Protein AF-A0A640XJ15-F1 (afdb_monomer_lite)

Foldseek 3Di:
DKKWKQWLDAPQHRDIDIGPDQKFWDFCAPPGNHHGPCVGFVQTHNGFWMWGRDPHWTKIAGPPRPQAKDWPNHGDRIDTDDQQIWIARGDVGIIIGIHDDDPDDLPFDDLVVLLVSLVSSLVPDPDDPVVSVVSSVVSSVVSCVPRHDPVSVVVVVVVVCVVVVVVVVVVVVVVVVVVVVVVVVVVVVLLVVLLVCLCVQFQQFKWKKKWKKFKAFQVVRHTDDDPDDPPDGPIDIAIAMWGAADPQFKIKFFQCLVVVVPPDPCVVVQVVDPRIDMDIPAIWIAGQPDLDIWGKDFPDADPQGGMTMIGTHCVPDDGRHAAAPPDPPQADAFFKKKWKFQFVHVVVLCVVDDVVLCVVLVPPDPVVSVSVCSVVSSPTIDMWMWGFHDDDPFKTKIFTDGHGRSGQIFMATSVSHGQFTWHADDPVDRGMGITTGCVSVVCRVVPPPCPVVVLLCQLFQVVLLVPDVVSVVLSVVLVVLLVVLVVQLVVVCVPDPFFAALEEEEAAKQAAPWDFPQDQLQADPDIFGADPVLVLQCLVQSVVSSHAEYEYHHHACVPHPPVLVSCQVNSSHAYEYEHCQLPLDLVVLVSCLVRQSYAYAHEAAPDQCRRCVGTNHPSVVSNLVSLVSNVVSSHAYHYEHEQWPVCLVVVLPPPPCQPPPRSVHQEYEYEYDFQHHDGGDPNRGDDPVSVVVSVVSQVVVCVRDSHNYDYPPPCVSVQQQQQFANRHYWYAHSQQFIHSDSRDPDGDDGSVVDPPVVNRVVSRVVSVVCSVVVPPCCPGPNNVVD

Structure (mmCIF, N/CA/C/O backbone):
data_AF-A0A640XJ15-F1
#
_entry.id   AF-A0A640XJ15-F1
#
loop_
_atom_site.group_PDB
_atom_site.id
_atom_site.type_symbol
_atom_site.label_atom_id
_atom_site.label_alt_id
_atom_site.label_comp_id
_atom_site.label_asym_id
_atom_site.label_entity_id
_atom_site.label_seq_id
_atom_site.pdbx_PDB_ins_code
_atom_site.Cartn_x
_atom_site.Cartn_y
_atom_site.Cartn_z
_atom_site.occupancy
_atom_site.B_iso_or_equiv
_atom_site.auth_seq_id
_atom_site.auth_comp_id
_atom_site.auth_asym_id
_atom_site.auth_atom_id
_atom_site.pdbx_PDB_model_num
ATOM 1 N N . MET A 1 1 ? -38.895 40.750 86.093 1.00 72.50 1 MET A N 1
ATOM 2 C CA . MET A 1 1 ? -38.406 39.372 86.347 1.00 72.50 1 MET A CA 1
ATOM 3 C C . MET A 1 1 ? -39.456 38.411 85.840 1.00 72.50 1 MET A C 1
ATOM 5 O O . MET A 1 1 ? -40.540 38.383 86.407 1.00 72.50 1 MET A O 1
ATOM 9 N N . LYS A 1 2 ? -39.149 37.638 84.804 1.00 84.00 2 LYS A N 1
ATOM 10 C CA . LYS A 1 2 ? -40.077 36.683 84.187 1.00 84.00 2 LYS A CA 1
ATOM 11 C C . LYS A 1 2 ? -39.733 35.267 84.631 1.00 84.00 2 LYS A C 1
ATOM 13 O O . LYS A 1 2 ? -38.550 34.927 84.707 1.00 84.00 2 LYS A O 1
ATOM 18 N N . ALA A 1 3 ? -40.753 34.471 84.930 1.00 86.38 3 ALA A N 1
ATOM 19 C CA . ALA A 1 3 ? -40.596 33.058 85.242 1.00 86.38 3 ALA A CA 1
ATOM 20 C C . ALA A 1 3 ? -40.497 32.267 83.937 1.00 86.38 3 ALA A C 1
ATOM 22 O O . ALA A 1 3 ? -41.368 32.376 83.076 1.00 86.38 3 ALA A O 1
ATOM 23 N N . VAL A 1 4 ? -39.432 31.486 83.784 1.00 86.88 4 VAL A N 1
ATOM 24 C CA . VAL A 1 4 ? -39.188 30.661 82.601 1.00 86.88 4 VAL A CA 1
ATOM 25 C C . VAL A 1 4 ? -39.173 29.193 83.014 1.00 86.88 4 VAL A C 1
ATOM 27 O O . VAL A 1 4 ? -38.460 28.799 83.935 1.00 86.88 4 VAL A O 1
ATOM 30 N N . PHE A 1 5 ? -39.961 28.381 82.321 1.00 88.50 5 PHE A N 1
ATOM 31 C CA . PHE A 1 5 ? -40.144 26.958 82.578 1.00 88.50 5 PHE A CA 1
ATOM 32 C C . PHE A 1 5 ? -39.589 26.167 81.401 1.00 88.50 5 PHE A C 1
ATOM 34 O O . PHE A 1 5 ? -40.141 26.213 80.306 1.00 88.50 5 PHE A O 1
ATOM 41 N N . VAL A 1 6 ? -38.488 25.444 81.613 1.00 84.12 6 VAL A N 1
ATOM 42 C CA . VAL A 1 6 ? -37.904 24.548 80.603 1.00 84.12 6 VAL A CA 1
ATOM 43 C C . VAL A 1 6 ? -38.388 23.128 80.876 1.00 84.12 6 VAL A C 1
ATOM 45 O O . VAL A 1 6 ? -38.006 22.507 81.872 1.00 84.12 6 VAL A O 1
ATOM 48 N N . HIS A 1 7 ? -39.248 22.603 80.008 1.00 85.25 7 HIS A N 1
ATOM 49 C CA . HIS A 1 7 ? -39.909 21.317 80.210 1.00 85.25 7 HIS A CA 1
ATOM 50 C C . HIS A 1 7 ? -38.976 20.156 79.860 1.00 85.25 7 HIS A C 1
ATOM 52 O O . HIS A 1 7 ? -38.697 19.872 78.694 1.00 85.25 7 HIS A O 1
ATOM 58 N N . LEU A 1 8 ? -38.507 1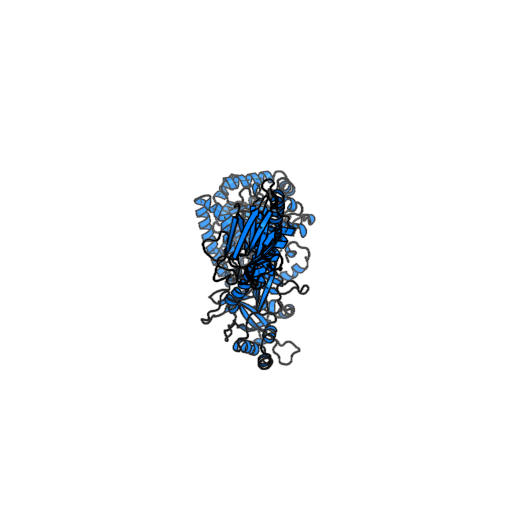9.438 80.880 1.00 82.19 8 LEU A N 1
ATOM 59 C CA . LEU A 1 8 ? -37.565 18.328 80.716 1.00 82.19 8 LEU A CA 1
ATOM 60 C C . LEU A 1 8 ? -38.273 16.993 80.435 1.00 82.19 8 LEU A C 1
ATOM 62 O O . LEU A 1 8 ? -37.685 16.095 79.832 1.00 82.19 8 LEU A O 1
ATOM 66 N N . SER A 1 9 ? -39.528 16.847 80.869 1.00 82.19 9 SER A N 1
ATOM 67 C CA . SER A 1 9 ? -40.368 15.659 80.648 1.00 82.19 9 SER A CA 1
ATOM 68 C C . SER A 1 9 ? -41.862 16.006 80.710 1.00 82.19 9 SER A C 1
ATOM 70 O O . SER A 1 9 ? -42.210 17.144 81.017 1.00 82.19 9 SER A O 1
ATOM 72 N N . GLY A 1 10 ? -42.724 15.029 80.419 1.00 84.88 10 GLY A N 1
ATOM 73 C CA . GLY A 1 10 ? -44.179 15.198 80.370 1.00 84.88 10 GLY A CA 1
ATOM 74 C C . GLY A 1 10 ? -44.712 15.635 79.007 1.00 84.88 10 GLY A C 1
ATOM 75 O O . GLY A 1 10 ? -43.983 15.586 78.011 1.00 84.88 10 GLY A O 1
ATOM 76 N N . SER A 1 11 ? -45.977 16.056 78.958 1.00 85.25 11 SER A N 1
ATOM 77 C CA . SER A 1 11 ? -46.678 16.442 77.717 1.00 85.25 11 SER A CA 1
ATOM 78 C C . SER A 1 11 ? -46.015 17.585 76.946 1.00 85.25 11 SER A C 1
ATOM 80 O O . SER A 1 11 ? -45.980 17.560 75.718 1.00 85.25 11 SER A O 1
ATOM 82 N N . HIS A 1 12 ? -45.406 18.534 77.656 1.00 82.56 12 HIS A N 1
ATOM 83 C CA . HIS A 1 12 ? -44.739 19.708 77.075 1.00 82.56 12 HIS A CA 1
ATOM 84 C C . HIS A 1 12 ? -43.232 19.545 76.877 1.00 82.56 12 HIS A C 1
ATOM 86 O O . HIS A 1 12 ? -42.512 20.522 76.698 1.00 82.56 12 HIS A O 1
ATOM 92 N N . ARG A 1 13 ? -42.709 18.317 76.936 1.00 77.81 13 ARG A N 1
ATOM 93 C CA . ARG A 1 13 ? -41.264 18.063 76.875 1.00 77.81 13 ARG A CA 1
ATOM 94 C C . ARG A 1 13 ? -40.586 18.745 75.678 1.00 77.81 13 ARG A C 1
ATOM 96 O O . ARG A 1 13 ? -40.959 18.518 74.531 1.00 77.81 13 ARG A O 1
ATOM 103 N N . GLY A 1 14 ? -39.507 19.475 75.961 1.00 68.56 14 GLY A N 1
ATOM 104 C CA . GLY A 1 14 ? -38.721 20.218 74.974 1.00 68.56 14 GLY A CA 1
ATOM 105 C C . GLY A 1 14 ? -39.212 21.649 74.740 1.00 68.56 14 GLY A C 1
ATOM 106 O O . GLY A 1 14 ? -38.504 22.422 74.098 1.00 68.56 14 GLY A O 1
ATOM 107 N N . ASN A 1 15 ? -40.371 22.031 75.277 1.00 76.69 15 ASN A N 1
ATOM 108 C CA . ASN A 1 15 ? -40.853 23.404 75.203 1.00 76.69 15 ASN A CA 1
ATOM 109 C C . ASN A 1 15 ? -40.257 24.263 76.326 1.00 76.69 15 ASN A C 1
ATOM 111 O O . ASN A 1 15 ? -39.901 23.767 77.400 1.00 76.69 15 ASN A O 1
ATOM 115 N N . THR A 1 16 ? -40.188 25.567 76.065 1.00 80.81 16 THR A N 1
ATOM 116 C CA . THR A 1 16 ? -39.849 26.585 77.059 1.00 80.81 16 THR A CA 1
ATOM 117 C C . THR A 1 16 ? -40.985 27.593 77.119 1.00 80.81 16 THR A C 1
ATOM 119 O O . THR A 1 16 ? -41.279 28.241 76.116 1.00 80.81 16 THR A O 1
ATOM 122 N N . GLU A 1 17 ? -41.602 27.737 78.286 1.00 84.94 17 GLU A N 1
ATOM 123 C CA . GLU A 1 17 ? -42.719 28.655 78.515 1.00 84.94 17 GLU A CA 1
ATOM 124 C C . GLU A 1 17 ? -42.277 2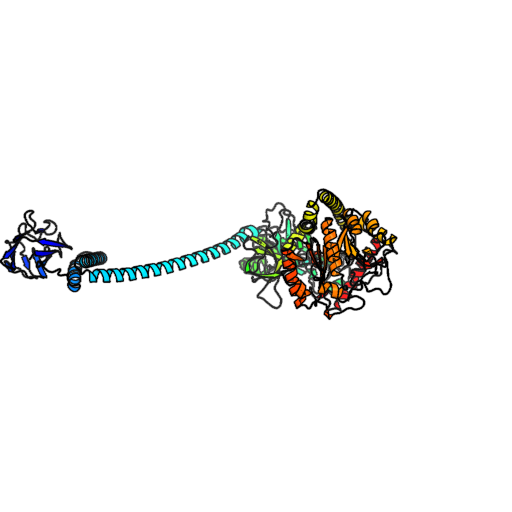9.825 79.396 1.00 84.94 17 GLU A C 1
ATOM 126 O O . GLU A 1 17 ? -41.476 29.658 80.317 1.00 84.94 17 GLU A O 1
ATOM 131 N N . ILE A 1 18 ? -42.760 31.029 79.088 1.00 84.75 18 ILE A N 1
ATOM 132 C CA . ILE A 1 18 ? -42.369 32.266 79.772 1.00 84.75 18 ILE A CA 1
ATOM 133 C C . ILE A 1 18 ? -43.626 32.952 80.287 1.00 84.75 18 ILE A C 1
ATOM 135 O O . ILE A 1 18 ? -44.513 33.286 79.505 1.00 84.75 18 ILE A O 1
ATOM 139 N N . PHE A 1 19 ? -43.657 33.225 81.587 1.00 86.94 19 PHE A N 1
ATOM 140 C CA . PHE A 1 19 ? -44.756 33.914 82.247 1.00 86.94 19 PHE A CA 1
ATOM 141 C C . PHE A 1 19 ? -44.288 35.261 82.800 1.00 86.94 19 PHE A C 1
ATOM 143 O O . PHE A 1 19 ? -43.248 35.364 83.458 1.00 86.94 19 PHE A O 1
ATOM 150 N N . ASP A 1 20 ? -45.087 36.292 82.527 1.00 82.06 20 ASP A N 1
ATOM 151 C CA . ASP A 1 20 ? -44.906 37.671 83.009 1.00 82.06 20 ASP A CA 1
ATOM 152 C C . ASP A 1 20 ? -45.990 38.063 84.035 1.00 82.06 20 ASP A C 1
ATOM 154 O O . ASP A 1 20 ? -46.227 39.231 84.341 1.00 82.06 20 ASP A O 1
ATOM 158 N N . THR A 1 21 ? -46.716 37.071 84.551 1.00 83.19 21 THR A N 1
ATOM 159 C CA . THR A 1 21 ? -47.802 37.263 85.509 1.00 83.19 21 THR A CA 1
ATOM 160 C C . THR A 1 21 ? -47.295 37.113 86.940 1.00 83.19 21 THR A C 1
ATOM 162 O O . THR A 1 21 ? -46.387 36.342 87.244 1.00 83.19 21 THR A O 1
ATOM 165 N N . LYS A 1 22 ? -47.921 37.839 87.874 1.00 84.62 22 LYS A N 1
ATOM 166 C CA . LYS A 1 22 ? -47.585 37.750 89.309 1.00 84.62 22 LYS A CA 1
ATOM 167 C C . LYS A 1 22 ? -48.052 36.446 89.964 1.00 84.62 22 LYS A C 1
ATOM 169 O O . LYS A 1 22 ? -47.650 36.148 91.086 1.00 84.62 22 LYS A O 1
ATOM 174 N N . LYS A 1 23 ? -48.933 35.707 89.294 1.00 90.94 23 LYS A N 1
ATOM 175 C CA . LYS A 1 23 ? -49.490 34.435 89.741 1.00 90.94 23 LYS A CA 1
ATOM 176 C C . LYS A 1 23 ? -49.552 33.489 88.549 1.00 90.94 23 LYS A C 1
ATOM 178 O O . LYS A 1 23 ? -50.020 33.894 87.489 1.00 90.94 23 LYS A O 1
ATOM 183 N N . ILE A 1 24 ? -49.087 32.264 88.758 1.00 93.69 24 ILE A N 1
ATOM 184 C CA . ILE A 1 24 ? -49.086 31.187 87.769 1.00 93.69 24 ILE A CA 1
ATOM 185 C C . ILE A 1 24 ? -49.729 29.975 88.434 1.00 93.69 24 ILE A C 1
ATOM 187 O O . ILE A 1 24 ? -49.201 29.436 89.407 1.00 93.69 24 ILE A O 1
ATOM 191 N N . SER A 1 25 ? -50.899 29.587 87.954 1.00 94.12 25 SER A N 1
ATOM 192 C CA . SER A 1 25 ? -51.613 28.377 88.358 1.00 94.12 25 SER A CA 1
ATOM 193 C C . SER A 1 25 ? -51.158 27.184 87.518 1.00 94.12 25 SER A C 1
ATOM 195 O O . SER A 1 25 ? -50.887 27.326 86.328 1.00 94.12 25 SER A O 1
ATOM 197 N N . ILE A 1 26 ? -51.009 26.016 88.144 1.00 94.69 26 ILE A N 1
ATOM 198 C CA . ILE A 1 26 ? -50.380 24.840 87.534 1.00 94.69 26 ILE A CA 1
ATOM 199 C C . ILE A 1 26 ? -51.243 23.611 87.800 1.00 94.69 26 ILE A C 1
ATOM 201 O O . ILE A 1 26 ? -51.571 23.314 88.951 1.00 94.69 26 ILE A O 1
ATOM 205 N N . GLY A 1 27 ? -51.557 22.846 86.757 1.00 93.06 27 GLY A N 1
ATOM 206 C CA . GLY A 1 27 ? -52.330 21.613 86.887 1.00 93.06 27 GLY A CA 1
ATOM 207 C C . GLY A 1 27 ? -52.792 21.053 85.548 1.00 93.06 27 GLY A C 1
ATOM 208 O O . GLY A 1 27 ? -52.389 21.535 84.494 1.00 93.06 27 GLY A O 1
ATOM 209 N N . THR A 1 28 ? -53.626 20.014 85.576 1.00 91.38 28 THR A N 1
ATOM 210 C CA . THR A 1 28 ? -54.185 19.403 84.354 1.00 91.38 28 THR A CA 1
ATOM 211 C C . THR A 1 28 ? -55.514 20.025 83.910 1.00 91.38 28 THR A C 1
ATOM 213 O O . THR A 1 28 ? -55.943 19.830 82.767 1.00 91.38 28 THR A O 1
ATOM 216 N N . ASP A 1 29 ? -56.158 20.811 84.782 1.00 92.81 29 ASP A N 1
ATOM 217 C CA . ASP A 1 29 ? -57.395 21.524 84.461 1.00 92.81 29 ASP A CA 1
ATOM 218 C C . ASP A 1 29 ? -57.158 22.654 83.449 1.00 92.81 29 ASP A C 1
ATOM 220 O O . ASP A 1 29 ? -56.097 23.282 83.426 1.00 92.81 29 ASP A O 1
ATOM 224 N N . ALA A 1 30 ? -58.167 22.920 82.616 1.00 86.75 30 ALA A N 1
ATOM 225 C CA . ALA A 1 30 ? -58.090 23.899 81.538 1.00 86.75 30 ALA A CA 1
ATOM 226 C C . ALA A 1 30 ? -57.957 25.354 82.015 1.00 86.75 30 ALA A C 1
ATOM 228 O O . ALA A 1 30 ? -57.543 26.195 81.222 1.00 86.75 30 ALA A O 1
ATOM 229 N N . LEU A 1 31 ? -58.298 25.650 83.273 1.00 88.50 31 LEU A N 1
ATOM 230 C CA . LEU A 1 31 ? -58.204 26.994 83.846 1.00 88.50 31 LEU A CA 1
ATOM 231 C C . LEU A 1 31 ? -56.806 27.345 84.382 1.00 88.50 31 LEU A C 1
ATOM 233 O O . LEU A 1 31 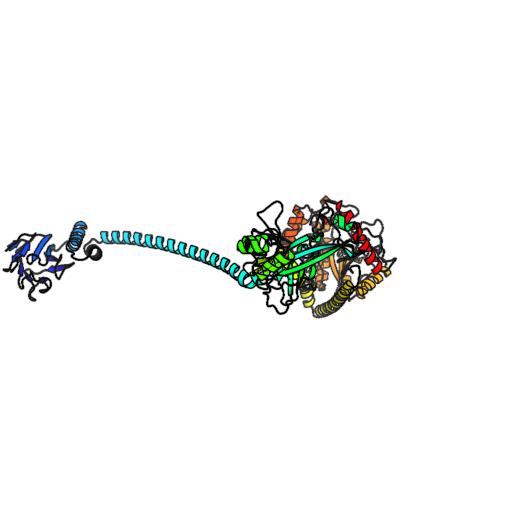? -56.620 28.467 84.847 1.00 88.50 31 LEU A O 1
ATOM 237 N N . ASN A 1 32 ? -55.841 26.416 84.349 1.00 91.00 32 ASN A N 1
ATOM 238 C CA . ASN A 1 32 ? -54.477 26.701 84.794 1.00 91.00 32 ASN A CA 1
ATOM 239 C C . ASN A 1 32 ? -53.662 27.437 83.730 1.00 91.00 32 ASN A C 1
ATOM 241 O O . ASN A 1 32 ? -53.749 27.123 82.543 1.00 91.00 32 ASN A O 1
ATOM 245 N N . ASP A 1 33 ? -52.800 28.341 84.190 1.00 90.25 33 ASP A N 1
ATOM 246 C CA . ASP A 1 33 ? -51.855 29.075 83.345 1.00 90.25 33 ASP A CA 1
ATOM 247 C C . ASP A 1 33 ? -50.815 28.128 82.722 1.00 90.25 33 ASP A C 1
ATOM 249 O O . ASP A 1 33 ? -50.570 28.180 81.520 1.00 90.25 33 ASP A O 1
ATOM 253 N N . LEU A 1 34 ? -50.240 27.227 83.528 1.00 91.38 34 LEU A N 1
ATOM 254 C CA . LEU A 1 34 ? -49.374 26.140 83.073 1.00 91.38 34 LEU A CA 1
ATOM 255 C C . LEU A 1 34 ? -50.154 24.823 83.102 1.00 91.38 34 LEU A C 1
ATOM 257 O O . LEU A 1 34 ? -50.285 24.169 84.144 1.00 91.38 34 LEU A O 1
ATOM 261 N N . ARG A 1 35 ? -50.690 24.449 81.941 1.00 92.31 35 ARG A N 1
ATOM 262 C CA . ARG A 1 35 ? -51.588 23.303 81.802 1.00 92.31 35 ARG A CA 1
ATOM 263 C C . ARG A 1 35 ? -50.862 22.060 81.306 1.00 92.31 35 ARG A C 1
ATOM 265 O O . ARG A 1 35 ? -50.402 22.044 80.172 1.00 92.31 35 ARG A O 1
ATOM 272 N N . PHE A 1 36 ? -50.877 20.981 82.080 1.00 91.62 36 PHE A N 1
ATOM 273 C CA . PHE A 1 36 ? -50.386 19.666 81.652 1.00 91.62 36 PHE A CA 1
ATOM 274 C C . PHE A 1 36 ? -51.500 18.793 81.049 1.00 91.62 36 PHE A C 1
ATOM 276 O O . PHE A 1 36 ? -52.677 18.953 81.377 1.00 91.62 36 PHE A O 1
ATOM 283 N N . ASP A 1 37 ? -51.147 17.865 80.157 1.00 89.56 37 ASP A N 1
ATOM 284 C CA . ASP A 1 37 ? -52.115 16.931 79.571 1.00 89.56 37 ASP A CA 1
ATOM 285 C C . ASP A 1 37 ? -52.563 15.886 80.617 1.00 89.56 37 ASP A C 1
ATOM 287 O O . ASP A 1 37 ? -51.718 15.180 81.169 1.00 89.56 37 ASP A O 1
ATOM 291 N N . PRO A 1 38 ? -53.870 15.737 80.898 1.00 85.50 38 PRO A N 1
ATOM 292 C CA . PRO A 1 38 ? -54.362 14.835 81.942 1.00 85.50 38 PRO A CA 1
ATOM 293 C C . PRO A 1 38 ? -54.126 13.345 81.651 1.00 85.50 38 PRO A C 1
ATOM 295 O O . PRO A 1 38 ? -54.129 12.542 82.582 1.00 85.50 38 PRO A O 1
ATOM 298 N N . VAL A 1 39 ? -53.948 12.960 80.383 1.00 83.69 39 VAL A N 1
ATOM 299 C CA . VAL A 1 39 ? -53.715 11.571 79.965 1.00 83.69 39 VAL A CA 1
ATOM 300 C C . VAL A 1 39 ? -52.231 11.228 80.061 1.00 83.69 39 VAL A C 1
ATOM 302 O O . VAL A 1 39 ? -51.879 10.146 80.528 1.00 83.69 39 VAL A O 1
ATOM 305 N N . ILE A 1 40 ? -51.354 12.141 79.636 1.00 84.44 40 ILE A N 1
ATOM 306 C CA . ILE A 1 40 ? -49.898 11.923 79.637 1.00 84.44 40 ILE A CA 1
ATOM 307 C C . ILE A 1 40 ? -49.300 12.173 81.028 1.00 84.44 40 ILE A C 1
ATOM 309 O O . ILE A 1 40 ? -48.471 11.393 81.494 1.00 84.44 40 ILE A O 1
ATOM 313 N N . ASP A 1 41 ? -49.743 13.228 81.710 1.00 88.25 41 ASP A N 1
ATOM 314 C CA . ASP A 1 41 ? -49.216 13.685 82.997 1.00 88.25 41 ASP A CA 1
ATOM 315 C C . ASP A 1 41 ? -50.176 13.341 84.148 1.00 88.25 41 ASP A C 1
ATOM 317 O O . ASP A 1 41 ? -50.430 14.148 85.040 1.00 88.25 41 ASP A O 1
ATOM 321 N N . GLY A 1 42 ? -50.710 12.114 84.158 1.00 83.00 42 GLY A N 1
ATOM 322 C CA . GLY A 1 42 ? -51.748 11.674 85.106 1.00 83.00 42 GLY A CA 1
ATOM 323 C C . GLY A 1 42 ? -51.357 11.694 86.595 1.00 83.00 42 GLY A C 1
ATOM 324 O O . GLY A 1 42 ? -52.216 11.537 87.461 1.00 83.00 42 GLY A O 1
ATOM 325 N N . ASN A 1 43 ? -50.076 11.905 86.917 1.00 88.69 43 ASN A N 1
ATOM 326 C CA . ASN A 1 43 ? -49.602 12.118 88.291 1.00 88.69 43 ASN A CA 1
ATOM 327 C C . ASN A 1 43 ? -49.751 13.580 88.760 1.00 88.69 43 ASN A C 1
ATOM 329 O O . ASN A 1 43 ? -49.633 13.853 89.957 1.00 88.69 43 ASN A O 1
ATOM 333 N N . THR A 1 44 ? -50.029 14.511 87.845 1.00 91.44 44 THR A N 1
ATOM 334 C CA . THR A 1 44 ? -50.320 15.914 88.140 1.00 91.44 44 THR A CA 1
ATOM 335 C C . THR A 1 44 ? -51.815 16.098 88.402 1.00 91.44 44 THR A C 1
ATOM 337 O O . THR A 1 44 ? -52.674 15.539 87.726 1.00 91.44 44 THR A O 1
ATOM 340 N N . SER A 1 45 ? -52.149 16.887 89.420 1.00 92.62 45 SER A N 1
ATOM 341 C CA . SER A 1 45 ? -53.537 17.097 89.851 1.00 92.62 45 SER A CA 1
ATOM 342 C C . SER A 1 45 ? -54.219 18.186 89.007 1.00 92.62 45 SER A C 1
ATOM 344 O O . SER A 1 45 ? -53.517 19.042 88.465 1.00 92.62 45 SER A O 1
ATOM 346 N N . PRO A 1 46 ? -55.566 18.215 88.926 1.00 90.75 46 PRO A N 1
ATOM 347 C CA . PRO A 1 46 ? -56.298 19.245 88.183 1.00 90.75 46 PRO A CA 1
ATOM 348 C C . PRO A 1 46 ? -55.915 20.674 88.579 1.00 90.75 46 PRO A C 1
ATOM 350 O O . PRO A 1 46 ? -55.649 21.479 87.700 1.00 90.75 46 PRO A O 1
ATOM 353 N N . TYR A 1 47 ? -55.766 20.954 89.876 1.00 92.00 47 TYR A N 1
ATOM 354 C CA . TYR A 1 47 ? -55.173 22.185 90.412 1.00 92.00 47 TYR A CA 1
ATOM 355 C C . TYR A 1 47 ? -54.038 21.786 91.358 1.00 92.00 47 TYR A C 1
ATOM 357 O O . TYR A 1 47 ? -54.272 21.475 92.523 1.00 92.00 47 TYR A O 1
ATOM 365 N N . HIS A 1 48 ? -52.820 21.668 90.835 1.00 93.88 48 HIS A N 1
ATOM 366 C CA . HIS A 1 48 ? -51.710 21.004 91.520 1.00 93.88 48 HIS A CA 1
ATOM 367 C C . HIS A 1 48 ? -50.901 21.958 92.402 1.00 93.88 48 HIS A C 1
ATOM 369 O O . HIS A 1 48 ? -50.686 21.685 93.581 1.00 93.88 48 HIS A O 1
ATOM 375 N N . ALA A 1 49 ? -50.470 23.086 91.846 1.00 95.31 49 ALA A N 1
ATOM 376 C CA . ALA A 1 49 ? -49.656 24.069 92.550 1.00 95.31 49 ALA A CA 1
ATOM 377 C C . ALA A 1 49 ? -49.944 25.481 92.031 1.00 95.31 49 ALA A C 1
ATOM 379 O O . ALA A 1 49 ? -50.516 25.669 90.958 1.00 95.31 49 ALA A O 1
ATOM 380 N N . GLU A 1 50 ? -49.530 26.487 92.790 1.00 94.38 50 GLU A N 1
ATOM 381 C CA . GLU A 1 50 ? -49.450 27.862 92.307 1.00 94.38 50 GLU A CA 1
ATOM 382 C C . GLU A 1 50 ? -48.072 28.446 92.610 1.00 94.38 50 GLU A C 1
ATOM 384 O O . GLU A 1 50 ? -47.475 28.157 93.646 1.00 94.38 50 GLU A O 1
ATOM 389 N N . ILE A 1 51 ? -47.573 29.289 91.713 1.00 94.06 51 ILE A N 1
ATOM 390 C CA . ILE A 1 51 ? -46.367 30.081 91.926 1.00 94.06 51 ILE A CA 1
ATOM 391 C C . ILE A 1 51 ? -46.774 31.551 92.006 1.00 94.06 51 ILE A C 1
ATOM 393 O O . ILE A 1 51 ? -47.465 32.069 91.127 1.00 94.06 51 ILE A O 1
ATOM 397 N N . LEU A 1 52 ? -46.363 32.217 93.082 1.00 91.50 52 LEU A N 1
ATOM 398 C CA . LEU A 1 52 ? -46.687 33.609 93.382 1.00 91.50 52 LEU A CA 1
ATOM 399 C C . LEU A 1 52 ? -45.408 34.442 93.441 1.00 91.50 52 LEU A C 1
ATOM 401 O O . LEU A 1 52 ? -44.467 34.084 94.144 1.00 91.50 52 LEU A O 1
ATOM 405 N N . LEU A 1 53 ? -45.393 35.580 92.753 1.00 87.94 53 LEU A N 1
ATOM 406 C CA . LEU A 1 53 ? -44.316 36.561 92.851 1.00 87.94 53 LEU A CA 1
ATOM 407 C C . LEU A 1 53 ? -44.586 37.510 94.030 1.00 87.94 53 LEU A C 1
ATOM 409 O O . LEU A 1 53 ? -45.494 38.343 93.968 1.00 87.94 53 LEU A O 1
ATOM 413 N N . SER A 1 54 ? -43.795 37.401 95.102 1.00 82.06 54 SER A N 1
ATOM 414 C CA . SER A 1 54 ? -43.899 38.240 96.304 1.00 82.06 54 SER A CA 1
ATOM 415 C C . SER A 1 54 ? -42.660 39.122 96.460 1.00 82.06 54 SER A C 1
ATOM 417 O O . SER A 1 54 ? -41.564 38.620 96.693 1.00 82.06 54 SER A O 1
ATOM 419 N N . LYS A 1 55 ? -42.837 40.448 96.346 1.00 76.81 55 LYS A N 1
ATOM 420 C CA . LYS A 1 55 ? -41.787 41.492 96.309 1.00 76.81 55 LYS A CA 1
ATOM 421 C C . LYS A 1 55 ? -40.724 41.278 95.217 1.00 76.81 55 LYS A C 1
ATOM 423 O O . LYS A 1 55 ? -40.740 42.026 94.246 1.00 76.81 55 LYS A O 1
ATOM 428 N N . TYR A 1 56 ? -39.850 40.283 95.373 1.00 76.75 56 TYR A N 1
ATOM 429 C CA . TYR A 1 56 ? -38.757 39.934 94.454 1.00 76.75 56 TYR A CA 1
ATOM 430 C C . TYR A 1 56 ? -38.528 38.419 94.295 1.00 76.75 56 TYR A C 1
ATOM 432 O O . TYR A 1 56 ? -37.692 38.030 93.487 1.00 76.75 56 TYR A O 1
ATOM 440 N N . ASP A 1 57 ? -39.280 37.572 95.008 1.00 85.69 57 ASP A N 1
ATOM 441 C CA . ASP A 1 57 ? -39.087 36.120 95.008 1.00 85.69 57 ASP A CA 1
ATOM 442 C C . ASP A 1 57 ? -40.311 35.384 94.456 1.00 85.69 57 ASP A C 1
ATOM 444 O O . ASP A 1 57 ? -41.459 35.729 94.760 1.00 85.69 57 ASP A O 1
ATOM 448 N N . TYR A 1 58 ? -40.064 34.333 93.673 1.00 91.19 58 TYR A N 1
ATOM 449 C CA . TYR A 1 58 ? -41.095 33.392 93.248 1.00 91.19 58 TYR A CA 1
ATOM 450 C C . TYR A 1 58 ? -41.273 32.311 94.313 1.00 91.19 58 TYR A C 1
ATOM 452 O O . TYR A 1 58 ? -40.351 31.557 94.612 1.00 91.19 58 TYR A O 1
ATOM 460 N N . VAL A 1 59 ? -42.471 32.223 94.885 1.00 91.81 59 VAL A N 1
ATOM 461 C CA . VAL A 1 59 ? -42.820 31.244 95.917 1.00 91.81 59 VAL A CA 1
ATOM 462 C C . VAL A 1 59 ? -43.767 30.214 95.324 1.00 91.81 59 VAL A C 1
ATOM 464 O O . VAL A 1 59 ? -44.872 30.558 94.906 1.00 91.81 59 VAL A O 1
ATOM 467 N N . LEU A 1 60 ? -43.341 28.954 95.296 1.00 93.81 60 LEU A N 1
ATOM 468 C CA . LEU A 1 60 ? -44.177 27.822 94.918 1.00 93.81 60 LEU A CA 1
ATOM 469 C C . LEU A 1 60 ? -44.966 27.340 96.132 1.00 93.81 60 LEU A C 1
ATOM 471 O O . LEU A 1 60 ? -44.384 27.116 97.192 1.00 93.81 60 LEU A O 1
ATOM 475 N N . LYS A 1 61 ? -46.270 27.130 95.956 1.00 94.19 61 LYS A N 1
ATOM 476 C CA . LYS A 1 61 ? -47.175 26.533 96.941 1.00 94.19 61 LYS A CA 1
ATOM 477 C C . LYS A 1 61 ? -47.920 25.360 96.322 1.00 94.19 61 LYS A C 1
ATOM 479 O O . LYS A 1 61 ? -48.581 25.514 95.297 1.00 94.19 61 LYS A O 1
ATOM 484 N N . ASP A 1 62 ? -47.850 24.206 96.967 1.00 92.94 62 ASP A N 1
ATOM 485 C CA . ASP A 1 62 ? -48.658 23.045 96.603 1.00 92.94 62 ASP A CA 1
ATOM 486 C C . ASP A 1 62 ? -50.119 23.262 97.046 1.00 92.94 62 ASP A C 1
ATOM 488 O O . ASP A 1 62 ? -50.380 23.778 98.137 1.00 92.94 62 ASP A O 1
ATOM 492 N N . LYS A 1 63 ? -51.089 22.906 96.196 1.00 92.00 63 LYS A N 1
ATOM 493 C CA . LYS A 1 63 ? -52.529 23.097 96.453 1.00 92.00 63 LYS A CA 1
ATOM 494 C C . LYS A 1 63 ? -53.215 21.861 97.036 1.00 92.00 63 LYS A C 1
ATOM 496 O O . LYS A 1 63 ? -54.415 21.679 96.856 1.00 92.00 63 LYS A O 1
ATOM 501 N N . GLY A 1 64 ? -52.471 21.032 97.765 1.00 83.81 64 GLY A N 1
ATOM 502 C CA . GLY A 1 64 ? -52.971 19.763 98.292 1.00 83.81 64 GLY A CA 1
ATOM 503 C C . GLY A 1 64 ? -52.994 18.691 97.208 1.00 83.81 64 GLY A C 1
ATOM 504 O O . GLY A 1 64 ? -53.954 17.929 97.097 1.00 83.81 64 GLY A O 1
ATOM 505 N N . SER A 1 65 ? -51.962 18.670 96.368 1.00 89.19 65 SER A N 1
ATOM 506 C CA . SER A 1 65 ? -51.873 17.737 95.259 1.00 89.19 65 SER A CA 1
ATOM 507 C C . SER A 1 65 ? -51.797 16.288 95.745 1.00 89.19 65 SER A C 1
ATOM 509 O O . SER A 1 65 ? -51.149 15.961 96.740 1.00 89.19 65 SER A O 1
ATOM 511 N N . ALA A 1 66 ? -52.433 15.374 95.009 1.00 86.19 66 ALA A N 1
ATOM 512 C CA . ALA A 1 66 ? -52.559 13.975 95.429 1.00 86.19 66 ALA A CA 1
ATOM 513 C C . ALA A 1 66 ? -51.214 13.222 95.503 1.00 86.19 66 ALA A C 1
ATOM 515 O O . ALA A 1 66 ? -51.110 12.193 96.172 1.00 86.19 66 ALA A O 1
ATOM 516 N N . LYS A 1 67 ? -50.191 13.703 94.785 1.00 88.44 67 LYS A N 1
ATOM 517 C CA . LYS A 1 67 ? -48.861 13.077 94.679 1.00 88.44 67 LYS A CA 1
ATOM 518 C C . LYS A 1 67 ? -47.711 13.994 95.119 1.00 88.44 67 LYS A C 1
ATOM 520 O O . LYS A 1 67 ? -46.558 13.587 94.979 1.00 88.44 67 LYS A O 1
ATOM 525 N N . GLY A 1 68 ? -48.028 15.170 95.668 1.00 90.31 68 GLY A N 1
ATOM 526 C CA . GLY A 1 68 ? -47.080 16.176 96.152 1.00 90.31 68 GLY A CA 1
ATOM 527 C C . GLY A 1 68 ? -46.281 16.877 95.047 1.00 90.31 68 GLY A C 1
ATOM 528 O O . GLY A 1 68 ? -46.014 16.304 93.993 1.00 90.31 68 GLY A O 1
ATOM 529 N N . THR A 1 69 ? -45.824 18.098 95.320 1.00 94.12 69 THR A N 1
ATOM 530 C CA . THR A 1 69 ? -44.830 18.793 94.489 1.00 94.12 69 THR A CA 1
ATOM 531 C C . THR A 1 69 ? -43.423 18.551 95.037 1.00 94.12 69 THR A C 1
ATOM 533 O O . THR A 1 69 ? -43.186 18.685 96.240 1.00 94.12 69 THR A O 1
ATOM 536 N N . LEU A 1 70 ? -42.466 18.208 94.168 1.00 93.69 70 LEU A N 1
ATOM 537 C CA . LEU A 1 70 ? -41.063 18.048 94.545 1.00 93.69 70 LEU A CA 1
ATOM 538 C C . LEU A 1 70 ? -40.211 19.149 93.919 1.00 93.69 70 LEU A C 1
ATOM 540 O O . LEU A 1 70 ? -40.270 19.370 92.716 1.00 93.69 70 LEU A O 1
ATOM 544 N N . VAL A 1 71 ? -39.351 19.779 94.715 1.00 92.31 71 VAL A N 1
ATOM 545 C CA . VAL A 1 71 ? -38.314 20.699 94.229 1.00 92.31 71 VAL A CA 1
ATOM 546 C C . VAL A 1 71 ? -36.954 20.117 94.591 1.00 92.31 71 VAL A C 1
ATOM 548 O O . VAL A 1 71 ? -36.691 19.773 95.743 1.00 92.31 71 VAL A O 1
ATOM 551 N N . ASN A 1 72 ? -36.101 19.913 93.588 1.00 88.50 72 ASN A N 1
ATOM 552 C CA . ASN A 1 72 ? -34.807 19.239 93.705 1.00 88.50 72 ASN A CA 1
ATOM 553 C C . ASN A 1 72 ? -34.902 17.890 94.451 1.00 88.50 72 ASN A C 1
ATOM 555 O O . ASN A 1 72 ? -34.077 17.573 95.309 1.00 88.50 72 ASN A O 1
ATOM 559 N N . LYS A 1 73 ? -35.925 17.090 94.105 1.00 86.56 73 LYS A N 1
ATOM 560 C CA . LYS A 1 73 ? -36.264 15.776 94.699 1.00 86.56 73 LYS A CA 1
ATOM 561 C C . LYS A 1 73 ? -36.736 15.802 96.160 1.00 86.56 73 LYS A C 1
ATOM 563 O O . LYS A 1 73 ? -36.875 14.739 96.760 1.00 86.56 73 LYS A O 1
ATOM 568 N N . ARG A 1 74 ? -36.987 16.972 96.750 1.00 88.75 74 ARG A N 1
ATOM 569 C CA . ARG A 1 74 ? -37.567 17.095 98.095 1.00 88.75 74 ARG A CA 1
ATOM 570 C C . ARG A 1 74 ? -39.031 17.496 97.979 1.00 88.75 74 ARG A C 1
ATOM 572 O O . ARG A 1 74 ? -39.331 18.434 97.251 1.00 88.75 74 ARG A O 1
ATOM 579 N N . VAL A 1 75 ? -39.922 16.792 98.678 1.00 90.00 75 VAL A N 1
ATOM 580 C CA . VAL A 1 75 ? -41.350 17.146 98.739 1.00 90.00 75 VAL A CA 1
ATOM 581 C C . VAL A 1 75 ? -41.495 18.457 99.506 1.00 90.00 75 VAL A C 1
ATOM 583 O O . VAL A 1 75 ? -40.927 18.601 100.589 1.00 90.00 75 VAL A O 1
ATOM 586 N N . VAL A 1 76 ? -42.236 19.406 98.942 1.00 92.19 76 VAL A N 1
ATOM 587 C CA . VAL A 1 76 ? -42.433 20.740 99.513 1.00 92.19 76 VAL A CA 1
ATOM 588 C C . VAL A 1 76 ? -43.917 21.090 99.540 1.00 92.19 76 VAL A C 1
ATOM 590 O O . VAL A 1 76 ? -44.650 20.780 98.607 1.00 92.19 76 VAL A O 1
ATOM 593 N N . SER A 1 77 ? -44.359 21.751 100.608 1.00 88.81 77 SER A N 1
ATOM 594 C CA . SER A 1 77 ? -45.681 22.388 100.666 1.00 88.81 77 SER A CA 1
ATOM 595 C C . SER A 1 77 ? -45.613 23.858 100.244 1.00 88.81 77 SER A C 1
ATOM 597 O O . SER A 1 77 ? -46.514 24.356 99.577 1.00 88.81 77 SER A O 1
ATOM 599 N N . GLU A 1 78 ? -44.525 24.545 100.603 1.00 92.25 78 GLU A N 1
ATOM 600 C CA . GLU A 1 78 ? -44.221 25.921 100.210 1.00 92.25 78 GLU A CA 1
ATOM 601 C C . GLU A 1 78 ? -42.696 26.118 100.154 1.00 92.25 78 GLU A C 1
ATOM 603 O O . GLU A 1 78 ? -41.993 25.710 101.080 1.00 92.25 78 GLU A O 1
ATOM 608 N N . ILE A 1 79 ? -42.168 26.712 99.078 1.00 94.19 79 ILE A N 1
ATOM 609 C CA . ILE A 1 79 ? -40.732 27.005 98.937 1.00 94.19 79 ILE A CA 1
ATOM 610 C C . ILE A 1 79 ? -40.477 28.233 98.053 1.00 94.19 79 ILE A C 1
ATOM 612 O O . ILE A 1 79 ? -41.176 28.463 97.069 1.00 94.19 79 ILE A O 1
ATOM 616 N N . VAL A 1 80 ? -39.443 29.007 98.391 1.00 91.69 80 VAL A N 1
ATOM 617 C CA . VAL A 1 80 ? -38.896 30.062 97.524 1.00 91.69 80 VAL A CA 1
ATOM 618 C C . VAL A 1 80 ? -38.039 29.407 96.442 1.00 91.69 80 VAL A C 1
ATOM 620 O O . VAL A 1 80 ? -37.049 28.746 96.760 1.00 91.69 80 VAL A O 1
ATOM 623 N N . LEU A 1 81 ? -38.427 29.575 95.181 1.00 90.94 81 LEU A N 1
ATOM 624 C CA . LEU A 1 81 ? -37.725 29.015 94.031 1.00 90.94 81 LEU A CA 1
ATOM 625 C C . LEU A 1 81 ? -36.475 29.832 93.697 1.00 90.94 81 LEU A C 1
ATOM 627 O O . LEU A 1 81 ? -36.511 31.062 93.644 1.00 90.94 81 LEU A O 1
ATOM 631 N N . LYS A 1 82 ? -35.381 29.130 93.410 1.00 88.88 82 LYS A N 1
ATOM 632 C CA . LYS A 1 82 ? -34.132 29.694 92.893 1.00 88.88 82 LYS A CA 1
ATOM 633 C C . LYS A 1 82 ? -33.977 29.391 91.407 1.00 88.88 82 LYS A C 1
ATOM 635 O O . LYS A 1 82 ? -34.517 28.409 90.898 1.00 88.88 82 LYS A O 1
ATOM 640 N N . ASP A 1 83 ? -33.207 30.224 90.710 1.00 83.69 83 ASP A N 1
ATOM 641 C CA . ASP A 1 83 ? -32.839 29.940 89.323 1.00 83.69 83 ASP A CA 1
ATOM 642 C C . ASP A 1 83 ? -32.124 28.580 89.220 1.00 83.69 83 ASP A C 1
ATOM 644 O O . ASP A 1 83 ? -31.173 28.302 89.952 1.00 83.69 83 ASP A O 1
ATOM 648 N N . GLY A 1 84 ? -32.615 27.726 88.324 1.00 80.38 84 GLY A N 1
ATOM 649 C CA . GLY A 1 84 ? -32.100 26.383 88.074 1.00 80.38 84 GLY A CA 1
ATOM 650 C C . GLY A 1 84 ? -32.794 25.263 88.845 1.00 80.38 84 GLY A C 1
ATOM 651 O O . GLY A 1 84 ? -32.508 24.094 88.566 1.00 80.38 84 GLY A O 1
ATOM 652 N N . ASP A 1 85 ? -33.720 25.581 89.753 1.00 91.31 85 ASP A N 1
ATOM 653 C CA . ASP A 1 85 ? -34.446 24.573 90.523 1.00 91.31 85 ASP A CA 1
ATOM 654 C C . ASP A 1 85 ? -35.219 23.607 89.615 1.00 91.31 85 ASP A C 1
ATOM 656 O O . ASP A 1 85 ? -35.905 23.997 88.666 1.00 91.31 85 ASP A O 1
ATOM 660 N N . LEU A 1 86 ? -35.109 22.312 89.914 1.00 89.75 86 LEU A N 1
ATOM 661 C CA . LEU A 1 86 ? -35.848 21.261 89.226 1.00 89.75 86 LEU A CA 1
ATOM 662 C C . LEU A 1 86 ? -37.152 20.981 89.968 1.00 89.75 86 LEU A C 1
ATOM 664 O O . LEU A 1 86 ? -37.126 20.437 91.071 1.00 89.75 86 LEU A O 1
ATOM 668 N N . ILE A 1 87 ? -38.277 21.285 89.340 1.00 94.50 87 ILE A N 1
ATOM 669 C CA . ILE A 1 87 ? -39.618 21.056 89.870 1.00 94.50 87 ILE A CA 1
ATOM 670 C C . ILE A 1 87 ? -40.206 19.800 89.224 1.00 94.50 87 ILE A C 1
ATOM 672 O O . ILE A 1 87 ? -40.084 19.595 88.018 1.00 94.50 87 ILE A O 1
ATOM 676 N N . GLU A 1 88 ? -40.836 18.948 90.019 1.00 93.62 88 GLU A N 1
ATOM 677 C CA . GLU A 1 88 ? -41.558 17.754 89.589 1.00 93.62 88 GLU A CA 1
ATOM 678 C C . GLU A 1 88 ? -42.974 17.807 90.174 1.00 93.62 88 GLU A C 1
ATOM 680 O O . GLU A 1 88 ? -43.151 17.846 91.394 1.00 93.62 88 GLU A O 1
ATOM 685 N N . PHE A 1 89 ? -43.976 17.857 89.293 1.00 92.69 89 PHE A N 1
ATOM 686 C CA . PHE A 1 89 ? -45.381 18.027 89.670 1.00 92.69 89 PHE A CA 1
ATOM 687 C C . PHE A 1 89 ? -46.066 16.662 89.807 1.00 92.69 89 PHE A C 1
ATOM 689 O O . PHE A 1 89 ? -46.594 16.108 88.839 1.00 92.69 89 PHE A O 1
ATOM 696 N N . GLY A 1 90 ? -46.043 16.115 91.024 1.00 89.31 90 GLY A N 1
ATOM 697 C CA . GLY A 1 90 ? -46.418 14.739 91.336 1.00 89.31 90 GLY A CA 1
ATOM 698 C C . GLY A 1 90 ? -45.216 13.810 91.223 1.00 89.31 90 GLY A C 1
ATOM 699 O O . GLY A 1 90 ? -44.500 13.845 90.227 1.00 89.31 90 GLY A O 1
ATOM 700 N N . ALA A 1 91 ? -44.978 12.954 92.220 1.00 85.31 91 ALA A N 1
ATOM 701 C CA . ALA A 1 91 ? -43.906 11.960 92.138 1.00 85.31 91 ALA A CA 1
ATOM 702 C C . ALA A 1 91 ? -44.071 11.064 90.889 1.00 85.31 91 ALA A C 1
ATOM 704 O O . ALA A 1 91 ? -45.079 10.372 90.744 1.00 85.31 91 ALA A O 1
ATOM 705 N N . GLY A 1 92 ? -43.083 11.076 89.988 1.00 82.50 92 GLY A N 1
ATOM 706 C CA . GLY A 1 92 ? -43.154 10.412 88.682 1.00 82.50 92 GLY A CA 1
ATOM 707 C C . GLY A 1 92 ? -43.937 11.188 87.614 1.00 82.50 92 GLY A C 1
ATOM 708 O O . GLY A 1 92 ? -44.316 10.598 86.605 1.00 82.50 92 GLY A O 1
ATOM 709 N N . GLY A 1 93 ? -44.232 12.466 87.848 1.00 87.25 93 GLY A N 1
ATOM 710 C CA . GLY A 1 93 ? -44.918 13.382 86.939 1.00 87.25 93 GLY A CA 1
ATOM 711 C C . GLY A 1 93 ? -43.967 14.241 86.087 1.00 87.25 93 GLY A C 1
ATOM 712 O O . GLY A 1 93 ? -42.755 13.986 86.048 1.00 87.25 93 GLY A O 1
ATOM 713 N N . PRO A 1 94 ? -44.498 15.258 85.380 1.00 91.31 94 PRO A N 1
ATOM 714 C CA . PRO A 1 94 ? -43.726 16.157 84.534 1.00 91.31 94 PRO A CA 1
ATOM 715 C C . PRO A 1 94 ? -42.684 16.932 85.342 1.00 91.31 94 PRO A C 1
ATOM 717 O O . PRO A 1 94 ? -42.959 17.486 86.410 1.00 91.31 94 PRO A O 1
ATOM 720 N N . LYS A 1 95 ? -41.469 16.979 84.789 1.00 92.62 95 LYS A N 1
ATOM 721 C CA . LYS A 1 95 ? -40.311 17.682 85.356 1.00 92.62 95 LYS A CA 1
ATOM 722 C C . LYS A 1 95 ? -39.985 18.921 84.556 1.00 92.62 95 LYS A C 1
ATOM 724 O O . LYS A 1 95 ? -39.832 18.847 83.335 1.00 92.62 95 LYS A O 1
ATOM 729 N N . VAL A 1 96 ? -39.783 20.019 85.262 1.00 91.06 96 VAL A N 1
ATOM 730 C CA . VAL A 1 96 ? -39.545 21.336 84.691 1.00 91.06 96 VAL A CA 1
ATOM 731 C C . VAL A 1 96 ? -38.392 22.004 85.420 1.00 91.06 96 VAL A C 1
ATOM 733 O O . VAL A 1 96 ? -38.287 21.920 86.640 1.00 91.06 96 VAL A O 1
ATOM 736 N N . ARG A 1 97 ? -37.503 22.658 84.678 1.00 90.50 97 ARG A N 1
ATOM 737 C CA . ARG A 1 97 ? -36.446 23.492 85.247 1.00 90.50 97 ARG A CA 1
ATOM 738 C C . ARG A 1 97 ? -36.924 24.935 85.295 1.00 90.50 97 ARG A C 1
ATOM 740 O O . ARG A 1 97 ? -37.283 25.497 84.263 1.00 90.50 97 ARG A O 1
ATOM 747 N N . PHE A 1 98 ? -36.937 25.501 86.494 1.00 90.44 98 PHE A N 1
ATOM 748 C CA . PHE A 1 98 ? -37.336 26.875 86.745 1.00 90.44 98 PHE A CA 1
ATOM 749 C C . PHE A 1 98 ? -36.157 27.820 86.533 1.00 90.44 98 PHE A C 1
ATOM 751 O O . PHE A 1 98 ? -35.048 27.549 86.991 1.00 90.44 98 PHE A O 1
ATOM 758 N N . ARG A 1 99 ? -36.392 28.925 85.833 1.00 84.69 99 ARG A N 1
ATOM 759 C CA . ARG A 1 99 ? -35.401 29.964 85.553 1.00 84.69 99 ARG A CA 1
ATOM 760 C C . ARG A 1 99 ? -36.007 31.350 85.767 1.00 84.69 99 ARG A C 1
ATOM 762 O O . ARG A 1 99 ? -37.195 31.558 85.523 1.00 84.69 99 ARG A O 1
ATOM 769 N N . ILE A 1 100 ? -35.190 32.304 86.200 1.00 84.06 100 ILE A N 1
ATOM 770 C CA . ILE A 1 100 ? -35.576 33.694 86.454 1.00 84.06 100 ILE A CA 1
ATOM 771 C C . ILE A 1 100 ? -34.869 34.585 85.435 1.00 84.06 100 ILE A C 1
ATOM 773 O O . ILE A 1 100 ? -33.649 34.724 85.450 1.00 84.06 100 ILE A O 1
ATOM 777 N N . LYS A 1 101 ? -35.639 35.244 84.566 1.00 74.56 101 LYS A N 1
ATOM 778 C CA . LYS A 1 101 ? -35.104 36.222 83.611 1.00 74.56 101 LYS A CA 1
ATOM 779 C C . LYS A 1 101 ? -35.291 37.643 84.152 1.00 74.56 101 LYS A C 1
ATOM 781 O O . LYS A 1 101 ? -36.429 38.091 84.302 1.00 74.56 101 LYS A O 1
ATOM 786 N N . ALA A 1 102 ? -34.208 38.355 84.468 1.00 64.50 102 ALA A N 1
ATOM 787 C CA . ALA A 1 102 ? -34.259 39.788 84.781 1.00 64.50 102 ALA A CA 1
ATOM 788 C C . ALA A 1 102 ? -34.428 40.605 83.485 1.00 64.50 102 ALA A C 1
ATOM 790 O O . ALA A 1 102 ? -33.839 40.255 82.462 1.00 64.50 102 ALA A O 1
ATOM 791 N N . ASP A 1 103 ? -35.259 41.650 83.506 1.00 56.53 103 ASP A N 1
ATOM 792 C CA . ASP A 1 103 ? -35.386 42.561 82.363 1.00 56.53 103 ASP A CA 1
ATOM 793 C C . ASP A 1 103 ? -34.211 43.557 82.416 1.00 56.53 103 ASP A C 1
ATOM 795 O O . ASP A 1 103 ? -33.982 44.160 83.459 1.00 56.53 103 ASP A O 1
ATOM 799 N N . GLU A 1 104 ? -33.486 43.678 81.296 1.00 52.09 104 GLU A N 1
ATOM 800 C CA . GLU A 1 104 ? -32.299 44.525 81.032 1.00 52.09 104 GLU A CA 1
ATOM 801 C C . GLU A 1 104 ? -30.894 43.937 81.287 1.00 52.09 104 GLU A C 1
ATOM 803 O O . GLU A 1 104 ? -30.101 44.410 82.092 1.00 52.09 104 GLU A O 1
ATOM 808 N N . ALA A 1 105 ? -30.564 42.917 80.495 1.00 47.41 105 ALA A N 1
ATOM 809 C CA . ALA A 1 105 ? -29.396 42.825 79.604 1.00 47.41 105 ALA A CA 1
ATOM 810 C C . ALA A 1 105 ? -29.631 41.573 78.737 1.00 47.41 105 ALA A C 1
ATOM 812 O O . ALA A 1 105 ? -30.288 40.638 79.198 1.00 47.41 105 ALA A O 1
ATOM 813 N N . GLU A 1 106 ? -29.162 41.514 77.488 1.00 55.00 106 GLU A N 1
ATOM 814 C CA . GLU A 1 106 ? -29.194 40.264 76.709 1.00 55.00 106 GLU A CA 1
ATOM 815 C C . GLU A 1 106 ? -28.258 39.232 77.360 1.00 55.00 106 GLU A C 1
ATOM 817 O O . GLU A 1 106 ? -27.096 39.076 76.991 1.00 55.00 106 GLU A O 1
ATOM 822 N N . ILE A 1 107 ? -28.756 38.552 78.393 1.00 56.38 107 ILE A N 1
ATOM 823 C CA . ILE A 1 107 ? -28.067 37.458 79.063 1.00 56.38 107 ILE A CA 1
ATOM 824 C C . ILE A 1 107 ? -28.181 36.252 78.132 1.00 56.38 107 ILE A C 1
ATOM 826 O O . ILE A 1 107 ? -29.191 35.548 78.111 1.00 56.38 107 ILE A O 1
ATOM 830 N N . TYR A 1 108 ? -27.157 36.057 77.304 1.00 62.34 108 TYR A N 1
ATOM 831 C CA . TYR A 1 108 ? -26.999 34.850 76.504 1.00 62.34 108 TYR A CA 1
ATOM 832 C C . TYR A 1 108 ? -26.666 33.674 77.415 1.00 62.34 108 TYR A C 1
ATOM 834 O O . TYR A 1 108 ? -25.834 33.786 78.317 1.00 62.34 108 TYR A O 1
ATOM 842 N N . LYS A 1 109 ? -27.294 32.530 77.158 1.00 66.38 109 LYS A N 1
ATOM 843 C CA . LYS A 1 109 ? -27.079 31.326 77.953 1.00 66.38 109 LYS A CA 1
ATOM 844 C C . LYS A 1 109 ? -25.666 30.778 77.677 1.00 66.38 109 LYS A C 1
ATOM 846 O O . LYS A 1 109 ? -25.334 30.557 76.507 1.00 66.38 109 LYS A O 1
ATOM 851 N N . PRO A 1 110 ? -24.813 30.559 78.697 1.00 72.19 110 PRO A N 1
ATOM 852 C CA . PRO A 1 110 ? -23.494 29.964 78.499 1.00 72.19 110 PRO A CA 1
ATOM 853 C C . PRO A 1 110 ? -23.593 28.603 77.799 1.00 72.19 110 PRO A C 1
ATOM 855 O O . PRO A 1 110 ? -24.524 27.833 78.041 1.00 72.19 110 PRO A O 1
ATOM 858 N N . LEU A 1 111 ? -22.604 28.265 76.964 1.00 67.75 111 LEU A N 1
ATOM 859 C CA . LEU A 1 111 ? -22.592 26.995 76.223 1.00 67.75 111 LEU A CA 1
ATOM 860 C C . LEU A 1 111 ? -22.700 25.777 77.156 1.00 67.75 111 LEU A C 1
ATOM 862 O O . LEU A 1 111 ? -23.339 24.787 76.811 1.00 67.75 111 LEU A O 1
ATOM 866 N N . THR A 1 112 ? -22.109 25.865 78.347 1.00 73.12 112 THR A N 1
ATOM 867 C CA . THR A 1 112 ? -22.189 24.837 79.389 1.00 73.12 112 THR A CA 1
ATOM 868 C C . THR A 1 112 ? -23.629 24.575 79.824 1.00 73.12 112 THR A C 1
ATOM 870 O O . THR A 1 112 ? -24.032 23.420 79.911 1.00 73.12 112 THR A O 1
ATOM 873 N N . GLU A 1 113 ? -24.442 25.616 79.999 1.00 72.31 113 GLU A N 1
ATOM 874 C CA . GLU A 1 113 ? -25.850 25.480 80.384 1.00 72.31 113 GLU A CA 1
ATOM 875 C C . GLU A 1 113 ? -26.731 24.999 79.223 1.00 72.31 113 GLU A C 1
ATOM 877 O O . GLU A 1 113 ? -27.683 24.244 79.426 1.00 72.31 113 GLU A O 1
ATOM 882 N N . ILE A 1 114 ? -26.431 25.418 77.987 1.00 75.00 114 ILE A N 1
ATOM 883 C CA . ILE A 1 114 ? -27.111 24.907 76.782 1.00 75.00 114 ILE A CA 1
ATOM 884 C C . ILE A 1 114 ? -26.869 23.395 76.648 1.00 75.00 114 ILE A C 1
ATOM 886 O O . ILE A 1 114 ? -27.793 22.619 76.379 1.00 75.00 114 ILE A O 1
ATOM 890 N N . LEU A 1 115 ? -25.626 22.961 76.879 1.00 75.19 115 LEU A N 1
ATOM 891 C CA . LEU A 1 115 ? -25.245 21.552 76.882 1.00 75.19 115 LEU A CA 1
ATOM 892 C C . LEU A 1 115 ? -25.921 20.785 78.021 1.00 75.19 115 LEU A C 1
ATOM 894 O O . LEU A 1 115 ? -26.420 19.688 77.784 1.00 75.19 115 LEU A O 1
ATOM 898 N N . GLU A 1 116 ? -25.980 21.341 79.232 1.00 75.31 116 GLU A N 1
ATOM 899 C CA . GLU A 1 116 ? -26.631 20.698 80.378 1.00 75.31 116 GLU A CA 1
ATOM 900 C C . GLU A 1 116 ? -28.142 20.514 80.194 1.00 75.31 116 GLU A C 1
ATOM 902 O O . GLU A 1 116 ? -28.664 19.440 80.511 1.00 75.31 116 GLU A O 1
ATOM 907 N N . ASP A 1 117 ? -28.848 21.510 79.655 1.00 74.38 117 ASP A N 1
ATOM 908 C CA . ASP A 1 117 ? -30.285 21.407 79.373 1.00 74.38 117 ASP A CA 1
ATOM 909 C C . ASP A 1 117 ? -30.546 20.395 78.243 1.00 74.38 117 ASP A C 1
ATOM 911 O O . ASP A 1 117 ? -31.380 19.496 78.391 1.00 74.38 117 ASP A O 1
ATOM 915 N N . SER A 1 118 ? -29.746 20.436 77.170 1.00 76.56 118 SER A N 1
ATOM 916 C CA . SER A 1 118 ? -29.833 19.468 76.066 1.00 76.56 118 SER A CA 1
ATOM 917 C C . SER A 1 118 ? -29.532 18.034 76.533 1.00 76.56 118 SER A C 1
ATOM 919 O O . SER A 1 118 ? -30.246 17.090 76.180 1.00 76.56 118 SER A O 1
ATOM 921 N N . LEU A 1 119 ? -28.511 17.844 77.381 1.00 75.12 119 LEU A N 1
ATOM 922 C CA . LEU A 1 119 ? -28.176 16.551 77.992 1.00 75.12 119 LEU A CA 1
ATOM 923 C C . LEU A 1 119 ? -29.256 16.085 78.974 1.00 75.12 119 LEU A C 1
ATOM 925 O O . LEU A 1 119 ? -29.518 14.885 79.057 1.00 75.12 119 LEU A O 1
ATOM 929 N N . GLY A 1 120 ? -29.898 17.001 79.701 1.00 70.00 120 GLY A N 1
ATOM 930 C CA . GLY A 1 120 ? -31.037 16.706 80.572 1.00 70.00 120 GLY A CA 1
ATOM 931 C C . GLY A 1 120 ? -32.222 16.129 79.796 1.00 70.00 120 GLY A C 1
ATOM 932 O O . GLY A 1 120 ? -32.793 15.112 80.205 1.00 70.00 120 GLY A O 1
ATOM 933 N N . ILE A 1 121 ? -32.525 16.707 78.628 1.00 69.75 121 ILE A N 1
ATOM 934 C CA . ILE A 1 121 ? -33.528 16.178 77.695 1.00 69.75 121 ILE A CA 1
ATOM 935 C C . ILE A 1 121 ? -33.087 14.806 77.169 1.00 69.75 121 ILE A C 1
ATOM 937 O O . ILE A 1 121 ? -33.891 13.880 77.146 1.00 69.75 121 ILE A O 1
ATOM 941 N N . ALA A 1 122 ? -31.818 14.613 76.804 1.00 70.19 122 ALA A N 1
ATOM 942 C CA . ALA A 1 122 ? -31.336 13.322 76.308 1.00 70.19 122 ALA A CA 1
ATOM 943 C C . ALA A 1 122 ? -31.391 12.203 77.373 1.00 70.19 122 ALA A C 1
ATOM 945 O O . ALA A 1 122 ? -31.836 11.093 77.084 1.00 70.19 122 ALA A O 1
ATOM 946 N N . ARG A 1 123 ? -30.993 12.495 78.620 1.00 69.44 123 ARG A N 1
ATOM 947 C CA . ARG A 1 123 ? -30.917 11.527 79.737 1.00 69.44 123 ARG A CA 1
ATOM 948 C C . ARG A 1 123 ? -32.276 11.040 80.235 1.00 69.44 123 ARG A C 1
ATOM 950 O O . ARG A 1 123 ? -32.363 9.954 80.794 1.00 69.44 123 ARG A O 1
ATOM 957 N N . THR A 1 124 ? -33.326 11.828 80.039 1.00 62.50 124 THR A N 1
ATOM 958 C CA . THR A 1 124 ? -34.707 11.481 80.417 1.00 62.50 124 THR A CA 1
ATOM 959 C C . THR A 1 124 ? -35.474 10.791 79.281 1.00 62.50 124 THR A C 1
ATOM 961 O O . THR A 1 124 ? -36.660 10.492 79.409 1.00 62.50 124 THR A O 1
ATOM 964 N N . SER A 1 125 ? -34.815 10.512 78.148 1.00 59.00 125 SER A N 1
ATOM 965 C CA . SER A 1 125 ? -35.414 9.802 77.017 1.00 59.00 125 SER A CA 1
ATOM 966 C C . SER A 1 125 ? -35.586 8.312 77.301 1.00 59.00 125 SER A C 1
ATOM 968 O O . SER A 1 125 ? -34.609 7.591 77.467 1.00 59.00 125 SER A O 1
ATOM 970 N N . GLN A 1 126 ? -36.833 7.833 77.274 1.00 57.94 126 GLN A N 1
ATOM 971 C CA . GLN A 1 126 ? -37.159 6.400 77.273 1.00 57.94 126 GLN A CA 1
ATOM 972 C C . GLN A 1 126 ? -37.143 5.772 75.859 1.00 57.94 126 GLN A C 1
ATOM 974 O O . GLN A 1 126 ? -37.528 4.619 75.693 1.00 57.94 126 GLN A O 1
ATOM 979 N N . ARG A 1 127 ? -36.719 6.510 74.816 1.00 58.75 127 ARG A N 1
ATOM 980 C CA . ARG A 1 127 ? -36.643 6.021 73.422 1.00 58.75 127 ARG A CA 1
ATOM 981 C C . ARG A 1 127 ? -35.212 5.605 73.041 1.00 58.75 127 ARG A C 1
ATOM 983 O O . ARG A 1 127 ? -34.239 6.060 73.638 1.00 58.75 127 ARG A O 1
ATOM 990 N N . GLY A 1 128 ? -35.085 4.738 72.028 1.00 63.41 128 GLY A N 1
ATOM 991 C CA . GLY A 1 128 ? -33.814 4.145 71.580 1.00 63.41 128 GLY A CA 1
ATOM 992 C C . GLY A 1 128 ? -32.692 5.151 71.257 1.00 63.41 128 GLY A C 1
ATOM 993 O O . GLY A 1 128 ? -32.940 6.329 70.992 1.00 63.41 128 GLY A O 1
ATOM 994 N N . ARG A 1 129 ? -31.435 4.672 71.261 1.00 67.38 129 ARG A N 1
ATOM 995 C CA . ARG A 1 129 ? -30.210 5.506 71.188 1.00 67.38 129 ARG A CA 1
ATOM 996 C C . ARG A 1 129 ? -30.190 6.505 70.021 1.00 67.38 129 ARG A C 1
ATOM 998 O O . ARG A 1 129 ? -29.801 7.650 70.227 1.00 67.38 129 ARG A O 1
ATOM 1005 N N . LEU A 1 130 ? -30.637 6.097 68.830 1.00 67.69 130 LEU A N 1
ATOM 1006 C CA . LEU A 1 130 ? -30.625 6.936 67.622 1.00 67.69 130 LEU A CA 1
ATOM 1007 C C . LEU A 1 130 ? -31.582 8.136 67.728 1.00 67.69 130 LEU A C 1
ATOM 1009 O O . LEU A 1 130 ? -31.187 9.263 67.447 1.00 67.69 130 LEU A O 1
ATOM 1013 N N . VAL A 1 131 ? -32.806 7.913 68.220 1.00 68.75 131 VAL A N 1
ATOM 1014 C CA . VAL A 1 131 ? -33.826 8.968 68.389 1.00 68.75 131 VAL A CA 1
ATOM 1015 C C . VAL A 1 131 ? -33.395 9.975 69.457 1.00 68.75 131 VAL A C 1
ATOM 1017 O O . VAL A 1 131 ? -33.564 11.186 69.298 1.00 68.75 131 VAL A O 1
ATOM 1020 N N . THR A 1 132 ? -32.779 9.479 70.531 1.00 71.00 132 THR A N 1
ATOM 1021 C CA . THR A 1 132 ? -32.239 10.309 71.613 1.00 71.00 132 THR A CA 1
ATOM 1022 C C . THR A 1 132 ? -31.085 11.191 71.126 1.00 71.00 132 THR A C 1
ATOM 1024 O O . THR A 1 132 ? -31.065 12.381 71.436 1.00 71.00 132 THR A O 1
ATOM 1027 N N . ALA A 1 133 ? -30.181 10.659 70.294 1.00 71.31 133 ALA A N 1
ATOM 1028 C CA . ALA A 1 133 ? -29.093 11.432 69.693 1.00 71.31 133 ALA A CA 1
ATOM 1029 C C . ALA A 1 133 ? -29.607 12.524 68.737 1.00 71.31 133 ALA A C 1
ATOM 1031 O O . ALA A 1 133 ? -29.151 13.664 68.808 1.00 71.31 133 ALA A O 1
ATOM 1032 N N . THR A 1 134 ? -30.602 12.219 67.895 1.00 73.25 134 THR A N 1
ATOM 1033 C CA . THR A 1 134 ? -31.196 13.217 66.988 1.00 73.25 134 THR A CA 1
ATOM 1034 C C . THR A 1 134 ? -31.954 14.313 67.737 1.00 73.25 134 THR A C 1
ATOM 1036 O O . THR A 1 134 ? -31.863 15.482 67.371 1.00 73.25 134 THR A O 1
ATOM 1039 N N . SER A 1 135 ? -32.666 13.960 68.814 1.00 67.69 135 SER A N 1
ATOM 1040 C CA . SER A 1 135 ? -33.386 14.927 69.652 1.00 67.69 135 SER A CA 1
ATOM 1041 C C . SER A 1 135 ? -32.424 15.852 70.396 1.00 67.69 135 SER A C 1
ATOM 1043 O O . SER A 1 135 ? -32.671 17.053 70.472 1.00 67.69 135 SER A O 1
ATOM 1045 N N . PHE A 1 136 ? -31.323 15.299 70.912 1.00 75.88 136 PHE A N 1
ATOM 1046 C CA . PHE A 1 136 ? -30.246 16.065 71.532 1.00 75.88 136 PHE A CA 1
ATOM 1047 C C . PHE A 1 136 ? -29.647 17.073 70.549 1.00 75.88 136 PHE A C 1
ATOM 1049 O O . PHE A 1 136 ? -29.597 18.261 70.854 1.00 75.88 136 PHE A O 1
ATOM 1056 N N . LEU A 1 137 ? -29.252 16.618 69.352 1.00 75.38 137 LEU A N 1
ATOM 1057 C CA . LEU A 1 137 ? -28.644 17.487 68.343 1.00 75.38 137 LEU A CA 1
ATOM 1058 C C . LEU A 1 137 ? -29.597 18.611 67.921 1.00 75.38 137 LEU A C 1
ATOM 1060 O O . LEU A 1 137 ? -29.185 19.761 67.808 1.00 75.38 137 LEU A O 1
ATOM 1064 N N . LYS A 1 138 ? -30.879 18.282 67.719 1.00 76.06 138 LYS A N 1
ATOM 1065 C CA . LYS A 1 138 ? -31.905 19.251 67.327 1.00 76.06 138 LYS A CA 1
ATOM 1066 C C . LYS A 1 138 ? -32.076 20.351 68.379 1.00 76.06 138 LYS A C 1
ATOM 1068 O O . LYS A 1 138 ? -32.101 21.523 68.014 1.00 76.06 138 LYS A O 1
ATOM 1073 N N . HIS A 1 139 ? -32.160 19.987 69.660 1.00 74.12 139 HIS A N 1
ATOM 1074 C CA . HIS A 1 139 ? -32.267 20.965 70.748 1.00 74.12 139 HIS A CA 1
ATOM 1075 C C . HIS A 1 139 ? -30.998 21.793 70.917 1.00 74.12 139 HIS A C 1
ATOM 1077 O O . HIS A 1 139 ? -31.090 23.012 71.022 1.00 74.12 139 HIS A O 1
ATOM 1083 N N . LEU A 1 140 ? -29.829 21.153 70.860 1.00 78.50 140 LEU A N 1
ATOM 1084 C CA . LEU A 1 140 ? -28.543 21.833 70.963 1.00 78.50 140 LEU A CA 1
ATOM 1085 C C . LEU A 1 140 ? -28.389 22.902 69.874 1.00 78.50 140 LEU A C 1
ATOM 1087 O O . LEU A 1 140 ? -28.015 24.030 70.174 1.00 78.50 140 LEU A O 1
ATOM 1091 N N . VAL A 1 141 ? -28.716 22.567 68.621 1.00 75.25 141 VAL A N 1
ATOM 1092 C CA . VAL A 1 141 ? -28.659 23.511 67.493 1.00 75.25 141 VAL A CA 1
ATOM 1093 C C . VAL A 1 141 ? -29.688 24.631 67.655 1.00 75.25 141 VAL A C 1
ATOM 1095 O O . VAL A 1 141 ? -29.357 25.794 67.438 1.00 75.25 141 VAL A O 1
ATOM 1098 N N . TRP A 1 142 ? -30.919 24.306 68.059 1.00 72.12 142 TRP A N 1
ATOM 1099 C CA . TRP A 1 142 ? -31.979 25.297 68.248 1.00 72.12 142 TRP A CA 1
ATOM 1100 C C . TRP A 1 142 ? -31.656 26.297 69.364 1.00 72.12 142 TRP A C 1
ATOM 1102 O O . TRP A 1 142 ? -31.766 27.505 69.151 1.00 72.12 142 TRP A O 1
ATOM 1112 N N . GLU A 1 143 ? -31.201 25.830 70.529 1.00 71.19 143 GLU A N 1
ATOM 1113 C CA . GLU A 1 143 ? -30.774 26.707 71.624 1.00 71.19 143 GLU A CA 1
ATOM 1114 C C . GLU A 1 143 ? -29.502 27.479 71.270 1.00 71.19 143 GLU A C 1
ATOM 1116 O O . GLU A 1 143 ? -29.442 28.685 71.499 1.00 71.19 143 GLU A O 1
ATOM 1121 N N . ALA A 1 144 ? -28.512 26.841 70.637 1.00 71.69 144 ALA A N 1
ATOM 1122 C CA . ALA A 1 144 ? -27.321 27.544 70.171 1.00 71.69 144 ALA A CA 1
ATOM 1123 C C . ALA A 1 144 ? -27.664 28.639 69.149 1.00 71.69 144 ALA A C 1
ATOM 1125 O O . ALA A 1 144 ? -26.988 29.659 69.107 1.00 71.69 144 ALA A O 1
ATOM 1126 N N . PHE A 1 145 ? -28.716 28.489 68.342 1.00 70.06 145 PHE A N 1
ATOM 1127 C CA . PHE A 1 145 ? -29.129 29.518 67.387 1.00 70.06 145 PHE A CA 1
ATOM 1128 C C . PHE A 1 145 ? -29.976 30.633 68.021 1.00 70.06 145 PHE A C 1
ATOM 1130 O O . PHE A 1 145 ? -29.836 31.802 67.656 1.00 70.06 145 PHE A O 1
ATOM 1137 N N . THR A 1 146 ? -30.844 30.299 68.976 1.00 68.56 146 THR A N 1
ATOM 1138 C CA . THR A 1 146 ? -31.806 31.243 69.574 1.00 68.56 146 THR A CA 1
ATOM 1139 C C . THR A 1 146 ? -31.282 31.955 70.822 1.00 68.56 146 THR A C 1
ATOM 1141 O O . THR A 1 146 ? -31.637 33.110 71.033 1.00 68.56 146 THR A O 1
ATOM 1144 N N . GLN A 1 147 ? -30.411 31.320 71.612 1.00 69.81 147 GLN A N 1
ATOM 1145 C CA . GLN A 1 147 ? -29.997 31.781 72.950 1.00 69.81 147 GLN A CA 1
ATOM 1146 C C . GLN A 1 147 ? -28.504 32.151 73.064 1.00 69.81 147 GLN A C 1
ATOM 1148 O O . GLN A 1 147 ? -28.041 32.477 74.157 1.00 69.81 147 GLN A O 1
ATOM 1153 N N . SER A 1 148 ? -27.734 32.112 71.967 1.00 70.31 148 SER A N 1
ATOM 1154 C CA . SER A 1 148 ? -26.310 32.500 71.947 1.00 70.31 148 SER A CA 1
ATOM 1155 C C . SER A 1 148 ? -26.067 33.899 71.367 1.00 70.31 148 SER A C 1
ATOM 1157 O O . SER A 1 148 ? -26.934 34.469 70.695 1.00 70.31 148 SER A O 1
ATOM 1159 N N . SER A 1 149 ? -24.865 34.436 71.598 1.00 74.50 149 SER A N 1
ATOM 1160 C CA . SER A 1 149 ? -24.459 35.759 71.116 1.00 74.50 149 SER A CA 1
ATOM 1161 C C . SER A 1 149 ? -24.262 35.812 69.600 1.00 74.50 149 SER A C 1
ATOM 1163 O O . SER A 1 149 ? -23.907 34.823 68.953 1.00 74.50 149 SER A O 1
ATOM 1165 N N . HIS A 1 150 ? -24.429 37.001 69.018 1.00 75.06 150 HIS A N 1
ATOM 1166 C CA . HIS A 1 150 ? -24.185 37.229 67.590 1.00 75.06 150 HIS A CA 1
ATOM 1167 C C . HIS A 1 150 ? -22.766 36.829 67.150 1.00 75.06 150 HIS A C 1
ATOM 1169 O O . HIS A 1 150 ? -22.603 36.199 66.105 1.00 75.06 150 HIS A O 1
ATOM 1175 N N . THR A 1 151 ? -21.750 37.112 67.968 1.00 74.38 151 THR A N 1
ATOM 1176 C CA . THR A 1 151 ? -20.355 36.736 67.694 1.00 74.38 151 THR A CA 1
ATOM 1177 C C . THR A 1 151 ? -20.189 35.218 67.606 1.00 74.38 151 THR A C 1
ATOM 1179 O O . THR A 1 151 ? -19.554 34.721 66.678 1.00 74.38 151 THR A O 1
ATOM 1182 N N . PHE A 1 152 ? -20.809 34.463 68.521 1.00 77.81 152 PHE A N 1
ATOM 1183 C CA . PHE A 1 152 ? -20.756 32.999 68.508 1.00 77.81 152 PHE A CA 1
ATOM 1184 C C . PHE A 1 152 ? -21.426 32.412 67.261 1.00 77.81 152 PHE A C 1
ATOM 1186 O O . PHE A 1 152 ? -20.872 31.507 66.637 1.00 77.81 152 PHE A O 1
ATOM 1193 N N . LYS A 1 153 ? -22.571 32.971 66.841 1.00 77.94 153 LYS A N 1
ATOM 1194 C CA . LYS A 1 153 ? -23.254 32.556 65.605 1.00 77.94 153 LYS A CA 1
ATOM 1195 C C . LYS A 1 153 ? -22.346 32.726 64.389 1.00 77.94 153 LYS A C 1
ATOM 1197 O O . LYS A 1 153 ? -22.221 31.791 63.606 1.00 77.94 153 LYS A O 1
ATOM 1202 N N . ILE A 1 154 ? -21.666 33.868 64.253 1.00 80.62 154 ILE A N 1
ATOM 1203 C CA . ILE A 1 154 ? -20.748 34.130 63.128 1.00 80.62 154 ILE A CA 1
ATOM 1204 C C . ILE A 1 154 ? -19.595 33.115 63.102 1.00 80.62 154 ILE A C 1
ATOM 1206 O O . ILE A 1 154 ? -19.307 32.545 62.046 1.00 80.62 154 ILE A O 1
ATOM 1210 N N . TYR A 1 155 ? -18.972 32.833 64.252 1.00 82.06 155 TYR A N 1
ATOM 1211 C CA . TYR A 1 155 ? -17.914 31.818 64.344 1.00 82.06 155 TYR A CA 1
ATOM 1212 C C . TYR A 1 155 ? -18.418 30.422 63.967 1.00 82.06 155 TYR A C 1
ATOM 1214 O O . TYR A 1 155 ? -17.783 29.735 63.165 1.00 82.06 155 TYR A O 1
ATOM 1222 N N . LEU A 1 156 ? -19.580 30.019 64.488 1.00 81.06 156 LEU A N 1
ATOM 1223 C CA . LEU A 1 156 ? -20.182 28.721 64.193 1.00 81.06 156 LEU A CA 1
ATOM 1224 C C . LEU A 1 156 ? -20.513 28.577 62.700 1.00 81.06 156 LEU A C 1
ATOM 1226 O O . LEU A 1 156 ? -20.179 27.555 62.104 1.00 81.06 156 LEU A O 1
ATOM 1230 N N . PHE A 1 157 ? -21.104 29.604 62.079 1.00 81.31 157 PHE A N 1
ATOM 1231 C CA . PHE A 1 157 ? -21.393 29.611 60.642 1.00 81.31 157 PHE A CA 1
ATOM 1232 C C . PHE A 1 157 ? -20.126 29.542 59.794 1.00 81.31 157 PHE A C 1
ATOM 1234 O O . PHE A 1 157 ? -20.100 28.808 58.811 1.00 81.31 157 PHE A O 1
ATOM 1241 N N . THR A 1 158 ? -19.068 30.255 60.182 1.00 82.69 158 THR A N 1
ATOM 1242 C CA . THR A 1 158 ? -17.793 30.246 59.450 1.00 82.69 158 THR A CA 1
ATOM 1243 C C . THR A 1 158 ? -17.150 28.860 59.491 1.00 82.69 158 THR A C 1
ATOM 1245 O O . THR A 1 158 ? -16.753 28.330 58.456 1.00 82.69 158 THR A O 1
ATOM 1248 N N . ILE A 1 159 ? -17.114 28.227 60.667 1.00 85.38 159 ILE A N 1
ATOM 1249 C CA . ILE A 1 159 ? -16.597 26.861 60.827 1.00 85.38 159 ILE A CA 1
ATOM 1250 C C . ILE A 1 159 ? -17.439 25.872 60.016 1.00 85.38 159 ILE A C 1
ATOM 1252 O O . ILE A 1 159 ? -16.887 25.045 59.290 1.00 85.38 159 ILE A O 1
ATOM 1256 N N . LEU A 1 160 ? -18.770 25.978 60.087 1.00 83.88 160 LEU A N 1
ATOM 1257 C CA . LEU A 1 160 ? -19.669 25.112 59.328 1.00 83.88 160 LEU A CA 1
ATOM 1258 C C . LEU A 1 160 ? -19.462 25.284 57.816 1.00 83.88 160 LEU A C 1
ATOM 1260 O O . LEU A 1 160 ? -19.400 24.294 57.095 1.00 83.88 160 LEU A O 1
ATOM 1264 N N . PHE A 1 161 ? -19.295 26.520 57.343 1.00 85.12 161 PHE A N 1
ATOM 1265 C CA . PHE A 1 161 ? -19.033 26.826 55.939 1.00 85.12 161 PHE A CA 1
ATOM 1266 C C . PHE A 1 161 ? -17.704 26.228 55.464 1.00 85.12 161 PHE A C 1
ATOM 1268 O O . PHE A 1 161 ? -17.659 25.621 54.397 1.00 85.12 161 PHE A O 1
ATOM 1275 N N . ILE A 1 162 ? -16.643 26.317 56.273 1.00 89.50 162 ILE A N 1
ATOM 1276 C CA . ILE A 1 162 ? -15.343 25.700 55.965 1.00 89.50 162 ILE A CA 1
ATOM 1277 C C . ILE A 1 162 ? -15.466 24.173 55.904 1.00 89.50 162 ILE A C 1
ATOM 1279 O O . ILE A 1 162 ? -14.951 23.557 54.970 1.00 89.50 162 ILE A O 1
ATOM 1283 N N . ILE A 1 163 ? -16.162 23.555 56.863 1.00 89.19 163 ILE A N 1
ATOM 1284 C CA . ILE A 1 163 ? -16.366 22.100 56.901 1.00 89.19 163 ILE A CA 1
ATOM 1285 C C . ILE A 1 163 ? -17.164 21.643 55.676 1.00 89.19 163 ILE A C 1
ATOM 1287 O O . ILE A 1 163 ? -16.726 20.742 54.962 1.00 89.19 163 ILE A O 1
ATOM 1291 N N . VAL A 1 164 ? -18.301 22.285 55.395 1.00 89.75 164 VAL A N 1
ATOM 1292 C CA . VAL A 1 164 ? -19.165 21.952 54.251 1.00 89.75 164 VAL A CA 1
ATOM 1293 C C . VAL A 1 164 ? -18.437 22.190 52.930 1.00 89.75 164 VAL A C 1
ATOM 1295 O O . VAL A 1 164 ? -18.479 21.327 52.057 1.00 89.75 164 VAL A O 1
ATOM 1298 N N . GLY A 1 165 ? -17.714 23.305 52.794 1.00 88.94 165 GLY A N 1
ATOM 1299 C CA . GLY A 1 165 ? -16.899 23.602 51.617 1.00 88.94 165 GLY A CA 1
ATOM 1300 C C . GLY A 1 165 ? -15.797 22.564 51.396 1.00 88.94 165 GLY A C 1
ATOM 1301 O O . GLY A 1 165 ? -15.626 22.078 50.280 1.00 88.94 165 GLY A O 1
ATOM 1302 N N . SER A 1 166 ? -15.107 22.149 52.462 1.00 89.50 166 SER A N 1
ATOM 1303 C CA . SER A 1 166 ? -14.062 21.117 52.403 1.00 89.50 166 SER A CA 1
ATOM 1304 C C . SER A 1 166 ? -14.626 19.745 52.020 1.00 89.50 166 SER A C 1
ATOM 1306 O O . SER A 1 166 ? -14.046 19.051 51.186 1.00 89.50 166 SER A O 1
ATOM 1308 N N . LEU A 1 167 ? -15.784 19.366 52.572 1.00 92.19 167 LEU A N 1
ATOM 1309 C CA . LEU A 1 167 ? -16.506 18.149 52.192 1.00 92.19 167 LEU A CA 1
ATOM 1310 C C . LEU A 1 167 ? -16.960 18.198 50.729 1.00 92.19 167 LEU A C 1
ATOM 1312 O O . LEU A 1 167 ? -16.766 17.225 50.005 1.00 92.19 167 LEU A O 1
ATOM 1316 N N . ALA A 1 168 ? -17.506 19.326 50.269 1.00 89.69 168 ALA A N 1
ATOM 1317 C CA . ALA A 1 168 ? -17.917 19.504 48.879 1.00 89.69 168 ALA A CA 1
ATOM 1318 C C . ALA A 1 168 ? -16.726 19.380 47.914 1.00 89.69 168 ALA A C 1
ATOM 1320 O O . ALA A 1 168 ? -16.820 18.661 46.922 1.00 89.69 168 ALA A O 1
ATOM 1321 N N . LEU A 1 169 ? -15.585 20.000 48.237 1.00 91.19 169 LEU A N 1
ATOM 1322 C CA . LEU A 1 169 ? -14.330 19.861 47.488 1.00 91.19 169 LEU A CA 1
ATOM 1323 C C . LEU A 1 169 ? -13.830 18.410 47.465 1.00 91.19 169 LEU A C 1
ATOM 1325 O O . LEU A 1 169 ? -13.452 17.909 46.405 1.00 91.19 169 LEU A O 1
ATOM 1329 N N . TYR A 1 170 ? -13.870 17.713 48.604 1.00 92.44 170 TYR A N 1
ATOM 1330 C CA . TYR A 1 170 ? -13.501 16.300 48.690 1.00 92.44 170 TYR A CA 1
ATOM 1331 C C . TYR A 1 170 ? -14.395 15.425 47.800 1.00 92.44 170 TYR A C 1
ATOM 1333 O O . TYR A 1 170 ? -13.883 14.664 46.976 1.00 92.44 170 TYR A O 1
ATOM 1341 N N . PHE A 1 171 ? -15.720 15.564 47.904 1.00 91.94 171 PHE A N 1
ATOM 1342 C CA . PHE A 1 171 ? -16.670 14.809 47.083 1.00 91.94 171 PHE A CA 1
ATOM 1343 C C . PHE A 1 171 ? -16.566 15.159 45.599 1.00 91.94 171 PHE A C 1
ATOM 1345 O O . PHE A 1 171 ? -16.645 14.262 44.764 1.00 91.94 171 PHE A O 1
ATOM 1352 N N . HIS A 1 172 ? -16.318 16.423 45.254 1.00 91.19 172 HIS A N 1
ATOM 1353 C CA . HIS A 1 172 ? -16.065 16.832 43.875 1.00 91.19 172 HIS A CA 1
ATOM 1354 C C . HIS A 1 172 ? -14.791 16.175 43.318 1.00 91.19 172 HIS A C 1
ATOM 1356 O O . HIS A 1 172 ? -14.794 15.647 42.205 1.00 91.19 172 HIS A O 1
ATOM 1362 N N . GLY A 1 173 ? -13.724 16.108 44.120 1.00 90.62 173 GLY A N 1
ATOM 1363 C CA . GLY A 1 173 ? -12.507 15.373 43.777 1.00 90.62 173 GLY A CA 1
ATOM 1364 C C . GLY A 1 173 ? -12.751 13.875 43.568 1.00 90.62 173 GLY A C 1
ATOM 1365 O O . GLY A 1 173 ? -12.243 13.303 42.600 1.00 90.62 173 GLY A O 1
ATOM 1366 N N . GLN A 1 174 ? -13.559 13.240 44.426 1.00 91.62 174 GLN A N 1
ATOM 1367 C CA . GLN A 1 174 ? -13.958 11.838 44.249 1.00 91.62 174 GLN A CA 1
ATOM 1368 C C . GLN A 1 174 ? -14.802 11.638 42.986 1.00 91.62 174 GLN A C 1
ATOM 1370 O O . GLN A 1 174 ? -14.547 10.706 42.229 1.00 91.62 174 GLN A O 1
ATOM 1375 N N . TYR A 1 175 ? -15.743 12.540 42.707 1.00 91.12 175 TYR A N 1
ATOM 1376 C CA . TYR A 1 175 ? -16.583 12.504 41.510 1.00 91.12 175 TYR A CA 1
ATOM 1377 C C . TYR A 1 175 ? -15.752 12.567 40.219 1.00 91.12 175 TYR A C 1
ATOM 1379 O O . TYR A 1 175 ? -15.927 11.730 39.334 1.00 91.12 175 TYR A O 1
ATOM 1387 N N . ILE A 1 176 ? -14.775 13.481 40.136 1.00 90.62 176 ILE A N 1
ATOM 1388 C CA . ILE A 1 176 ? -13.864 13.570 38.980 1.00 90.62 176 ILE A CA 1
ATOM 1389 C C . ILE A 1 176 ? -13.032 12.287 38.823 1.00 90.62 176 ILE A C 1
ATOM 1391 O O . ILE A 1 176 ? -12.838 11.811 37.702 1.00 90.62 176 ILE A O 1
ATOM 1395 N N . ARG A 1 177 ? -12.534 11.702 39.924 1.00 88.69 177 ARG A N 1
ATOM 1396 C CA . ARG A 1 177 ? -11.803 10.421 39.876 1.00 88.69 177 ARG A CA 1
ATOM 1397 C C . ARG A 1 177 ? -12.691 9.284 39.374 1.00 88.69 177 ARG A C 1
ATOM 1399 O O . ARG A 1 177 ? -12.229 8.469 38.575 1.00 88.69 177 ARG A O 1
ATOM 1406 N N . LEU A 1 178 ? -13.949 9.249 39.807 1.00 88.06 178 LEU A N 1
ATOM 1407 C CA . LEU A 1 178 ? -14.917 8.240 39.389 1.00 88.06 178 LEU A CA 1
ATOM 1408 C C . LEU A 1 178 ? -15.222 8.354 37.892 1.00 88.06 178 LEU A C 1
ATOM 1410 O O . LEU A 1 178 ? -15.175 7.347 37.194 1.00 88.06 178 LEU A O 1
ATOM 1414 N N . LEU A 1 179 ? -15.427 9.575 37.385 1.00 86.06 179 LEU A N 1
ATOM 1415 C CA . LEU A 1 179 ? -15.636 9.832 35.955 1.00 86.06 179 LEU A CA 1
ATOM 1416 C C . LEU A 1 179 ? -14.450 9.362 35.105 1.00 86.06 179 LEU A C 1
ATOM 1418 O O . LEU A 1 179 ? -14.643 8.611 34.154 1.00 86.06 179 LEU A O 1
ATOM 1422 N N . LYS A 1 180 ? -13.218 9.723 35.490 1.00 85.75 180 LYS A N 1
ATOM 1423 C CA . LYS A 1 180 ? -12.005 9.262 34.789 1.00 85.75 180 LYS A CA 1
ATOM 1424 C C . LYS A 1 180 ? -11.852 7.740 34.818 1.00 85.75 180 LYS A C 1
ATOM 1426 O O . LYS A 1 180 ? -11.340 7.151 33.872 1.00 85.75 180 LYS A O 1
ATOM 1431 N N . THR A 1 181 ? -12.262 7.101 35.912 1.00 82.88 181 THR A N 1
ATOM 1432 C CA . THR A 1 181 ? -12.213 5.637 36.037 1.00 82.88 181 THR A CA 1
ATOM 1433 C C . THR A 1 181 ? -13.266 4.982 35.145 1.00 82.88 181 THR A C 1
ATOM 1435 O O . THR A 1 181 ? -12.940 4.052 34.415 1.00 82.88 181 THR A O 1
ATOM 1438 N N . ALA A 1 182 ? -14.494 5.504 35.136 1.00 80.00 182 ALA A N 1
ATOM 1439 C CA . ALA A 1 182 ? -15.577 5.018 34.284 1.00 80.00 182 ALA A CA 1
ATOM 1440 C C . ALA A 1 182 ? -15.242 5.147 32.788 1.00 80.00 182 ALA A C 1
ATOM 1442 O O . ALA A 1 182 ? -15.514 4.233 32.015 1.00 80.00 182 ALA A O 1
ATOM 1443 N N . GLU A 1 183 ? -14.599 6.243 32.382 1.00 78.75 183 GLU A N 1
ATOM 1444 C CA . GLU A 1 183 ? -14.143 6.443 31.004 1.00 78.75 183 GLU A CA 1
ATOM 1445 C C . GLU A 1 183 ? -13.080 5.413 30.590 1.00 78.75 183 GLU A C 1
ATOM 1447 O O . GLU A 1 183 ? -13.194 4.809 29.525 1.00 78.75 183 GLU A O 1
ATOM 1452 N N . LYS A 1 184 ? -12.096 5.131 31.458 1.00 76.69 184 LYS A N 1
ATOM 1453 C CA . LYS A 1 184 ? -11.098 4.076 31.211 1.00 76.69 184 LYS A CA 1
ATOM 1454 C C . LYS A 1 184 ? -11.738 2.696 31.074 1.00 76.69 184 LYS A C 1
ATOM 1456 O O . LYS A 1 184 ? -11.407 1.974 30.141 1.00 76.69 184 LYS A O 1
ATOM 1461 N N . VAL A 1 185 ? -12.658 2.340 31.974 1.00 75.31 185 VAL A N 1
ATOM 1462 C CA . VAL A 1 185 ? -13.377 1.054 31.920 1.00 75.31 185 VAL A CA 1
ATOM 1463 C C . VAL A 1 185 ? -14.154 0.925 30.609 1.00 75.31 185 VAL A C 1
ATOM 1465 O O . VAL A 1 185 ? -14.065 -0.105 29.949 1.00 75.31 185 VAL A O 1
ATOM 1468 N N . ARG A 1 186 ? -14.832 1.994 30.174 1.00 73.44 186 ARG A N 1
ATOM 1469 C CA . ARG A 1 186 ? -15.579 2.012 28.912 1.00 73.44 186 ARG A CA 1
ATOM 1470 C C . ARG A 1 186 ? -14.690 1.789 27.683 1.00 73.44 186 ARG A C 1
ATOM 1472 O O . ARG A 1 186 ? -15.122 1.118 26.752 1.00 73.44 186 ARG A O 1
ATOM 1479 N N . ILE A 1 187 ? -13.475 2.343 27.659 1.00 67.38 187 ILE A N 1
ATOM 1480 C CA . ILE A 1 187 ? -12.513 2.119 26.563 1.00 67.38 187 ILE A CA 1
ATOM 1481 C C . ILE A 1 187 ? -12.087 0.644 26.520 1.00 67.38 187 ILE A C 1
ATOM 1483 O O . ILE A 1 187 ? -12.152 0.032 25.456 1.00 67.38 187 ILE A O 1
ATOM 1487 N N . PHE A 1 188 ? -11.753 0.049 27.671 1.00 66.56 188 PHE A N 1
ATOM 1488 C CA . PHE A 1 188 ? -11.391 -1.373 27.756 1.00 66.56 188 PHE A CA 1
ATOM 1489 C C . PHE A 1 188 ? -12.537 -2.315 27.351 1.00 66.56 188 PHE A C 1
ATOM 1491 O O . PHE A 1 188 ? -12.308 -3.313 26.667 1.00 66.56 188 PHE A O 1
ATOM 1498 N N . GLU A 1 189 ? -13.780 -2.010 27.735 1.00 67.62 189 GLU A N 1
ATOM 1499 C CA . GLU A 1 189 ? -14.952 -2.783 27.298 1.00 67.62 189 GLU A CA 1
ATOM 1500 C C . GLU A 1 189 ? -15.167 -2.696 25.780 1.00 67.62 189 GLU A C 1
ATOM 1502 O O . GLU A 1 189 ? -15.541 -3.688 25.149 1.00 67.62 189 GLU A O 1
ATOM 1507 N N . LEU A 1 190 ? -14.883 -1.536 25.177 1.00 64.31 190 LEU A N 1
ATOM 1508 C CA . LEU A 1 190 ? -14.977 -1.346 23.732 1.00 64.31 190 LEU A CA 1
ATOM 1509 C C . LEU A 1 190 ? -13.925 -2.183 22.982 1.00 64.31 190 LEU A C 1
ATOM 1511 O O . LEU A 1 190 ? -14.267 -2.850 22.010 1.00 64.31 190 LEU A O 1
ATOM 1515 N N . GLU A 1 191 ? -12.671 -2.195 23.447 1.00 64.56 191 GLU A N 1
ATOM 1516 C CA . GLU A 1 191 ? -11.583 -2.983 22.842 1.00 64.56 191 GLU A CA 1
ATOM 1517 C C . GLU A 1 191 ? -11.844 -4.492 22.916 1.00 64.56 191 GLU A C 1
ATOM 1519 O O . GLU A 1 191 ? -11.676 -5.209 21.926 1.00 64.56 191 GLU A O 1
ATOM 1524 N N . ARG A 1 192 ? -12.337 -4.981 24.060 1.00 65.38 192 ARG A N 1
ATOM 1525 C CA . ARG A 1 192 ? -12.698 -6.395 24.225 1.00 65.38 192 ARG A CA 1
ATOM 1526 C C . ARG A 1 192 ? -13.865 -6.802 23.321 1.00 65.38 192 ARG A C 1
ATOM 1528 O O . ARG A 1 192 ? -13.816 -7.863 22.699 1.00 65.38 192 ARG A O 1
ATOM 1535 N N . SER A 1 193 ? -14.873 -5.938 23.202 1.00 77.12 193 SER A N 1
ATOM 1536 C CA . SER A 1 193 ? -16.024 -6.159 22.320 1.00 77.12 193 SER A CA 1
ATOM 1537 C C . SER A 1 193 ? -15.607 -6.284 20.851 1.00 77.12 193 SER A C 1
ATOM 1539 O O . SER A 1 193 ? -16.131 -7.129 20.128 1.00 77.12 193 SER A O 1
ATOM 1541 N N . VAL A 1 194 ? -14.618 -5.507 20.395 1.00 80.06 194 VAL A N 1
ATOM 1542 C CA . VAL A 1 194 ? -14.107 -5.599 19.016 1.00 80.06 194 VAL A CA 1
ATOM 1543 C C . VAL A 1 194 ? -13.523 -6.982 18.727 1.00 80.06 194 VAL A C 1
ATOM 1545 O O . VAL A 1 194 ? -13.880 -7.587 17.717 1.00 80.06 194 VAL A O 1
ATOM 1548 N N . ALA A 1 195 ? -12.679 -7.518 19.610 1.00 82.12 195 ALA A N 1
ATOM 1549 C CA . ALA A 1 195 ? -12.080 -8.833 19.400 1.00 82.12 195 ALA A CA 1
ATOM 1550 C C . ALA A 1 195 ? -13.118 -9.965 19.409 1.00 82.12 195 ALA A C 1
ATOM 1552 O O . ALA A 1 195 ? -13.086 -10.835 18.539 1.00 82.12 195 ALA A O 1
ATOM 1553 N N . GLU A 1 196 ? -14.069 -9.929 20.348 1.00 85.25 196 GLU A N 1
ATOM 1554 C CA . GLU A 1 196 ? -15.173 -10.894 20.410 1.00 85.25 196 GLU A CA 1
ATOM 1555 C C . GLU A 1 196 ? -16.027 -10.848 19.130 1.00 85.25 196 GLU A C 1
ATOM 1557 O O . GLU A 1 196 ? -16.363 -11.893 18.568 1.00 85.25 196 GLU A O 1
ATOM 1562 N N . ASN A 1 197 ? -16.309 -9.648 18.613 1.00 87.00 197 ASN A N 1
ATOM 1563 C CA . ASN A 1 197 ? -17.041 -9.469 17.360 1.00 87.00 197 ASN A CA 1
ATOM 1564 C C . ASN A 1 197 ? -16.261 -9.986 16.145 1.00 87.00 197 ASN A C 1
ATOM 1566 O O . ASN A 1 197 ? -16.851 -10.650 15.297 1.00 87.00 197 ASN A O 1
ATOM 1570 N N . ILE A 1 198 ? -14.950 -9.734 16.058 1.00 90.31 198 ILE A N 1
ATOM 1571 C CA . ILE A 1 198 ? -14.120 -10.238 14.952 1.00 90.31 198 ILE A CA 1
ATOM 1572 C C . ILE A 1 198 ? -14.097 -11.768 14.955 1.00 90.31 198 ILE A C 1
ATOM 1574 O O . ILE A 1 198 ? -14.344 -12.382 13.921 1.00 90.31 198 ILE A O 1
ATOM 1578 N N . ILE A 1 199 ? -13.868 -12.398 16.110 1.00 90.44 199 ILE A N 1
ATOM 1579 C CA . ILE A 1 199 ? -13.850 -13.865 16.224 1.00 90.44 199 ILE A CA 1
ATOM 1580 C C . ILE A 1 199 ? -15.209 -14.449 15.829 1.00 90.44 199 ILE A C 1
ATOM 1582 O O . ILE A 1 199 ? -15.268 -15.409 15.063 1.00 90.44 199 ILE A O 1
ATOM 1586 N N . LYS A 1 200 ? -16.306 -13.858 16.313 1.00 89.75 200 LYS A N 1
ATOM 1587 C CA . LYS A 1 200 ? -17.663 -14.329 16.022 1.00 89.75 200 LYS A CA 1
ATOM 1588 C C . LYS A 1 200 ? -18.039 -14.176 14.546 1.00 89.75 200 LYS A C 1
ATOM 1590 O O . LYS A 1 200 ? -18.660 -15.077 13.991 1.00 89.75 200 LYS A O 1
ATOM 1595 N N . ASN A 1 201 ? -17.688 -13.049 13.930 1.00 90.62 201 ASN A N 1
ATOM 1596 C CA . ASN A 1 201 ? -18.112 -12.723 12.569 1.00 90.62 201 ASN A CA 1
ATOM 1597 C C . ASN A 1 201 ? -17.189 -13.330 11.509 1.00 90.62 201 ASN A C 1
ATOM 1599 O O . ASN A 1 201 ? -17.669 -13.748 10.462 1.00 90.62 201 ASN A O 1
ATOM 1603 N N . TYR A 1 202 ? -15.883 -13.399 11.781 1.00 94.50 202 TYR A N 1
ATOM 1604 C CA . TYR A 1 202 ? -14.867 -13.765 10.792 1.00 94.50 202 TYR A CA 1
ATOM 1605 C C . TYR A 1 202 ? -14.085 -15.033 11.131 1.00 94.50 202 TYR A C 1
ATOM 1607 O O . TYR A 1 202 ? -13.435 -15.583 10.248 1.00 94.50 202 TYR A O 1
ATOM 1615 N N . GLY A 1 203 ? -14.157 -15.550 12.363 1.00 92.69 203 GLY A N 1
ATOM 1616 C CA . GLY A 1 203 ? -13.424 -16.759 12.755 1.00 92.69 203 GLY A CA 1
ATOM 1617 C C . GLY A 1 203 ? -13.767 -17.979 11.895 1.00 92.69 203 GLY A C 1
ATOM 1618 O O . GLY A 1 203 ? -12.880 -18.760 11.567 1.00 92.69 203 GLY A O 1
ATOM 1619 N N . GLY A 1 204 ? -15.024 -18.100 11.452 1.00 95.44 204 GLY A N 1
ATOM 1620 C CA . GLY A 1 204 ? -15.452 -19.146 10.515 1.00 95.44 204 GLY A CA 1
ATOM 1621 C C . GLY A 1 204 ? -14.883 -19.005 9.098 1.00 95.44 204 GLY A C 1
ATOM 1622 O O . GLY A 1 204 ? -14.921 -19.971 8.350 1.00 95.44 204 GLY A O 1
ATOM 1623 N N . GLY A 1 205 ? -14.349 -17.835 8.730 1.00 96.44 205 GLY A N 1
ATOM 1624 C CA . GLY A 1 205 ? -13.712 -17.558 7.436 1.00 96.44 205 GLY A CA 1
ATOM 1625 C C . GLY A 1 205 ? -12.193 -17.761 7.414 1.00 96.44 205 GLY A C 1
ATOM 1626 O O . GLY A 1 205 ? -11.565 -17.546 6.377 1.00 96.44 205 GLY A O 1
ATOM 1627 N N . VAL A 1 206 ? -11.590 -18.169 8.538 1.00 97.69 206 VAL A N 1
ATOM 1628 C CA . VAL A 1 206 ? -10.152 -18.460 8.662 1.00 97.69 206 VAL A CA 1
ATOM 1629 C C . VAL A 1 206 ? -9.933 -19.973 8.658 1.00 97.69 206 VAL A C 1
ATOM 1631 O O . VAL A 1 206 ? -10.362 -20.683 9.571 1.00 97.69 206 VAL A O 1
ATOM 1634 N N . CYS A 1 207 ? -9.239 -20.472 7.640 1.00 97.38 207 CYS A N 1
ATOM 1635 C CA . CYS A 1 207 ? -9.038 -21.897 7.402 1.00 97.38 207 CYS A CA 1
ATOM 1636 C C . CYS A 1 207 ? -7.660 -22.397 7.841 1.00 97.38 207 CYS A C 1
ATOM 1638 O O . CYS A 1 207 ? -6.658 -21.677 7.795 1.00 97.38 207 CYS A O 1
ATOM 1640 N N . PHE A 1 208 ? -7.635 -23.659 8.260 1.00 97.69 208 PHE A N 1
ATOM 1641 C CA . PHE A 1 208 ? -6.422 -24.435 8.472 1.00 97.69 208 PHE A CA 1
ATOM 1642 C C . PHE A 1 208 ? -6.023 -25.082 7.148 1.00 97.69 208 PHE A C 1
ATOM 1644 O O . PHE A 1 208 ? -6.820 -25.808 6.555 1.00 97.69 208 PHE A O 1
ATOM 1651 N N . ILE A 1 209 ? -4.804 -24.829 6.683 1.00 97.38 209 ILE A N 1
ATOM 1652 C CA . ILE A 1 209 ? -4.274 -25.401 5.445 1.00 97.38 209 ILE A CA 1
ATOM 1653 C C . ILE A 1 209 ? -3.430 -26.623 5.793 1.00 97.38 209 ILE A C 1
ATOM 1655 O O . ILE A 1 209 ? -2.502 -26.529 6.596 1.00 97.38 209 ILE A O 1
ATOM 1659 N N . GLN A 1 210 ? -3.744 -27.752 5.163 1.00 96.31 210 GLN A N 1
ATOM 1660 C CA . GLN A 1 210 ? -2.955 -28.974 5.207 1.00 96.31 210 GLN A CA 1
ATOM 1661 C C . GLN A 1 210 ? -2.268 -29.190 3.859 1.00 96.31 210 GLN A C 1
ATOM 1663 O O . GLN A 1 210 ? -2.946 -29.283 2.832 1.00 96.31 210 GLN A O 1
ATOM 1668 N N . GLY A 1 211 ? -0.943 -29.328 3.885 1.00 93.19 211 GLY A N 1
ATOM 1669 C CA . GLY A 1 211 ? -0.145 -29.648 2.711 1.00 93.19 211 GLY A CA 1
ATOM 1670 C C . GLY A 1 211 ? 0.767 -30.856 2.930 1.00 93.19 211 GLY A C 1
ATOM 1671 O O . GLY A 1 211 ? 1.376 -31.001 3.988 1.00 93.19 211 GLY A O 1
ATOM 1672 N N . SER A 1 212 ? 0.858 -31.715 1.920 1.00 90.56 212 SER A N 1
ATOM 1673 C CA . SER A 1 212 ? 1.868 -32.767 1.764 1.00 90.56 212 SER A CA 1
ATOM 1674 C C . SER A 1 212 ? 2.328 -32.744 0.313 1.00 90.56 212 SER A C 1
ATOM 1676 O O . SER A 1 212 ? 1.498 -32.739 -0.603 1.00 90.56 212 SER A O 1
ATOM 1678 N N . PHE A 1 213 ? 3.636 -32.704 0.085 1.00 87.38 213 PHE A N 1
ATOM 1679 C CA . PHE A 1 213 ? 4.204 -32.704 -1.259 1.00 87.38 213 PHE A CA 1
ATOM 1680 C C . PHE A 1 213 ? 5.468 -33.551 -1.334 1.00 87.38 213 PHE A C 1
ATOM 1682 O O . PHE A 1 213 ? 6.135 -33.798 -0.329 1.00 87.38 213 PHE A O 1
ATOM 1689 N N . TYR A 1 214 ? 5.795 -33.971 -2.548 1.00 83.62 214 TYR A N 1
ATOM 1690 C CA . TYR A 1 214 ? 6.989 -34.736 -2.875 1.00 83.62 214 TYR A CA 1
ATOM 1691 C C . TYR A 1 214 ? 7.577 -34.241 -4.197 1.00 83.62 214 TYR A C 1
ATOM 1693 O O . TYR A 1 214 ? 6.935 -33.493 -4.937 1.00 83.62 214 TYR A O 1
ATOM 1701 N N . PHE A 1 215 ? 8.803 -34.658 -4.490 1.00 81.75 215 PHE A N 1
ATOM 1702 C CA . PHE A 1 215 ? 9.441 -34.413 -5.779 1.00 81.75 215 PHE A CA 1
ATOM 1703 C C . PHE A 1 215 ? 9.367 -35.671 -6.639 1.00 81.75 215 PHE A C 1
ATOM 1705 O O . PHE A 1 215 ? 9.498 -36.782 -6.121 1.00 81.75 215 PHE A O 1
ATOM 1712 N N . TYR A 1 216 ? 9.152 -35.499 -7.936 1.00 80.81 216 TYR A N 1
ATOM 1713 C CA . TYR A 1 216 ? 9.159 -36.576 -8.919 1.00 80.81 216 TYR A CA 1
ATOM 1714 C C . TYR A 1 216 ? 10.024 -36.187 -10.110 1.00 80.81 216 TYR A C 1
ATOM 1716 O O . TYR A 1 216 ? 10.234 -35.000 -10.365 1.00 80.81 216 TYR A O 1
ATOM 1724 N N . ASP A 1 217 ? 10.531 -37.191 -10.805 1.00 80.44 217 ASP A N 1
ATOM 1725 C CA . ASP A 1 217 ? 11.229 -37.024 -12.069 1.00 80.44 217 ASP A CA 1
ATOM 1726 C C . ASP A 1 217 ? 10.214 -37.070 -13.221 1.00 80.44 217 ASP A C 1
ATOM 1728 O O . ASP A 1 217 ? 9.462 -38.030 -13.379 1.00 80.44 217 ASP A O 1
ATOM 1732 N N . GLU A 1 218 ? 10.157 -35.994 -13.999 1.00 79.75 218 GLU A N 1
ATOM 1733 C CA . GLU A 1 218 ? 9.219 -35.780 -15.101 1.00 79.75 218 GLU A CA 1
ATOM 1734 C C . GLU A 1 218 ? 9.432 -36.771 -16.256 1.00 79.75 218 GLU A C 1
ATOM 1736 O O . GLU A 1 218 ? 8.475 -37.079 -16.965 1.00 79.75 218 GLU A O 1
ATOM 1741 N N . GLU A 1 219 ? 10.644 -37.317 -16.435 1.00 80.94 219 GLU A N 1
ATOM 1742 C CA . GLU A 1 219 ? 10.911 -38.309 -17.490 1.00 80.94 219 GLU A CA 1
ATOM 1743 C C . GLU A 1 219 ? 10.419 -39.713 -17.129 1.00 80.94 219 GLU A C 1
ATOM 1745 O O . GLU A 1 219 ? 9.947 -40.453 -17.996 1.00 80.94 219 GLU A O 1
ATOM 1750 N N . THR A 1 220 ? 10.530 -40.091 -15.857 1.00 80.25 220 THR A N 1
ATOM 1751 C CA . THR A 1 220 ? 10.201 -41.440 -15.377 1.00 80.25 220 THR A CA 1
ATOM 1752 C C . THR A 1 220 ? 8.826 -41.522 -14.705 1.00 80.25 220 THR A C 1
ATOM 1754 O O . THR A 1 220 ? 8.303 -42.622 -14.536 1.00 80.25 220 THR A O 1
ATOM 1757 N N . ASP A 1 221 ? 8.224 -40.378 -14.351 1.00 79.19 221 ASP A N 1
ATOM 1758 C CA . ASP A 1 221 ? 7.057 -40.241 -13.456 1.00 79.19 221 ASP A CA 1
ATOM 1759 C C . ASP A 1 221 ? 7.267 -40.965 -12.107 1.00 79.19 221 ASP A C 1
ATOM 1761 O O . ASP A 1 221 ? 6.314 -41.332 -11.412 1.00 79.19 221 ASP A O 1
ATOM 1765 N N . GLU A 1 222 ? 8.531 -41.173 -11.710 1.00 76.69 222 GLU A N 1
ATOM 1766 C CA . GLU A 1 222 ? 8.891 -41.822 -10.453 1.00 76.69 222 GLU A CA 1
ATOM 1767 C C . GLU A 1 222 ? 9.181 -40.784 -9.352 1.00 76.69 222 GLU A C 1
ATOM 1769 O O . GLU A 1 222 ? 9.855 -39.774 -9.582 1.00 76.69 222 GLU A O 1
ATOM 1774 N N . PRO A 1 223 ? 8.679 -40.998 -8.121 1.00 71.75 223 PRO A N 1
ATOM 1775 C CA . PRO A 1 223 ? 8.977 -40.126 -6.994 1.00 71.75 223 PRO A CA 1
ATOM 1776 C C . PRO A 1 223 ? 10.437 -40.280 -6.556 1.00 71.75 223 PRO A C 1
ATOM 1778 O O . PRO A 1 223 ? 10.962 -41.388 -6.438 1.00 71.75 223 PRO A O 1
ATOM 1781 N N . ILE A 1 224 ? 11.079 -39.163 -6.225 1.00 71.44 224 ILE A N 1
ATOM 1782 C CA . ILE A 1 224 ? 12.478 -39.157 -5.801 1.00 71.44 224 ILE A CA 1
ATOM 1783 C C . ILE A 1 224 ? 12.586 -39.631 -4.356 1.00 71.44 224 ILE A C 1
ATOM 1785 O O . ILE A 1 224 ? 11.988 -39.074 -3.430 1.00 71.44 224 ILE A O 1
ATOM 1789 N N . MET A 1 225 ? 13.401 -40.664 -4.164 1.00 61.81 225 MET A N 1
ATOM 1790 C CA . MET A 1 225 ? 13.675 -41.249 -2.858 1.00 61.81 225 MET A CA 1
ATOM 1791 C C . MET A 1 225 ? 14.855 -40.532 -2.197 1.00 61.81 225 MET A C 1
ATOM 1793 O O . MET A 1 225 ? 15.990 -40.595 -2.672 1.00 61.81 225 MET A O 1
ATOM 1797 N N . VAL A 1 226 ? 14.614 -39.882 -1.059 1.00 56.03 226 VAL A N 1
ATOM 1798 C CA . VAL A 1 226 ? 15.684 -39.279 -0.255 1.00 56.03 226 VAL A CA 1
ATOM 1799 C C . VAL A 1 226 ? 16.425 -40.394 0.498 1.00 56.03 226 VAL A C 1
ATOM 1801 O O . VAL A 1 226 ? 15.848 -41.089 1.335 1.00 56.03 226 VAL A O 1
ATOM 1804 N N . ARG A 1 227 ? 17.718 -40.592 0.198 1.00 41.56 227 ARG A N 1
ATOM 1805 C CA . ARG A 1 227 ? 18.566 -41.617 0.842 1.00 41.56 227 ARG A CA 1
ATOM 1806 C C . ARG A 1 227 ? 18.587 -41.439 2.366 1.00 41.56 227 ARG A C 1
ATOM 1808 O O . ARG A 1 227 ? 19.068 -40.424 2.857 1.00 41.56 227 ARG A O 1
ATOM 1815 N N . GLY A 1 228 ? 18.149 -42.463 3.102 1.00 46.09 228 GLY A N 1
ATOM 1816 C CA . GLY A 1 228 ? 18.287 -42.543 4.565 1.00 46.09 228 GLY A CA 1
ATOM 1817 C C . GLY A 1 228 ? 17.012 -42.903 5.328 1.00 46.09 228 GLY A C 1
ATOM 1818 O O . GLY A 1 228 ? 17.096 -43.201 6.515 1.00 46.09 228 GLY A O 1
ATOM 1819 N N . THR A 1 229 ? 15.851 -42.931 4.671 1.00 42.81 229 THR A N 1
ATOM 1820 C CA . THR A 1 229 ? 14.603 -43.434 5.265 1.00 42.81 229 THR A CA 1
ATOM 1821 C C . THR A 1 229 ? 14.125 -44.646 4.471 1.00 42.81 229 THR A C 1
ATOM 1823 O O . THR A 1 229 ? 13.683 -44.539 3.331 1.00 42.81 229 THR A O 1
ATOM 1826 N N . GLU A 1 230 ? 14.291 -45.843 5.036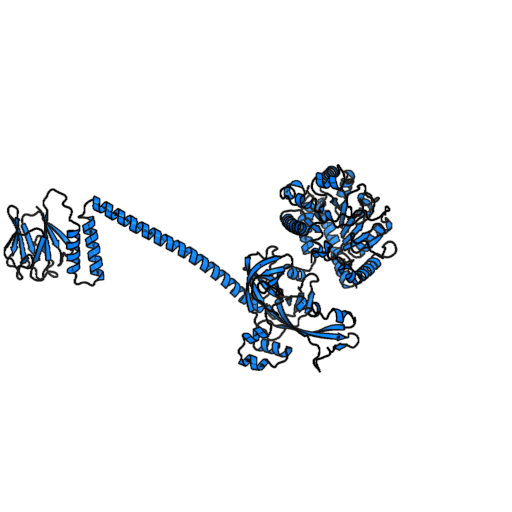 1.00 35.34 230 GLU A N 1
ATOM 1827 C CA . GLU A 1 230 ? 13.786 -47.074 4.426 1.00 35.34 230 GLU A CA 1
ATOM 1828 C C . GLU A 1 230 ? 12.255 -46.990 4.287 1.00 35.34 230 GLU A C 1
ATOM 1830 O O . GLU A 1 230 ? 11.527 -46.998 5.275 1.00 35.34 230 GLU A O 1
ATOM 1835 N N . GLY A 1 231 ? 11.760 -46.888 3.050 1.00 43.59 231 GLY A N 1
ATOM 1836 C CA . GLY A 1 231 ? 10.345 -47.090 2.718 1.00 43.59 231 GLY A CA 1
ATOM 1837 C C . GLY A 1 231 ? 9.388 -45.912 2.942 1.00 43.59 231 GLY A C 1
ATOM 1838 O O . GLY A 1 231 ? 8.211 -46.045 2.608 1.00 43.59 231 GLY A O 1
ATOM 1839 N N . LEU A 1 232 ? 9.848 -44.759 3.437 1.00 43.44 232 LEU A N 1
ATOM 1840 C CA . LEU A 1 232 ? 9.039 -43.536 3.473 1.00 43.44 232 LEU A CA 1
ATOM 1841 C C . LEU A 1 232 ? 9.319 -42.719 2.209 1.00 43.44 232 LEU A C 1
ATOM 1843 O O . LEU A 1 232 ? 10.423 -42.225 1.997 1.00 43.44 232 LEU A O 1
ATOM 1847 N N . LYS A 1 233 ? 8.300 -42.605 1.350 1.00 50.69 233 LYS A N 1
ATOM 1848 C CA . LYS A 1 233 ? 8.245 -41.616 0.264 1.00 50.69 233 LYS A CA 1
ATOM 1849 C C . LYS A 1 233 ? 8.677 -40.254 0.836 1.00 50.69 233 LYS A C 1
ATOM 1851 O O . LYS A 1 233 ? 8.262 -39.924 1.944 1.00 50.69 233 LYS A O 1
ATOM 1856 N N . GLY A 1 234 ? 9.509 -39.493 0.122 1.00 52.19 234 GLY A N 1
ATOM 1857 C CA . GLY A 1 234 ? 10.071 -38.205 0.564 1.00 52.19 234 GLY A CA 1
ATOM 1858 C C . GLY A 1 234 ? 9.038 -37.076 0.692 1.00 52.19 234 GLY A C 1
ATOM 1859 O O . GLY A 1 234 ? 9.160 -36.050 0.025 1.00 52.19 234 GLY A O 1
ATOM 1860 N N . PHE A 1 235 ? 8.002 -37.283 1.503 1.00 60.56 235 PHE A N 1
ATOM 1861 C CA . PHE A 1 235 ? 6.931 -36.334 1.749 1.00 60.56 235 PHE A CA 1
ATOM 1862 C C . PHE A 1 235 ? 7.360 -35.274 2.751 1.00 60.56 235 PHE A C 1
ATOM 1864 O O . PHE A 1 235 ? 7.914 -35.573 3.808 1.00 60.56 235 PHE A O 1
ATOM 1871 N N . ASN A 1 236 ? 7.050 -34.027 2.422 1.00 76.81 236 ASN A N 1
ATOM 1872 C CA . ASN A 1 236 ? 7.208 -32.890 3.309 1.00 76.81 236 ASN A CA 1
ATOM 1873 C C . ASN A 1 236 ? 5.816 -32.418 3.732 1.00 76.81 236 ASN A C 1
ATOM 1875 O O . ASN A 1 236 ? 5.089 -31.791 2.958 1.00 76.81 236 ASN A O 1
ATOM 1879 N N . GLU A 1 237 ? 5.438 -32.767 4.958 1.00 87.62 237 GLU A N 1
ATOM 1880 C CA . GLU A 1 237 ? 4.161 -32.399 5.563 1.00 87.62 237 GLU A CA 1
ATOM 1881 C C . GLU A 1 237 ? 4.268 -31.035 6.246 1.00 87.62 237 GLU A C 1
ATOM 1883 O O . GLU A 1 237 ? 5.222 -30.757 6.976 1.00 87.62 237 GLU A O 1
ATOM 1888 N N . TYR A 1 238 ? 3.277 -30.175 6.030 1.00 89.38 238 TYR A N 1
ATOM 1889 C CA . TYR A 1 238 ? 3.243 -28.850 6.632 1.00 89.38 238 TYR A CA 1
ATOM 1890 C C . TYR A 1 238 ? 1.814 -28.358 6.864 1.00 89.38 238 TYR A C 1
ATOM 1892 O O . TYR A 1 238 ? 0.830 -28.861 6.312 1.00 89.38 238 TYR A O 1
ATOM 1900 N N . THR A 1 239 ? 1.708 -27.344 7.717 1.00 93.12 239 THR A N 1
ATOM 1901 C CA . THR A 1 239 ? 0.445 -26.693 8.067 1.00 93.12 239 THR A CA 1
ATOM 1902 C C . THR A 1 239 ? 0.566 -25.192 7.880 1.00 93.12 239 THR A C 1
ATOM 1904 O O . THR A 1 239 ? 1.608 -24.621 8.208 1.00 93.12 239 THR A O 1
ATOM 1907 N N . GLY A 1 240 ? -0.510 -24.547 7.448 1.00 93.50 240 GLY A N 1
ATOM 1908 C CA . GLY A 1 240 ? -0.585 -23.095 7.326 1.00 93.50 240 GLY A CA 1
ATOM 1909 C C . GLY A 1 240 ? -1.951 -22.553 7.716 1.00 93.50 240 GLY A C 1
ATOM 1910 O O . GLY A 1 240 ? -2.867 -23.292 8.080 1.00 93.50 240 GLY A O 1
ATOM 1911 N N . THR A 1 241 ? -2.095 -21.241 7.610 1.00 96.69 241 THR A N 1
ATOM 1912 C CA . THR A 1 241 ? -3.370 -20.542 7.758 1.00 96.69 241 THR A CA 1
ATOM 1913 C C . THR A 1 241 ? -3.712 -19.844 6.444 1.00 96.69 241 THR A C 1
ATOM 1915 O O . THR A 1 241 ? -2.836 -19.338 5.749 1.00 96.69 241 THR A O 1
ATOM 1918 N N . GLY A 1 242 ? -4.989 -19.791 6.090 1.00 97.31 242 GLY A N 1
ATOM 1919 C CA . GLY A 1 242 ? -5.488 -18.918 5.028 1.00 97.31 242 GLY A CA 1
ATOM 1920 C C . GLY A 1 242 ? -6.834 -18.331 5.412 1.00 97.31 242 GLY A C 1
ATOM 1921 O O . GLY A 1 242 ? -7.444 -18.752 6.397 1.00 97.31 242 GLY A O 1
ATOM 1922 N N . PHE A 1 243 ? -7.331 -17.368 4.650 1.00 98.19 243 PHE A N 1
ATOM 1923 C CA . PHE A 1 243 ? -8.640 -16.777 4.921 1.00 98.19 243 PHE A CA 1
ATOM 1924 C C . PHE A 1 243 ? -9.391 -16.388 3.652 1.00 98.19 243 PHE A C 1
ATOM 1926 O O . PHE A 1 243 ? -8.789 -15.960 2.668 1.00 98.19 243 PHE A O 1
ATOM 1933 N N . LEU A 1 244 ? -10.714 -16.552 3.690 1.00 97.50 244 LEU A N 1
ATOM 1934 C CA . LEU A 1 244 ? -11.603 -16.295 2.561 1.00 97.50 244 LEU A CA 1
ATOM 1935 C C . LEU A 1 244 ? -11.811 -14.787 2.363 1.00 97.50 244 LEU A C 1
ATOM 1937 O O . LEU A 1 244 ? -12.178 -14.079 3.298 1.00 97.50 244 LEU A O 1
ATOM 1941 N N . VAL A 1 245 ? -11.611 -14.303 1.140 1.00 95.06 245 VAL A N 1
ATOM 1942 C CA . VAL A 1 245 ? -11.661 -12.870 0.783 1.00 95.06 245 VAL A CA 1
ATOM 1943 C C . VAL A 1 245 ? -12.709 -12.534 -0.273 1.00 95.06 245 VAL A C 1
ATOM 1945 O O . VAL A 1 245 ? -12.876 -11.367 -0.621 1.00 95.06 245 VAL A O 1
ATOM 1948 N N . SER A 1 246 ? -13.424 -13.534 -0.789 1.00 91.50 246 SER A N 1
ATOM 1949 C CA . SER A 1 246 ? -14.486 -13.322 -1.769 1.00 91.50 246 SER A CA 1
ATOM 1950 C C . SER A 1 246 ? -15.528 -14.439 -1.749 1.00 91.50 246 SER A C 1
ATOM 1952 O O . SER A 1 246 ? -15.218 -15.592 -1.441 1.00 91.50 246 SER A O 1
ATOM 1954 N N . GLU A 1 247 ? -16.759 -14.095 -2.129 1.00 88.94 247 GLU A N 1
ATOM 1955 C CA . GLU A 1 247 ? -17.891 -15.024 -2.248 1.00 88.94 247 GLU A CA 1
ATOM 1956 C C . GLU A 1 247 ? -17.716 -16.052 -3.381 1.00 88.94 247 GLU A C 1
ATOM 1958 O O . GLU A 1 247 ? -18.456 -17.026 -3.436 1.00 88.94 247 GLU A O 1
ATOM 1963 N N . ASP A 1 248 ? -16.741 -15.869 -4.278 1.00 86.50 248 ASP A N 1
ATOM 1964 C CA . ASP A 1 248 ? -16.398 -16.816 -5.351 1.00 86.50 248 ASP A CA 1
ATOM 1965 C C . ASP A 1 248 ? -15.298 -17.822 -4.960 1.00 86.50 248 ASP A C 1
ATOM 1967 O O . ASP A 1 248 ? -14.765 -18.523 -5.823 1.00 86.50 248 ASP A O 1
ATOM 1971 N N . GLY A 1 249 ? -14.951 -17.903 -3.670 1.00 93.25 249 GLY A N 1
ATOM 1972 C CA . GLY A 1 249 ? -14.029 -18.920 -3.158 1.00 93.25 249 GLY A CA 1
ATOM 1973 C C . GLY A 1 249 ? -12.550 -18.526 -3.192 1.00 93.25 249 GLY A C 1
ATOM 1974 O O . GLY A 1 249 ? -11.694 -19.408 -3.191 1.00 93.25 249 GLY A O 1
ATOM 1975 N N . LEU A 1 250 ? -12.219 -17.233 -3.245 1.00 96.25 250 LEU A N 1
ATOM 1976 C CA . LEU A 1 250 ? -10.826 -16.773 -3.191 1.00 96.25 250 LEU A CA 1
ATOM 1977 C C . LEU A 1 250 ? -10.291 -16.743 -1.757 1.00 96.25 250 LEU A C 1
ATOM 1979 O O . LEU A 1 250 ? -10.942 -16.210 -0.859 1.00 96.25 250 LEU A O 1
ATOM 1983 N N . ILE A 1 251 ? -9.077 -17.255 -1.561 1.00 97.81 251 ILE A N 1
ATOM 1984 C CA . ILE A 1 251 ? -8.382 -17.333 -0.272 1.00 97.81 251 ILE A CA 1
ATOM 1985 C C . ILE A 1 251 ? -7.026 -16.636 -0.376 1.00 97.81 251 ILE A C 1
ATOM 1987 O O . ILE A 1 251 ? -6.277 -16.884 -1.316 1.00 97.81 251 ILE A O 1
ATOM 1991 N N . LEU A 1 252 ? -6.678 -15.804 0.605 1.00 97.31 252 LEU A N 1
ATOM 1992 C CA . LEU A 1 252 ? -5.317 -15.281 0.755 1.00 97.31 252 LEU A CA 1
ATOM 1993 C C . LEU A 1 252 ? -4.522 -16.102 1.774 1.00 97.31 252 LEU A C 1
ATOM 1995 O O . LEU A 1 252 ? -5.049 -16.520 2.807 1.00 97.31 252 LEU A O 1
ATOM 1999 N N . THR A 1 253 ? -3.241 -16.304 1.477 1.00 96.69 253 THR A N 1
ATOM 2000 C CA . THR A 1 253 ? -2.240 -16.894 2.376 1.00 96.69 253 THR A CA 1
ATOM 2001 C C . THR A 1 253 ? -0.834 -16.439 1.951 1.00 96.69 253 THR A C 1
ATOM 2003 O O . THR A 1 253 ? -0.692 -15.558 1.099 1.00 96.69 253 THR A O 1
ATOM 2006 N N . ASN A 1 254 ? 0.211 -17.010 2.542 1.00 92.88 254 ASN A N 1
ATOM 2007 C CA . ASN A 1 254 ? 1.589 -16.786 2.122 1.00 92.88 254 ASN A CA 1
ATOM 2008 C C . ASN A 1 254 ? 1.980 -17.621 0.893 1.00 92.88 254 ASN A C 1
ATOM 2010 O O . ASN A 1 254 ? 1.441 -18.706 0.666 1.00 92.88 254 ASN A O 1
ATOM 2014 N N . ARG A 1 255 ? 2.975 -17.157 0.130 1.00 90.81 255 ARG A N 1
ATOM 2015 C CA . ARG A 1 255 ? 3.531 -17.899 -1.011 1.00 90.81 255 ARG A CA 1
ATOM 2016 C C . ARG A 1 255 ? 4.205 -19.187 -0.560 1.00 90.81 255 ARG A C 1
ATOM 2018 O O . ARG A 1 255 ? 3.924 -20.208 -1.162 1.00 90.81 255 ARG A O 1
ATOM 2025 N N . HIS A 1 256 ? 4.991 -19.198 0.512 1.00 86.94 256 HIS A N 1
ATOM 2026 C CA . HIS A 1 256 ? 5.637 -20.417 1.015 1.00 86.94 256 HIS A CA 1
ATOM 2027 C C . HIS A 1 256 ? 4.632 -21.484 1.489 1.00 86.94 256 HIS A C 1
ATOM 2029 O O . HIS A 1 256 ? 4.989 -22.644 1.644 1.00 86.94 256 HIS A O 1
ATOM 2035 N N . ILE A 1 257 ? 3.362 -21.127 1.715 1.00 91.38 257 ILE A N 1
ATOM 2036 C CA . ILE A 1 257 ? 2.293 -22.102 1.978 1.00 91.38 257 ILE A CA 1
ATOM 2037 C C . ILE A 1 257 ? 1.732 -22.672 0.667 1.00 91.38 257 ILE A C 1
ATOM 2039 O O . ILE A 1 257 ? 1.335 -23.835 0.631 1.00 91.38 257 ILE A O 1
ATOM 2043 N N . ALA A 1 258 ? 1.705 -21.880 -0.406 1.00 91.19 258 ALA A N 1
ATOM 2044 C CA . ALA A 1 258 ? 1.269 -22.293 -1.742 1.00 91.19 258 ALA A CA 1
ATOM 2045 C C . ALA A 1 258 ? 2.371 -22.992 -2.566 1.00 91.19 258 ALA A C 1
ATOM 2047 O O . ALA A 1 258 ? 2.067 -23.826 -3.411 1.00 91.19 258 ALA A O 1
ATOM 2048 N N . GLU A 1 259 ? 3.635 -22.661 -2.305 1.00 88.81 259 GLU A N 1
ATOM 2049 C CA . GLU A 1 259 ? 4.854 -23.180 -2.930 1.00 88.81 259 GLU A CA 1
ATOM 2050 C C . GLU A 1 259 ? 5.911 -23.453 -1.843 1.00 88.81 259 GLU A C 1
ATOM 2052 O O . GLU A 1 259 ? 6.886 -22.713 -1.710 1.00 88.81 259 GLU A O 1
ATOM 2057 N N . PRO A 1 260 ? 5.752 -24.503 -1.025 1.00 81.75 260 PRO A N 1
ATOM 2058 C CA . PRO A 1 260 ? 6.658 -24.783 0.097 1.00 81.75 260 PRO A CA 1
ATOM 2059 C C . PRO A 1 260 ? 8.101 -25.081 -0.321 1.00 81.75 260 PRO A C 1
ATOM 2061 O O . PRO A 1 260 ? 9.028 -24.888 0.463 1.00 81.75 260 PRO A O 1
ATOM 2064 N N . TRP A 1 261 ? 8.318 -25.504 -1.566 1.00 77.69 261 TRP A N 1
ATOM 2065 C CA . TRP A 1 261 ? 9.649 -25.692 -2.145 1.00 77.69 261 TRP A CA 1
ATOM 2066 C C . TRP A 1 261 ? 10.399 -24.376 -2.407 1.00 77.69 261 TRP A C 1
ATOM 2068 O O . TRP A 1 261 ? 11.607 -24.424 -2.609 1.00 77.69 261 TRP A O 1
ATOM 2078 N N . TRP A 1 262 ? 9.729 -23.218 -2.378 1.00 67.88 262 TRP A N 1
ATOM 2079 C CA . TRP A 1 262 ? 10.332 -21.903 -2.634 1.00 67.88 262 TRP A CA 1
ATOM 2080 C C . TRP A 1 262 ? 11.443 -21.532 -1.635 1.00 67.88 262 TRP A C 1
ATOM 2082 O O . TRP A 1 262 ? 12.472 -20.998 -2.037 1.00 67.88 262 TRP A O 1
ATOM 2092 N N . GLU A 1 263 ? 11.272 -21.836 -0.343 1.00 59.62 263 GLU A N 1
ATOM 2093 C CA . GLU A 1 263 ? 12.247 -21.488 0.713 1.00 59.62 263 GLU A CA 1
ATOM 2094 C C . GLU A 1 263 ? 13.167 -22.657 1.114 1.00 59.62 263 GLU A C 1
ATOM 2096 O O . GLU A 1 263 ? 14.010 -22.521 2.005 1.00 59.62 263 GLU A O 1
ATOM 2101 N N . MET A 1 264 ? 13.030 -23.832 0.488 1.00 60.09 264 MET A N 1
ATOM 2102 C CA . MET A 1 264 ? 13.822 -24.998 0.877 1.00 60.09 264 MET A CA 1
ATOM 2103 C C . MET A 1 264 ? 15.296 -24.832 0.485 1.00 60.09 264 MET A C 1
ATOM 2105 O O . MET A 1 264 ? 15.635 -24.661 -0.680 1.00 60.09 264 MET A O 1
ATOM 2109 N N . GLN A 1 265 ? 16.209 -25.023 1.444 1.00 44.91 265 GLN A N 1
ATOM 2110 C CA . GLN A 1 265 ? 17.667 -25.054 1.213 1.00 44.91 265 GLN A CA 1
ATOM 2111 C C . GLN A 1 265 ? 18.136 -26.176 0.256 1.00 44.91 265 GLN A C 1
ATOM 2113 O O . GLN A 1 265 ? 19.323 -26.275 -0.042 1.00 44.91 265 GLN A O 1
ATOM 2118 N N . LEU A 1 266 ? 17.219 -27.021 -0.228 1.00 45.75 266 LEU A N 1
ATOM 2119 C CA . LEU A 1 266 ? 17.449 -28.077 -1.219 1.00 45.75 266 LEU A CA 1
ATOM 2120 C C . LEU A 1 266 ? 17.324 -27.595 -2.674 1.00 45.75 266 LEU A C 1
ATOM 2122 O O . LEU A 1 266 ? 17.727 -28.317 -3.583 1.00 45.75 266 LEU A O 1
ATOM 2126 N N . VAL A 1 267 ? 16.820 -26.379 -2.910 1.00 46.78 267 VAL A N 1
ATOM 2127 C CA . VAL A 1 267 ? 16.682 -25.783 -4.252 1.00 46.78 267 VAL A CA 1
ATOM 2128 C C . VAL A 1 267 ? 17.996 -25.776 -5.065 1.00 46.78 267 VAL A C 1
ATOM 2130 O O . VAL A 1 267 ? 17.935 -26.072 -6.259 1.00 46.78 267 VAL A O 1
ATOM 2133 N N . PRO A 1 268 ? 19.201 -25.594 -4.477 1.00 42.41 268 PRO A N 1
ATOM 2134 C CA . PRO A 1 268 ? 20.452 -25.727 -5.227 1.00 42.41 268 PRO A CA 1
ATOM 2135 C C . PRO A 1 268 ? 20.725 -27.142 -5.760 1.00 42.41 268 PRO A C 1
ATOM 2137 O O . PRO A 1 268 ? 21.449 -27.264 -6.739 1.00 42.41 268 PRO A O 1
ATOM 2140 N N . PHE A 1 269 ? 20.172 -28.199 -5.147 1.00 42.44 269 PHE A N 1
ATOM 2141 C CA . PHE A 1 269 ? 20.321 -29.585 -5.616 1.00 42.44 269 PHE A CA 1
ATOM 2142 C C . PHE A 1 269 ? 19.272 -29.966 -6.667 1.00 42.44 269 PHE A C 1
ATOM 2144 O O . PHE A 1 269 ? 19.573 -30.738 -7.569 1.00 42.44 269 PHE A O 1
ATOM 2151 N N . ILE A 1 270 ? 18.064 -29.399 -6.588 1.00 48.22 270 ILE A N 1
ATOM 2152 C CA . ILE A 1 270 ? 16.977 -29.644 -7.553 1.00 48.22 270 ILE A CA 1
ATOM 2153 C C . ILE A 1 270 ? 17.238 -28.908 -8.876 1.00 48.22 270 ILE A C 1
ATOM 2155 O O . ILE A 1 270 ? 16.924 -29.425 -9.940 1.00 48.22 270 ILE A O 1
ATOM 2159 N N . HIS A 1 271 ? 17.903 -27.748 -8.847 1.00 46.28 271 HIS A N 1
ATOM 2160 C CA . HIS A 1 271 ? 18.353 -27.062 -10.066 1.00 46.28 271 HIS A CA 1
ATOM 2161 C C . HIS A 1 271 ? 19.453 -27.801 -10.850 1.00 46.28 271 HIS A C 1
ATOM 2163 O O . HIS A 1 271 ? 19.788 -27.375 -11.954 1.00 46.28 271 HIS A O 1
ATOM 2169 N N . ILE A 1 272 ? 20.012 -28.892 -10.312 1.00 47.47 272 ILE A N 1
ATOM 2170 C CA . ILE A 1 272 ? 21.036 -29.696 -10.997 1.00 47.47 272 ILE A CA 1
ATOM 2171 C C . ILE A 1 272 ? 20.397 -30.609 -12.060 1.00 47.47 272 ILE A C 1
ATOM 2173 O O . ILE A 1 272 ? 21.043 -30.908 -13.062 1.00 47.47 272 ILE A O 1
ATOM 2177 N N . GLU A 1 273 ? 19.122 -30.987 -11.902 1.00 58.38 273 GLU A N 1
ATOM 2178 C CA . GLU A 1 273 ? 18.402 -31.880 -12.821 1.00 58.38 273 GLU A CA 1
ATOM 2179 C C . GLU A 1 273 ? 17.064 -31.246 -13.265 1.00 58.38 273 GLU A C 1
ATOM 2181 O O . GLU A 1 273 ? 16.110 -31.194 -12.487 1.00 58.38 273 GLU A O 1
ATOM 2186 N N . PRO A 1 274 ? 16.957 -30.754 -14.519 1.00 61.84 274 PRO A N 1
ATOM 2187 C CA . PRO A 1 274 ? 15.776 -30.044 -15.032 1.00 61.84 274 PRO A CA 1
ATOM 2188 C C . PRO A 1 274 ? 14.457 -30.830 -14.977 1.00 61.84 274 PRO A C 1
ATOM 2190 O O . PRO A 1 274 ? 13.386 -30.219 -15.053 1.00 61.84 274 PRO A O 1
ATOM 2193 N N . THR A 1 275 ? 14.542 -32.158 -14.878 1.00 74.75 275 THR A N 1
ATOM 2194 C CA . THR A 1 275 ? 13.406 -33.084 -14.898 1.00 74.75 275 THR A CA 1
ATOM 2195 C C . THR A 1 275 ? 12.731 -33.215 -13.533 1.00 74.75 275 THR A C 1
ATOM 2197 O O . THR A 1 275 ? 11.606 -33.691 -13.450 1.00 74.75 275 THR A O 1
ATOM 2200 N N . ILE A 1 276 ? 13.345 -32.743 -12.444 1.00 75.25 276 ILE A N 1
ATOM 2201 C CA . ILE A 1 276 ? 12.764 -32.863 -11.104 1.00 75.25 276 ILE A CA 1
ATOM 2202 C C . ILE A 1 276 ? 11.713 -31.770 -10.865 1.00 75.25 276 ILE A C 1
ATOM 2204 O O . ILE A 1 276 ? 12.023 -30.576 -10.863 1.00 75.25 276 ILE A O 1
ATOM 2208 N N . LYS A 1 277 ? 10.464 -32.164 -10.590 1.00 78.69 277 LYS A N 1
ATOM 2209 C CA . LYS A 1 277 ? 9.342 -31.248 -10.321 1.00 78.69 277 LYS A CA 1
ATOM 2210 C C . LYS A 1 277 ? 8.666 -31.540 -8.976 1.00 78.69 277 LYS A C 1
ATOM 2212 O O . LYS A 1 277 ? 8.575 -32.696 -8.563 1.00 78.69 277 LYS A O 1
ATOM 2217 N N . PRO A 1 278 ? 8.156 -30.514 -8.270 1.00 84.44 278 PRO A N 1
ATOM 2218 C CA . PRO A 1 278 ? 7.333 -30.718 -7.084 1.00 84.44 278 PRO A CA 1
ATOM 2219 C C . PRO A 1 278 ? 5.898 -31.112 -7.458 1.00 84.44 278 PRO A C 1
ATOM 2221 O O . PRO A 1 278 ? 5.344 -30.643 -8.456 1.00 84.44 278 PRO A O 1
ATOM 2224 N N . ARG A 1 279 ? 5.260 -31.937 -6.624 1.00 85.44 279 ARG A N 1
ATOM 2225 C CA . ARG A 1 279 ? 3.844 -32.304 -6.746 1.00 85.44 279 ARG A CA 1
ATOM 2226 C C . ARG A 1 279 ? 3.189 -32.393 -5.377 1.00 85.44 279 ARG A C 1
ATOM 2228 O O . ARG A 1 279 ? 3.726 -33.019 -4.464 1.00 85.44 279 ARG A O 1
ATOM 2235 N N . PHE A 1 280 ? 2.005 -31.801 -5.249 1.00 87.81 280 PHE A N 1
ATOM 2236 C CA . PHE A 1 280 ? 1.174 -31.993 -4.066 1.00 87.81 280 PHE A CA 1
ATOM 2237 C C . PHE A 1 280 ? 0.566 -33.396 -4.066 1.00 87.81 280 PHE A C 1
ATOM 2239 O O . PHE A 1 280 ? -0.069 -33.804 -5.036 1.00 87.81 280 PHE A O 1
ATOM 2246 N N . GLU A 1 281 ? 0.737 -34.111 -2.957 1.00 89.00 281 GLU A N 1
ATOM 2247 C CA . GLU A 1 281 ? -0.077 -35.281 -2.625 1.00 89.00 281 GLU A CA 1
ATOM 2248 C C . GLU A 1 281 ? -1.423 -34.822 -2.057 1.00 89.00 281 GLU A C 1
ATOM 2250 O O . GLU A 1 281 ? -2.479 -35.307 -2.456 1.00 89.00 281 GLU A O 1
ATOM 2255 N N . VAL A 1 282 ? -1.380 -33.845 -1.146 1.00 93.00 282 VAL A N 1
ATOM 2256 C CA . VAL A 1 282 ? -2.556 -33.227 -0.533 1.00 93.00 282 VAL A CA 1
ATOM 2257 C C . VAL A 1 282 ? -2.312 -31.732 -0.413 1.00 93.00 282 VAL A C 1
ATOM 2259 O O . VAL A 1 282 ? -1.281 -31.315 0.106 1.00 93.00 282 VAL A O 1
ATOM 2262 N N . PHE A 1 283 ? -3.276 -30.923 -0.848 1.00 96.19 283 PHE A N 1
ATOM 2263 C CA . PHE A 1 283 ? -3.286 -29.484 -0.603 1.00 96.19 283 PHE A CA 1
ATOM 2264 C C . PHE A 1 283 ? -4.729 -29.016 -0.422 1.00 96.19 283 PHE A C 1
ATOM 2266 O O . PHE A 1 283 ? -5.474 -28.853 -1.388 1.00 96.19 283 PHE A O 1
ATOM 2273 N N . ARG A 1 284 ? -5.155 -28.883 0.838 1.00 97.50 284 ARG A N 1
ATOM 2274 C CA . ARG A 1 284 ? -6.565 -28.667 1.188 1.00 97.50 284 ARG A CA 1
ATOM 2275 C C . ARG A 1 284 ? -6.748 -27.757 2.399 1.00 97.50 284 ARG A C 1
ATOM 2277 O O . ARG A 1 284 ? -5.885 -27.687 3.271 1.00 97.50 284 ARG A O 1
ATOM 2284 N N . ALA A 1 285 ? -7.886 -27.074 2.453 1.00 97.75 285 ALA A N 1
ATOM 2285 C CA . ALA A 1 285 ? -8.287 -26.169 3.523 1.00 97.75 285 ALA A CA 1
ATOM 2286 C C . ALA A 1 285 ? -9.453 -26.736 4.342 1.00 97.75 285 ALA A C 1
ATOM 2288 O O . ALA A 1 285 ? -10.413 -27.276 3.794 1.00 97.75 285 ALA A O 1
ATOM 2289 N N . PHE A 1 286 ? -9.396 -26.533 5.656 1.00 98.00 286 PHE A N 1
ATOM 2290 C CA . PHE A 1 286 ? -10.450 -26.875 6.605 1.00 98.00 286 PHE A CA 1
ATOM 2291 C C . PHE A 1 286 ? -10.988 -25.608 7.265 1.00 98.00 286 PHE A C 1
ATOM 2293 O O . PHE A 1 286 ? -10.229 -24.849 7.876 1.00 98.00 286 PHE A O 1
ATOM 2300 N N . PHE A 1 287 ? -12.295 -25.381 7.161 1.00 97.44 287 PHE A N 1
ATOM 2301 C CA . PHE A 1 287 ? -12.971 -24.255 7.805 1.00 97.44 287 PHE A CA 1
ATOM 2302 C C . PHE A 1 287 ? -13.682 -24.712 9.087 1.00 97.44 287 PHE A C 1
ATOM 2304 O O . PHE A 1 287 ? -14.240 -25.811 9.115 1.00 97.44 287 PHE A O 1
ATOM 2311 N N . PRO A 1 288 ? -13.705 -23.890 10.151 1.00 95.94 288 PRO A N 1
ATOM 2312 C CA . PRO A 1 288 ? -14.348 -24.261 11.407 1.00 95.94 288 PRO A CA 1
ATOM 2313 C C . PRO A 1 288 ? -15.817 -24.661 11.237 1.00 95.94 288 PRO A C 1
ATOM 2315 O O . PRO A 1 288 ? -16.626 -23.896 10.718 1.00 95.94 288 PRO A O 1
ATOM 2318 N N . GLY A 1 289 ? -16.171 -25.849 11.733 1.00 92.50 289 GLY A N 1
ATOM 2319 C CA . GLY A 1 289 ? -17.541 -26.369 11.699 1.00 92.50 289 GLY A CA 1
ATOM 2320 C C . GLY A 1 289 ? -17.944 -27.071 10.397 1.00 92.50 289 GLY A C 1
ATOM 2321 O O . GLY A 1 289 ? -19.031 -27.644 10.359 1.00 92.50 289 GLY A O 1
ATOM 2322 N N . ILE A 1 290 ? -17.082 -27.086 9.375 1.00 95.69 290 ILE A N 1
ATOM 2323 C CA . ILE A 1 290 ? -17.294 -27.835 8.131 1.00 95.69 290 ILE A CA 1
ATOM 2324 C C . ILE A 1 290 ? -16.394 -29.071 8.153 1.00 95.69 290 ILE A C 1
ATOM 2326 O O . ILE A 1 290 ? -15.174 -28.948 8.190 1.00 95.69 290 ILE A O 1
ATOM 2330 N N . LYS A 1 291 ? -17.003 -30.262 8.136 1.00 94.06 291 LYS A N 1
ATOM 2331 C CA . LYS A 1 291 ? -16.271 -31.537 8.231 1.00 94.06 291 LYS A CA 1
ATOM 2332 C C . LYS A 1 291 ? -15.430 -31.827 6.989 1.00 94.06 291 LYS A C 1
ATOM 2334 O O . LYS A 1 291 ? -14.253 -32.169 7.104 1.00 94.06 291 LYS A O 1
ATOM 2339 N N . GLU A 1 292 ? -16.037 -31.653 5.818 1.00 95.75 292 GLU A N 1
ATOM 2340 C CA . GLU A 1 292 ? -15.413 -31.939 4.528 1.00 95.75 292 GLU A CA 1
ATOM 2341 C C . GLU A 1 292 ? -14.397 -30.852 4.139 1.00 95.75 292 GLU A C 1
ATOM 2343 O O . GLU A 1 292 ? -14.766 -29.675 4.044 1.00 95.75 292 GLU A O 1
ATOM 2348 N N . PRO A 1 293 ? -13.136 -31.209 3.844 1.00 96.75 293 PRO A N 1
ATOM 2349 C CA . PRO A 1 293 ? -12.136 -30.247 3.402 1.00 96.75 293 PRO A CA 1
ATOM 2350 C C . PRO A 1 293 ? -12.426 -29.721 1.996 1.00 96.75 293 PRO A C 1
ATOM 2352 O O . PRO A 1 293 ? -13.201 -30.305 1.233 1.00 96.75 293 PRO A O 1
ATOM 2355 N N . PHE A 1 294 ? -11.768 -28.619 1.651 1.00 97.75 294 PHE A N 1
ATOM 2356 C CA . PHE A 1 294 ? -11.797 -28.000 0.330 1.00 97.75 294 PHE A CA 1
ATOM 2357 C C . PHE A 1 294 ? -10.437 -28.137 -0.343 1.00 97.75 294 PHE A C 1
ATOM 2359 O O . PHE A 1 294 ? -9.435 -27.705 0.225 1.00 97.75 294 PHE A O 1
ATOM 2366 N N . ASP A 1 295 ? -10.395 -28.677 -1.557 1.00 97.44 295 ASP A N 1
ATOM 2367 C CA . ASP A 1 295 ? -9.154 -28.738 -2.328 1.00 97.44 295 ASP A CA 1
ATOM 2368 C C . ASP A 1 295 ? -8.720 -27.334 -2.754 1.00 97.44 295 ASP A C 1
ATOM 2370 O O . ASP A 1 295 ? -9.508 -26.560 -3.307 1.00 97.44 295 ASP A O 1
ATOM 2374 N N . LEU A 1 296 ? -7.456 -27.005 -2.491 1.00 97.44 296 LEU A N 1
ATOM 2375 C CA . LEU A 1 296 ? -6.879 -25.706 -2.806 1.00 97.44 296 LEU A CA 1
ATOM 2376 C C . LEU A 1 296 ? -6.230 -25.737 -4.186 1.00 97.44 296 LEU A C 1
ATOM 2378 O O . LEU A 1 296 ? -5.445 -26.627 -4.511 1.00 97.44 296 LEU A O 1
ATOM 2382 N N . LYS A 1 297 ? -6.508 -24.709 -4.985 1.00 96.00 297 LYS A N 1
ATOM 2383 C CA . LYS A 1 297 ? -5.791 -24.440 -6.234 1.00 96.00 297 LYS A CA 1
ATOM 2384 C C . LYS A 1 297 ? -5.079 -23.108 -6.136 1.00 96.00 297 LYS A C 1
ATOM 2386 O O . LYS A 1 297 ? -5.654 -22.134 -5.659 1.00 96.00 297 LYS A O 1
ATOM 2391 N N . VAL A 1 298 ? -3.843 -23.058 -6.607 1.00 93.56 298 VAL A N 1
ATOM 2392 C CA . VAL A 1 298 ? -3.111 -21.799 -6.735 1.00 93.56 298 VAL A CA 1
ATOM 2393 C C . VAL A 1 298 ? -3.708 -21.012 -7.901 1.00 93.56 298 VAL A C 1
ATOM 2395 O O . VAL A 1 298 ? -3.688 -21.479 -9.035 1.00 93.56 298 VAL A O 1
ATOM 2398 N N . GLU A 1 299 ? -4.272 -19.839 -7.614 1.00 89.62 299 GLU A N 1
ATOM 2399 C CA . GLU A 1 299 ? -4.842 -18.940 -8.625 1.00 89.62 299 GLU A CA 1
ATOM 2400 C C . GLU A 1 299 ? -3.776 -17.954 -9.113 1.00 89.62 299 GLU A C 1
ATOM 2402 O O . GLU A 1 299 ? -3.588 -17.783 -10.316 1.00 89.62 299 GLU A O 1
ATOM 2407 N N . LYS A 1 300 ? -3.089 -17.285 -8.175 1.00 89.25 300 LYS A N 1
ATOM 2408 C CA . LYS A 1 300 ? -2.009 -16.322 -8.442 1.00 89.25 300 LYS A CA 1
ATOM 2409 C C . LYS A 1 300 ? -0.994 -16.337 -7.310 1.00 89.25 300 LYS A C 1
ATOM 2411 O O . LYS A 1 300 ? -1.353 -16.544 -6.154 1.00 89.25 300 LYS A O 1
ATOM 2416 N N . ILE A 1 301 ? 0.253 -16.031 -7.631 1.00 83.31 301 ILE A N 1
ATOM 2417 C CA . ILE A 1 301 ? 1.335 -15.858 -6.663 1.00 83.31 301 ILE A CA 1
ATOM 2418 C C . ILE A 1 301 ? 1.944 -14.477 -6.881 1.00 83.31 301 ILE A C 1
ATOM 2420 O O . ILE A 1 301 ? 1.986 -13.992 -8.010 1.00 83.31 301 ILE A O 1
ATOM 2424 N N . SER A 1 302 ? 2.354 -13.827 -5.795 1.00 72.94 302 SER A N 1
ATOM 2425 C CA . SER A 1 302 ? 3.162 -12.616 -5.875 1.00 72.94 302 SER A CA 1
ATOM 2426 C C . SER A 1 302 ? 4.632 -12.972 -6.096 1.00 72.94 302 SER A C 1
ATOM 2428 O O . SER A 1 302 ? 5.203 -13.795 -5.376 1.00 72.94 302 SER A O 1
ATOM 2430 N N . ASP A 1 303 ? 5.247 -12.319 -7.078 1.00 64.06 303 ASP A N 1
ATOM 2431 C CA . ASP A 1 303 ? 6.680 -12.437 -7.358 1.00 64.06 303 ASP A CA 1
ATOM 2432 C C . ASP A 1 303 ? 7.536 -11.522 -6.464 1.00 64.06 303 ASP A C 1
ATOM 2434 O O . ASP A 1 303 ? 8.743 -11.722 -6.349 1.00 64.06 303 ASP A O 1
ATOM 2438 N N . GLU A 1 304 ? 6.912 -10.552 -5.789 1.00 58.38 304 GLU A N 1
ATOM 2439 C CA . GLU A 1 304 ? 7.591 -9.517 -4.996 1.00 58.38 304 GLU A CA 1
ATOM 2440 C C . GLU A 1 304 ? 7.631 -9.837 -3.498 1.00 58.38 304 GLU A C 1
ATOM 2442 O O . GLU A 1 304 ? 8.610 -9.560 -2.804 1.00 58.38 304 GLU A O 1
ATOM 2447 N N . VAL A 1 305 ? 6.537 -10.393 -2.976 1.00 68.38 305 VAL A N 1
ATOM 2448 C CA . VAL A 1 305 ? 6.335 -10.629 -1.543 1.00 68.38 305 VAL A CA 1
ATOM 2449 C C . VAL A 1 305 ? 5.723 -11.999 -1.318 1.00 68.38 305 VAL A C 1
ATOM 2451 O O . VAL A 1 305 ? 5.077 -12.559 -2.196 1.00 68.38 305 VAL A O 1
ATOM 2454 N N . ASP A 1 306 ? 5.885 -12.532 -0.113 1.00 81.38 306 ASP A N 1
ATOM 2455 C CA . ASP A 1 306 ? 5.413 -13.864 0.247 1.00 81.38 306 ASP A CA 1
ATOM 2456 C C . ASP A 1 306 ? 3.878 -13.926 0.425 1.00 81.38 306 ASP A C 1
ATOM 2458 O O . ASP A 1 306 ? 3.359 -14.138 1.516 1.00 81.38 306 ASP A O 1
ATOM 2462 N N . VAL A 1 307 ? 3.123 -13.716 -0.655 1.00 89.94 307 VAL A N 1
ATOM 2463 C CA . VAL A 1 307 ? 1.654 -13.749 -0.694 1.00 89.94 307 VAL A CA 1
ATOM 2464 C C . VAL A 1 307 ? 1.191 -14.589 -1.878 1.00 89.94 307 VAL A C 1
ATOM 2466 O O . VAL A 1 307 ? 1.682 -14.438 -2.996 1.00 89.94 307 VAL A O 1
ATOM 2469 N N . ALA A 1 308 ? 0.189 -15.430 -1.642 1.00 93.19 308 ALA A N 1
ATOM 2470 C CA . ALA A 1 308 ? -0.497 -16.191 -2.672 1.00 93.19 308 ALA A CA 1
ATOM 2471 C C . ALA A 1 308 ? -2.014 -16.019 -2.570 1.00 93.19 308 ALA A C 1
ATOM 2473 O O . ALA A 1 308 ? -2.589 -15.878 -1.487 1.00 93.19 308 ALA A O 1
ATOM 2474 N N . LEU A 1 309 ? -2.651 -16.053 -3.736 1.00 95.69 309 LEU A N 1
ATOM 2475 C CA . LEU A 1 309 ? -4.088 -16.131 -3.912 1.00 95.69 309 LEU A CA 1
ATOM 2476 C C . LEU A 1 309 ? -4.431 -17.559 -4.336 1.00 95.69 309 LEU A C 1
ATOM 2478 O O . LEU A 1 309 ? -3.978 -18.044 -5.373 1.00 95.69 309 LEU A O 1
ATOM 2482 N N . LEU A 1 310 ? -5.244 -18.221 -3.528 1.00 96.75 310 LEU A N 1
ATOM 2483 C CA . LEU A 1 310 ? -5.757 -19.559 -3.771 1.00 96.75 310 LEU A CA 1
ATOM 2484 C C . LEU A 1 310 ? -7.244 -19.491 -4.128 1.00 96.75 310 LEU A C 1
ATOM 2486 O O . LEU A 1 310 ? -7.924 -18.502 -3.847 1.00 96.75 310 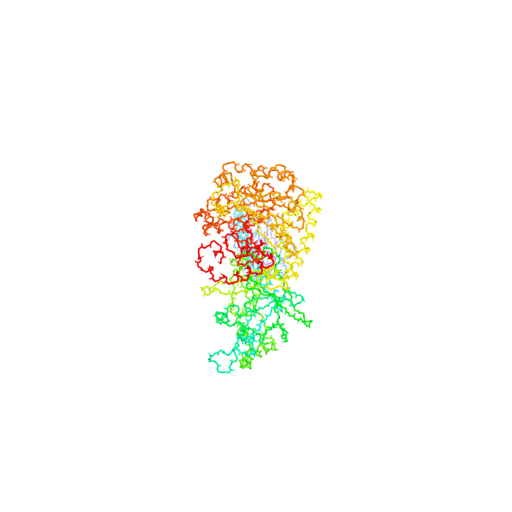LEU A O 1
ATOM 2490 N N . ARG A 1 311 ? -7.757 -20.566 -4.719 1.00 96.50 311 ARG A N 1
ATOM 2491 C CA . ARG A 1 311 ? -9.170 -20.751 -5.043 1.00 96.50 311 ARG A CA 1
ATOM 2492 C C . ARG A 1 311 ? -9.668 -22.091 -4.515 1.00 96.50 311 ARG A C 1
ATOM 2494 O O . ARG A 1 311 ? -8.970 -23.099 -4.621 1.00 96.50 311 ARG A O 1
ATOM 2501 N N . ILE A 1 312 ? -10.898 -22.085 -4.012 1.00 96.94 312 ILE A N 1
ATOM 2502 C CA . ILE A 1 312 ? -11.681 -23.270 -3.653 1.00 96.94 312 ILE A CA 1
ATOM 2503 C C . ILE A 1 312 ? -13.029 -23.265 -4.377 1.00 96.94 312 ILE A C 1
ATOM 2505 O O . ILE A 1 312 ? -13.531 -22.214 -4.773 1.00 96.94 312 ILE A O 1
ATOM 2509 N N . ASP A 1 313 ? -13.637 -24.441 -4.512 1.00 95.12 313 ASP A N 1
ATOM 2510 C CA . ASP A 1 313 ? -15.058 -24.563 -4.840 1.00 95.12 313 ASP A CA 1
ATOM 2511 C C . ASP A 1 313 ? -15.865 -24.584 -3.539 1.00 95.12 313 ASP A C 1
ATOM 2513 O O . ASP A 1 313 ? -15.755 -25.520 -2.751 1.00 95.12 313 ASP A O 1
ATOM 2517 N N . LEU A 1 314 ? -16.677 -23.551 -3.302 1.00 91.75 314 LEU A N 1
ATOM 2518 C CA . LEU A 1 314 ? -17.458 -23.424 -2.072 1.00 91.75 314 LEU A CA 1
ATOM 2519 C C . LEU A 1 314 ? -18.544 -24.497 -1.922 1.00 91.75 314 LEU A C 1
ATOM 2521 O O . LEU A 1 314 ? -19.063 -24.653 -0.821 1.00 91.75 314 LEU A O 1
ATOM 2525 N N . ARG A 1 315 ? -18.910 -25.243 -2.976 1.00 93.12 315 ARG A N 1
ATOM 2526 C CA . ARG A 1 315 ? -19.925 -26.320 -2.916 1.00 93.12 315 ARG A CA 1
ATOM 2527 C C . ARG A 1 315 ? -21.264 -25.885 -2.284 1.00 93.12 315 ARG A C 1
ATOM 2529 O O . ARG A 1 315 ? -21.992 -26.701 -1.730 1.00 93.12 315 ARG A O 1
ATOM 2536 N N . GLY A 1 316 ? -21.601 -24.594 -2.369 1.00 87.31 316 GLY A N 1
ATOM 2537 C CA . GLY A 1 316 ? -22.808 -24.005 -1.773 1.00 87.31 316 GLY A CA 1
ATOM 2538 C C . GLY A 1 316 ? -22.719 -23.676 -0.274 1.00 87.31 316 GLY A C 1
ATOM 2539 O O . GLY A 1 316 ? -23.692 -23.157 0.278 1.00 87.31 316 GLY A O 1
ATOM 2540 N N . GLU A 1 317 ? -21.580 -23.928 0.376 1.00 91.38 317 GLU A N 1
ATOM 2541 C CA . GLU A 1 317 ? -21.347 -23.584 1.780 1.00 91.38 317 GLU A CA 1
ATOM 2542 C C . GLU A 1 317 ? -21.268 -22.068 1.989 1.00 91.38 317 GLU A C 1
ATOM 2544 O O . GLU A 1 317 ? -20.710 -21.323 1.179 1.00 91.38 317 GLU A O 1
ATOM 2549 N N . ARG A 1 318 ? -21.823 -21.595 3.110 1.00 91.50 318 ARG A N 1
ATOM 2550 C CA . ARG A 1 318 ? -21.794 -20.174 3.484 1.00 91.50 318 ARG A CA 1
ATOM 2551 C C . ARG A 1 318 ? -20.689 -19.921 4.492 1.00 91.50 318 ARG A C 1
ATOM 2553 O O . ARG A 1 318 ? -20.887 -20.070 5.696 1.00 91.50 318 ARG A O 1
ATOM 2560 N N . ILE A 1 319 ? -19.542 -19.498 3.982 1.00 95.50 319 ILE A N 1
ATOM 2561 C CA . ILE A 1 319 ? -18.361 -19.181 4.780 1.00 95.50 319 ILE A CA 1
ATOM 2562 C C . ILE A 1 319 ? -18.228 -17.652 4.884 1.00 95.50 319 ILE A C 1
ATOM 2564 O O . ILE A 1 319 ? -18.377 -16.968 3.869 1.00 95.50 319 ILE A O 1
ATOM 2568 N N . PRO A 1 320 ? -17.965 -17.084 6.077 1.00 95.50 320 PRO A N 1
ATOM 2569 C CA . PRO A 1 320 ? -17.750 -15.649 6.224 1.00 95.50 320 PRO A CA 1
ATOM 2570 C C . PRO A 1 320 ? -16.587 -15.144 5.364 1.00 95.50 320 PRO A C 1
ATOM 2572 O O . PRO A 1 320 ? -15.476 -15.666 5.444 1.00 95.50 320 PRO A O 1
ATOM 2575 N N . VAL A 1 321 ? -16.836 -14.098 4.578 1.00 95.62 321 VAL A N 1
ATOM 2576 C CA . VAL A 1 321 ? -15.808 -13.400 3.798 1.00 95.62 321 VAL A CA 1
ATOM 2577 C C . VAL A 1 321 ? -15.190 -12.303 4.657 1.00 95.62 321 VAL A C 1
ATOM 2579 O O . VAL A 1 321 ? -15.906 -11.499 5.252 1.00 95.62 321 VAL A O 1
ATOM 2582 N N . LEU A 1 322 ? -13.862 -12.266 4.733 1.00 96.44 322 LEU A N 1
ATOM 2583 C CA . LEU A 1 322 ? -13.139 -11.264 5.503 1.00 96.44 322 LEU A CA 1
ATOM 2584 C C . LEU A 1 322 ? -13.013 -9.961 4.717 1.00 96.44 322 LEU A C 1
ATOM 2586 O O . LEU A 1 322 ? -12.526 -9.937 3.586 1.00 96.44 322 LEU A O 1
ATOM 2590 N N . GLU A 1 323 ? -13.398 -8.857 5.353 1.00 92.50 323 GLU A N 1
ATOM 2591 C CA . GLU A 1 323 ? -13.256 -7.528 4.769 1.00 92.50 323 GLU A CA 1
ATOM 2592 C C . GLU A 1 323 ? -11.801 -7.051 4.811 1.00 92.50 323 GLU A C 1
ATOM 2594 O O . GLU A 1 323 ? -11.176 -6.993 5.873 1.00 92.50 323 GLU A O 1
ATOM 2599 N N . LEU A 1 324 ? -11.274 -6.652 3.654 1.00 91.56 324 LEU A N 1
ATOM 2600 C CA . LEU A 1 324 ? -9.931 -6.088 3.534 1.00 91.56 324 LEU A CA 1
ATOM 2601 C C . LEU A 1 324 ? -9.961 -4.572 3.745 1.00 91.56 324 LEU A C 1
ATOM 2603 O O . LEU A 1 324 ? -10.908 -3.890 3.340 1.00 91.56 324 LEU A O 1
ATOM 2607 N N . ASP A 1 325 ? -8.916 -4.023 4.361 1.00 86.00 325 ASP A N 1
ATOM 2608 C CA . ASP A 1 325 ? -8.735 -2.577 4.409 1.00 86.00 325 ASP A CA 1
ATOM 2609 C C . ASP A 1 325 ? -8.265 -2.052 3.048 1.00 86.00 325 ASP A C 1
ATOM 2611 O O . ASP A 1 325 ? -7.126 -2.239 2.627 1.00 86.00 325 ASP A O 1
ATOM 2615 N N . ASP A 1 326 ? -9.185 -1.396 2.350 1.00 66.75 326 ASP A N 1
ATOM 2616 C CA . ASP A 1 326 ? -8.996 -0.776 1.045 1.00 66.75 326 ASP A CA 1
ATOM 2617 C C . ASP A 1 326 ? -8.452 0.658 1.136 1.00 66.75 326 ASP A C 1
ATOM 2619 O O . ASP A 1 326 ? -8.249 1.320 0.113 1.00 66.75 326 ASP A O 1
ATOM 2623 N N . THR A 1 327 ? -8.215 1.160 2.353 1.00 58.69 327 THR A N 1
ATOM 2624 C CA . THR A 1 327 ? -7.719 2.514 2.579 1.00 58.69 327 THR A CA 1
ATOM 2625 C C . THR A 1 327 ? -6.193 2.542 2.658 1.00 58.69 327 THR A C 1
ATOM 2627 O O . THR A 1 327 ? -5.563 1.760 3.360 1.00 58.69 327 THR A O 1
ATOM 2630 N N . GLU A 1 328 ? -5.570 3.525 2.001 1.00 46.22 328 GLU A N 1
ATOM 2631 C CA . GLU A 1 328 ? -4.108 3.747 2.021 1.00 46.22 328 GLU A CA 1
ATOM 2632 C C . GLU A 1 328 ? -3.540 4.051 3.427 1.00 46.22 328 GLU A C 1
ATOM 2634 O O . GLU A 1 328 ? -2.334 4.187 3.590 1.00 46.22 328 GLU A O 1
ATOM 2639 N N . LYS A 1 329 ? -4.408 4.176 4.441 1.00 46.84 329 LYS A N 1
ATOM 2640 C CA . LYS A 1 329 ? -4.084 4.499 5.839 1.00 46.84 329 LYS A CA 1
ATOM 2641 C C . LYS A 1 329 ? -4.360 3.338 6.808 1.00 46.84 329 LYS A C 1
ATOM 2643 O O . LYS A 1 329 ? -4.391 3.575 8.012 1.00 46.84 329 LYS A O 1
ATOM 2648 N N . GLY A 1 330 ? -4.660 2.138 6.301 1.00 52.22 330 GLY A N 1
ATOM 2649 C CA . GLY A 1 330 ? -5.350 1.084 7.058 1.00 52.22 330 GLY A CA 1
ATOM 2650 C C . GLY A 1 330 ? -4.662 0.597 8.338 1.00 52.22 330 GLY A C 1
ATOM 2651 O O . GLY A 1 330 ? -5.338 0.171 9.274 1.00 52.22 330 GLY A O 1
ATOM 2652 N N . ALA A 1 331 ? -3.337 0.725 8.415 1.00 65.62 331 ALA A N 1
ATOM 2653 C CA . ALA A 1 331 ? -2.544 0.437 9.602 1.00 65.62 331 ALA A CA 1
ATOM 2654 C C . ALA A 1 331 ? -1.969 1.745 10.177 1.00 65.62 331 ALA A C 1
ATOM 2656 O O . ALA A 1 331 ? -1.426 2.569 9.439 1.00 65.62 331 ALA A O 1
ATOM 2657 N N . VAL A 1 332 ? -2.068 1.936 11.495 1.00 70.06 332 VAL A N 1
ATOM 2658 C CA . VAL A 1 332 ? -1.492 3.087 12.209 1.00 70.06 332 VAL A CA 1
ATOM 2659 C C . VAL A 1 332 ? -0.646 2.577 13.373 1.00 70.06 332 VAL A C 1
ATOM 2661 O O . VAL A 1 332 ? -1.116 1.782 14.185 1.00 70.06 332 VAL A O 1
ATOM 2664 N N . VAL A 1 333 ? 0.606 3.032 13.460 1.00 77.62 333 VAL A N 1
ATOM 2665 C CA . VAL A 1 333 ? 1.527 2.647 14.541 1.00 77.62 333 VAL A CA 1
ATOM 2666 C C . VAL A 1 333 ? 0.913 2.980 15.905 1.00 77.62 333 VAL A C 1
ATOM 2668 O O . VAL A 1 333 ? 0.386 4.074 16.110 1.00 77.62 333 VAL A O 1
ATOM 2671 N N . GLY A 1 334 ? 0.978 2.026 16.832 1.00 76.44 334 GLY A N 1
ATOM 2672 C CA . GLY A 1 334 ? 0.394 2.098 18.169 1.00 76.44 334 GLY A CA 1
ATOM 2673 C C . GLY A 1 334 ? -1.063 1.638 18.265 1.00 76.44 334 GLY A C 1
ATOM 2674 O O . GLY A 1 334 ? -1.591 1.572 19.373 1.00 76.44 334 GLY A O 1
ATOM 2675 N N . GLU A 1 335 ? -1.735 1.311 17.155 1.00 82.69 335 GLU A N 1
ATOM 2676 C CA . GLU A 1 335 ? -3.099 0.778 17.222 1.00 82.69 335 GLU A CA 1
ATOM 2677 C C . GLU A 1 335 ? -3.137 -0.684 17.693 1.00 82.69 335 GLU A C 1
ATOM 2679 O O . GLU A 1 335 ? -2.249 -1.468 17.338 1.00 82.69 335 GLU A O 1
ATOM 2684 N N . PRO A 1 336 ? -4.180 -1.073 18.454 1.00 86.50 336 PRO A N 1
ATOM 2685 C CA . PRO A 1 336 ? -4.403 -2.466 18.804 1.00 86.50 336 PRO A CA 1
ATOM 2686 C C . PRO A 1 336 ? -4.747 -3.277 17.551 1.00 86.50 336 PRO A C 1
ATOM 2688 O O . PRO A 1 336 ? -5.499 -2.829 16.676 1.00 86.50 336 PRO A O 1
ATOM 2691 N N . MET A 1 337 ? -4.215 -4.492 17.494 1.00 90.06 337 MET A N 1
ATOM 2692 C CA . MET A 1 337 ? -4.438 -5.457 16.424 1.00 90.06 337 MET A CA 1
ATOM 2693 C C . MET A 1 337 ? -4.863 -6.816 16.982 1.00 90.06 337 MET A C 1
ATOM 2695 O O . MET A 1 337 ? -4.579 -7.166 18.131 1.00 90.06 337 MET A O 1
ATOM 2699 N N . LEU A 1 338 ? -5.564 -7.584 16.149 1.00 92.44 338 LEU A N 1
ATOM 2700 C CA . LEU A 1 338 ? -5.949 -8.964 16.433 1.00 92.44 338 LEU A CA 1
ATOM 2701 C C . LEU A 1 338 ? -5.415 -9.867 15.324 1.00 92.44 338 LEU A C 1
ATOM 2703 O O . LEU A 1 338 ? -5.696 -9.631 14.154 1.00 92.44 338 LEU A O 1
ATOM 2707 N N . LEU A 1 339 ? -4.688 -10.917 15.680 1.00 93.31 339 LEU A N 1
ATOM 2708 C CA . LEU A 1 339 ? -4.253 -11.964 14.762 1.00 93.31 339 LEU A CA 1
ATOM 2709 C C . LEU A 1 339 ? -5.135 -13.200 14.952 1.00 93.31 339 LEU A C 1
ATOM 2711 O O . LEU A 1 339 ? -5.303 -13.666 16.081 1.00 93.31 339 LEU A O 1
ATOM 2715 N N . LEU A 1 340 ? -5.673 -13.739 13.855 1.00 94.69 340 LEU A N 1
ATOM 2716 C CA . LEU A 1 340 ? -6.334 -15.046 13.837 1.00 94.69 340 LEU A CA 1
ATOM 2717 C C . LEU A 1 340 ? -5.505 -16.052 13.036 1.00 94.69 340 LEU A C 1
ATOM 2719 O O . LEU A 1 340 ? -4.999 -15.728 11.966 1.00 94.69 340 LEU A O 1
ATOM 2723 N N . GLY A 1 341 ? -5.394 -17.288 13.519 1.00 94.06 341 GLY A N 1
ATOM 2724 C CA . GLY A 1 341 ? -4.781 -18.370 12.747 1.00 94.06 341 GLY A CA 1
ATOM 2725 C C . GLY A 1 341 ? -4.517 -19.633 13.549 1.00 94.06 341 GLY A C 1
ATOM 2726 O O . GLY A 1 341 ? -5.084 -19.821 14.624 1.00 94.06 341 GLY A O 1
ATOM 2727 N N . TYR A 1 342 ? -3.646 -20.501 13.038 1.00 93.62 342 TYR A N 1
ATOM 2728 C CA . TYR A 1 342 ? -3.347 -21.806 13.638 1.00 93.62 342 TYR A CA 1
ATOM 2729 C C . TYR A 1 342 ? -1.867 -21.935 14.044 1.00 93.62 342 TYR A C 1
ATOM 2731 O O . TYR A 1 342 ? -1.155 -22.810 13.546 1.00 93.62 342 TYR A O 1
ATOM 2739 N N . PRO A 1 343 ? -1.366 -21.077 14.958 1.00 89.06 343 PRO A N 1
ATOM 2740 C CA . PRO A 1 343 ? 0.011 -21.171 15.432 1.00 89.06 343 PRO A CA 1
ATOM 2741 C C . PRO A 1 343 ? 0.262 -22.539 16.079 1.00 89.06 343 PRO A C 1
ATOM 2743 O O . PRO A 1 343 ? -0.591 -23.058 16.790 1.00 89.06 343 PRO A O 1
ATOM 2746 N N . ALA A 1 344 ? 1.436 -23.109 15.828 1.00 84.81 344 ALA A N 1
ATOM 2747 C CA . ALA A 1 344 ? 1.858 -24.476 16.153 1.00 84.81 344 ALA A CA 1
ATOM 2748 C C . ALA A 1 344 ? 1.005 -25.610 15.538 1.00 84.81 344 ALA A C 1
ATOM 2750 O O . ALA A 1 344 ? 1.134 -26.764 15.955 1.00 84.81 344 ALA A O 1
ATOM 2751 N N . GLY A 1 345 ? 0.157 -25.305 14.548 1.00 89.69 345 GLY A N 1
ATOM 2752 C CA . GLY A 1 345 ? -0.587 -26.285 13.757 1.00 89.69 345 GLY A CA 1
ATOM 2753 C C . GLY A 1 345 ? -1.377 -27.286 14.609 1.00 89.69 345 GLY A C 1
ATOM 2754 O O . GLY A 1 345 ? -2.087 -26.914 15.547 1.00 89.69 345 GLY A O 1
ATOM 2755 N N . VAL A 1 346 ? -1.216 -28.578 14.306 1.00 90.25 346 VAL A N 1
ATOM 2756 C CA . VAL A 1 346 ? -1.850 -29.696 15.031 1.00 90.25 346 VAL A CA 1
ATOM 2757 C C . VAL A 1 346 ? -1.507 -29.692 16.525 1.00 90.25 346 VAL A C 1
ATOM 2759 O O . VAL A 1 346 ? -2.376 -29.946 17.360 1.00 90.25 346 VAL A O 1
ATOM 2762 N N . GLY A 1 347 ? -0.270 -29.340 16.890 1.00 87.94 347 GLY A N 1
ATOM 2763 C CA . GLY A 1 347 ? 0.184 -29.353 18.282 1.00 87.94 347 GLY A CA 1
ATOM 2764 C C . GLY A 1 347 ? -0.619 -28.409 19.181 1.00 87.94 347 GLY A C 1
ATOM 2765 O O . GLY A 1 347 ? -0.997 -28.778 20.294 1.00 87.94 347 GLY A O 1
ATOM 2766 N N . ALA A 1 348 ? -0.965 -27.216 18.686 1.00 87.44 348 ALA A N 1
ATOM 2767 C CA . ALA A 1 348 ? -1.827 -26.297 19.429 1.00 87.44 348 ALA A CA 1
ATOM 2768 C C . ALA A 1 348 ? -3.278 -26.779 19.523 1.00 87.44 348 ALA A C 1
ATOM 2770 O O . ALA A 1 348 ? -3.970 -26.432 20.481 1.00 87.44 348 ALA A O 1
ATOM 2771 N N . ILE A 1 349 ? -3.768 -27.538 18.543 1.00 90.25 349 ILE A N 1
ATOM 2772 C CA . ILE A 1 349 ? -5.110 -28.127 18.603 1.00 90.25 349 ILE A CA 1
ATOM 2773 C C . ILE A 1 349 ? -5.135 -29.211 19.688 1.00 90.25 349 ILE A C 1
ATOM 2775 O O . ILE A 1 349 ? -5.999 -29.170 20.563 1.00 90.25 349 ILE A O 1
ATOM 2779 N N . PHE A 1 350 ? -4.135 -30.096 19.724 1.00 90.12 350 PHE A N 1
ATOM 2780 C CA . PHE A 1 350 ? -4.000 -31.114 20.772 1.00 90.12 350 PHE A CA 1
ATOM 2781 C C . PHE A 1 350 ? -3.894 -30.523 22.174 1.00 90.12 350 PHE A C 1
ATOM 2783 O O . PHE A 1 350 ? -4.589 -30.982 23.074 1.00 90.12 350 PHE A O 1
ATOM 2790 N N . ALA A 1 351 ? -3.106 -29.461 22.358 1.00 87.31 351 ALA A N 1
ATOM 2791 C CA . ALA A 1 351 ? -2.958 -28.802 23.658 1.00 87.31 351 ALA A CA 1
ATOM 2792 C C . ALA A 1 351 ? -4.280 -28.244 24.232 1.00 87.31 351 ALA A C 1
ATOM 2794 O O . ALA A 1 351 ? -4.356 -27.948 25.422 1.00 87.31 351 ALA A O 1
ATOM 2795 N N . LYS A 1 352 ? -5.310 -28.080 23.390 1.00 85.88 352 LYS A N 1
ATOM 2796 C CA . LYS A 1 352 ? -6.644 -27.568 23.747 1.00 85.88 352 LYS A CA 1
ATOM 2797 C C . LYS A 1 352 ? -7.747 -28.628 23.676 1.00 85.88 352 LYS A C 1
ATOM 2799 O O . LYS A 1 352 ? -8.908 -28.304 23.917 1.00 85.88 352 LYS A O 1
ATOM 2804 N N . THR A 1 353 ? -7.402 -29.860 23.319 1.00 88.75 353 THR A N 1
ATOM 2805 C CA . THR A 1 353 ? -8.349 -30.965 23.142 1.00 88.75 353 THR A CA 1
ATOM 2806 C C . THR A 1 353 ? -8.341 -31.860 24.378 1.00 88.75 353 THR A C 1
ATOM 2808 O O . THR A 1 353 ? -7.333 -31.955 25.076 1.00 88.75 353 THR A O 1
ATOM 2811 N N . ASP A 1 354 ? -9.469 -32.519 24.654 1.00 89.94 354 ASP A N 1
ATOM 2812 C CA . ASP A 1 354 ? -9.551 -33.523 25.714 1.00 89.94 354 ASP A CA 1
ATOM 2813 C C . ASP A 1 354 ? -8.464 -34.607 25.517 1.00 89.94 354 ASP A C 1
ATOM 2815 O O . ASP A 1 354 ? -8.378 -35.184 24.424 1.00 89.94 354 ASP A O 1
ATOM 2819 N N . PRO A 1 355 ? -7.634 -34.902 26.538 1.00 90.00 355 PRO A N 1
ATOM 2820 C CA . PRO A 1 355 ? -6.572 -35.898 26.434 1.00 90.00 355 PRO A CA 1
ATOM 2821 C C . PRO A 1 355 ? -7.039 -37.281 25.961 1.00 90.00 355 PRO A C 1
ATOM 2823 O O . PRO A 1 355 ? -6.270 -37.980 25.302 1.00 90.00 355 PRO A O 1
ATOM 2826 N N . GLU A 1 356 ? -8.276 -37.686 26.261 1.00 90.25 356 GLU A N 1
ATOM 2827 C CA . GLU A 1 356 ? -8.817 -38.979 25.829 1.00 90.25 356 GLU A CA 1
ATOM 2828 C C . GLU A 1 356 ? -9.139 -39.010 24.332 1.00 90.25 356 GLU A C 1
ATOM 2830 O O . GLU A 1 356 ? -8.962 -40.047 23.694 1.00 90.25 356 GLU A O 1
ATOM 2835 N N . ILE A 1 357 ? -9.538 -37.877 23.744 1.00 88.94 357 ILE A N 1
ATOM 2836 C CA . ILE A 1 357 ? -9.701 -37.750 22.288 1.00 88.94 357 ILE A CA 1
ATOM 2837 C C . ILE A 1 357 ? -8.323 -37.748 21.622 1.00 88.94 357 ILE A C 1
ATOM 2839 O O . ILE A 1 357 ? -8.106 -38.483 20.662 1.00 88.94 357 ILE A O 1
ATOM 2843 N N . VAL A 1 358 ? -7.360 -36.988 22.164 1.00 88.62 358 VAL A N 1
ATOM 2844 C CA . VAL A 1 358 ? -5.991 -36.932 21.619 1.00 88.62 358 VAL A CA 1
ATOM 2845 C C . VAL A 1 358 ? -5.369 -38.328 21.566 1.00 88.62 358 VAL A C 1
ATOM 2847 O O . VAL A 1 358 ? -4.832 -38.706 20.531 1.00 88.62 358 VAL A O 1
ATOM 2850 N N . LYS A 1 359 ? -5.497 -39.137 22.626 1.00 89.69 359 LYS A N 1
ATOM 2851 C CA . LYS A 1 359 ? -4.990 -40.523 22.646 1.00 89.69 359 LYS A CA 1
ATOM 2852 C C . LYS A 1 359 ? -5.555 -41.402 21.525 1.00 89.69 359 LYS A C 1
ATOM 2854 O O . LYS A 1 359 ? -4.840 -42.284 21.058 1.00 89.69 359 LYS A O 1
ATOM 2859 N N . GLN A 1 360 ? -6.805 -41.185 21.110 1.00 88.62 360 GLN A N 1
ATOM 2860 C CA . GLN A 1 360 ? -7.448 -41.985 20.059 1.00 88.62 360 GLN A CA 1
ATOM 2861 C C . GLN A 1 360 ? -6.884 -41.683 18.669 1.00 88.62 360 GLN A C 1
ATOM 2863 O O . GLN A 1 360 ? -6.799 -42.589 17.844 1.00 88.62 360 GLN A O 1
ATOM 2868 N N . ILE A 1 361 ? -6.466 -40.438 18.421 1.00 90.12 361 ILE A N 1
ATOM 2869 C CA . ILE A 1 361 ? -6.063 -39.981 17.083 1.00 90.12 361 ILE A CA 1
ATOM 2870 C C . ILE A 1 361 ? -4.558 -39.713 16.940 1.00 90.12 361 ILE A C 1
ATOM 2872 O O . ILE A 1 361 ? -4.066 -39.667 15.820 1.00 90.12 361 ILE A O 1
ATOM 2876 N N . LEU A 1 362 ? -3.796 -39.593 18.037 1.00 88.25 362 LEU A N 1
ATOM 2877 C CA . LEU A 1 362 ? -2.367 -39.226 18.028 1.00 88.25 362 LEU A CA 1
ATOM 2878 C C . LEU A 1 362 ? -1.483 -40.158 17.180 1.00 88.25 362 LEU A C 1
ATOM 2880 O O . LEU A 1 362 ? -0.468 -39.713 16.655 1.00 88.25 362 LEU A O 1
ATOM 2884 N N . ASN A 1 363 ? -1.858 -41.434 17.050 1.00 88.25 363 ASN A N 1
ATOM 2885 C CA . ASN A 1 363 ? -1.101 -42.428 16.280 1.00 88.25 363 ASN A CA 1
ATOM 2886 C C . ASN A 1 363 ? -1.476 -42.465 14.787 1.00 88.25 363 ASN A C 1
ATOM 2888 O O . ASN A 1 363 ? -0.915 -43.268 14.041 1.00 88.25 363 ASN A O 1
ATOM 2892 N N . LEU A 1 364 ? -2.444 -41.655 14.347 1.00 89.88 364 LEU A N 1
ATOM 2893 C CA . LEU A 1 364 ? -2.828 -41.591 12.942 1.00 89.88 364 LEU A CA 1
ATOM 2894 C C . LEU A 1 364 ? -1.761 -40.849 12.120 1.00 89.88 364 LEU A C 1
ATOM 2896 O O . LEU A 1 364 ? -1.190 -39.868 12.602 1.00 89.88 364 LEU A O 1
ATOM 2900 N N . PRO A 1 365 ? -1.521 -41.259 10.860 1.00 90.25 365 PRO A N 1
ATOM 2901 C CA . PRO A 1 365 ? -0.728 -40.470 9.921 1.00 90.25 365 PRO A CA 1
ATOM 2902 C C . PRO A 1 365 ? -1.309 -39.061 9.740 1.00 90.25 365 PRO A C 1
ATOM 2904 O O . PRO A 1 365 ? -2.509 -38.850 9.910 1.00 90.25 365 PRO A O 1
ATOM 2907 N N . PHE A 1 366 ? -0.486 -38.090 9.348 1.00 89.69 366 PHE A N 1
ATOM 2908 C CA . PHE A 1 366 ? -0.870 -36.675 9.301 1.00 89.69 366 PHE A CA 1
ATOM 2909 C C . PHE A 1 366 ? -2.133 -36.385 8.473 1.00 89.69 366 PHE A C 1
ATOM 2911 O O . PHE A 1 366 ? -3.007 -35.634 8.912 1.00 89.69 366 PHE A O 1
ATOM 2918 N N . ILE A 1 367 ? -2.270 -37.002 7.295 1.00 91.31 367 ILE A N 1
ATOM 2919 C CA . ILE A 1 367 ? -3.436 -36.826 6.412 1.00 91.31 367 ILE A CA 1
ATOM 2920 C C . ILE A 1 367 ? -4.755 -37.222 7.110 1.00 91.31 367 ILE A C 1
ATOM 2922 O O . ILE A 1 367 ? -5.616 -36.348 7.260 1.00 91.31 367 ILE A O 1
ATOM 2926 N N . PRO A 1 368 ? -4.949 -38.479 7.564 1.00 93.62 368 PRO A N 1
ATOM 2927 C CA . PRO A 1 368 ? -6.157 -38.874 8.291 1.00 93.62 368 PRO A CA 1
ATOM 2928 C C . PRO A 1 368 ? -6.283 -38.198 9.661 1.00 93.62 368 PRO A C 1
ATOM 2930 O O . PRO A 1 368 ? -7.397 -37.927 10.095 1.00 93.62 368 PRO A O 1
ATOM 2933 N N . LEU A 1 369 ? -5.173 -37.851 10.319 1.00 94.00 369 LEU A N 1
ATOM 2934 C CA . LEU A 1 369 ? -5.199 -37.149 11.600 1.00 94.00 369 LEU A CA 1
ATOM 2935 C C . LEU A 1 369 ? -5.924 -35.798 11.511 1.00 94.00 369 LEU A C 1
ATOM 2937 O O . LEU A 1 369 ? -6.774 -35.493 12.345 1.00 94.00 369 LEU A O 1
ATOM 2941 N N . VAL A 1 370 ? -5.597 -34.975 10.510 1.00 94.12 370 VAL A N 1
ATOM 2942 C CA . VAL A 1 370 ? -6.254 -33.665 10.343 1.00 94.12 370 VAL A CA 1
ATOM 2943 C C . VAL A 1 370 ? -7.724 -33.828 9.947 1.00 94.12 370 VAL A C 1
ATOM 2945 O O . VAL A 1 370 ? -8.553 -33.024 10.372 1.00 94.12 370 VAL A O 1
ATOM 2948 N N . GLN A 1 371 ? -8.064 -34.883 9.199 1.00 95.75 371 GLN A N 1
ATOM 2949 C CA . GLN A 1 371 ? -9.459 -35.195 8.889 1.00 95.75 371 GLN A CA 1
ATOM 2950 C C . GLN A 1 371 ? -10.256 -35.492 10.166 1.00 95.75 371 GLN A C 1
ATOM 2952 O O . GLN A 1 371 ? -11.278 -34.854 10.398 1.00 95.75 371 GLN A O 1
ATOM 2957 N N . GLU A 1 372 ? -9.736 -36.351 11.047 1.00 94.94 372 GLU A N 1
ATOM 2958 C CA . GLU A 1 372 ? -10.367 -36.624 12.341 1.00 94.94 372 GLU A CA 1
ATOM 2959 C C . GLU A 1 372 ? -10.525 -35.340 13.169 1.00 94.94 372 GLU A C 1
ATOM 2961 O O . GLU A 1 372 ? -11.606 -35.050 13.677 1.00 94.94 372 GLU A O 1
ATOM 2966 N N . LEU A 1 373 ? -9.497 -34.486 13.247 1.00 94.50 373 LEU A N 1
ATOM 2967 C CA . LEU A 1 373 ? -9.618 -33.192 13.936 1.00 94.50 373 LEU A CA 1
ATOM 2968 C C . LEU A 1 373 ? -10.789 -32.343 13.409 1.00 94.50 373 LEU A C 1
ATOM 2970 O O . LEU A 1 373 ? -11.441 -31.643 14.193 1.00 94.50 373 LEU A O 1
ATOM 2974 N N . SER A 1 374 ? -11.067 -32.402 12.106 1.00 95.50 374 SER A N 1
ATOM 2975 C CA . SER A 1 374 ? -12.234 -31.762 11.494 1.00 95.50 374 SER A CA 1
ATOM 2976 C C . SER A 1 374 ? -13.546 -32.444 11.893 1.00 95.50 374 SER A C 1
ATOM 2978 O O . SER A 1 374 ? -14.491 -31.771 12.312 1.00 95.50 374 SER A O 1
ATOM 2980 N N . ASP A 1 375 ? -13.597 -33.778 11.844 1.00 94.31 375 ASP A N 1
ATOM 2981 C CA . ASP A 1 375 ? -14.788 -34.580 12.152 1.00 94.31 375 ASP A CA 1
ATOM 2982 C C . ASP A 1 375 ? -15.252 -34.423 13.604 1.00 94.31 375 ASP A C 1
ATOM 2984 O O . ASP A 1 375 ? -16.460 -34.354 13.873 1.00 94.31 375 ASP A O 1
ATOM 2988 N N . TRP A 1 376 ? -14.294 -34.272 14.523 1.00 92.25 376 TRP A N 1
ATOM 2989 C CA . TRP A 1 376 ? -14.510 -33.945 15.935 1.00 92.25 376 TRP A CA 1
ATOM 2990 C C . TRP A 1 376 ? -14.797 -32.449 16.183 1.00 92.25 376 TRP A C 1
ATOM 2992 O O . TRP A 1 376 ? -15.087 -32.050 17.313 1.00 92.25 376 TRP A O 1
ATOM 3002 N N . GLY A 1 377 ? -14.738 -31.595 15.154 1.00 92.62 377 GLY A N 1
ATOM 3003 C CA . GLY A 1 377 ? -15.030 -30.159 15.247 1.00 92.62 377 GLY A CA 1
ATOM 3004 C C . GLY A 1 377 ? -13.988 -29.353 16.034 1.00 92.62 377 GLY A C 1
ATOM 3005 O O . GLY A 1 377 ? -14.327 -28.338 16.666 1.00 92.62 377 GLY A O 1
ATOM 3006 N N . LEU A 1 378 ? -12.733 -29.818 16.026 1.00 93.75 378 LEU A N 1
ATOM 3007 C CA . LEU A 1 378 ? -11.610 -29.272 16.797 1.00 93.75 378 LEU A CA 1
ATOM 3008 C C . LEU A 1 378 ? -10.797 -28.221 16.027 1.00 93.75 378 LEU A C 1
ATOM 3010 O O . LEU A 1 378 ? -10.026 -27.476 16.636 1.00 93.75 378 LEU A O 1
ATOM 3014 N N . ILE A 1 379 ? -10.988 -28.110 14.710 1.00 93.75 379 ILE A N 1
ATOM 3015 C CA . ILE A 1 379 ? -10.355 -27.078 13.879 1.00 93.75 379 ILE A CA 1
ATOM 3016 C C . ILE A 1 379 ? -10.999 -25.721 14.183 1.00 93.75 379 ILE A C 1
ATOM 3018 O O . ILE A 1 379 ? -12.090 -25.400 13.711 1.00 93.75 379 ILE A O 1
ATOM 3022 N N . ARG A 1 380 ? -10.330 -24.934 15.032 1.00 91.69 380 ARG A N 1
ATOM 3023 C CA . ARG A 1 380 ? -10.740 -23.577 15.417 1.00 91.69 380 ARG A CA 1
ATOM 3024 C C . ARG A 1 380 ? -9.518 -22.661 15.504 1.00 91.69 380 ARG A C 1
ATOM 3026 O O . ARG A 1 380 ? -8.537 -23.052 16.150 1.00 91.69 380 ARG A O 1
ATOM 3033 N N . PRO A 1 381 ? -9.562 -21.457 14.907 1.00 93.12 381 PRO A N 1
ATOM 3034 C CA . PRO A 1 381 ? -8.433 -20.545 14.943 1.00 93.12 381 PRO A CA 1
ATOM 3035 C C . PRO A 1 381 ? -8.215 -20.023 16.365 1.00 93.12 381 PRO A C 1
ATOM 3037 O O . PRO A 1 381 ? -9.144 -19.887 17.164 1.00 93.12 381 PRO A O 1
ATOM 3040 N N . LEU A 1 382 ? -6.964 -19.711 16.673 1.00 91.06 382 LEU A N 1
ATOM 3041 C CA . LEU A 1 382 ? -6.571 -18.990 17.871 1.00 91.06 382 LEU A CA 1
ATOM 3042 C C . LEU A 1 382 ? -6.548 -17.494 17.600 1.00 91.06 382 LEU A C 1
ATOM 3044 O O . LEU A 1 382 ? -6.149 -17.064 16.520 1.00 91.06 382 LEU A O 1
ATOM 3048 N N . SER A 1 383 ? -6.929 -16.722 18.613 1.00 90.31 383 SER A N 1
ATOM 3049 C CA . SER A 1 383 ? -6.840 -15.269 18.599 1.00 90.31 383 SER A CA 1
ATOM 3050 C C . SER A 1 383 ? -5.724 -14.782 19.509 1.00 90.31 383 SER A C 1
ATOM 3052 O O . SER A 1 383 ? -5.733 -15.091 20.704 1.00 90.31 383 SER A O 1
ATOM 3054 N N . THR A 1 384 ? -4.807 -13.982 18.977 1.00 88.81 384 THR A N 1
ATOM 3055 C CA . THR A 1 384 ? -3.786 -13.282 19.764 1.00 88.81 384 THR A CA 1
ATOM 3056 C C . THR A 1 384 ? -3.922 -11.779 19.553 1.00 88.81 384 THR A C 1
ATOM 3058 O O . THR A 1 384 ? -4.183 -11.312 18.447 1.00 88.81 384 THR A O 1
ATOM 3061 N N . GLN A 1 385 ? -3.827 -11.016 20.641 1.00 88.88 385 GLN A N 1
ATOM 3062 C CA . GLN A 1 385 ? -3.905 -9.555 20.624 1.00 88.88 385 GLN A CA 1
ATOM 3063 C C . GLN A 1 385 ? -2.514 -8.963 20.829 1.00 88.88 385 GLN A C 1
ATOM 3065 O O . GLN A 1 385 ? -1.700 -9.533 21.557 1.00 88.88 385 GLN A O 1
ATOM 3070 N N . GLY A 1 386 ? -2.275 -7.818 20.204 1.00 88.50 386 GLY A N 1
ATOM 3071 C CA . GLY A 1 386 ? -1.068 -7.015 20.367 1.00 88.50 386 GLY A CA 1
ATOM 3072 C C . GLY A 1 386 ? -1.289 -5.610 19.821 1.00 88.50 386 GLY A C 1
ATOM 3073 O O . GLY A 1 386 ? -2.425 -5.194 19.591 1.00 88.50 386 GLY A O 1
ATOM 3074 N N . HIS A 1 387 ? -0.206 -4.888 19.586 1.00 87.00 387 HIS A N 1
ATOM 3075 C CA . HIS A 1 387 ? -0.189 -3.556 19.002 1.00 87.00 387 HIS A CA 1
ATOM 3076 C C . HIS A 1 387 ? 0.719 -3.520 17.776 1.00 87.00 387 HIS A C 1
ATOM 3078 O O . HIS A 1 387 ? 1.696 -4.258 17.647 1.00 87.00 387 HIS A O 1
ATOM 3084 N N . LEU A 1 388 ? 0.401 -2.618 16.855 1.00 84.56 388 LEU A N 1
ATOM 3085 C CA . LEU A 1 388 ? 1.284 -2.307 15.741 1.00 84.56 388 LEU A CA 1
ATOM 3086 C C . LEU A 1 388 ? 2.493 -1.528 16.264 1.00 84.56 388 LEU A C 1
ATOM 3088 O O . LEU A 1 388 ? 2.355 -0.401 16.734 1.00 84.56 388 LEU A O 1
ATOM 3092 N N . SER A 1 389 ? 3.676 -2.127 16.189 1.00 78.31 389 SER A N 1
ATOM 3093 C CA . SER A 1 389 ? 4.929 -1.521 16.641 1.00 78.31 389 SER A CA 1
ATOM 3094 C C . SER A 1 389 ? 5.521 -0.585 15.589 1.00 78.31 389 SER A C 1
ATOM 3096 O O . SER A 1 389 ? 6.029 0.474 15.940 1.00 78.31 389 SER A O 1
ATOM 3098 N N . ASP A 1 390 ? 5.449 -0.966 14.311 1.00 68.88 390 ASP A N 1
ATOM 3099 C CA . ASP A 1 390 ? 5.937 -0.167 13.182 1.00 68.88 390 ASP A CA 1
ATOM 3100 C C . ASP A 1 390 ? 5.262 -0.606 11.870 1.00 68.88 390 ASP A C 1
ATOM 3102 O O . ASP A 1 390 ? 4.725 -1.713 11.771 1.00 68.88 390 ASP A O 1
ATOM 3106 N N . ILE A 1 391 ? 5.271 0.255 10.854 1.00 62.19 391 ILE A N 1
ATOM 3107 C CA . ILE A 1 391 ? 4.712 -0.030 9.529 1.00 62.19 391 ILE A CA 1
ATOM 3108 C C . ILE A 1 391 ? 5.732 0.385 8.474 1.00 62.19 391 ILE A C 1
ATOM 3110 O O . ILE A 1 391 ? 5.947 1.567 8.207 1.00 62.19 391 ILE A O 1
ATOM 3114 N N . LEU A 1 392 ? 6.332 -0.618 7.847 1.00 53.66 392 LEU A N 1
ATOM 3115 C CA . LEU A 1 392 ? 7.265 -0.492 6.739 1.00 53.66 392 LEU A CA 1
ATOM 3116 C C . LEU A 1 392 ? 6.541 -0.783 5.418 1.00 53.66 392 LEU A C 1
ATOM 3118 O O . LEU A 1 392 ? 5.463 -1.375 5.384 1.00 53.66 392 LEU A O 1
ATOM 3122 N N . PHE A 1 393 ? 7.150 -0.387 4.302 1.00 47.44 393 PHE A N 1
ATOM 3123 C CA . PHE A 1 393 ? 6.543 -0.490 2.969 1.00 47.44 393 PHE A CA 1
ATOM 3124 C C . PHE A 1 393 ? 6.101 -1.918 2.586 1.00 47.44 393 PHE A C 1
ATOM 3126 O O . PHE A 1 393 ? 5.045 -2.105 1.982 1.00 47.44 393 PHE A O 1
ATOM 3133 N N . ASN A 1 394 ? 6.879 -2.932 2.964 1.00 55.00 394 ASN A N 1
ATOM 3134 C CA . ASN A 1 394 ? 6.598 -4.338 2.667 1.00 55.00 394 ASN A CA 1
ATOM 3135 C C . ASN A 1 394 ? 6.217 -5.160 3.906 1.00 55.00 394 ASN A C 1
ATOM 3137 O O . ASN A 1 394 ? 5.942 -6.353 3.778 1.00 55.00 394 ASN A O 1
ATOM 3141 N N . ARG A 1 395 ? 6.224 -4.562 5.107 1.00 69.00 395 ARG A N 1
ATOM 3142 C CA . ARG A 1 395 ? 6.067 -5.296 6.371 1.00 69.00 395 ARG A CA 1
ATOM 3143 C C . ARG A 1 395 ? 5.369 -4.468 7.441 1.00 69.00 395 ARG A C 1
ATOM 3145 O O . ARG A 1 395 ? 5.704 -3.319 7.685 1.00 69.00 395 ARG A O 1
ATOM 3152 N N . ILE A 1 396 ? 4.452 -5.101 8.148 1.00 76.75 396 ILE A N 1
ATOM 3153 C CA . ILE A 1 396 ? 3.841 -4.623 9.382 1.00 76.75 396 ILE A CA 1
ATOM 3154 C C . ILE A 1 396 ? 4.570 -5.301 10.535 1.00 76.75 396 ILE A C 1
ATOM 3156 O O . ILE A 1 396 ? 4.687 -6.525 10.541 1.00 76.75 396 ILE A O 1
ATOM 3160 N N . VAL A 1 397 ? 5.044 -4.524 11.504 1.00 80.00 397 VAL A N 1
ATOM 3161 C CA . VAL A 1 397 ? 5.700 -5.027 12.715 1.00 80.00 397 VAL A CA 1
ATOM 3162 C C . VAL A 1 397 ? 4.728 -4.915 13.880 1.00 80.00 397 VAL A C 1
ATOM 3164 O O . VAL A 1 397 ? 4.116 -3.864 14.070 1.00 80.00 397 VAL A O 1
ATOM 3167 N N . TYR A 1 398 ? 4.573 -5.976 14.666 1.00 86.94 398 TYR A N 1
ATOM 3168 C CA . TYR A 1 398 ? 3.649 -5.990 15.802 1.00 86.94 398 TYR A CA 1
ATOM 3169 C C . TYR A 1 398 ? 4.110 -6.904 16.941 1.00 86.94 398 TYR A C 1
ATOM 3171 O O . TYR A 1 398 ? 4.900 -7.829 16.740 1.00 86.94 398 TYR A O 1
ATOM 3179 N N . ASP A 1 399 ? 3.581 -6.672 18.140 1.00 84.81 399 ASP A N 1
ATOM 3180 C CA . ASP A 1 399 ? 3.904 -7.400 19.371 1.00 84.81 399 ASP A CA 1
ATOM 3181 C C . ASP A 1 399 ? 2.735 -8.293 19.839 1.00 84.81 399 ASP A C 1
ATOM 3183 O O . ASP A 1 399 ? 2.146 -8.111 20.899 1.00 84.81 399 ASP A O 1
ATOM 3187 N N . ALA A 1 400 ? 2.396 -9.312 19.044 1.00 83.00 400 ALA A N 1
ATOM 3188 C CA . ALA A 1 400 ? 1.411 -10.338 19.416 1.00 83.00 400 ALA A CA 1
ATOM 3189 C C . ALA A 1 400 ? 2.032 -11.732 19.357 1.00 83.00 400 ALA A C 1
ATOM 3191 O O . ALA A 1 400 ? 2.749 -12.035 18.413 1.00 83.00 400 ALA A O 1
ATOM 3192 N N . GLN A 1 401 ? 1.749 -12.609 20.322 1.00 80.00 401 GLN A N 1
ATOM 3193 C CA . GLN A 1 401 ? 2.330 -13.956 20.346 1.00 80.00 401 GLN A CA 1
ATOM 3194 C C . GLN A 1 401 ? 1.926 -14.773 19.101 1.00 80.00 401 GLN A C 1
ATOM 3196 O O . GLN A 1 401 ? 0.757 -14.805 18.718 1.00 80.00 401 GLN A O 1
ATOM 3201 N N . THR A 1 402 ? 2.887 -15.458 18.478 1.00 76.94 402 THR A N 1
ATOM 3202 C CA . THR A 1 402 ? 2.658 -16.381 17.354 1.00 76.94 402 THR A CA 1
ATOM 3203 C C . THR A 1 402 ? 3.703 -17.505 17.363 1.00 76.94 402 THR A C 1
ATOM 3205 O O . THR A 1 402 ? 4.649 -17.471 18.152 1.00 76.94 402 THR A O 1
ATOM 3208 N N . ALA A 1 403 ? 3.509 -18.524 16.528 1.00 67.75 403 ALA A N 1
ATOM 3209 C CA . ALA A 1 403 ? 4.411 -19.663 16.352 1.00 67.75 403 ALA A CA 1
ATOM 3210 C C . ALA A 1 403 ? 4.321 -20.199 14.911 1.00 67.75 403 ALA A C 1
ATOM 3212 O O . ALA A 1 403 ? 3.399 -19.842 14.172 1.00 67.75 403 ALA A O 1
ATOM 3213 N N . ALA A 1 404 ? 5.248 -21.083 14.525 1.00 64.88 404 ALA A N 1
ATOM 3214 C CA . ALA A 1 404 ? 5.225 -21.775 13.230 1.00 64.88 404 ALA A CA 1
ATOM 3215 C C . ALA A 1 404 ? 3.849 -22.417 12.964 1.00 64.88 404 ALA A C 1
ATOM 3217 O O . ALA A 1 404 ? 3.267 -22.979 13.881 1.00 64.88 404 ALA A O 1
ATOM 3218 N N . GLY A 1 405 ? 3.302 -22.304 11.751 1.00 66.19 405 GLY A N 1
ATOM 3219 C CA . GLY A 1 405 ? 1.920 -22.705 11.418 1.00 66.19 405 GLY A CA 1
ATOM 3220 C C . GLY A 1 405 ? 0.887 -21.569 11.495 1.00 66.19 405 GLY A C 1
ATOM 3221 O O . GLY A 1 405 ? -0.182 -21.659 10.894 1.00 66.19 405 GLY A O 1
ATOM 3222 N N . GLY A 1 406 ? 1.221 -20.450 12.152 1.00 82.69 406 GLY A N 1
ATOM 3223 C CA . GLY A 1 406 ? 0.407 -19.229 12.122 1.00 82.69 406 GLY A CA 1
ATOM 3224 C C . GLY A 1 406 ? 0.545 -18.419 10.826 1.00 82.69 406 GLY A C 1
ATOM 3225 O O . GLY A 1 406 ? -0.203 -17.456 10.637 1.00 82.69 406 GLY A O 1
ATOM 3226 N N . SER A 1 407 ? 1.508 -18.760 9.965 1.00 90.00 407 SER A N 1
ATOM 3227 C CA . SER A 1 407 ? 1.750 -18.095 8.680 1.00 90.00 407 SER A CA 1
ATOM 3228 C C . SER A 1 407 ? 0.497 -18.120 7.808 1.00 90.00 407 SER A C 1
ATOM 3230 O O . SER A 1 407 ? -0.194 -19.136 7.724 1.00 90.00 407 SER A O 1
ATOM 3232 N N . GLY A 1 408 ? 0.185 -16.979 7.206 1.00 91.88 408 GLY A N 1
ATOM 3233 C CA . GLY A 1 408 ? -0.971 -16.756 6.346 1.00 91.88 408 GLY A CA 1
ATOM 3234 C C . GLY A 1 408 ? -2.218 -16.291 7.099 1.00 91.88 408 GLY A C 1
ATOM 3235 O O . GLY A 1 408 ? -3.245 -16.017 6.483 1.00 91.88 408 GLY A O 1
ATOM 3236 N N . GLY A 1 409 ? -2.139 -16.165 8.428 1.00 95.06 409 GLY A N 1
ATOM 3237 C CA . GLY A 1 409 ? -3.235 -15.678 9.264 1.00 95.06 409 GLY A CA 1
ATOM 3238 C C . GLY A 1 409 ? -3.538 -14.187 9.067 1.00 95.06 409 GLY A C 1
ATOM 3239 O O . GLY A 1 409 ? -2.603 -13.388 8.958 1.00 95.06 409 GLY A O 1
ATOM 3240 N N . PRO A 1 410 ? -4.820 -13.778 9.034 1.00 96.44 410 PRO A N 1
ATOM 3241 C CA . PRO A 1 410 ? -5.194 -12.377 8.881 1.00 96.44 410 PRO A CA 1
ATOM 3242 C C . PRO A 1 410 ? -4.930 -11.565 10.154 1.00 96.44 410 PRO A C 1
ATOM 3244 O O . PRO A 1 410 ? -5.259 -11.977 11.270 1.00 96.44 410 PRO A O 1
ATOM 3247 N N . ILE A 1 411 ? -4.389 -10.365 9.959 1.00 94.25 411 ILE A N 1
ATOM 3248 C CA . ILE A 1 411 ? -4.195 -9.343 10.989 1.00 94.25 411 ILE A CA 1
ATOM 3249 C C . ILE A 1 411 ? -5.304 -8.304 10.851 1.00 94.25 411 ILE A C 1
ATOM 3251 O O . ILE A 1 411 ? -5.415 -7.678 9.801 1.00 94.25 411 ILE A O 1
ATOM 3255 N N . PHE A 1 412 ? -6.091 -8.080 11.899 1.00 93.44 412 PHE A N 1
ATOM 3256 C CA . PHE A 1 412 ? -7.199 -7.128 11.922 1.00 93.44 412 PHE A CA 1
ATOM 3257 C C . PHE A 1 412 ? -6.854 -5.850 12.683 1.00 93.44 412 PHE A C 1
ATOM 3259 O O . PHE A 1 412 ? -6.173 -5.895 13.708 1.00 93.44 412 PHE A O 1
ATOM 3266 N N . ASN A 1 413 ? -7.403 -4.723 12.229 1.00 89.69 413 ASN A N 1
ATOM 3267 C CA . ASN A 1 413 ? -7.433 -3.475 12.993 1.00 89.69 413 ASN A CA 1
ATOM 3268 C C . ASN A 1 413 ? -8.664 -3.391 13.917 1.00 89.69 413 ASN A C 1
ATOM 3270 O O . ASN A 1 413 ? -9.581 -4.213 13.862 1.00 89.69 413 ASN A O 1
ATOM 3274 N N . LYS A 1 414 ? -8.742 -2.323 14.721 1.00 84.69 414 LYS A N 1
ATOM 3275 C CA . LYS A 1 414 ? -9.875 -2.043 15.628 1.00 84.69 414 LYS A CA 1
ATOM 3276 C C . LYS A 1 414 ? -11.245 -1.882 14.945 1.00 84.69 414 LYS A C 1
ATOM 3278 O O . LYS A 1 414 ? -12.261 -1.817 15.630 1.00 84.69 414 LYS A O 1
ATOM 3283 N N . LYS A 1 415 ? -11.287 -1.756 13.613 1.00 85.56 415 LYS A N 1
ATOM 3284 C CA . LYS A 1 415 ? -12.531 -1.676 12.825 1.00 85.56 415 LYS A CA 1
ATOM 3285 C C . LYS A 1 415 ? -12.996 -3.050 12.332 1.00 85.56 415 LYS A C 1
ATOM 3287 O O . LYS A 1 415 ? -14.040 -3.125 11.697 1.00 85.56 415 LYS A O 1
ATOM 3292 N N . GLY A 1 416 ? -12.234 -4.112 12.599 1.00 88.38 416 GLY A N 1
ATOM 3293 C CA . GLY A 1 416 ? -12.525 -5.459 12.117 1.00 88.38 416 GLY A CA 1
ATOM 3294 C C . GLY A 1 416 ? -12.191 -5.685 10.645 1.00 88.38 416 GLY A C 1
ATOM 3295 O O . GLY A 1 416 ? -12.689 -6.647 10.072 1.00 88.38 416 GLY A O 1
ATOM 3296 N N . LYS A 1 417 ? -11.347 -4.834 10.044 1.00 92.00 417 LYS A N 1
ATOM 3297 C CA . LYS A 1 417 ? -10.817 -5.037 8.690 1.00 92.00 417 LYS A CA 1
ATOM 3298 C C . LYS A 1 417 ? -9.430 -5.663 8.737 1.00 92.00 417 LYS A C 1
ATOM 3300 O O . LYS A 1 417 ? -8.634 -5.322 9.614 1.00 92.00 417 LYS A O 1
ATOM 3305 N N . VAL A 1 418 ? -9.133 -6.534 7.777 1.00 94.25 418 VAL A N 1
ATOM 3306 C CA . VAL A 1 418 ? -7.811 -7.142 7.605 1.00 94.25 418 VAL A CA 1
ATOM 3307 C C . VAL A 1 418 ? -6.845 -6.104 7.042 1.00 94.25 418 VAL A C 1
ATOM 3309 O O . VAL A 1 418 ? -7.102 -5.527 5.991 1.00 94.25 418 VAL A O 1
ATOM 3312 N N . ILE A 1 419 ? -5.729 -5.887 7.731 1.00 91.88 419 ILE A N 1
ATOM 3313 C CA . ILE A 1 419 ? -4.668 -4.933 7.381 1.00 91.88 419 ILE A CA 1
ATOM 3314 C C . ILE A 1 419 ? -3.358 -5.618 6.978 1.00 91.88 419 ILE A C 1
ATOM 3316 O O . ILE A 1 419 ? -2.504 -4.980 6.366 1.00 91.88 419 ILE A O 1
ATOM 3320 N N . GLY A 1 420 ? -3.206 -6.918 7.249 1.00 90.62 420 GLY A N 1
ATOM 3321 C CA . GLY A 1 420 ? -2.044 -7.687 6.811 1.00 90.62 420 GLY A CA 1
ATOM 3322 C C . GLY A 1 420 ? -2.196 -9.200 6.932 1.00 90.62 420 GLY A C 1
ATOM 3323 O O . GLY A 1 420 ? -3.202 -9.698 7.434 1.00 90.62 420 GLY A O 1
ATOM 3324 N N . ILE A 1 421 ? -1.172 -9.910 6.463 1.00 93.38 421 ILE A N 1
ATOM 3325 C CA . ILE A 1 421 ? -1.057 -11.373 6.425 1.00 93.38 421 ILE A CA 1
ATOM 3326 C C . ILE A 1 421 ? 0.177 -11.764 7.242 1.00 93.38 421 ILE A C 1
ATOM 3328 O O . ILE A 1 421 ? 1.280 -11.348 6.905 1.00 93.38 421 ILE A O 1
ATOM 3332 N N . ASN A 1 422 ? 0.027 -12.526 8.322 1.00 92.50 422 ASN A N 1
ATOM 3333 C CA . ASN A 1 422 ? 1.145 -12.922 9.185 1.00 92.50 422 ASN A CA 1
ATOM 3334 C C . ASN A 1 422 ? 2.204 -13.735 8.416 1.00 92.50 422 ASN A C 1
ATOM 3336 O O . ASN A 1 422 ? 1.847 -14.703 7.759 1.00 92.50 422 ASN A O 1
ATOM 3340 N N . TYR A 1 423 ? 3.481 -13.362 8.539 1.00 77.62 423 TYR A N 1
ATOM 3341 C CA . TYR A 1 423 ? 4.629 -13.937 7.822 1.00 77.62 423 TYR A CA 1
ATOM 3342 C C . TYR A 1 423 ? 5.596 -14.695 8.755 1.00 77.62 423 TYR A C 1
ATOM 3344 O O . TYR A 1 423 ? 6.122 -15.732 8.366 1.00 77.62 423 TYR A O 1
ATOM 3352 N N . GLY A 1 424 ? 5.795 -14.253 10.008 1.00 63.53 424 GLY A N 1
ATOM 3353 C CA . GLY A 1 424 ? 6.602 -15.001 10.990 1.00 63.53 424 GLY A CA 1
ATOM 3354 C C . GLY A 1 424 ? 7.443 -14.167 11.969 1.00 63.53 424 GLY A C 1
ATOM 3355 O O . GLY A 1 424 ? 7.292 -12.948 12.074 1.00 63.53 424 GLY A O 1
ATOM 3356 N N . ILE A 1 425 ? 8.326 -14.861 12.706 1.00 52.62 425 ILE A N 1
ATOM 3357 C CA . ILE A 1 425 ? 9.159 -14.362 13.825 1.00 52.62 425 ILE A CA 1
ATOM 3358 C C . ILE A 1 425 ? 10.604 -14.110 13.346 1.00 52.62 425 ILE A C 1
ATOM 3360 O O . ILE A 1 425 ? 11.147 -14.918 12.595 1.00 52.62 425 ILE A O 1
ATOM 3364 N N . PHE A 1 426 ? 11.278 -13.055 13.827 1.00 42.56 426 PHE A N 1
ATOM 3365 C CA . PHE A 1 426 ? 12.718 -12.864 13.580 1.00 42.56 426 PHE A CA 1
ATOM 3366 C C . PHE A 1 426 ? 13.561 -13.942 14.302 1.00 42.56 426 PHE A C 1
ATOM 3368 O O . PHE A 1 426 ? 13.449 -14.051 15.528 1.00 42.56 426 PHE A O 1
ATOM 3375 N N . PRO A 1 427 ? 14.486 -14.666 13.635 1.00 37.16 427 PRO A N 1
ATOM 3376 C CA . PRO A 1 427 ? 15.309 -15.711 14.270 1.00 37.16 427 PRO A CA 1
ATOM 3377 C C . PRO A 1 427 ? 16.226 -15.254 15.428 1.00 37.16 427 PRO A C 1
ATOM 3379 O O . PRO A 1 427 ? 16.835 -16.093 16.086 1.00 37.16 427 PRO A O 1
ATOM 3382 N N . GLY A 1 428 ? 16.310 -13.951 15.724 1.00 31.53 428 GLY A N 1
ATOM 3383 C CA . GLY A 1 428 ? 17.092 -13.385 16.835 1.00 31.53 428 GLY A CA 1
ATOM 3384 C C . GLY A 1 428 ? 16.307 -12.550 17.858 1.00 31.53 428 GLY A C 1
ATOM 3385 O O . GLY A 1 428 ? 16.895 -12.108 18.842 1.00 31.53 428 GLY A O 1
ATOM 3386 N N . PHE A 1 429 ? 15.000 -12.318 17.666 1.00 42.50 429 PHE A N 1
ATOM 3387 C CA . PHE A 1 429 ? 14.195 -11.465 18.553 1.00 42.50 429 PHE A CA 1
ATOM 3388 C C . PHE A 1 429 ? 12.764 -12.001 18.682 1.00 42.50 429 PHE A C 1
ATOM 3390 O O . PHE A 1 429 ? 11.960 -11.891 17.764 1.00 42.50 429 PHE A O 1
ATOM 3397 N N . ARG A 1 430 ? 12.430 -12.575 19.846 1.00 49.38 430 ARG A N 1
ATOM 3398 C CA . ARG A 1 430 ? 11.110 -13.185 20.119 1.00 49.38 430 ARG A CA 1
ATOM 3399 C C . ARG A 1 430 ? 10.011 -12.178 20.499 1.00 49.38 430 ARG A C 1
ATOM 3401 O O . ARG A 1 430 ? 8.902 -12.599 20.807 1.00 49.38 430 ARG A O 1
ATOM 3408 N N . GLY A 1 431 ? 10.325 -10.879 20.537 1.00 53.59 431 GLY A N 1
ATOM 3409 C CA . GLY A 1 431 ? 9.415 -9.819 20.992 1.00 53.59 431 GLY A CA 1
ATOM 3410 C C . GLY A 1 431 ? 8.615 -9.115 19.890 1.00 53.59 431 GLY A C 1
ATOM 3411 O O . GLY A 1 431 ? 7.714 -8.352 20.217 1.00 53.59 431 GLY A O 1
ATOM 3412 N N . SER A 1 432 ? 8.917 -9.353 18.609 1.00 66.31 432 SER A N 1
ATOM 3413 C CA . SER A 1 432 ? 8.221 -8.721 17.480 1.00 66.31 432 SER A CA 1
ATOM 3414 C C . SER A 1 432 ? 8.010 -9.706 16.337 1.00 66.31 432 SER A C 1
ATOM 3416 O O . SER A 1 432 ? 8.875 -10.533 16.047 1.00 66.31 432 SER A O 1
ATOM 3418 N N . ASN A 1 433 ? 6.859 -9.582 15.687 1.00 79.06 433 ASN A N 1
ATOM 3419 C CA . ASN A 1 433 ? 6.420 -10.396 14.563 1.00 79.06 433 ASN A CA 1
ATOM 3420 C C . ASN A 1 433 ? 6.181 -9.534 13.334 1.00 79.06 433 ASN A C 1
ATOM 3422 O O . ASN A 1 433 ? 5.956 -8.327 13.448 1.00 79.06 433 ASN A O 1
ATOM 3426 N N . PHE A 1 434 ? 6.225 -10.174 12.167 1.00 81.00 434 PHE A N 1
ATOM 3427 C CA . PHE A 1 434 ? 6.031 -9.514 10.886 1.00 81.00 434 PHE A CA 1
ATOM 3428 C C . PHE A 1 434 ? 4.793 -10.037 10.174 1.00 81.00 434 PHE A C 1
ATOM 3430 O O . PHE A 1 434 ? 4.534 -11.240 10.139 1.00 81.00 434 PHE A O 1
ATOM 3437 N N . GLY A 1 435 ? 4.069 -9.123 9.544 1.00 83.31 435 GLY A N 1
ATOM 3438 C CA . GLY A 1 435 ? 3.040 -9.429 8.564 1.00 83.31 435 GLY A CA 1
ATOM 3439 C C . GLY A 1 435 ? 3.275 -8.665 7.270 1.00 83.31 435 GLY A C 1
ATOM 3440 O O . GLY A 1 435 ? 3.930 -7.630 7.264 1.00 83.31 435 GLY A O 1
ATOM 3441 N N . ILE A 1 436 ? 2.736 -9.154 6.167 1.00 85.38 436 ILE A N 1
ATOM 3442 C CA . ILE A 1 436 ? 2.764 -8.482 4.871 1.00 85.38 436 ILE A CA 1
ATOM 3443 C C . ILE A 1 436 ? 1.533 -7.574 4.779 1.00 85.38 436 ILE A C 1
ATOM 3445 O O . ILE A 1 436 ? 0.435 -8.036 5.096 1.00 85.38 436 ILE A O 1
ATOM 3449 N N . PRO A 1 437 ? 1.665 -6.300 4.366 1.00 85.31 437 PRO A N 1
ATOM 3450 C CA . PRO A 1 437 ? 0.529 -5.401 4.198 1.00 85.31 437 PRO A CA 1
ATOM 3451 C C . PRO A 1 437 ? -0.556 -5.976 3.278 1.00 85.31 437 PRO A C 1
ATOM 3453 O O . PRO A 1 437 ? -0.267 -6.554 2.229 1.00 85.31 437 PRO A O 1
ATOM 3456 N N . ILE A 1 438 ? -1.829 -5.771 3.627 1.00 90.06 438 ILE A N 1
ATOM 3457 C CA . ILE A 1 438 ? -2.955 -6.328 2.857 1.00 90.06 438 ILE A CA 1
ATOM 3458 C C . ILE A 1 438 ? -3.085 -5.740 1.445 1.00 90.06 438 ILE A C 1
ATOM 3460 O O . ILE A 1 438 ? -3.787 -6.297 0.599 1.00 90.06 438 ILE A O 1
ATOM 3464 N N . SER A 1 439 ? -2.399 -4.629 1.160 1.00 81.25 439 SER A N 1
ATOM 3465 C CA . SER A 1 439 ? -2.339 -4.018 -0.169 1.00 81.25 439 SER A CA 1
ATOM 3466 C C . SER A 1 439 ? -1.850 -5.001 -1.231 1.00 81.25 439 SER A C 1
ATOM 3468 O O . SER A 1 439 ? -2.447 -5.052 -2.303 1.00 81.25 439 SER A O 1
ATOM 3470 N N . TYR A 1 440 ? -0.855 -5.834 -0.911 1.00 80.00 440 TYR A N 1
ATOM 3471 C CA . TYR A 1 440 ? -0.321 -6.843 -1.833 1.00 80.00 440 TYR A CA 1
ATOM 3472 C C . TYR A 1 440 ? -1.353 -7.940 -2.136 1.00 80.00 440 TYR A C 1
ATOM 3474 O O . TYR A 1 440 ? -1.568 -8.304 -3.290 1.00 80.00 440 TYR A O 1
ATOM 3482 N N . GLY A 1 441 ? -2.085 -8.414 -1.121 1.00 84.56 441 GLY A N 1
ATOM 3483 C CA . GLY A 1 441 ? -3.196 -9.351 -1.329 1.00 84.56 441 GLY A CA 1
ATOM 3484 C C . GLY A 1 441 ? -4.342 -8.729 -2.135 1.00 84.56 441 GLY A C 1
ATOM 3485 O O . GLY A 1 441 ? -4.886 -9.340 -3.053 1.00 84.56 441 GLY A O 1
ATOM 3486 N N . THR A 1 442 ? -4.664 -7.467 -1.849 1.00 84.81 442 THR A N 1
ATOM 3487 C CA . THR A 1 442 ? -5.682 -6.694 -2.572 1.00 84.81 442 THR A CA 1
ATOM 3488 C C . THR A 1 442 ? -5.299 -6.487 -4.036 1.00 84.81 442 THR A C 1
ATOM 3490 O O . THR A 1 442 ? -6.176 -6.483 -4.900 1.00 84.81 442 THR A O 1
ATOM 3493 N N . GLU A 1 443 ? -4.014 -6.319 -4.336 1.00 77.12 443 GLU A N 1
ATOM 3494 C CA . GLU A 1 443 ? -3.482 -6.225 -5.693 1.00 77.12 443 GLU A CA 1
ATOM 3495 C C . GLU A 1 443 ? -3.601 -7.546 -6.455 1.00 77.12 443 GLU A C 1
ATOM 3497 O O . GLU A 1 443 ? -4.105 -7.541 -7.581 1.00 77.12 443 GLU A O 1
ATOM 3502 N N . LEU A 1 444 ? -3.271 -8.680 -5.824 1.00 79.50 444 LEU A N 1
ATOM 3503 C CA . LEU A 1 444 ? -3.469 -10.005 -6.423 1.00 79.50 444 LEU A CA 1
ATOM 3504 C C . LEU A 1 444 ? -4.939 -10.252 -6.788 1.00 79.50 444 LEU A C 1
ATOM 3506 O O . LEU A 1 444 ? -5.224 -10.683 -7.910 1.00 79.50 444 LEU A O 1
ATOM 3510 N N . ILE A 1 445 ? -5.873 -9.902 -5.895 1.00 81.62 445 ILE A N 1
ATOM 3511 C CA . ILE A 1 445 ? -7.323 -10.001 -6.146 1.00 81.62 445 ILE A CA 1
ATOM 3512 C C . ILE A 1 445 ? -7.739 -9.064 -7.286 1.00 81.62 445 ILE A C 1
ATOM 3514 O O . ILE A 1 445 ? -8.441 -9.457 -8.216 1.00 81.62 445 ILE A O 1
ATOM 3518 N N . ASN A 1 446 ? -7.294 -7.807 -7.235 1.00 68.62 446 ASN A N 1
ATOM 3519 C CA . ASN A 1 446 ? -7.721 -6.754 -8.154 1.00 68.62 446 ASN A CA 1
ATOM 3520 C C . ASN A 1 446 ? -6.861 -6.636 -9.407 1.00 68.62 446 ASN A C 1
ATOM 3522 O O . ASN A 1 446 ? -6.950 -5.600 -10.065 1.00 68.62 446 ASN A O 1
ATOM 3526 N N . SER A 1 447 ? -6.061 -7.645 -9.752 1.00 48.62 447 SER A N 1
ATOM 3527 C CA . SER A 1 447 ? -5.122 -7.652 -10.883 1.00 48.62 447 SER A CA 1
ATOM 3528 C C . SER A 1 447 ? -5.816 -7.636 -12.260 1.00 48.62 447 SER A C 1
ATOM 3530 O O . SER A 1 447 ? -5.514 -8.396 -13.168 1.00 48.62 447 SER A O 1
ATOM 3532 N N . ASN A 1 448 ? -6.730 -6.692 -12.467 1.00 38.88 448 ASN A N 1
ATOM 3533 C CA . ASN A 1 448 ? -6.532 -5.694 -13.499 1.00 38.88 448 ASN A CA 1
ATOM 3534 C C . ASN A 1 448 ? -5.483 -4.689 -12.987 1.00 38.88 448 ASN A C 1
ATOM 3536 O O . ASN A 1 448 ? -5.785 -3.863 -12.125 1.00 38.88 448 ASN A O 1
ATOM 3540 N N . ARG A 1 449 ? -4.291 -4.683 -13.599 1.00 39.88 449 ARG A N 1
ATOM 3541 C CA . ARG A 1 449 ? -3.190 -3.676 -13.540 1.00 39.88 449 ARG A CA 1
ATOM 3542 C C . ARG A 1 449 ? -3.634 -2.204 -13.807 1.00 39.88 449 ARG A C 1
ATOM 3544 O O . ARG A 1 449 ? -2.852 -1.325 -14.151 1.00 39.88 449 ARG A O 1
ATOM 3551 N N . PHE A 1 450 ? -4.926 -1.903 -13.677 1.00 35.69 450 PHE A N 1
ATOM 3552 C CA . PHE A 1 450 ? -5.612 -0.650 -13.963 1.00 35.69 450 PHE A CA 1
ATOM 3553 C C . PHE A 1 450 ? -5.703 0.306 -12.757 1.00 35.69 450 PHE A C 1
ATOM 3555 O O . PHE A 1 450 ? -5.930 1.500 -12.961 1.00 35.69 450 PHE A O 1
ATOM 3562 N N . LYS A 1 451 ? -5.513 -0.163 -11.509 1.00 33.91 451 LYS A N 1
ATOM 3563 C CA . LYS A 1 451 ? -5.590 0.708 -10.313 1.00 33.91 451 LYS A CA 1
ATOM 3564 C C . LYS A 1 451 ? -4.430 1.721 -10.233 1.00 33.91 451 LYS A C 1
ATOM 3566 O O . LYS A 1 451 ? -4.687 2.882 -9.915 1.00 33.91 451 LYS A O 1
ATOM 3571 N N . TYR A 1 452 ? -3.208 1.359 -10.640 1.00 39.31 452 TYR A N 1
ATOM 3572 C CA . TYR A 1 452 ? -2.076 2.304 -10.725 1.00 39.31 452 TYR A CA 1
ATOM 3573 C C . TYR A 1 452 ? -2.268 3.375 -11.812 1.00 39.31 452 TYR A C 1
ATOM 3575 O O . TYR A 1 452 ? -2.025 4.564 -11.578 1.00 39.31 452 TYR A O 1
ATOM 3583 N N . ASN A 1 453 ? -2.848 2.990 -12.956 1.00 44.47 453 ASN A N 1
ATOM 3584 C CA . ASN A 1 453 ? -3.235 3.922 -14.019 1.00 44.47 453 ASN A CA 1
ATOM 3585 C C . ASN A 1 453 ? -4.273 4.956 -13.550 1.00 44.47 453 ASN A C 1
ATOM 3587 O O . ASN A 1 453 ? -4.284 6.075 -14.058 1.00 44.47 453 ASN A O 1
ATOM 3591 N N . LEU A 1 454 ? -5.100 4.647 -12.542 1.00 43.41 454 LEU A N 1
ATOM 3592 C CA . LEU A 1 454 ? -6.096 5.580 -12.009 1.00 43.41 454 LEU A CA 1
ATOM 3593 C C . LEU A 1 454 ? -5.472 6.752 -11.233 1.00 43.41 454 LEU A C 1
ATOM 3595 O O . LEU A 1 454 ? -6.025 7.850 -11.264 1.00 43.41 454 LEU A O 1
ATOM 3599 N N . ARG A 1 455 ? -4.331 6.561 -10.557 1.00 49.12 455 ARG A N 1
ATOM 3600 C CA . ARG A 1 455 ? -3.640 7.624 -9.795 1.00 49.12 455 ARG A CA 1
ATOM 3601 C C . ARG A 1 455 ? -2.896 8.595 -10.712 1.00 49.12 455 ARG A C 1
ATOM 3603 O O . ARG A 1 455 ? -3.081 9.803 -10.567 1.00 49.12 455 ARG A O 1
ATOM 3610 N N . ILE A 1 456 ? -2.144 8.082 -11.694 1.00 53.88 456 ILE A N 1
ATOM 3611 C CA . ILE A 1 456 ? -1.535 8.888 -12.773 1.00 53.88 456 ILE A CA 1
ATOM 3612 C C . ILE A 1 456 ? -2.631 9.648 -13.519 1.00 53.88 456 ILE A C 1
ATOM 3614 O O . ILE A 1 456 ? -2.531 10.860 -13.727 1.00 53.88 456 ILE A O 1
ATOM 3618 N N . PHE A 1 457 ? -3.718 8.948 -13.864 1.00 54.78 457 PHE A N 1
ATOM 3619 C CA . PHE A 1 457 ? -4.845 9.558 -14.548 1.00 54.78 457 PHE A CA 1
ATOM 3620 C C . PHE A 1 457 ? -5.478 10.669 -13.705 1.00 54.78 457 PHE A C 1
ATOM 3622 O O . PHE A 1 457 ? -5.679 11.761 -14.214 1.00 54.78 457 PHE A O 1
ATOM 3629 N N . ARG A 1 458 ? -5.731 10.452 -12.409 1.00 60.97 458 ARG A N 1
ATOM 3630 C CA . ARG A 1 458 ? -6.363 11.452 -11.529 1.00 60.97 458 ARG A CA 1
ATOM 3631 C C . ARG A 1 458 ? -5.470 12.649 -11.191 1.00 60.97 458 ARG A C 1
ATOM 3633 O O . ARG A 1 458 ? -5.992 13.759 -11.152 1.00 60.97 458 ARG A O 1
ATOM 3640 N N . LYS A 1 459 ? -4.173 12.453 -10.922 1.00 64.31 459 LYS A N 1
ATOM 3641 C CA . LYS A 1 459 ? -3.261 13.542 -10.512 1.00 64.31 459 LYS A CA 1
ATOM 3642 C C . LYS A 1 459 ? -2.674 14.310 -11.705 1.00 64.31 459 LYS A C 1
ATOM 3644 O O . LYS A 1 459 ? -2.630 15.539 -11.668 1.00 64.31 459 LYS A O 1
ATOM 3649 N N . ALA A 1 460 ? -2.274 13.612 -12.771 1.00 64.88 460 ALA A N 1
ATOM 3650 C CA . ALA A 1 460 ? -1.588 14.227 -13.908 1.00 64.88 460 ALA A CA 1
ATOM 3651 C C . ALA A 1 460 ? -2.513 14.493 -15.108 1.00 64.88 460 ALA A C 1
ATOM 3653 O O . ALA A 1 460 ? -2.626 15.634 -15.555 1.00 64.88 460 ALA A O 1
ATOM 3654 N N . PHE A 1 461 ? -3.207 13.467 -15.615 1.00 68.94 461 PHE A N 1
ATOM 3655 C CA . PHE A 1 461 ? -3.952 13.584 -16.879 1.00 68.94 461 PHE A CA 1
ATOM 3656 C C . PHE A 1 461 ? -5.311 14.275 -16.745 1.00 68.94 461 PHE A C 1
ATOM 3658 O O . PHE A 1 461 ? -5.672 15.054 -17.619 1.00 68.94 461 PHE A O 1
ATOM 3665 N N . LEU A 1 462 ? -6.074 14.020 -15.683 1.00 73.44 462 LEU A N 1
ATOM 3666 C CA . LEU A 1 462 ? -7.440 14.519 -15.511 1.00 73.44 462 LEU A CA 1
ATOM 3667 C C . LEU A 1 462 ? -7.490 16.053 -15.376 1.00 73.44 462 LEU A C 1
ATOM 3669 O O . LEU A 1 462 ? -8.286 16.666 -16.087 1.00 73.44 462 LEU A O 1
ATOM 3673 N N . PRO A 1 463 ? -6.631 16.715 -14.572 1.00 73.44 463 PRO A N 1
ATOM 3674 C CA . PRO A 1 463 ? -6.607 18.177 -14.511 1.00 73.44 463 PRO A CA 1
ATOM 3675 C C . PRO A 1 463 ? -6.219 18.822 -15.848 1.00 73.44 463 PRO A C 1
ATOM 3677 O O . PRO A 1 463 ? -6.770 19.856 -16.218 1.00 73.44 463 PRO A O 1
ATOM 3680 N N . TRP A 1 464 ? -5.295 18.206 -16.594 1.00 78.12 464 TRP A N 1
ATOM 3681 C CA . TRP A 1 464 ? -4.919 18.668 -17.931 1.00 78.12 464 TRP A CA 1
ATOM 3682 C C . TRP A 1 464 ? -6.041 18.444 -18.953 1.00 78.12 464 TRP A C 1
ATOM 3684 O O . TRP A 1 464 ? -6.370 19.360 -19.705 1.00 78.12 464 TRP A O 1
ATOM 3694 N N . ALA A 1 465 ? -6.691 17.281 -18.946 1.00 77.12 465 ALA A N 1
ATOM 3695 C CA . ALA A 1 465 ? -7.809 16.973 -19.834 1.00 77.12 465 ALA A CA 1
ATOM 3696 C C . ALA A 1 465 ? -8.974 17.958 -19.639 1.00 77.12 465 ALA A C 1
ATOM 3698 O O . ALA A 1 465 ? -9.590 18.384 -20.609 1.00 77.12 465 ALA A O 1
ATOM 3699 N N . LEU A 1 466 ? -9.228 18.388 -18.400 1.00 78.62 466 LEU A N 1
ATOM 3700 C CA . LEU A 1 466 ? -10.263 19.374 -18.070 1.00 78.62 466 LEU A CA 1
ATOM 3701 C C . LEU A 1 466 ? -9.870 20.830 -18.389 1.00 78.62 466 LEU A C 1
ATOM 3703 O O . LEU A 1 466 ? -10.719 21.715 -18.328 1.00 78.62 466 LEU A O 1
ATOM 3707 N N . SER A 1 467 ? -8.612 21.106 -18.752 1.00 75.19 467 SER A N 1
ATOM 3708 C CA . SER A 1 467 ? -8.131 22.477 -19.011 1.00 75.19 467 SER A CA 1
ATOM 3709 C C . SER A 1 467 ? -8.632 23.092 -20.328 1.00 75.19 467 SER A C 1
ATOM 3711 O O . SER A 1 467 ? -8.562 24.316 -20.509 1.00 75.19 467 SER A O 1
ATOM 3713 N N . SER A 1 468 ? -9.111 22.266 -21.268 1.00 73.31 468 SER A N 1
ATOM 3714 C CA . SER A 1 468 ? -9.796 22.703 -22.489 1.00 73.31 468 SER A CA 1
ATOM 3715 C C . SER A 1 468 ? -10.634 21.571 -23.114 1.00 73.31 468 SER A C 1
ATOM 3717 O O . SER A 1 468 ? -10.279 20.400 -22.968 1.00 73.31 468 SER A O 1
ATOM 3719 N N . PRO A 1 469 ? -11.701 21.882 -23.876 1.00 74.19 469 PRO A N 1
ATOM 3720 C CA . PRO A 1 469 ? -12.498 20.865 -24.573 1.00 74.19 469 PRO A CA 1
ATOM 3721 C C . PRO A 1 469 ? -11.692 20.011 -25.569 1.00 74.19 469 PRO A C 1
ATOM 3723 O O . PRO A 1 469 ? -11.955 18.818 -25.714 1.00 74.19 469 PRO A O 1
ATOM 3726 N N . GLY A 1 470 ? -10.687 20.603 -26.228 1.00 73.25 470 GLY A N 1
ATOM 3727 C CA . GLY A 1 470 ? -9.787 19.884 -27.138 1.00 73.25 470 GLY A CA 1
ATOM 3728 C C . GLY A 1 470 ? -8.938 18.840 -26.410 1.00 73.25 470 GLY A C 1
ATOM 3729 O O . GLY A 1 470 ? -8.890 17.683 -26.831 1.00 73.25 470 GLY A O 1
ATOM 3730 N N . ASN A 1 471 ? -8.360 19.212 -25.262 1.00 75.81 471 ASN A N 1
ATOM 3731 C CA . ASN A 1 471 ? -7.546 18.309 -24.441 1.00 75.81 471 ASN A CA 1
ATOM 3732 C C . ASN A 1 471 ? -8.364 17.127 -23.907 1.00 75.81 471 ASN A C 1
ATOM 3734 O O . ASN A 1 471 ? -7.859 16.007 -23.859 1.00 75.81 471 ASN A O 1
ATOM 3738 N N . LEU A 1 472 ? -9.641 17.341 -23.573 1.00 80.25 472 LEU A N 1
ATOM 3739 C CA . LEU A 1 472 ? -10.538 16.275 -23.124 1.00 80.25 472 LEU A CA 1
ATOM 3740 C C . LEU A 1 472 ? -10.771 15.222 -24.217 1.00 80.25 472 LEU A C 1
ATOM 3742 O O . LEU A 1 472 ? -10.659 14.021 -23.963 1.00 80.25 472 LEU A O 1
ATOM 3746 N N . TRP A 1 473 ? -11.053 15.666 -25.446 1.00 75.69 473 TRP A N 1
ATOM 3747 C CA . TRP A 1 473 ? -11.247 14.774 -26.592 1.00 75.69 473 TRP A CA 1
ATOM 3748 C C . TRP A 1 473 ? -9.963 14.012 -26.947 1.00 75.69 473 TRP A C 1
ATOM 3750 O O . TRP A 1 473 ? -9.994 12.806 -27.209 1.00 75.69 473 TRP A O 1
ATOM 3760 N N . MET A 1 474 ? -8.817 14.694 -26.893 1.00 70.81 474 MET A N 1
ATOM 3761 C CA . MET A 1 474 ? -7.497 14.100 -27.116 1.00 70.81 474 MET A CA 1
ATOM 3762 C C . MET A 1 474 ? -7.160 13.044 -26.054 1.00 70.81 474 MET A C 1
ATOM 3764 O O . MET A 1 474 ? -6.776 11.927 -26.408 1.00 70.81 474 MET A O 1
ATOM 3768 N N . ALA A 1 475 ? -7.380 13.346 -24.770 1.00 72.81 475 ALA A N 1
ATOM 3769 C CA . ALA A 1 475 ? -7.174 12.416 -23.660 1.00 72.81 475 ALA A CA 1
ATOM 3770 C C . ALA A 1 475 ? -8.063 11.171 -23.783 1.00 72.81 475 ALA A C 1
ATOM 3772 O O . ALA A 1 475 ? -7.589 10.048 -23.613 1.00 72.81 475 ALA A O 1
ATOM 3773 N N . TRP A 1 476 ? -9.339 11.358 -24.130 1.00 76.38 476 TRP A N 1
ATOM 3774 C CA . TRP A 1 476 ? -10.282 10.261 -24.343 1.00 76.38 476 TRP A CA 1
ATOM 3775 C C . TRP A 1 476 ? -9.848 9.337 -25.487 1.00 76.38 476 TRP A C 1
ATOM 3777 O O . TRP A 1 476 ? -9.844 8.110 -25.343 1.00 76.38 476 TRP A O 1
ATOM 3787 N N . ASN A 1 477 ? -9.431 9.914 -26.617 1.00 75.56 477 ASN A N 1
ATOM 3788 C CA . ASN A 1 477 ? -8.948 9.147 -27.763 1.00 75.56 477 ASN A CA 1
ATOM 3789 C C . ASN A 1 477 ? -7.674 8.361 -27.445 1.00 75.56 477 ASN A C 1
ATOM 3791 O O . ASN A 1 477 ? -7.593 7.182 -27.799 1.00 75.56 477 ASN A O 1
ATOM 3795 N N . LEU A 1 478 ? -6.708 8.984 -26.765 1.00 72.25 478 LEU A N 1
ATOM 3796 C CA . LEU A 1 478 ? -5.483 8.321 -26.325 1.00 72.25 478 LEU A CA 1
ATOM 3797 C C . LEU A 1 478 ? -5.801 7.176 -25.355 1.00 72.25 478 LEU A C 1
ATOM 3799 O O . LEU A 1 478 ? -5.380 6.045 -25.584 1.00 72.25 478 LEU A O 1
ATOM 3803 N N . PHE A 1 479 ? -6.622 7.434 -24.335 1.00 74.31 479 PHE A N 1
ATOM 3804 C CA . PHE A 1 479 ? -7.040 6.435 -23.351 1.00 74.31 479 PHE A CA 1
ATOM 3805 C C . PHE A 1 479 ? -7.714 5.222 -24.001 1.00 74.31 479 PHE A C 1
ATOM 3807 O O . PHE A 1 479 ? -7.386 4.080 -23.681 1.00 74.31 479 PHE A O 1
ATOM 3814 N N . ARG A 1 480 ? -8.616 5.445 -24.966 1.00 78.56 480 ARG A N 1
ATOM 3815 C CA . ARG A 1 480 ? -9.287 4.362 -25.699 1.00 78.56 480 ARG A CA 1
ATOM 3816 C C . ARG A 1 480 ? -8.295 3.502 -26.487 1.00 78.56 480 ARG A C 1
ATOM 3818 O O . ARG A 1 480 ? -8.415 2.276 -26.474 1.00 78.56 480 ARG A O 1
ATOM 3825 N N . LYS A 1 481 ? -7.327 4.127 -27.169 1.00 75.94 481 LYS A N 1
ATOM 3826 C CA . LYS A 1 481 ? -6.288 3.428 -27.945 1.00 75.94 481 LYS A CA 1
ATOM 3827 C C . LYS A 1 481 ? -5.338 2.643 -27.034 1.00 75.94 481 LYS A C 1
ATOM 3829 O O . LYS A 1 481 ? -5.139 1.452 -27.265 1.00 75.94 481 LYS A O 1
ATOM 3834 N N . VAL A 1 482 ? -4.841 3.272 -25.967 1.00 68.12 482 VAL A N 1
ATOM 3835 C CA . VAL A 1 482 ? -3.961 2.651 -24.964 1.00 68.12 482 VAL A CA 1
ATOM 3836 C C . VAL A 1 482 ? -4.651 1.469 -24.290 1.00 68.12 482 VAL A C 1
ATOM 3838 O O . VAL A 1 482 ? -4.087 0.384 -24.247 1.00 68.12 482 VAL A O 1
ATOM 3841 N N . ARG A 1 483 ? -5.907 1.619 -23.851 1.00 69.75 483 ARG A N 1
ATOM 3842 C CA . ARG A 1 483 ? -6.672 0.525 -23.230 1.00 69.75 483 ARG A CA 1
ATOM 3843 C C . ARG A 1 483 ? -6.838 -0.674 -24.166 1.00 69.75 483 ARG A C 1
ATOM 3845 O O . ARG A 1 483 ? -6.773 -1.815 -23.713 1.00 69.75 483 ARG A O 1
ATOM 3852 N N . LYS A 1 484 ? -7.056 -0.429 -25.464 1.00 74.75 484 LYS A N 1
ATOM 3853 C CA . LYS A 1 484 ? -7.150 -1.492 -26.475 1.00 74.75 484 LYS A CA 1
ATOM 3854 C C . LYS A 1 484 ? -5.817 -2.234 -26.626 1.00 74.75 484 LYS A C 1
ATOM 3856 O O . LYS A 1 484 ? -5.824 -3.460 -26.600 1.00 74.75 484 LYS A O 1
ATOM 3861 N N . LYS A 1 485 ? -4.703 -1.504 -26.749 1.00 72.88 485 LYS A N 1
ATOM 3862 C CA . LYS A 1 485 ? -3.352 -2.083 -26.846 1.00 72.88 485 LYS A CA 1
ATOM 3863 C C . LYS A 1 485 ? -2.950 -2.841 -25.588 1.00 72.88 485 LYS A C 1
ATOM 3865 O O . LYS A 1 485 ? -2.457 -3.952 -25.692 1.00 72.88 485 LYS A O 1
ATOM 3870 N N . TYR A 1 486 ? -3.256 -2.281 -24.421 1.00 66.50 486 TYR A N 1
ATOM 3871 C CA . TYR A 1 486 ? -3.034 -2.918 -23.131 1.00 66.50 486 TYR A CA 1
ATOM 3872 C C . TYR A 1 486 ? -3.726 -4.285 -23.061 1.00 66.50 486 TYR A C 1
ATOM 3874 O O . TYR A 1 486 ? -3.070 -5.294 -22.838 1.00 66.50 486 TYR A O 1
ATOM 3882 N N . LYS A 1 487 ? -5.035 -4.338 -23.359 1.00 66.06 487 LYS A N 1
ATOM 3883 C CA . LYS A 1 487 ? -5.796 -5.597 -23.388 1.00 66.06 487 LYS A CA 1
ATOM 3884 C C . LYS A 1 487 ? -5.203 -6.606 -24.378 1.00 66.06 487 LYS A C 1
ATOM 3886 O O . LYS A 1 487 ? -5.151 -7.790 -24.074 1.00 66.06 487 LYS A O 1
ATOM 3891 N N . PHE A 1 488 ? -4.782 -6.135 -25.549 1.00 73.19 488 PHE A N 1
ATOM 3892 C CA . PHE A 1 488 ? -4.175 -6.974 -26.579 1.00 73.19 488 PHE A CA 1
ATOM 3893 C C . PHE A 1 488 ? -2.821 -7.550 -26.137 1.00 73.19 488 PHE A C 1
ATOM 3895 O O . PHE A 1 488 ? -2.610 -8.750 -26.255 1.00 73.19 488 PHE A O 1
ATOM 3902 N N . ASN A 1 489 ? -1.946 -6.729 -25.551 1.00 68.12 489 ASN A N 1
ATOM 3903 C CA . ASN A 1 489 ? -0.664 -7.173 -25.006 1.00 68.12 489 ASN A CA 1
ATOM 3904 C C . ASN A 1 489 ? -0.850 -8.205 -23.877 1.00 68.12 489 ASN A C 1
ATOM 3906 O O . ASN A 1 489 ? -0.197 -9.242 -23.896 1.00 68.12 489 ASN A O 1
ATOM 3910 N N . THR A 1 490 ? -1.803 -7.986 -22.961 1.00 64.19 490 THR A N 1
ATOM 3911 C CA . THR A 1 490 ? -2.137 -8.958 -21.901 1.00 64.19 490 THR A CA 1
ATOM 3912 C C . THR A 1 490 ? -2.638 -10.290 -22.467 1.00 64.19 490 THR A C 1
ATOM 3914 O O . THR A 1 490 ? -2.304 -11.342 -21.936 1.00 64.19 490 THR A O 1
ATOM 3917 N N . GLN A 1 491 ? -3.424 -10.267 -23.549 1.00 66.88 491 GLN A N 1
ATOM 3918 C CA . GLN A 1 491 ? -3.870 -11.492 -24.223 1.00 66.88 491 GLN A CA 1
ATOM 3919 C C . GLN A 1 491 ? -2.706 -12.242 -24.887 1.00 66.88 491 GLN A C 1
ATOM 3921 O O . GLN A 1 491 ? -2.673 -13.464 -24.841 1.00 66.88 491 GLN A O 1
ATOM 3926 N N . LEU A 1 492 ? -1.747 -11.520 -25.471 1.00 68.25 492 LEU A N 1
ATOM 3927 C CA . LEU A 1 492 ? -0.547 -12.096 -26.087 1.00 68.25 492 LEU A CA 1
ATOM 3928 C C . LEU A 1 492 ? 0.425 -12.702 -25.069 1.00 68.25 492 LEU A C 1
ATOM 3930 O O . LEU A 1 492 ? 0.997 -13.752 -25.345 1.00 68.25 492 LEU A O 1
ATOM 3934 N N . GLN A 1 493 ? 0.590 -12.080 -23.896 1.00 64.00 493 GLN A N 1
ATOM 3935 C CA . GLN A 1 493 ? 1.498 -12.568 -22.849 1.00 64.00 493 GLN A CA 1
ATOM 3936 C C . GLN A 1 493 ? 1.158 -13.993 -22.373 1.00 64.00 493 GLN A C 1
ATOM 3938 O O . GLN A 1 493 ? 2.066 -14.734 -22.024 1.00 64.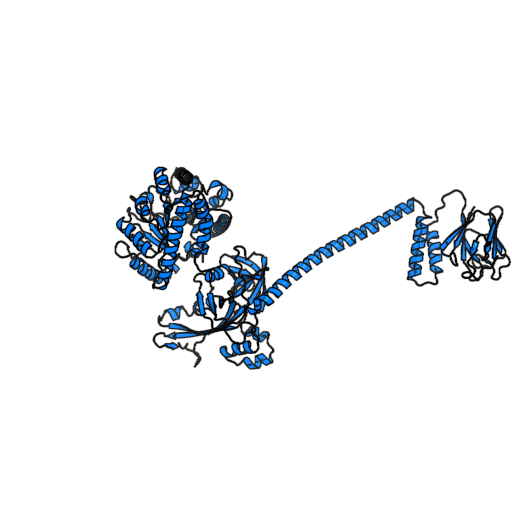00 493 GLN A O 1
ATOM 3943 N N . GLY A 1 494 ? -0.112 -14.418 -22.416 1.00 56.72 494 GLY A N 1
ATOM 3944 C CA . GLY A 1 494 ? -0.520 -15.782 -22.039 1.00 56.72 494 GLY A CA 1
ATOM 3945 C C . GLY A 1 494 ? -0.134 -16.887 -23.034 1.00 56.72 494 GLY A C 1
ATOM 3946 O O . GLY A 1 494 ? -0.387 -18.057 -22.760 1.00 56.72 494 GLY A O 1
ATOM 3947 N N . HIS A 1 495 ? 0.441 -16.537 -24.189 1.00 61.34 495 HIS A N 1
ATOM 3948 C CA . HIS A 1 495 ? 0.759 -17.471 -25.277 1.00 61.34 495 HIS A CA 1
ATOM 3949 C C . HIS A 1 495 ? 2.248 -17.500 -25.662 1.00 61.34 495 HIS A C 1
ATOM 3951 O O . HIS A 1 495 ? 2.606 -18.195 -26.611 1.00 61.34 495 HIS A O 1
ATOM 3957 N N . LEU A 1 496 ? 3.108 -16.747 -24.971 1.00 64.88 496 LEU A N 1
ATOM 3958 C CA . LEU A 1 496 ? 4.525 -16.597 -25.313 1.00 64.88 496 LEU A CA 1
ATOM 3959 C C . LEU A 1 496 ? 5.423 -17.075 -24.168 1.00 64.88 496 LEU A C 1
ATOM 3961 O O . LEU A 1 496 ? 5.141 -16.824 -23.003 1.00 64.88 496 LEU A O 1
ATOM 3965 N N . GLU A 1 497 ? 6.542 -17.713 -24.513 1.00 68.94 497 GLU A N 1
ATOM 3966 C CA . GLU A 1 497 ? 7.570 -18.193 -23.567 1.00 68.94 497 GLU A CA 1
ATOM 3967 C C . GLU A 1 497 ? 8.469 -17.066 -23.010 1.00 68.94 497 GLU A C 1
ATOM 3969 O O . GLU A 1 497 ? 9.428 -17.329 -22.291 1.00 68.94 497 GLU A O 1
ATOM 3974 N N . TYR A 1 498 ? 8.210 -15.808 -23.377 1.00 67.69 498 TYR A N 1
ATOM 3975 C CA . TYR A 1 498 ? 8.976 -14.635 -22.952 1.00 67.69 498 TYR A CA 1
ATOM 3976 C C . TYR A 1 498 ? 8.049 -13.420 -22.772 1.00 67.69 498 TYR A C 1
ATOM 3978 O O . TYR A 1 498 ? 7.040 -13.295 -23.478 1.00 67.69 498 TYR A O 1
ATOM 3986 N N . PRO A 1 499 ? 8.368 -12.497 -21.848 1.00 66.94 499 PRO A N 1
ATOM 3987 C CA . PRO A 1 499 ? 7.553 -11.319 -21.601 1.00 66.94 499 PRO A CA 1
ATOM 3988 C C . PRO A 1 499 ? 7.718 -10.281 -22.719 1.00 66.94 499 PRO A C 1
ATOM 3990 O O . PRO A 1 499 ? 8.821 -9.992 -23.184 1.00 66.94 499 PRO A O 1
ATOM 3993 N N . ILE A 1 500 ? 6.604 -9.667 -23.123 1.00 71.38 500 ILE A N 1
ATOM 3994 C CA . ILE A 1 500 ? 6.618 -8.464 -23.964 1.00 71.38 500 ILE A CA 1
ATOM 3995 C C . ILE A 1 500 ? 6.583 -7.237 -23.041 1.00 71.38 500 ILE A C 1
ATOM 3997 O O . ILE A 1 500 ? 5.600 -7.097 -22.299 1.00 71.38 500 ILE A O 1
ATOM 4001 N N . PRO A 1 501 ? 7.564 -6.317 -23.114 1.00 70.75 501 PRO A N 1
ATOM 4002 C CA . PRO A 1 501 ? 7.580 -5.124 -22.277 1.00 70.75 501 PRO A CA 1
ATOM 4003 C C . PRO A 1 501 ? 6.418 -4.188 -22.622 1.00 70.75 501 PRO A C 1
ATOM 4005 O O . PRO A 1 501 ? 6.026 -4.034 -23.782 1.00 70.75 501 PRO A O 1
ATOM 4008 N N . HIS A 1 502 ? 5.869 -3.513 -21.614 1.00 65.00 502 HIS A N 1
ATOM 4009 C CA . HIS A 1 502 ? 4.839 -2.493 -21.831 1.00 65.00 502 HIS A CA 1
ATOM 4010 C C . HIS A 1 502 ? 5.446 -1.148 -22.249 1.00 65.00 502 HIS A C 1
ATOM 4012 O O . HIS A 1 502 ? 4.762 -0.338 -22.892 1.00 65.00 502 HIS A O 1
ATOM 4018 N N . SER A 1 503 ? 6.720 -0.932 -21.908 1.00 75.38 503 SER A N 1
ATOM 4019 C CA . SER A 1 503 ? 7.454 0.299 -22.157 1.00 75.38 503 SER A CA 1
ATOM 4020 C C . SER A 1 503 ? 8.830 0.083 -22.791 1.00 75.38 503 SER A C 1
ATOM 4022 O O . SER A 1 503 ? 9.517 -0.898 -22.534 1.00 75.38 503 SER A O 1
ATOM 4024 N N . PHE A 1 504 ? 9.252 1.035 -23.616 1.00 84.19 504 PHE A N 1
ATOM 4025 C CA . PHE A 1 504 ? 10.594 1.072 -24.199 1.00 84.19 504 PHE A CA 1
ATOM 4026 C C . PHE A 1 504 ? 11.301 2.351 -23.785 1.00 84.19 504 PHE A C 1
ATOM 4028 O O . PHE A 1 504 ? 10.704 3.422 -23.846 1.00 84.19 504 PHE A O 1
ATOM 4035 N N . VAL A 1 505 ? 12.573 2.255 -23.424 1.00 86.62 505 VAL A N 1
ATOM 4036 C CA . VAL A 1 505 ? 13.467 3.401 -23.266 1.00 86.62 505 VAL A CA 1
ATOM 4037 C C . VAL A 1 505 ? 14.367 3.444 -24.497 1.00 86.62 505 VAL A C 1
ATOM 4039 O O . VAL A 1 505 ? 15.103 2.501 -24.756 1.00 86.62 505 VAL A O 1
ATOM 4042 N N . LEU A 1 506 ? 14.292 4.507 -25.290 1.00 91.38 506 LEU A N 1
ATOM 4043 C CA . LEU A 1 506 ? 15.030 4.636 -26.546 1.00 91.38 506 LEU A CA 1
ATOM 4044 C C . LEU A 1 506 ? 16.027 5.786 -26.432 1.00 91.38 506 LEU A C 1
ATOM 4046 O O . LEU A 1 506 ? 15.620 6.947 -26.355 1.00 91.38 506 LEU A O 1
ATOM 4050 N N . SER A 1 507 ? 17.320 5.474 -26.459 1.00 91.19 507 SER A N 1
ATOM 4051 C CA . SER A 1 507 ? 18.374 6.472 -26.629 1.00 91.19 507 SER A CA 1
ATOM 4052 C C . SER A 1 507 ? 18.572 6.735 -28.118 1.00 91.19 507 SER A C 1
ATOM 4054 O O . SER A 1 507 ? 19.079 5.888 -28.845 1.00 91.19 507 SER A O 1
ATOM 4056 N N . LEU A 1 508 ? 18.134 7.902 -28.592 1.00 92.25 508 LEU A N 1
ATOM 4057 C CA . LEU A 1 508 ? 18.068 8.191 -30.031 1.00 92.25 508 LEU A CA 1
ATOM 4058 C C . LEU A 1 508 ? 19.409 8.628 -30.629 1.00 92.25 508 LEU A C 1
ATOM 4060 O O . LEU A 1 508 ? 19.673 8.413 -31.810 1.00 92.25 508 LEU A O 1
ATOM 4064 N N . THR A 1 509 ? 20.234 9.286 -29.824 1.00 90.50 509 THR A N 1
ATOM 4065 C CA . THR A 1 509 ? 21.534 9.834 -30.213 1.00 90.50 509 THR A CA 1
ATOM 4066 C C . THR A 1 509 ? 22.443 9.894 -28.990 1.00 90.50 509 THR A C 1
ATOM 4068 O O . THR A 1 509 ? 21.945 9.993 -27.867 1.00 90.50 509 THR A O 1
ATOM 4071 N N . SER A 1 510 ? 23.761 9.837 -29.172 1.00 88.38 510 SER A N 1
ATOM 4072 C CA . SER A 1 510 ? 24.734 10.192 -28.128 1.00 88.38 510 SER A CA 1
ATOM 4073 C C . SER A 1 510 ? 25.162 11.669 -28.184 1.00 88.38 510 SER A C 1
ATOM 4075 O O . SER A 1 510 ? 25.825 12.143 -27.258 1.00 88.38 510 SER A O 1
ATOM 4077 N N . ASP A 1 511 ? 24.751 12.416 -29.218 1.00 90.25 511 ASP A N 1
ATOM 4078 C CA . ASP A 1 511 ? 25.047 13.845 -29.374 1.00 90.25 511 ASP A CA 1
ATOM 4079 C C . ASP A 1 511 ? 24.210 14.719 -28.438 1.00 90.25 511 ASP A C 1
ATOM 4081 O O . ASP A 1 511 ? 23.016 14.481 -28.261 1.00 90.25 511 ASP A O 1
ATOM 4085 N N . CYS A 1 512 ? 24.821 15.750 -27.858 1.00 90.94 512 CYS A N 1
ATOM 4086 C CA . CYS A 1 512 ? 24.170 16.669 -26.933 1.00 90.94 512 CYS A CA 1
ATOM 4087 C C . CYS A 1 512 ? 24.760 18.074 -27.057 1.00 90.94 512 CYS A C 1
ATOM 4089 O O . CYS A 1 512 ? 25.975 18.260 -27.109 1.00 90.94 512 CYS A O 1
ATOM 4091 N N . ASN A 1 513 ? 23.897 19.086 -26.993 1.00 92.06 513 ASN A N 1
ATOM 4092 C CA . ASN A 1 513 ? 24.303 20.489 -27.005 1.00 92.06 513 ASN A CA 1
ATOM 4093 C C . ASN A 1 513 ? 24.762 21.013 -25.627 1.00 92.06 513 ASN A C 1
ATOM 4095 O O . ASN A 1 513 ? 25.109 22.188 -25.508 1.00 92.06 513 ASN A O 1
ATOM 4099 N N . LEU A 1 514 ? 24.766 20.162 -24.595 1.00 91.06 514 LEU A N 1
ATOM 4100 C CA . LEU A 1 514 ? 25.326 20.439 -23.271 1.00 91.06 514 LEU A CA 1
ATOM 4101 C C . LEU A 1 514 ? 26.442 19.443 -22.936 1.00 91.06 514 LEU A C 1
ATOM 4103 O O . LEU A 1 514 ? 26.487 18.323 -23.438 1.00 91.06 514 LEU A O 1
ATOM 4107 N N . THR A 1 515 ? 27.321 19.831 -22.016 1.00 88.19 515 THR A N 1
ATOM 4108 C CA . THR A 1 515 ? 28.435 18.999 -21.541 1.00 88.19 515 THR A CA 1
ATOM 4109 C C . THR A 1 515 ? 28.347 18.778 -20.036 1.00 88.19 515 THR A C 1
ATOM 4111 O O . THR A 1 515 ? 29.285 19.099 -19.316 1.00 88.19 515 THR A O 1
ATOM 4114 N N . CYS A 1 516 ? 27.202 18.283 -19.560 1.00 87.81 516 CYS A N 1
ATOM 4115 C CA . CYS A 1 516 ? 26.931 18.184 -18.128 1.00 87.81 516 CYS A CA 1
ATOM 4116 C C . CYS A 1 516 ? 27.959 17.317 -17.389 1.00 87.81 516 CYS A C 1
ATOM 4118 O O . CYS A 1 516 ? 28.342 16.243 -17.872 1.00 87.81 516 CYS A O 1
ATOM 4120 N N . ASP A 1 517 ? 28.320 17.746 -16.182 1.00 83.25 517 ASP A N 1
ATOM 4121 C CA . ASP A 1 517 ? 29.193 16.982 -15.301 1.00 83.25 517 ASP A CA 1
ATOM 4122 C C . ASP A 1 517 ? 28.532 15.654 -14.914 1.00 83.25 517 ASP A C 1
ATOM 4124 O O . ASP A 1 517 ? 27.354 15.588 -14.530 1.00 83.25 517 ASP A O 1
ATOM 4128 N N . HIS A 1 518 ? 29.317 14.579 -15.027 1.00 79.31 518 HIS A N 1
ATOM 4129 C CA . HIS A 1 518 ? 28.924 13.222 -14.648 1.00 79.31 518 HIS A CA 1
ATOM 4130 C C . HIS A 1 518 ? 27.652 12.719 -15.366 1.00 79.31 518 HIS A C 1
ATOM 4132 O O . HIS A 1 518 ? 26.758 12.129 -14.758 1.00 79.31 518 HIS A O 1
ATOM 4138 N N . CYS A 1 519 ? 27.534 12.997 -16.667 1.00 82.69 519 CYS A N 1
ATOM 4139 C CA . CYS A 1 519 ? 26.431 12.511 -17.496 1.00 82.69 519 CYS A CA 1
ATOM 4140 C C . CYS A 1 519 ? 26.597 11.023 -17.860 1.00 82.69 519 CYS A C 1
ATOM 4142 O O . CYS A 1 519 ? 27.600 10.647 -18.474 1.00 82.69 519 CYS A O 1
ATOM 4144 N N . TYR A 1 520 ? 25.584 10.200 -17.559 1.00 76.44 520 TYR A N 1
ATOM 4145 C CA . TYR A 1 520 ? 25.577 8.775 -17.913 1.00 76.44 520 TYR A CA 1
ATOM 4146 C C . TYR A 1 520 ? 25.474 8.545 -19.429 1.00 76.44 520 TYR A C 1
ATOM 4148 O O . TYR A 1 520 ? 26.019 7.576 -19.931 1.00 76.44 520 TYR A O 1
ATOM 4156 N N . ALA A 1 521 ? 24.821 9.435 -20.187 1.00 73.69 521 ALA A N 1
ATOM 4157 C CA . ALA A 1 521 ? 24.614 9.248 -21.628 1.00 73.69 521 ALA A CA 1
ATOM 4158 C C . ALA A 1 521 ? 25.904 9.419 -22.453 1.00 73.69 521 ALA A C 1
ATOM 4160 O O . ALA A 1 521 ? 25.953 9.072 -23.631 1.00 73.69 521 ALA A O 1
ATOM 4161 N N . ARG A 1 522 ? 26.977 9.940 -21.844 1.00 70.94 522 ARG A N 1
ATOM 4162 C CA . ARG A 1 522 ? 28.239 10.244 -22.528 1.00 70.94 522 ARG A CA 1
ATOM 4163 C C . ARG A 1 522 ? 29.233 9.078 -22.499 1.00 70.94 522 ARG A C 1
ATOM 4165 O O . ARG A 1 522 ? 30.429 9.325 -22.444 1.00 70.94 522 ARG A O 1
ATOM 4172 N N . VAL A 1 523 ? 28.770 7.828 -22.504 1.00 61.22 523 VAL A N 1
ATOM 4173 C CA . VAL A 1 523 ? 29.629 6.621 -22.443 1.00 61.22 523 VAL A CA 1
ATOM 4174 C C . VAL A 1 523 ? 30.410 6.400 -23.747 1.00 61.22 523 VAL A C 1
ATOM 4176 O O . VAL A 1 523 ? 31.573 6.011 -23.699 1.00 61.22 523 VAL A O 1
ATOM 4179 N N . TYR A 1 524 ? 29.816 6.705 -24.902 1.00 58.66 524 TYR A N 1
ATOM 4180 C CA . TYR A 1 524 ? 30.385 6.418 -26.228 1.00 58.66 524 TYR A CA 1
ATOM 4181 C C . TYR A 1 524 ? 31.397 7.474 -26.665 1.00 58.66 524 TYR A C 1
ATOM 4183 O O . TYR A 1 524 ? 31.153 8.658 -26.445 1.00 58.66 524 TYR A O 1
ATOM 4191 N N . ASN A 1 525 ? 32.523 7.077 -27.273 1.00 55.91 525 ASN A N 1
ATOM 4192 C CA . ASN A 1 525 ? 33.571 7.995 -27.750 1.00 55.91 525 ASN A CA 1
ATOM 4193 C C . ASN A 1 525 ? 33.194 8.730 -29.046 1.00 55.91 525 ASN A C 1
ATOM 4195 O O . ASN A 1 525 ? 33.587 9.886 -29.210 1.00 55.91 525 ASN A O 1
ATOM 4199 N N . GLU A 1 526 ? 32.402 8.090 -29.905 1.00 69.44 526 GLU A N 1
ATOM 4200 C CA . GLU A 1 526 ? 31.902 8.629 -31.172 1.00 69.44 526 GLU A CA 1
ATOM 4201 C C . GLU A 1 526 ? 30.422 9.029 -31.062 1.00 69.44 526 GLU A C 1
ATOM 4203 O O . GLU A 1 526 ? 29.689 8.556 -30.186 1.00 69.44 526 GLU A O 1
ATOM 4208 N N . ILE A 1 527 ? 29.995 9.949 -31.934 1.00 78.12 527 ILE A N 1
ATOM 4209 C CA . ILE A 1 527 ? 28.584 10.326 -32.041 1.00 78.12 527 ILE A CA 1
ATOM 4210 C C . ILE A 1 527 ? 27.854 9.216 -32.795 1.00 78.12 527 ILE A C 1
ATOM 4212 O O . ILE A 1 527 ? 28.113 8.981 -33.972 1.00 78.12 527 ILE A O 1
ATOM 4216 N N . GLU A 1 528 ? 26.913 8.575 -32.118 1.00 85.38 528 GLU A N 1
ATOM 4217 C CA . GLU A 1 528 ? 26.048 7.542 -32.669 1.00 85.38 528 GLU A CA 1
ATOM 4218 C C . GLU A 1 528 ? 24.621 8.077 -32.740 1.00 85.38 528 GLU A C 1
ATOM 4220 O O . GLU A 1 528 ? 24.142 8.733 -31.812 1.00 85.38 528 GLU A O 1
ATOM 4225 N N . VAL A 1 529 ? 23.932 7.787 -33.842 1.00 90.19 529 VAL A N 1
ATOM 4226 C CA . VAL A 1 529 ? 22.545 8.195 -34.072 1.00 90.19 529 VAL A CA 1
ATOM 4227 C C . VAL A 1 529 ? 21.769 6.986 -34.559 1.00 90.19 529 VAL A C 1
ATOM 4229 O O . VAL A 1 529 ? 22.148 6.367 -35.555 1.00 90.19 529 VAL A O 1
ATOM 4232 N N . LEU A 1 530 ? 20.651 6.691 -33.897 1.00 91.62 530 LEU A N 1
ATOM 4233 C CA . LEU A 1 530 ? 19.791 5.579 -34.269 1.00 91.62 530 LEU A CA 1
ATOM 4234 C C . LEU A 1 530 ? 19.262 5.798 -35.690 1.00 91.62 530 LEU A C 1
ATOM 4236 O O . LEU A 1 530 ? 18.593 6.806 -35.933 1.00 91.62 530 LEU A O 1
ATOM 4240 N N . PRO A 1 531 ? 19.509 4.896 -36.654 1.00 92.44 531 PRO A N 1
ATOM 4241 C CA . PRO A 1 531 ? 19.054 5.119 -38.018 1.00 92.44 531 PRO A CA 1
ATOM 4242 C C . PRO A 1 531 ? 17.530 5.253 -38.075 1.00 92.44 531 PRO A C 1
ATOM 4244 O O . PRO A 1 531 ? 16.805 4.429 -37.517 1.00 92.44 531 PRO A O 1
ATOM 4247 N N . ARG A 1 532 ? 17.022 6.250 -38.811 1.00 92.62 532 ARG A N 1
ATOM 4248 C CA . ARG A 1 532 ? 15.575 6.525 -38.927 1.00 92.62 532 ARG A CA 1
ATOM 4249 C C . ARG A 1 532 ? 14.747 5.284 -39.266 1.00 92.62 532 ARG A C 1
ATOM 4251 O O . ARG A 1 532 ? 13.704 5.053 -38.664 1.00 92.62 532 ARG A O 1
ATOM 4258 N N . LYS A 1 533 ? 15.236 4.463 -40.200 1.00 90.88 533 LYS A N 1
ATOM 4259 C CA . LYS A 1 533 ? 14.579 3.207 -40.594 1.00 90.88 533 LYS A CA 1
ATOM 4260 C C . LYS A 1 533 ? 14.430 2.241 -39.415 1.00 90.88 533 LYS A C 1
ATOM 4262 O O . LYS A 1 533 ? 13.396 1.599 -39.292 1.00 90.88 533 LYS A O 1
ATOM 4267 N N . VAL A 1 534 ? 15.440 2.157 -38.550 1.00 91.75 534 VAL A N 1
ATOM 4268 C CA . VAL A 1 534 ? 15.428 1.286 -37.367 1.00 91.75 534 VAL A CA 1
ATOM 4269 C C . VAL A 1 534 ? 14.435 1.818 -36.336 1.00 91.75 534 VAL A C 1
ATOM 4271 O O . VAL A 1 534 ? 13.627 1.046 -35.832 1.00 91.75 534 VAL A O 1
ATOM 4274 N N . LEU A 1 535 ? 14.403 3.135 -36.091 1.00 93.44 535 LEU A N 1
ATOM 4275 C CA . LEU A 1 535 ? 13.403 3.754 -35.212 1.00 93.44 535 LEU A CA 1
ATOM 4276 C C . LEU A 1 535 ? 11.966 3.482 -35.693 1.00 93.44 535 LEU A C 1
ATOM 4278 O O . LEU A 1 535 ? 11.122 3.060 -34.906 1.00 93.44 535 LEU A O 1
ATOM 4282 N N . GLU A 1 536 ? 11.686 3.668 -36.985 1.00 91.06 536 GLU A N 1
ATOM 4283 C CA . GLU A 1 536 ? 10.368 3.381 -37.572 1.00 91.06 536 GLU A CA 1
ATOM 4284 C C . GLU A 1 536 ? 9.991 1.892 -37.438 1.00 91.06 536 GLU A C 1
ATOM 4286 O O . GLU A 1 536 ? 8.840 1.567 -37.123 1.00 91.06 536 GLU A O 1
ATOM 4291 N N . VAL A 1 537 ? 10.957 0.980 -37.614 1.00 90.19 537 VAL A N 1
ATOM 4292 C CA . VAL A 1 537 ? 10.771 -0.464 -37.392 1.00 90.19 537 VAL A CA 1
ATOM 4293 C C . VAL A 1 537 ? 10.451 -0.760 -35.928 1.00 90.19 537 VAL A C 1
ATOM 4295 O O . VAL A 1 537 ? 9.466 -1.453 -35.672 1.00 90.19 537 VAL A O 1
ATOM 4298 N N . ILE A 1 538 ? 11.209 -0.201 -34.979 1.00 92.06 538 ILE A N 1
ATOM 4299 C CA . ILE A 1 538 ? 10.980 -0.368 -33.537 1.00 92.06 538 ILE A CA 1
ATOM 4300 C C . ILE A 1 538 ? 9.567 0.089 -33.176 1.00 92.06 538 ILE A C 1
ATOM 4302 O O . ILE A 1 538 ? 8.804 -0.684 -32.601 1.00 92.06 538 ILE A O 1
ATOM 4306 N N . LEU A 1 539 ? 9.178 1.311 -33.554 1.00 92.00 539 LEU A N 1
ATOM 4307 C CA . LEU A 1 539 ? 7.866 1.870 -33.214 1.00 92.00 539 LEU A CA 1
ATOM 4308 C C . LEU A 1 539 ? 6.718 1.048 -33.812 1.00 92.00 539 LEU A C 1
ATOM 4310 O O . LEU A 1 539 ? 5.706 0.812 -33.145 1.00 92.00 539 LEU A O 1
ATOM 4314 N N . LYS A 1 540 ? 6.869 0.580 -35.057 1.00 89.56 540 LYS A N 1
ATOM 4315 C CA . LYS A 1 540 ? 5.863 -0.250 -35.730 1.00 89.56 540 LYS A CA 1
ATOM 4316 C C . LYS A 1 540 ? 5.747 -1.636 -35.093 1.00 89.56 540 LYS A C 1
ATOM 4318 O O . LYS A 1 540 ? 4.631 -2.067 -34.803 1.00 89.56 540 LYS A O 1
ATOM 4323 N N . GLN A 1 541 ? 6.868 -2.321 -34.869 1.00 90.25 541 GLN A N 1
ATOM 4324 C CA . GLN A 1 541 ? 6.880 -3.670 -34.300 1.00 90.25 541 GLN A CA 1
ATOM 4325 C C . GLN A 1 541 ? 6.428 -3.659 -32.836 1.00 90.25 541 GLN A C 1
ATOM 4327 O O . GLN A 1 541 ? 5.532 -4.419 -32.477 1.00 90.25 541 GLN A O 1
ATOM 4332 N N . ALA A 1 542 ? 6.921 -2.726 -32.020 1.00 87.31 542 ALA A N 1
ATOM 4333 C CA . ALA A 1 542 ? 6.465 -2.555 -30.642 1.00 87.31 542 ALA A CA 1
ATOM 4334 C C . ALA A 1 542 ? 4.952 -2.274 -30.584 1.00 87.31 542 ALA A C 1
ATOM 4336 O O . ALA A 1 542 ? 4.228 -2.907 -29.818 1.00 87.31 542 ALA A O 1
ATOM 4337 N N . SER A 1 543 ? 4.431 -1.403 -31.459 1.00 84.44 543 SER A N 1
ATOM 4338 C CA . SER A 1 543 ? 2.983 -1.159 -31.554 1.00 84.44 543 SER A CA 1
ATOM 4339 C C . SER A 1 543 ? 2.195 -2.429 -31.907 1.00 84.44 543 SER A C 1
ATOM 4341 O O . SER A 1 543 ? 1.143 -2.684 -31.315 1.00 84.44 543 SER A O 1
ATOM 4343 N N . SER A 1 544 ? 2.715 -3.260 -32.822 1.00 84.81 544 SER A N 1
ATOM 4344 C CA . SER A 1 544 ? 2.095 -4.538 -33.202 1.00 84.81 544 SER A CA 1
ATOM 4345 C C . SER A 1 544 ? 2.123 -5.596 -32.099 1.00 84.81 544 SER A C 1
ATOM 4347 O O . SER A 1 544 ? 1.267 -6.469 -32.096 1.00 84.81 544 SER A O 1
ATOM 4349 N N . LEU A 1 545 ? 3.036 -5.473 -31.133 1.00 82.56 545 LEU A N 1
ATOM 4350 C CA . LEU A 1 545 ? 3.099 -6.299 -29.924 1.00 82.56 545 LEU A CA 1
ATOM 4351 C C . LEU A 1 545 ? 2.230 -5.735 -28.781 1.00 82.56 545 LEU A C 1
ATOM 4353 O O . LEU A 1 545 ? 2.235 -6.242 -27.661 1.00 82.56 545 LEU A O 1
ATOM 4357 N N . GLY A 1 546 ? 1.461 -4.671 -29.039 1.00 77.06 546 GLY A N 1
ATOM 4358 C CA . GLY A 1 546 ? 0.611 -4.016 -28.045 1.00 77.06 546 GLY A CA 1
ATOM 4359 C C . GLY A 1 546 ? 1.367 -3.102 -27.075 1.00 77.06 546 GLY A C 1
ATOM 4360 O O . GLY A 1 546 ? 0.778 -2.643 -26.095 1.00 77.06 546 GLY A O 1
ATOM 4361 N N . CYS A 1 547 ? 2.635 -2.792 -27.350 1.00 80.75 547 CYS A N 1
ATOM 4362 C CA . CYS A 1 547 ? 3.410 -1.811 -26.600 1.00 80.75 547 CYS A CA 1
ATOM 4363 C C . CYS A 1 547 ? 2.944 -0.396 -26.971 1.00 80.75 547 CYS A C 1
ATOM 4365 O O . CYS A 1 547 ? 2.633 -0.091 -28.129 1.00 80.75 547 CYS A O 1
ATOM 4367 N N . PHE A 1 548 ? 2.858 0.483 -25.977 1.00 74.94 548 PHE A N 1
ATOM 4368 C CA . PHE A 1 548 ? 2.256 1.806 -26.164 1.00 74.94 548 PHE A CA 1
ATOM 4369 C C . PHE A 1 548 ? 2.959 2.919 -25.395 1.00 74.94 548 PHE A C 1
ATOM 4371 O O . PHE A 1 548 ? 2.535 4.060 -25.530 1.00 74.94 548 PHE A O 1
ATOM 4378 N N . PHE A 1 549 ? 3.985 2.629 -24.594 1.00 81.94 549 PHE A N 1
ATOM 4379 C CA . PHE A 1 549 ? 4.683 3.625 -23.787 1.00 81.94 549 PHE A CA 1
ATOM 4380 C C . PHE A 1 549 ? 6.160 3.684 -24.178 1.00 81.94 549 PHE A C 1
ATOM 4382 O O . PHE A 1 549 ? 6.845 2.668 -24.187 1.00 81.94 549 PHE A O 1
ATOM 4389 N N . PHE A 1 550 ? 6.659 4.868 -24.507 1.00 87.62 550 PHE A N 1
ATOM 4390 C CA . PHE A 1 550 ? 8.031 5.060 -24.963 1.00 87.62 550 PHE A CA 1
ATOM 4391 C C . PHE A 1 550 ? 8.653 6.229 -24.209 1.00 87.62 550 PHE A C 1
ATOM 4393 O O . PHE A 1 550 ? 8.102 7.325 -24.199 1.00 87.62 550 PHE A O 1
ATOM 4400 N N . VAL A 1 551 ? 9.806 6.013 -23.595 1.00 88.75 551 VAL A N 1
ATOM 4401 C CA . VAL A 1 551 ? 10.644 7.058 -23.015 1.00 88.75 551 VAL A CA 1
ATOM 4402 C C . VAL A 1 551 ? 11.760 7.338 -24.008 1.00 88.75 551 VAL A C 1
ATOM 4404 O O . VAL A 1 551 ? 12.583 6.473 -24.282 1.00 88.75 551 VAL A O 1
ATOM 4407 N N . LEU A 1 552 ? 11.769 8.532 -24.583 1.00 92.56 552 LEU A N 1
ATOM 4408 C CA . LEU A 1 552 ? 12.777 8.978 -25.534 1.00 92.56 552 LEU A CA 1
ATOM 4409 C C . LEU A 1 552 ? 13.840 9.774 -24.781 1.00 92.56 552 LEU A C 1
ATOM 4411 O O . LEU A 1 552 ? 13.521 10.730 -24.074 1.00 92.56 552 LEU A O 1
ATOM 4415 N N . THR A 1 553 ? 15.087 9.348 -24.926 1.00 89.81 553 THR A N 1
ATOM 4416 C CA . THR A 1 553 ? 16.268 9.866 -24.226 1.00 89.81 553 THR A CA 1
ATOM 4417 C C . THR A 1 553 ? 17.491 9.779 -25.160 1.00 89.81 553 THR A C 1
ATOM 4419 O O . THR A 1 553 ? 17.347 9.775 -26.388 1.00 89.81 553 THR A O 1
ATOM 4422 N N . GLY A 1 554 ? 18.694 9.694 -24.591 1.00 77.06 554 GLY A N 1
ATOM 4423 C CA . GLY A 1 554 ? 19.985 9.818 -25.267 1.00 77.06 554 GLY A CA 1
ATOM 4424 C C . GLY A 1 554 ? 20.445 11.273 -25.246 1.00 77.06 554 GLY A C 1
ATOM 4425 O O . GLY A 1 554 ? 19.642 12.127 -24.885 1.00 77.06 554 GLY A O 1
ATOM 4426 N N . GLY A 1 555 ? 21.716 11.528 -25.587 1.00 84.88 555 GLY A N 1
ATOM 4427 C CA . GLY A 1 555 ? 22.384 12.838 -25.561 1.00 84.88 555 GLY A CA 1
ATOM 4428 C C . GLY A 1 555 ? 21.433 14.031 -25.376 1.00 84.88 555 GLY A C 1
ATOM 4429 O O . GLY A 1 555 ? 21.114 14.388 -24.246 1.00 84.88 555 GLY A O 1
ATOM 4430 N N . GLU A 1 556 ? 20.948 14.630 -26.460 1.00 92.50 556 GLU A N 1
ATOM 4431 C CA . GLU A 1 556 ? 19.730 15.445 -26.472 1.00 92.50 556 GLU A CA 1
ATOM 4432 C C . GLU A 1 556 ? 18.801 14.955 -27.598 1.00 92.50 556 GLU A C 1
ATOM 4434 O O . GLU A 1 556 ? 19.131 15.131 -28.775 1.00 92.50 556 GLU A O 1
ATOM 4439 N N . PRO A 1 557 ? 17.623 14.371 -27.295 1.00 93.38 557 PRO A N 1
ATOM 4440 C CA . PRO A 1 557 ? 16.750 13.812 -28.327 1.00 93.38 557 PRO A CA 1
ATOM 4441 C C . PRO A 1 557 ? 16.201 14.870 -29.288 1.00 93.38 557 PRO A C 1
ATOM 4443 O O . PRO A 1 557 ? 15.896 14.541 -30.430 1.00 93.38 557 PRO A O 1
ATOM 4446 N N . MET A 1 558 ? 16.106 16.142 -28.885 1.00 94.50 558 MET A N 1
ATOM 4447 C CA . MET A 1 558 ? 15.687 17.225 -29.783 1.00 94.50 558 MET A CA 1
ATOM 4448 C C . MET A 1 558 ? 16.696 17.544 -30.899 1.00 94.50 558 MET A C 1
ATOM 4450 O O . MET A 1 558 ? 16.335 18.254 -31.838 1.00 94.50 558 MET A O 1
ATOM 4454 N N . LEU A 1 559 ? 17.923 17.012 -30.836 1.00 93.19 559 LEU A N 1
ATOM 4455 C CA . LEU A 1 559 ? 18.879 17.046 -31.951 1.00 93.19 559 LEU A CA 1
ATOM 4456 C C . LEU A 1 559 ? 18.591 15.973 -33.009 1.00 93.19 559 LEU A C 1
ATOM 4458 O O . LEU A 1 559 ? 19.130 16.042 -34.113 1.00 93.19 559 LEU A O 1
ATOM 4462 N N . TYR A 1 560 ? 17.748 14.984 -32.699 1.00 93.88 560 TYR A N 1
ATOM 4463 C CA . TYR A 1 560 ? 17.412 13.926 -33.640 1.00 93.88 560 TYR A CA 1
ATOM 4464 C C . TYR A 1 560 ? 16.586 14.485 -34.819 1.00 93.88 560 TYR A C 1
ATOM 4466 O O . TYR A 1 560 ? 15.521 15.077 -34.591 1.00 93.88 560 TYR A O 1
ATOM 4474 N N . PRO A 1 561 ? 17.023 14.291 -36.080 1.00 89.88 561 PRO A N 1
ATOM 4475 C CA . PRO A 1 561 ? 16.357 14.873 -37.244 1.00 89.88 561 PRO A CA 1
ATOM 4476 C C . PRO A 1 561 ? 14.885 14.461 -37.365 1.00 89.88 561 PRO A C 1
ATOM 4478 O O . PRO A 1 561 ? 14.549 13.280 -37.275 1.00 89.88 561 PRO A O 1
ATOM 4481 N N . ASP A 1 562 ? 14.007 15.442 -37.595 1.00 89.75 562 ASP A N 1
ATOM 4482 C CA . ASP A 1 562 ? 12.565 15.264 -37.828 1.00 89.75 562 ASP A CA 1
ATOM 4483 C C . ASP A 1 562 ? 11.814 14.461 -36.746 1.00 89.75 562 ASP A C 1
ATOM 4485 O O . ASP A 1 562 ? 10.730 13.930 -37.004 1.00 89.75 562 ASP A O 1
ATOM 4489 N N . LEU A 1 563 ? 12.343 14.383 -35.515 1.00 94.31 563 LEU A N 1
ATOM 4490 C CA . LEU A 1 563 ? 11.792 13.525 -34.459 1.00 94.31 563 LEU A CA 1
ATOM 4491 C C . LEU A 1 563 ? 10.287 13.740 -34.248 1.00 94.31 563 LEU A C 1
ATOM 4493 O O . LEU A 1 563 ? 9.506 12.792 -34.286 1.00 94.31 563 LEU A O 1
ATOM 4497 N N . LEU A 1 564 ? 9.856 14.993 -34.074 1.00 94.50 564 LEU A N 1
ATOM 4498 C CA . LEU A 1 564 ? 8.442 15.306 -33.837 1.00 94.50 564 LEU A CA 1
ATOM 4499 C C . LEU A 1 564 ? 7.538 14.917 -35.017 1.00 94.50 564 LEU A C 1
ATOM 4501 O O . LEU A 1 564 ? 6.378 14.571 -34.798 1.00 94.50 564 LEU A O 1
ATOM 4505 N N . ASP A 1 565 ? 8.052 14.948 -36.249 1.00 93.25 565 ASP A N 1
ATOM 4506 C CA . ASP A 1 565 ? 7.294 14.523 -37.428 1.00 93.25 565 ASP A CA 1
ATOM 4507 C C . ASP A 1 565 ? 7.156 13.003 -37.470 1.00 93.25 565 ASP A C 1
ATOM 4509 O O . ASP A 1 565 ? 6.057 12.503 -37.710 1.00 93.25 565 ASP A O 1
ATOM 4513 N N . ILE A 1 566 ? 8.213 12.257 -37.137 1.00 93.94 566 ILE A N 1
ATOM 4514 C CA . ILE A 1 566 ? 8.151 10.794 -36.998 1.00 93.94 566 ILE A CA 1
ATOM 4515 C C . ILE A 1 566 ? 7.097 10.418 -35.946 1.00 93.94 566 ILE A C 1
ATOM 4517 O O . ILE A 1 566 ? 6.152 9.688 -36.243 1.00 93.94 566 ILE A O 1
ATOM 4521 N N . LEU A 1 567 ? 7.183 10.993 -34.743 1.00 93.56 567 LEU A N 1
ATOM 4522 C CA . LEU A 1 567 ? 6.270 10.685 -33.634 1.00 93.56 567 LEU A CA 1
ATOM 4523 C C . LEU A 1 567 ? 4.814 11.092 -33.908 1.00 93.56 567 LEU A C 1
ATOM 4525 O O . LEU A 1 567 ? 3.889 10.491 -33.351 1.00 93.56 567 LEU A O 1
ATOM 4529 N N . SER A 1 568 ? 4.576 12.078 -34.779 1.00 92.00 568 SER A N 1
ATOM 4530 C CA . SER A 1 568 ? 3.219 12.493 -35.159 1.00 92.00 568 SER A CA 1
ATOM 4531 C C . SER A 1 568 ? 2.414 11.373 -35.837 1.00 92.00 568 SER A C 1
ATOM 4533 O O . SER A 1 568 ? 1.197 11.291 -35.653 1.00 92.00 568 SER A O 1
ATOM 4535 N N . HIS A 1 569 ? 3.093 10.447 -36.523 1.00 90.81 569 HIS A N 1
ATOM 4536 C CA . HIS A 1 569 ? 2.476 9.295 -37.183 1.00 90.81 569 HIS A CA 1
ATOM 4537 C C . HIS A 1 569 ? 2.106 8.163 -36.204 1.00 90.81 569 HIS A C 1
ATOM 4539 O O . HIS A 1 569 ? 1.349 7.264 -36.566 1.00 90.81 569 HIS A O 1
ATOM 4545 N N . HIS A 1 570 ? 2.561 8.232 -34.947 1.00 88.81 570 HIS A N 1
ATOM 4546 C CA . HIS A 1 570 ? 2.357 7.214 -33.907 1.00 88.81 570 HIS A CA 1
ATOM 4547 C C . HIS A 1 570 ? 1.439 7.704 -32.768 1.00 88.81 570 HIS A C 1
ATOM 4549 O O . HIS A 1 570 ? 1.713 7.521 -31.585 1.00 88.81 570 HIS A O 1
ATOM 4555 N N . SER A 1 571 ? 0.309 8.330 -33.121 1.00 84.94 571 SER A N 1
ATOM 4556 C CA . SER A 1 571 ? -0.691 8.884 -32.174 1.00 84.94 571 SER A CA 1
ATOM 4557 C C . SER A 1 571 ? -1.466 7.847 -31.336 1.00 84.94 571 SER A C 1
ATOM 4559 O O . SER A 1 571 ? -2.451 8.167 -30.662 1.00 84.94 571 SER A O 1
ATOM 4561 N N . ASP A 1 572 ? -1.117 6.572 -31.460 1.00 80.25 572 ASP A N 1
ATOM 4562 C CA . ASP A 1 572 ? -1.625 5.435 -30.698 1.00 80.25 572 ASP A CA 1
ATOM 4563 C C . ASP A 1 572 ? -0.639 4.957 -29.618 1.00 80.25 572 ASP A C 1
ATOM 4565 O O . ASP A 1 572 ? -0.893 3.942 -28.964 1.00 80.25 572 ASP A O 1
ATOM 4569 N N . SER A 1 573 ? 0.455 5.690 -29.431 1.00 85.19 573 SER A N 1
ATOM 4570 C CA . SER A 1 573 ? 1.485 5.479 -28.419 1.00 85.19 573 SER A CA 1
ATOM 4571 C C . SER A 1 573 ? 1.707 6.767 -27.623 1.00 85.19 573 SER A C 1
ATOM 4573 O O . SER A 1 573 ? 1.479 7.860 -28.133 1.00 85.19 573 SER A O 1
ATOM 4575 N N . LEU A 1 574 ? 2.130 6.637 -26.369 1.00 85.12 574 LEU A N 1
ATOM 4576 C CA . LEU A 1 574 ? 2.499 7.722 -25.469 1.00 85.12 574 LEU A CA 1
ATOM 4577 C C . LEU A 1 574 ? 4.025 7.835 -25.409 1.00 85.12 574 LEU A C 1
ATOM 4579 O O . LEU A 1 574 ? 4.704 6.850 -25.125 1.00 85.12 574 LEU A O 1
ATOM 4583 N N . PHE A 1 575 ? 4.538 9.039 -25.637 1.00 90.38 575 PHE A N 1
ATOM 4584 C CA . PHE A 1 575 ? 5.958 9.361 -25.625 1.00 90.38 575 PHE A CA 1
ATOM 4585 C C . PHE A 1 575 ? 6.281 10.297 -24.462 1.00 90.38 575 PHE A C 1
ATOM 4587 O O . PHE A 1 575 ? 5.723 11.388 -24.363 1.00 90.38 575 PHE A O 1
ATOM 4594 N N . ILE A 1 576 ? 7.203 9.888 -23.600 1.00 91.25 576 ILE A N 1
ATOM 4595 C CA . ILE A 1 576 ? 7.842 10.736 -22.597 1.00 91.25 576 ILE A CA 1
ATOM 4596 C C . ILE A 1 576 ? 9.169 11.197 -23.186 1.00 91.25 576 ILE A C 1
ATOM 4598 O O . ILE A 1 576 ? 10.055 10.381 -23.413 1.00 91.25 576 ILE A O 1
ATOM 4602 N N . LEU A 1 577 ? 9.300 12.489 -23.464 1.00 94.81 577 LEU A N 1
ATOM 4603 C CA . LEU A 1 577 ? 10.501 13.058 -24.068 1.00 94.81 577 LEU A CA 1
ATOM 4604 C C . LEU A 1 577 ? 11.384 13.666 -22.973 1.00 94.81 577 LEU A C 1
ATOM 4606 O O . LEU A 1 577 ? 11.087 14.760 -22.494 1.00 94.81 577 LEU A O 1
ATOM 4610 N N . ILE A 1 578 ? 12.451 12.968 -22.578 1.00 93.50 578 ILE A N 1
ATOM 4611 C CA . ILE A 1 578 ? 13.430 13.475 -21.609 1.00 93.50 578 ILE A CA 1
ATOM 4612 C C . ILE A 1 578 ? 14.380 14.432 -22.333 1.00 93.50 578 ILE A C 1
ATOM 4614 O O . ILE A 1 578 ? 15.145 14.008 -23.189 1.00 93.50 578 ILE A O 1
ATOM 4618 N N . THR A 1 579 ? 14.347 15.721 -22.002 1.00 94.56 579 THR A N 1
ATOM 4619 C CA . THR A 1 579 ? 15.147 16.759 -22.682 1.00 94.56 579 THR A CA 1
ATOM 4620 C C . THR A 1 579 ? 15.830 17.677 -21.673 1.00 94.56 579 THR A C 1
ATOM 4622 O O . THR A 1 579 ? 15.370 17.834 -20.538 1.00 94.56 579 THR A O 1
ATOM 4625 N N . ASN A 1 580 ? 16.929 18.316 -22.068 1.00 93.50 580 ASN A N 1
ATOM 4626 C CA . ASN A 1 580 ? 17.552 19.397 -21.306 1.00 93.50 580 ASN A CA 1
ATOM 4627 C C . ASN A 1 580 ? 16.785 20.733 -21.414 1.00 93.50 580 ASN A C 1
ATOM 4629 O O . ASN A 1 580 ? 17.120 21.692 -20.724 1.00 93.50 580 ASN A O 1
ATOM 4633 N N . GLY A 1 581 ? 15.760 20.805 -22.272 1.00 93.19 581 GLY A N 1
ATOM 4634 C CA . GLY A 1 581 ? 14.835 21.935 -22.386 1.00 93.19 581 GLY A CA 1
ATOM 4635 C C . GLY A 1 581 ? 15.348 23.130 -23.187 1.00 93.19 581 GLY A C 1
ATOM 4636 O O . GLY A 1 581 ? 14.558 23.997 -23.550 1.00 93.19 581 GLY A O 1
ATOM 4637 N N . THR A 1 582 ? 16.636 23.182 -23.529 1.00 93.38 582 THR A N 1
ATOM 4638 C CA . THR A 1 582 ? 17.236 24.348 -24.205 1.00 93.38 582 THR A CA 1
ATOM 4639 C C . THR A 1 582 ? 16.737 24.557 -25.638 1.00 93.38 582 THR A C 1
ATOM 4641 O O . THR A 1 582 ? 16.826 25.668 -26.156 1.00 93.38 582 THR A O 1
ATOM 4644 N N . MET A 1 583 ? 16.183 23.513 -26.261 1.00 93.31 583 MET A N 1
ATOM 4645 C CA . MET A 1 583 ? 15.614 23.545 -27.614 1.00 93.31 583 MET A CA 1
ATOM 4646 C C . MET A 1 583 ? 14.082 23.649 -27.631 1.00 93.31 583 MET A C 1
ATOM 4648 O O . MET A 1 583 ? 13.477 23.629 -28.703 1.00 93.31 583 MET A O 1
ATOM 4652 N N . LEU A 1 584 ? 13.432 23.784 -26.470 1.00 93.75 584 LEU A N 1
ATOM 4653 C CA . LEU A 1 584 ? 11.984 23.994 -26.371 1.00 93.75 584 LEU A CA 1
ATOM 4654 C C . LEU A 1 584 ? 11.626 25.465 -26.631 1.00 93.75 584 LEU A C 1
ATOM 4656 O O . LEU A 1 584 ? 11.108 26.166 -25.766 1.00 93.75 584 LEU A O 1
ATOM 4660 N N . THR A 1 585 ? 11.926 25.938 -27.840 1.00 91.69 585 THR A N 1
ATOM 4661 C CA . THR A 1 585 ? 11.541 27.277 -28.300 1.00 91.69 585 THR A CA 1
ATOM 4662 C C . THR A 1 585 ? 10.026 27.378 -28.480 1.00 91.69 585 THR A C 1
ATOM 4664 O O . THR A 1 585 ? 9.338 26.368 -28.639 1.00 91.69 585 THR A O 1
ATOM 4667 N N . ASP A 1 586 ? 9.489 28.599 -28.531 1.00 89.56 586 ASP A N 1
ATOM 4668 C CA . ASP A 1 586 ? 8.050 28.825 -28.726 1.00 89.56 586 ASP A CA 1
ATOM 4669 C C . ASP A 1 586 ? 7.480 28.115 -29.966 1.00 89.56 586 ASP A C 1
ATOM 4671 O O . ASP A 1 586 ? 6.340 27.652 -29.941 1.00 89.56 586 ASP A O 1
ATOM 4675 N N . ASP A 1 587 ? 8.253 27.986 -31.047 1.00 91.19 587 ASP A N 1
ATOM 4676 C CA . ASP A 1 587 ? 7.800 27.302 -32.262 1.00 91.19 587 ASP A CA 1
ATOM 4677 C C . ASP A 1 587 ? 7.771 25.777 -32.099 1.00 91.19 587 ASP A C 1
ATOM 4679 O O . ASP A 1 587 ? 6.820 25.123 -32.543 1.00 91.19 587 ASP A O 1
ATOM 4683 N N . VAL A 1 588 ? 8.747 25.208 -31.385 1.00 94.19 588 VAL A N 1
ATOM 4684 C CA . VAL A 1 588 ? 8.740 23.788 -31.002 1.00 94.19 588 VAL A CA 1
ATOM 4685 C C . VAL A 1 588 ? 7.571 23.499 -30.061 1.00 94.19 588 VAL A C 1
ATOM 4687 O O . VAL A 1 588 ? 6.830 22.538 -30.271 1.00 94.19 588 VAL A O 1
ATOM 4690 N N . VAL A 1 589 ? 7.338 24.362 -29.071 1.00 94.69 589 VAL A N 1
ATOM 4691 C CA . VAL A 1 589 ? 6.215 24.252 -28.131 1.00 94.69 589 VAL A CA 1
ATOM 4692 C C . VAL A 1 589 ? 4.876 24.352 -28.872 1.00 94.69 589 VAL A C 1
ATOM 4694 O O . VAL A 1 589 ? 3.990 23.524 -28.657 1.00 94.69 589 VAL A O 1
ATOM 4697 N N . LYS A 1 590 ? 4.720 25.275 -29.830 1.00 91.25 590 LYS A N 1
ATOM 4698 C CA . LYS A 1 590 ? 3.524 25.326 -30.693 1.00 91.25 590 LYS A CA 1
ATOM 4699 C C . LYS A 1 590 ? 3.321 24.030 -31.476 1.00 91.25 590 LYS A C 1
ATOM 4701 O O . LYS A 1 590 ? 2.179 23.582 -31.593 1.00 91.25 590 LYS A O 1
ATOM 4706 N N . LYS A 1 591 ? 4.384 23.404 -31.995 1.00 92.50 591 LYS A N 1
ATOM 4707 C CA . LYS A 1 591 ? 4.289 22.094 -32.663 1.00 92.50 591 LYS A CA 1
ATOM 4708 C C . LYS A 1 591 ? 3.834 21.004 -31.685 1.00 92.50 591 LYS A C 1
ATOM 4710 O O . LYS A 1 591 ? 2.889 20.280 -31.993 1.00 92.50 591 LYS A O 1
ATOM 4715 N N . LEU A 1 592 ? 4.421 20.950 -30.487 1.00 92.88 592 LEU A N 1
ATOM 4716 C CA . LEU A 1 592 ? 4.050 20.011 -29.419 1.00 92.88 592 LEU A CA 1
ATOM 4717 C C . LEU A 1 592 ? 2.598 20.174 -28.947 1.00 92.88 592 LEU A C 1
ATOM 4719 O O . LEU A 1 592 ? 1.947 19.180 -28.644 1.00 92.88 592 LEU A O 1
ATOM 4723 N N . SER A 1 593 ? 2.039 21.390 -28.963 1.00 89.69 593 SER A N 1
ATOM 4724 C CA . SER A 1 593 ? 0.629 21.623 -28.592 1.00 89.69 593 SER A CA 1
ATOM 4725 C C . SER A 1 593 ? -0.374 20.849 -29.463 1.00 89.69 593 SER A C 1
ATOM 4727 O O . SER A 1 593 ? -1.500 20.587 -29.044 1.00 89.69 593 SER A O 1
ATOM 4729 N N . ARG A 1 594 ? 0.042 20.439 -30.670 1.00 88.75 594 ARG A N 1
ATOM 4730 C CA . ARG A 1 594 ? -0.755 19.625 -31.602 1.00 88.75 594 ARG A CA 1
ATOM 4731 C C . ARG A 1 594 ? -0.537 18.117 -31.411 1.00 88.75 594 ARG A C 1
ATOM 4733 O O . ARG A 1 594 ? -1.226 17.327 -32.051 1.00 88.75 594 ARG A O 1
ATOM 4740 N N . LEU A 1 595 ? 0.400 17.719 -30.548 1.00 90.19 595 LEU A N 1
ATOM 4741 C CA . LEU A 1 595 ? 0.877 16.347 -30.342 1.00 90.19 595 LEU A CA 1
ATOM 4742 C C . LEU A 1 595 ? 0.772 15.962 -28.847 1.00 90.19 595 LEU A C 1
ATOM 4744 O O . LEU A 1 595 ? 1.782 15.818 -28.165 1.00 90.19 595 LEU A O 1
ATOM 4748 N N . PRO A 1 596 ? -0.448 15.777 -28.307 1.00 83.19 596 PRO A N 1
ATOM 4749 C CA . PRO A 1 596 ? -0.697 15.570 -26.869 1.00 83.19 596 PRO A CA 1
ATOM 4750 C C . PRO A 1 596 ? -0.182 14.231 -26.340 1.00 83.19 596 PRO A C 1
ATOM 4752 O O . PRO A 1 596 ? -0.123 14.007 -25.135 1.00 83.19 596 PRO A O 1
ATOM 4755 N N . HIS A 1 597 ? 0.113 13.305 -27.248 1.00 85.31 597 HIS A N 1
ATOM 4756 C CA . HIS A 1 597 ? 0.697 12.011 -26.946 1.00 85.31 597 HIS A CA 1
ATOM 4757 C C . HIS A 1 597 ? 2.217 12.095 -26.759 1.00 85.31 597 HIS A C 1
ATOM 4759 O O . HIS A 1 597 ? 2.843 11.065 -26.542 1.00 85.31 597 HIS A O 1
ATOM 4765 N N . ILE A 1 598 ? 2.801 13.297 -26.822 1.00 92.12 598 ILE A N 1
ATOM 4766 C CA . ILE A 1 598 ? 4.196 13.586 -26.489 1.00 92.12 598 ILE A CA 1
ATOM 4767 C C . ILE A 1 598 ? 4.210 14.500 -25.260 1.00 92.12 598 ILE A C 1
ATOM 4769 O O . ILE A 1 598 ? 3.695 15.615 -25.298 1.00 92.12 598 ILE A O 1
ATOM 4773 N N . ILE A 1 599 ? 4.806 14.027 -24.171 1.00 91.81 599 ILE A N 1
ATOM 4774 C CA . ILE A 1 599 ? 4.908 14.732 -22.892 1.00 91.81 599 ILE A CA 1
ATOM 4775 C C . ILE A 1 599 ? 6.385 15.074 -22.660 1.00 91.81 599 ILE A C 1
ATOM 4777 O O . ILE A 1 599 ? 7.180 14.171 -22.381 1.00 91.81 599 ILE A O 1
ATOM 4781 N N . PRO A 1 600 ? 6.777 16.355 -22.764 1.00 95.06 600 PRO A N 1
ATOM 4782 C CA . PRO A 1 600 ? 8.130 16.790 -22.440 1.00 95.06 600 PRO A CA 1
ATOM 4783 C C . PRO A 1 600 ? 8.399 16.668 -20.940 1.00 95.06 600 PRO A C 1
ATOM 4785 O O . PRO A 1 600 ? 7.594 17.108 -20.119 1.00 95.06 600 PRO A O 1
ATOM 4788 N N . VAL A 1 601 ? 9.548 16.113 -20.575 1.00 94.06 601 VAL A N 1
ATOM 4789 C CA . VAL A 1 601 ? 10.057 16.071 -19.203 1.00 94.06 601 VAL A CA 1
ATOM 4790 C C . VAL A 1 601 ? 11.419 16.744 -19.201 1.00 94.06 601 VAL A C 1
ATOM 4792 O O . VAL A 1 601 ? 12.384 16.233 -19.771 1.00 94.06 601 VAL A O 1
ATOM 4795 N N . VAL A 1 602 ? 11.480 17.928 -18.596 1.00 94.44 602 VAL A N 1
ATOM 4796 C CA . VAL A 1 602 ? 12.659 18.794 -18.679 1.00 94.44 602 VAL A CA 1
ATOM 4797 C C . VAL A 1 602 ? 13.591 18.540 -17.502 1.00 94.44 602 VAL A C 1
ATOM 4799 O O . VAL A 1 602 ? 13.166 18.505 -16.348 1.00 94.44 602 VAL A O 1
ATOM 4802 N N . SER A 1 603 ? 14.872 18.360 -17.797 1.00 92.62 603 SER A N 1
ATOM 4803 C CA . SER A 1 603 ? 15.882 18.032 -16.797 1.00 92.62 603 SER A CA 1
ATOM 4804 C C . SER A 1 603 ? 16.440 19.279 -16.097 1.00 92.62 603 SER A C 1
ATOM 4806 O O . SER A 1 603 ? 16.892 20.207 -16.765 1.00 92.62 603 SER A O 1
ATOM 4808 N N . LEU A 1 604 ? 16.473 19.276 -14.762 1.00 90.81 604 LEU A N 1
ATOM 4809 C CA . LEU A 1 604 ? 17.059 20.319 -13.898 1.00 90.81 604 LEU A CA 1
ATOM 4810 C C . LEU A 1 604 ? 17.589 19.700 -12.595 1.00 90.81 604 LEU A C 1
ATOM 4812 O O . LEU A 1 604 ? 17.250 18.566 -12.306 1.00 90.81 604 LEU A O 1
ATOM 4816 N N . GLU A 1 605 ? 18.383 20.409 -11.789 1.00 88.62 605 GLU A N 1
ATOM 4817 C CA . GLU A 1 605 ? 18.957 19.838 -10.545 1.00 88.62 605 GLU A CA 1
ATOM 4818 C C . GLU A 1 605 ? 18.395 20.439 -9.252 1.00 88.62 605 GLU A C 1
ATOM 4820 O O . GLU A 1 605 ? 18.939 20.213 -8.174 1.00 88.62 605 GLU A O 1
ATOM 4825 N N . GLY A 1 606 ? 17.308 21.205 -9.358 1.00 85.69 606 GLY A N 1
ATOM 4826 C CA . GLY A 1 606 ? 16.753 21.994 -8.264 1.00 85.69 606 GLY A CA 1
ATOM 4827 C C . GLY A 1 606 ? 16.891 23.484 -8.554 1.00 85.69 606 GLY A C 1
ATOM 4828 O O . GLY A 1 606 ? 16.320 23.977 -9.527 1.00 85.69 606 GLY A O 1
ATOM 4829 N N . GLY A 1 607 ? 17.624 24.207 -7.707 1.00 84.38 607 GLY A N 1
ATOM 4830 C CA . GLY A 1 607 ? 17.800 25.654 -7.838 1.00 84.38 607 GLY A CA 1
ATOM 4831 C C . GLY A 1 607 ? 18.730 26.069 -8.985 1.00 84.38 607 GLY A C 1
ATOM 4832 O O . GLY A 1 607 ? 19.311 25.236 -9.685 1.00 84.38 607 GLY A O 1
ATOM 4833 N N . LEU A 1 608 ? 18.888 27.388 -9.151 1.00 87.81 608 LEU A N 1
ATOM 4834 C CA . LEU A 1 608 ? 19.800 27.996 -10.128 1.00 87.81 608 LEU A CA 1
ATOM 4835 C C . LEU A 1 608 ? 21.241 27.512 -9.933 1.00 87.81 608 LEU A C 1
ATOM 4837 O O . LEU A 1 608 ? 21.860 27.070 -10.895 1.00 87.81 608 LEU A O 1
ATOM 4841 N N . GLU A 1 609 ? 21.745 27.558 -8.699 1.00 88.25 609 GLU A N 1
ATOM 4842 C CA . GLU A 1 609 ? 23.123 27.173 -8.379 1.00 88.25 609 GLU A CA 1
ATOM 4843 C C . GLU A 1 609 ? 23.398 25.702 -8.722 1.00 88.25 609 GLU A C 1
ATOM 4845 O O . GLU A 1 609 ? 24.326 25.421 -9.476 1.00 88.25 609 GLU A O 1
ATOM 4850 N N . ASP A 1 610 ? 22.551 24.777 -8.262 1.00 88.31 610 ASP A N 1
ATOM 4851 C CA . ASP A 1 610 ? 22.708 23.337 -8.514 1.00 88.31 610 ASP A CA 1
ATOM 4852 C C . ASP A 1 610 ? 22.628 23.001 -10.011 1.00 88.31 610 ASP A C 1
ATOM 4854 O O . ASP A 1 610 ? 23.413 22.209 -10.541 1.00 88.31 610 ASP A O 1
ATOM 4858 N N . THR A 1 611 ? 21.676 23.631 -10.707 1.00 90.06 611 THR A N 1
ATOM 4859 C CA . THR A 1 611 ? 21.429 23.386 -12.131 1.00 90.06 611 THR A CA 1
ATOM 4860 C C . THR A 1 611 ? 22.583 23.898 -12.982 1.00 90.06 611 THR A C 1
ATOM 4862 O O . THR A 1 611 ? 23.108 23.147 -13.806 1.00 90.06 611 THR A O 1
ATOM 4865 N N . ASP A 1 612 ? 23.011 25.144 -12.781 1.00 93.06 612 ASP A N 1
ATOM 4866 C CA . ASP A 1 612 ? 24.083 25.744 -13.576 1.00 93.06 612 ASP A CA 1
ATOM 4867 C C . ASP A 1 612 ? 25.449 25.132 -13.242 1.00 93.06 612 ASP A C 1
ATOM 4869 O O . ASP A 1 612 ? 26.249 24.933 -14.159 1.00 93.06 612 ASP A O 1
ATOM 4873 N N . LYS A 1 613 ? 25.697 24.756 -11.976 1.00 91.00 613 LYS A N 1
ATOM 4874 C CA . LYS A 1 613 ? 26.928 24.062 -11.558 1.00 91.00 613 LYS A CA 1
ATOM 4875 C C . LYS A 1 613 ? 27.136 22.775 -12.350 1.00 91.00 613 LYS A C 1
ATOM 4877 O O . LYS A 1 613 ? 28.239 22.536 -12.822 1.00 91.00 613 LYS A O 1
ATOM 4882 N N . ARG A 1 614 ? 26.090 21.959 -12.521 1.00 88.69 614 ARG A N 1
ATOM 4883 C CA . ARG A 1 614 ? 26.200 20.683 -13.244 1.00 88.69 614 ARG A CA 1
ATOM 4884 C C . ARG A 1 614 ? 26.059 20.834 -14.756 1.00 88.69 614 ARG A C 1
ATOM 4886 O O . ARG A 1 614 ? 26.716 20.117 -15.508 1.00 88.69 614 ARG A O 1
ATOM 4893 N N . ARG A 1 615 ? 25.128 21.674 -15.218 1.00 90.81 615 ARG A N 1
ATOM 4894 C CA . ARG A 1 615 ? 24.673 21.683 -16.622 1.00 90.81 615 ARG A CA 1
ATOM 4895 C C . ARG A 1 615 ? 25.259 22.820 -17.456 1.00 90.81 615 ARG A C 1
ATOM 4897 O O . ARG A 1 615 ? 25.143 22.773 -18.678 1.00 90.81 615 ARG A O 1
ATOM 4904 N N . GLY A 1 616 ? 25.920 23.783 -16.816 1.00 93.00 616 GLY A N 1
ATOM 4905 C CA . GLY A 1 616 ? 26.529 24.952 -17.440 1.00 93.00 616 GLY A CA 1
ATOM 4906 C C . GLY A 1 616 ? 25.735 26.233 -17.184 1.00 93.00 616 GLY A C 1
ATOM 4907 O O . GLY A 1 616 ? 24.503 26.221 -17.119 1.00 93.00 616 GLY A O 1
ATOM 4908 N N . VAL A 1 617 ? 26.456 27.350 -17.074 1.00 94.50 617 VAL A N 1
ATOM 4909 C CA . VAL A 1 617 ? 25.907 28.673 -16.736 1.00 94.50 617 VAL A CA 1
ATOM 4910 C C . VAL A 1 617 ? 24.810 29.107 -17.715 1.00 94.50 617 VAL A C 1
ATOM 4912 O O . VAL A 1 617 ? 24.973 29.041 -18.935 1.00 94.50 617 VAL A O 1
ATOM 4915 N N . GLY A 1 618 ? 23.694 29.592 -17.169 1.00 92.56 618 GLY A N 1
ATOM 4916 C CA . GLY A 1 618 ? 22.529 30.065 -17.911 1.00 92.56 618 GLY A CA 1
ATOM 4917 C C . GLY A 1 618 ? 21.539 28.967 -18.309 1.00 92.56 618 GLY A C 1
ATOM 4918 O O . GLY A 1 618 ? 20.526 29.278 -18.940 1.00 92.56 618 GLY A O 1
ATOM 4919 N N . THR A 1 619 ? 21.788 27.705 -17.947 1.00 94.12 619 THR A N 1
ATOM 4920 C CA . THR A 1 619 ? 20.884 26.589 -18.265 1.00 94.12 619 THR A CA 1
ATOM 4921 C C . THR A 1 619 ? 19.583 26.693 -17.482 1.00 94.12 619 THR A C 1
ATOM 4923 O O . THR A 1 619 ? 18.514 26.533 -18.071 1.00 94.12 619 THR A O 1
ATOM 4926 N N . TYR A 1 620 ? 19.646 27.044 -16.194 1.00 91.88 620 TYR A N 1
ATOM 4927 C CA . TYR A 1 620 ? 18.459 27.195 -15.355 1.00 91.88 620 TYR A CA 1
ATOM 4928 C C . TYR A 1 620 ? 17.442 28.164 -15.970 1.00 91.88 620 TYR A C 1
ATOM 4930 O O . TYR A 1 620 ? 16.283 27.808 -16.163 1.00 91.88 620 TYR A O 1
ATOM 4938 N N . ASN A 1 621 ? 17.875 29.360 -16.378 1.00 91.19 621 ASN A N 1
ATOM 4939 C CA . ASN A 1 621 ? 16.974 30.368 -16.950 1.00 91.19 621 ASN A CA 1
ATOM 4940 C C . ASN A 1 621 ? 16.313 29.903 -18.259 1.00 91.19 621 ASN A C 1
ATOM 4942 O O . ASN A 1 621 ? 15.150 30.225 -18.511 1.00 91.19 621 ASN A O 1
ATOM 4946 N N . ARG A 1 622 ? 17.022 29.115 -19.081 1.00 92.50 622 ARG A N 1
ATOM 4947 C CA . ARG A 1 622 ? 16.446 28.513 -20.295 1.00 92.50 622 ARG A CA 1
ATOM 4948 C C . ARG A 1 622 ? 15.388 27.468 -19.952 1.00 92.50 622 ARG A C 1
ATOM 4950 O O . ARG A 1 622 ? 14.330 27.466 -20.571 1.00 92.50 622 ARG A O 1
ATOM 4957 N N . VAL A 1 623 ? 15.644 26.627 -18.950 1.00 91.69 623 VAL A N 1
ATOM 4958 C CA . VAL A 1 623 ? 14.677 25.633 -18.460 1.00 91.69 623 VAL A CA 1
ATOM 4959 C C . VAL A 1 623 ? 13.420 26.309 -17.910 1.00 91.69 623 VAL A C 1
ATOM 4961 O O . VAL A 1 623 ? 12.314 25.908 -18.265 1.00 91.69 623 VAL A O 1
ATOM 4964 N N . ILE A 1 624 ? 13.566 27.374 -17.114 1.00 90.62 624 ILE A N 1
ATOM 4965 C CA . ILE A 1 624 ? 12.414 28.135 -16.607 1.00 90.62 624 ILE A CA 1
ATOM 4966 C C . ILE A 1 624 ? 11.607 28.744 -17.758 1.00 90.62 624 ILE A C 1
ATOM 4968 O O . ILE A 1 624 ? 10.389 28.584 -17.796 1.00 90.62 624 ILE A O 1
ATOM 4972 N N . SER A 1 625 ? 12.275 29.346 -18.746 1.00 90.81 625 SER A N 1
ATOM 4973 C CA . SER A 1 625 ? 11.607 29.895 -19.937 1.00 90.81 625 SER A CA 1
ATOM 4974 C C . SER A 1 625 ? 10.841 28.816 -20.719 1.00 90.81 625 SER A C 1
ATOM 4976 O O . SER A 1 625 ? 9.732 29.051 -21.203 1.00 90.81 625 SER A O 1
ATOM 4978 N N . ALA A 1 626 ? 11.399 27.603 -20.814 1.00 92.81 626 ALA A N 1
ATOM 4979 C CA . ALA A 1 626 ? 10.724 26.467 -21.433 1.00 92.81 626 ALA A CA 1
ATOM 4980 C C . ALA A 1 626 ? 9.466 26.054 -20.651 1.00 92.81 626 ALA A C 1
ATOM 4982 O O . ALA A 1 626 ? 8.416 25.846 -21.260 1.00 92.81 626 ALA A O 1
ATOM 4983 N N . PHE A 1 627 ? 9.529 25.985 -19.315 1.00 92.00 627 PHE A N 1
ATOM 4984 C CA . PHE A 1 627 ? 8.351 25.706 -18.486 1.00 92.00 627 PHE A CA 1
ATOM 4985 C C . PHE A 1 627 ? 7.257 26.758 -18.656 1.00 92.00 627 PHE A C 1
ATOM 4987 O O . PHE A 1 627 ? 6.095 26.396 -18.835 1.00 92.00 627 PHE A O 1
ATOM 4994 N N . GLU A 1 628 ? 7.613 28.043 -18.674 1.00 90.81 628 GLU A N 1
ATOM 4995 C CA . GLU A 1 628 ? 6.658 29.131 -18.906 1.00 90.81 628 GLU A CA 1
ATOM 4996 C C . GLU A 1 628 ? 5.969 28.999 -20.273 1.00 90.81 628 GLU A C 1
ATOM 4998 O O . GLU A 1 628 ? 4.744 29.127 -20.371 1.00 90.81 628 GLU A O 1
ATOM 5003 N N . SER A 1 629 ? 6.725 28.676 -21.329 1.00 92.00 629 SER A N 1
ATOM 5004 C CA . SER A 1 629 ? 6.163 28.467 -22.669 1.00 92.00 629 SER A CA 1
ATOM 5005 C C . SER A 1 629 ? 5.250 27.234 -22.730 1.00 92.00 629 SER A C 1
ATOM 5007 O O . SER A 1 629 ? 4.133 27.311 -23.258 1.00 92.00 629 SER A O 1
ATOM 5009 N N . LEU A 1 630 ? 5.659 26.108 -22.132 1.00 92.44 630 LEU A N 1
ATOM 5010 C CA . LEU A 1 630 ? 4.847 24.887 -22.031 1.00 92.44 630 LEU A CA 1
ATOM 5011 C C . LEU A 1 630 ? 3.532 25.142 -21.277 1.00 92.44 630 LEU A C 1
ATOM 5013 O O . LEU A 1 630 ? 2.461 24.726 -21.733 1.00 92.44 630 LEU A O 1
ATOM 5017 N N . GLN A 1 631 ? 3.599 25.878 -20.165 1.00 89.38 631 GLN A N 1
ATOM 5018 C CA . GLN A 1 631 ? 2.441 26.250 -19.357 1.00 89.38 631 GLN A CA 1
ATOM 5019 C C . GLN A 1 631 ? 1.487 27.166 -20.128 1.00 89.38 631 GLN A C 1
ATOM 5021 O O . GLN A 1 631 ? 0.283 26.901 -20.183 1.00 89.38 631 GLN A O 1
ATOM 5026 N N . LYS A 1 632 ? 2.020 28.212 -20.773 1.00 89.06 632 LYS A N 1
ATOM 5027 C CA . LYS A 1 632 ? 1.257 29.160 -21.600 1.00 89.06 632 LYS A CA 1
ATOM 5028 C C . LYS A 1 632 ? 0.490 28.452 -22.718 1.00 89.06 632 LYS A C 1
ATOM 5030 O O . LYS A 1 632 ? -0.650 28.814 -23.005 1.00 89.06 632 LYS A O 1
ATOM 5035 N N . ASN A 1 633 ? 1.086 27.419 -23.312 1.00 88.75 633 ASN A N 1
ATOM 5036 C CA . ASN A 1 633 ? 0.479 26.616 -24.374 1.00 88.75 633 ASN A CA 1
ATOM 5037 C C . ASN A 1 633 ? -0.351 25.422 -23.857 1.00 88.75 633 ASN A C 1
ATOM 5039 O O . ASN A 1 633 ? -0.842 24.633 -24.661 1.00 88.75 633 ASN A O 1
ATOM 5043 N N . LYS A 1 634 ? -0.555 25.298 -22.534 1.00 87.44 634 LYS A N 1
ATOM 5044 C CA . LYS A 1 634 ? -1.355 24.240 -21.884 1.00 87.44 634 LYS A CA 1
ATOM 5045 C C . LYS A 1 634 ? -0.914 22.816 -22.247 1.00 87.44 634 LYS A C 1
ATOM 5047 O O . LYS A 1 634 ? -1.742 21.905 -22.361 1.00 87.44 634 LYS A O 1
ATOM 5052 N N . ILE A 1 635 ? 0.386 22.623 -22.433 1.00 89.44 635 ILE A N 1
ATOM 5053 C CA . ILE A 1 635 ? 0.973 21.309 -22.700 1.00 89.44 635 ILE A CA 1
ATOM 5054 C C . ILE A 1 635 ? 1.095 20.553 -21.376 1.00 89.44 635 ILE A C 1
ATOM 5056 O O . ILE A 1 635 ? 1.309 21.156 -20.327 1.00 89.44 635 ILE A O 1
ATOM 5060 N N . LEU A 1 636 ? 0.918 19.233 -21.402 1.00 87.75 636 LEU A N 1
ATOM 5061 C CA . LEU A 1 636 ? 1.235 18.382 -20.260 1.00 87.75 636 LEU A CA 1
ATOM 5062 C C . LEU A 1 636 ? 2.747 18.140 -20.251 1.00 87.75 636 LEU A C 1
ATOM 5064 O O . LEU A 1 636 ? 3.279 17.602 -21.216 1.00 87.75 636 LEU A O 1
ATOM 5068 N N . TYR A 1 637 ? 3.432 18.535 -19.181 1.00 92.12 637 TYR A N 1
ATOM 5069 C CA . TYR A 1 637 ? 4.878 18.357 -19.040 1.00 92.12 637 TYR A CA 1
ATOM 5070 C C . TYR A 1 637 ? 5.261 17.926 -17.629 1.00 92.12 637 TYR A C 1
ATOM 5072 O O . TYR A 1 637 ? 4.470 18.005 -16.675 1.00 92.12 637 TYR A O 1
ATOM 5080 N N . GLY A 1 638 ? 6.499 17.463 -17.523 1.00 91.81 638 GLY A N 1
ATOM 5081 C CA . GLY A 1 638 ? 7.134 17.095 -16.278 1.00 91.81 638 GLY A CA 1
ATOM 5082 C C . GLY A 1 638 ? 8.521 17.687 -16.099 1.00 91.81 638 GLY A C 1
ATOM 5083 O O . GLY A 1 638 ? 9.035 18.407 -16.957 1.00 91.81 638 GLY A O 1
ATOM 5084 N N . PHE A 1 639 ? 9.134 17.322 -14.983 1.00 91.25 639 PHE A N 1
ATOM 5085 C CA . PHE A 1 639 ? 10.531 17.599 -14.692 1.00 91.25 639 PHE A CA 1
ATOM 5086 C C . PHE A 1 639 ? 11.288 16.317 -14.335 1.00 91.25 639 PHE A C 1
ATOM 5088 O O . PHE A 1 639 ? 10.686 15.345 -13.877 1.00 91.25 639 PHE A O 1
ATOM 5095 N N . SER A 1 640 ? 12.607 16.324 -14.517 1.00 91.69 640 SER A N 1
ATOM 5096 C CA . SER A 1 640 ? 13.498 15.252 -14.069 1.00 91.69 640 SER A CA 1
ATOM 5097 C C . SER A 1 640 ? 14.673 15.834 -13.291 1.00 91.69 640 SER A C 1
ATOM 5099 O O . SER A 1 640 ? 15.392 16.677 -13.822 1.00 91.69 640 SER A O 1
ATOM 5101 N N . ILE A 1 641 ? 14.879 15.375 -12.059 1.00 91.12 641 ILE A N 1
ATOM 5102 C CA . ILE A 1 641 ? 15.958 15.807 -11.165 1.00 91.12 641 ILE A CA 1
ATOM 5103 C C . ILE A 1 641 ? 16.896 14.644 -10.905 1.00 91.12 641 ILE A C 1
ATOM 5105 O O . ILE A 1 641 ? 16.433 13.560 -10.556 1.00 91.12 641 ILE A O 1
ATOM 5109 N N . THR A 1 642 ? 18.206 14.858 -11.053 1.00 91.25 642 THR A N 1
ATOM 5110 C CA . THR A 1 642 ? 19.172 13.871 -10.570 1.00 91.25 642 THR A CA 1
ATOM 5111 C C . THR A 1 642 ? 19.536 14.182 -9.125 1.00 91.25 642 THR A C 1
ATOM 5113 O O . THR A 1 642 ? 20.031 15.261 -8.807 1.00 91.25 642 THR A O 1
ATOM 5116 N N . VAL A 1 643 ? 19.299 13.233 -8.231 1.00 91.25 643 VAL A N 1
ATOM 5117 C CA . VAL A 1 643 ? 19.583 13.384 -6.807 1.00 91.25 643 VAL A CA 1
ATOM 5118 C C . VAL A 1 643 ? 21.016 12.942 -6.545 1.00 91.25 643 VAL A C 1
ATOM 5120 O O . VAL A 1 643 ? 21.403 11.815 -6.838 1.00 91.25 643 VAL A O 1
ATOM 5123 N N . THR A 1 644 ? 21.814 13.844 -5.999 1.00 91.00 644 THR A N 1
ATOM 5124 C CA . THR A 1 644 ? 23.229 13.653 -5.679 1.00 91.00 644 THR A CA 1
ATOM 5125 C C . THR A 1 644 ? 23.466 13.980 -4.212 1.00 91.00 644 THR A C 1
ATOM 5127 O O . THR A 1 644 ? 22.697 14.719 -3.596 1.00 91.00 644 THR A O 1
ATOM 5130 N N . SER A 1 645 ? 24.581 13.513 -3.659 1.00 90.88 645 SER A N 1
ATOM 5131 C CA . SER A 1 645 ? 25.002 13.886 -2.301 1.00 90.88 645 SER A CA 1
ATOM 5132 C C . SER A 1 645 ? 25.193 15.387 -2.106 1.00 90.88 645 SER A C 1
ATOM 5134 O O . SER A 1 645 ? 25.076 15.859 -0.981 1.00 90.88 645 SER A O 1
ATOM 5136 N N . ASP A 1 646 ? 25.473 16.130 -3.180 1.00 89.31 646 ASP A N 1
ATOM 5137 C CA . ASP A 1 646 ? 25.690 17.577 -3.132 1.00 89.31 646 ASP A CA 1
ATOM 5138 C C . ASP A 1 646 ? 24.363 18.370 -3.113 1.00 89.31 646 ASP A C 1
ATOM 5140 O O . ASP A 1 646 ? 24.319 19.433 -2.501 1.00 89.31 646 ASP A O 1
ATOM 5144 N N . ASN A 1 647 ? 23.284 17.882 -3.750 1.00 89.38 647 ASN A N 1
ATOM 5145 C CA . ASN A 1 647 ? 22.011 18.623 -3.855 1.00 89.38 647 ASN A CA 1
ATOM 5146 C C . ASN A 1 647 ? 20.875 18.083 -2.966 1.00 89.38 647 ASN A C 1
ATOM 5148 O O . ASN A 1 647 ? 19.887 18.786 -2.757 1.00 89.38 647 ASN A O 1
ATOM 5152 N N . VAL A 1 648 ? 20.995 16.870 -2.411 1.00 89.81 648 VAL A N 1
ATOM 5153 C CA . VAL A 1 648 ? 19.914 16.208 -1.657 1.00 89.81 648 VAL A CA 1
ATOM 5154 C C . VAL A 1 648 ? 19.404 17.036 -0.476 1.00 89.81 648 VAL A C 1
ATOM 5156 O O . VAL A 1 648 ? 18.198 17.203 -0.320 1.00 89.81 648 VAL A O 1
ATOM 5159 N N . GLU A 1 649 ? 20.298 17.635 0.310 1.00 87.75 649 GLU A N 1
ATOM 5160 C CA . GLU A 1 649 ? 19.910 18.457 1.462 1.00 87.75 649 GLU A CA 1
ATOM 5161 C C . GLU A 1 649 ? 19.183 19.734 1.033 1.00 87.75 649 GLU A C 1
ATOM 5163 O O . GLU A 1 649 ? 18.261 20.193 1.707 1.00 87.75 649 GLU A O 1
ATOM 5168 N N . GLN A 1 650 ? 19.579 20.311 -0.104 1.00 82.75 650 GLN A N 1
ATOM 5169 C CA . GLN A 1 650 ? 18.950 21.510 -0.644 1.00 82.75 650 GLN A CA 1
ATOM 5170 C C . GLN A 1 650 ? 17.561 21.204 -1.215 1.00 82.75 650 GLN A C 1
ATOM 5172 O O . GLN A 1 650 ? 16.639 21.995 -1.013 1.00 82.75 650 GLN A O 1
ATOM 5177 N N . LEU A 1 651 ? 17.389 20.042 -1.857 1.00 84.12 651 LEU A N 1
ATOM 5178 C CA . LEU A 1 651 ? 16.088 19.551 -2.321 1.00 84.12 651 LEU A CA 1
ATOM 5179 C C . LEU A 1 651 ? 15.107 19.346 -1.154 1.00 84.12 651 LEU A C 1
ATOM 5181 O O . LEU A 1 651 ? 13.921 19.633 -1.303 1.00 84.12 651 LEU A O 1
ATOM 5185 N N . GLN A 1 652 ? 15.598 18.898 0.008 1.00 83.62 652 GLN A N 1
ATOM 5186 C CA . GLN A 1 652 ? 14.781 18.574 1.182 1.00 83.62 652 GLN A CA 1
ATOM 5187 C C . GLN A 1 652 ? 14.285 19.778 1.996 1.00 83.62 652 GLN A C 1
ATOM 5189 O O . GLN A 1 652 ? 13.411 19.607 2.846 1.00 83.62 652 GLN A O 1
ATOM 5194 N N . LYS A 1 653 ? 14.802 20.993 1.774 1.00 79.19 653 LYS A N 1
ATOM 5195 C CA . LYS A 1 653 ? 14.354 22.189 2.512 1.00 79.19 653 LYS A CA 1
ATOM 5196 C C . LYS A 1 653 ? 12.902 22.527 2.122 1.00 79.19 653 LYS A C 1
ATOM 5198 O O . LYS A 1 653 ? 12.628 22.985 1.013 1.00 79.19 653 LYS A O 1
ATOM 5203 N N . GLU A 1 654 ? 11.974 22.241 3.045 1.00 54.25 654 GLU A N 1
ATOM 5204 C CA . GLU A 1 654 ? 10.546 21.956 2.792 1.00 54.25 654 GLU A CA 1
ATOM 5205 C C . GLU A 1 654 ? 9.673 23.119 2.261 1.00 54.25 654 GLU A C 1
ATOM 5207 O O . GLU A 1 654 ? 8.589 22.843 1.749 1.00 54.25 654 GLU A O 1
ATOM 5212 N N . ASP A 1 655 ? 10.129 24.376 2.246 1.00 51.88 655 ASP A N 1
ATOM 5213 C CA . ASP A 1 655 ? 9.264 25.523 1.889 1.00 51.88 655 ASP A CA 1
ATOM 5214 C C . ASP A 1 655 ? 9.312 25.962 0.411 1.00 51.88 655 ASP A C 1
ATOM 5216 O O . ASP A 1 655 ? 8.603 26.880 0.010 1.00 51.88 655 ASP A O 1
ATOM 5220 N N . VAL A 1 656 ? 10.110 25.318 -0.452 1.00 49.84 656 VAL A N 1
ATOM 5221 C CA . VAL A 1 656 ? 10.275 25.780 -1.851 1.00 49.84 656 VAL A CA 1
ATOM 5222 C C . VAL A 1 656 ? 9.668 24.815 -2.882 1.00 49.84 656 VAL A C 1
ATOM 5224 O O . VAL A 1 656 ? 9.186 25.248 -3.932 1.00 49.84 656 VAL A O 1
ATOM 5227 N N . PHE A 1 657 ? 9.605 23.508 -2.592 1.00 57.06 657 PHE A N 1
ATOM 5228 C CA . PHE A 1 657 ? 9.137 22.514 -3.572 1.00 57.06 657 PHE A CA 1
ATOM 5229 C C . PHE A 1 657 ? 7.626 22.483 -3.782 1.00 57.06 657 PHE A C 1
ATOM 5231 O O . PHE A 1 657 ? 7.183 22.296 -4.911 1.00 57.06 657 PHE A O 1
ATOM 5238 N N . CYS A 1 658 ? 6.826 22.716 -2.740 1.00 51.50 658 CYS A N 1
ATOM 5239 C CA . CYS A 1 658 ? 5.368 22.750 -2.878 1.00 51.50 658 CYS A CA 1
ATOM 5240 C C . CYS A 1 658 ? 4.852 24.076 -3.466 1.00 51.50 658 CYS A C 1
ATOM 5242 O O . CYS A 1 658 ? 3.836 24.069 -4.158 1.00 51.50 658 CYS A O 1
ATOM 5244 N N . GLU A 1 659 ? 5.549 25.194 -3.228 1.00 50.16 659 GLU A N 1
ATOM 5245 C CA . GLU A 1 659 ? 5.086 26.534 -3.624 1.00 50.16 659 GLU A CA 1
ATOM 5246 C C . GLU A 1 659 ? 5.721 27.063 -4.921 1.00 50.16 659 GLU A C 1
ATOM 5248 O O . GLU A 1 659 ? 5.066 27.793 -5.663 1.00 50.16 659 GLU A O 1
ATOM 5253 N N . LYS A 1 660 ? 6.975 26.695 -5.233 1.00 56.28 660 LYS A N 1
ATOM 5254 C CA . LYS A 1 660 ? 7.772 27.351 -6.290 1.00 56.28 660 LYS A CA 1
ATOM 5255 C C . LYS A 1 660 ? 8.230 26.417 -7.415 1.00 56.28 660 LYS A C 1
ATOM 5257 O O . LYS A 1 660 ? 8.268 26.844 -8.565 1.00 56.28 660 LYS A O 1
ATOM 5262 N N . TYR A 1 661 ? 8.551 25.155 -7.114 1.00 58.91 661 TYR A N 1
ATOM 5263 C CA . TYR A 1 661 ? 9.225 24.260 -8.068 1.00 58.91 661 TYR A CA 1
ATOM 5264 C C . TYR A 1 661 ? 8.380 23.400 -9.014 1.00 58.91 661 TYR A C 1
ATOM 5266 O O . TYR A 1 661 ? 8.969 22.910 -9.978 1.00 58.91 661 TYR A O 1
ATOM 5274 N N . PRO A 1 662 ? 7.054 23.189 -8.868 1.00 59.59 662 PRO A N 1
ATOM 5275 C CA . PRO A 1 662 ? 6.381 22.410 -9.890 1.00 59.59 662 PRO A CA 1
ATOM 5276 C C . PRO A 1 662 ? 6.317 23.204 -11.195 1.00 59.59 662 PRO A C 1
ATOM 5278 O O . PRO A 1 662 ? 6.167 22.585 -12.231 1.00 59.59 662 PRO A O 1
ATOM 5281 N N . TYR A 1 663 ? 6.423 24.543 -11.195 1.00 71.12 663 TYR A N 1
ATOM 5282 C CA . TYR A 1 663 ? 6.264 25.384 -12.394 1.00 71.12 663 TYR A CA 1
ATOM 5283 C C . TYR A 1 663 ? 5.038 25.001 -13.240 1.00 71.12 663 TYR A C 1
ATOM 5285 O O . TYR A 1 663 ? 5.071 25.159 -14.448 1.00 71.12 663 TYR A O 1
ATOM 5293 N N . GLY A 1 664 ? 3.981 24.430 -12.642 1.00 78.12 664 GLY A N 1
ATOM 5294 C CA . GLY A 1 664 ? 2.815 23.869 -13.346 1.00 78.12 664 GLY A CA 1
ATOM 5295 C C . GLY A 1 664 ? 2.947 22.422 -13.869 1.00 78.12 664 GLY A C 1
ATOM 5296 O O . GLY A 1 664 ? 1.949 21.857 -14.321 1.00 78.12 664 GLY A O 1
ATOM 5297 N N . ALA A 1 665 ? 4.123 21.803 -13.758 1.00 86.31 665 ALA A N 1
ATOM 5298 C CA . ALA A 1 665 ? 4.423 20.423 -14.125 1.00 86.31 665 ALA A CA 1
ATOM 5299 C C . ALA A 1 665 ? 3.568 19.407 -13.357 1.00 86.31 665 ALA A C 1
ATOM 5301 O O . ALA A 1 665 ? 3.299 19.520 -12.155 1.00 86.31 665 ALA A O 1
ATOM 5302 N N . ARG A 1 666 ? 3.158 18.363 -14.074 1.00 84.56 666 ARG A N 1
ATOM 5303 C CA . ARG A 1 666 ? 2.235 17.328 -13.586 1.00 84.56 666 ARG A CA 1
ATOM 5304 C C . ARG A 1 666 ? 2.875 15.952 -13.456 1.00 84.56 666 ARG A C 1
ATOM 5306 O O . ARG A 1 666 ? 2.260 15.064 -12.871 1.00 84.56 666 ARG A O 1
ATOM 5313 N N . LEU A 1 667 ? 4.106 15.812 -13.934 1.00 85.75 667 LEU A N 1
ATOM 5314 C CA . LEU A 1 667 ? 4.957 14.639 -13.787 1.00 85.75 667 LEU A CA 1
ATOM 5315 C C . LEU A 1 667 ? 6.308 15.071 -13.195 1.00 85.75 667 LEU A C 1
ATOM 5317 O O . LEU A 1 667 ? 6.834 16.113 -13.572 1.00 85.75 667 LEU A O 1
ATOM 5321 N N . GLY A 1 668 ? 6.867 14.295 -12.277 1.00 87.38 668 GLY A N 1
ATOM 5322 C CA . GLY A 1 668 ? 8.183 14.554 -11.703 1.00 87.38 668 GLY A CA 1
ATOM 5323 C C . GLY A 1 668 ? 8.959 13.261 -11.520 1.00 87.38 668 GLY A C 1
ATOM 5324 O O . GLY A 1 668 ? 8.452 12.329 -10.901 1.00 87.38 668 GLY A O 1
ATOM 5325 N N . CYS A 1 669 ? 10.178 13.212 -12.042 1.00 87.88 669 CYS A N 1
ATOM 5326 C CA . CYS A 1 669 ? 11.093 12.089 -11.879 1.00 87.88 669 CYS A CA 1
ATOM 5327 C C . CYS A 1 669 ? 12.276 12.526 -11.015 1.00 87.88 669 CYS A C 1
ATOM 5329 O O . CYS A 1 669 ? 12.917 13.531 -11.307 1.00 87.88 669 CYS A O 1
ATOM 5331 N N . PHE A 1 670 ? 12.577 11.770 -9.968 1.00 89.12 670 PHE A N 1
ATOM 5332 C CA . PHE A 1 670 ? 13.795 11.902 -9.179 1.00 89.12 670 PHE A CA 1
ATOM 5333 C C . PHE A 1 670 ? 14.650 10.674 -9.453 1.00 89.12 670 PHE A C 1
ATOM 5335 O O . PHE A 1 670 ? 14.192 9.558 -9.239 1.00 89.12 670 PHE A O 1
ATOM 5342 N N . ILE A 1 671 ? 15.858 10.873 -9.965 1.00 87.25 671 ILE A N 1
ATOM 5343 C CA . ILE A 1 671 ? 16.770 9.800 -10.361 1.00 87.25 671 ILE A CA 1
ATOM 5344 C C . ILE A 1 671 ? 18.021 9.925 -9.492 1.00 87.25 671 ILE A C 1
ATOM 5346 O O . ILE A 1 671 ? 18.731 10.916 -9.617 1.00 87.25 671 ILE A O 1
ATOM 5350 N N . GLU A 1 672 ? 18.313 8.987 -8.596 1.00 87.31 672 GLU A N 1
ATOM 5351 C CA . GLU A 1 672 ? 19.575 9.007 -7.860 1.00 87.31 672 GLU A CA 1
ATOM 5352 C C . GLU A 1 672 ? 20.752 8.901 -8.827 1.00 87.31 672 GLU A C 1
ATOM 5354 O O . GLU A 1 672 ? 20.723 8.213 -9.851 1.00 87.31 672 GLU A O 1
ATOM 5359 N N . TYR A 1 673 ? 21.823 9.594 -8.479 1.00 86.06 673 TYR A N 1
ATOM 5360 C CA . TYR A 1 673 ? 23.064 9.513 -9.208 1.00 86.06 673 TYR A CA 1
ATOM 5361 C C . TYR A 1 673 ? 23.694 8.128 -9.047 1.00 86.06 673 TYR A C 1
ATOM 5363 O O . TYR A 1 673 ? 24.030 7.700 -7.941 1.00 86.06 673 TYR A O 1
ATOM 5371 N N . ILE A 1 674 ? 23.899 7.461 -10.181 1.00 80.31 674 ILE A N 1
ATOM 5372 C CA . ILE A 1 674 ? 24.606 6.186 -10.278 1.00 80.31 674 ILE A CA 1
ATOM 5373 C C . ILE A 1 674 ? 25.934 6.457 -11.001 1.00 80.31 674 ILE A C 1
ATOM 5375 O O . ILE A 1 674 ? 25.916 7.067 -12.077 1.00 80.31 674 ILE A O 1
ATOM 5379 N N . PRO A 1 675 ? 27.087 6.045 -10.436 1.00 77.56 675 PRO A N 1
ATOM 5380 C CA . PRO A 1 675 ? 28.411 6.449 -10.903 1.00 77.56 675 PRO A CA 1
ATOM 5381 C C . PRO A 1 675 ? 28.791 5.707 -12.193 1.00 77.56 675 PRO A C 1
ATOM 5383 O O . PRO A 1 675 ? 29.580 4.769 -12.191 1.00 77.56 675 PRO A O 1
ATOM 5386 N N . THR A 1 676 ? 28.217 6.155 -13.305 1.00 72.31 676 THR A N 1
ATOM 5387 C CA . THR A 1 676 ? 28.388 5.624 -14.666 1.00 72.31 676 THR A CA 1
ATOM 5388 C C . THR A 1 676 ? 28.786 6.753 -15.625 1.00 72.31 676 THR A C 1
ATOM 5390 O O . THR A 1 676 ? 28.723 7.935 -15.273 1.00 72.31 676 THR A O 1
ATOM 5393 N N . GLY A 1 677 ? 29.229 6.414 -16.839 1.00 69.75 677 GLY A N 1
ATOM 5394 C CA . GLY A 1 677 ? 29.715 7.385 -17.830 1.00 69.75 677 GLY A CA 1
ATOM 5395 C C . GLY A 1 677 ? 31.241 7.512 -17.881 1.00 69.75 677 GLY A C 1
ATOM 5396 O O . GLY A 1 677 ? 31.963 6.724 -17.279 1.00 69.75 677 GLY A O 1
ATOM 5397 N N . ARG A 1 678 ? 31.744 8.511 -18.624 1.00 66.25 678 ARG A N 1
ATOM 5398 C CA . ARG A 1 678 ? 33.194 8.722 -18.853 1.00 66.25 678 ARG A CA 1
ATOM 5399 C C . ARG A 1 678 ? 33.978 9.111 -17.596 1.00 66.25 678 ARG A C 1
ATOM 5401 O O . ARG A 1 678 ? 35.137 8.739 -17.465 1.00 66.25 678 ARG A O 1
ATOM 5408 N N . THR A 1 679 ? 33.375 9.896 -16.706 1.00 72.50 679 THR A N 1
ATOM 5409 C CA . THR A 1 679 ? 34.016 10.422 -15.487 1.00 72.50 679 THR A CA 1
ATOM 5410 C C . THR A 1 679 ? 33.130 10.158 -14.264 1.00 72.50 679 THR A C 1
ATOM 5412 O O . THR A 1 679 ? 32.547 11.093 -13.708 1.00 72.50 679 THR A O 1
ATOM 5415 N N . PRO A 1 680 ? 32.956 8.887 -13.854 1.00 76.88 680 PRO A N 1
ATOM 5416 C CA . PRO A 1 680 ? 32.107 8.546 -12.718 1.00 76.88 680 PRO A CA 1
ATOM 5417 C C . PRO A 1 680 ? 32.687 9.127 -11.421 1.00 76.88 680 PRO A C 1
ATOM 5419 O O . PRO A 1 680 ? 33.898 9.105 -11.206 1.00 76.88 680 PRO A O 1
ATOM 5422 N N . ASN A 1 681 ? 31.827 9.654 -10.546 1.00 82.25 681 ASN A N 1
ATOM 5423 C CA . ASN A 1 681 ? 32.243 10.261 -9.283 1.00 82.25 681 ASN A CA 1
ATOM 5424 C C . ASN A 1 681 ? 31.448 9.689 -8.113 1.00 82.25 681 ASN A C 1
ATOM 5426 O O . ASN A 1 681 ? 30.356 10.148 -7.784 1.00 82.25 681 ASN A O 1
ATOM 5430 N N . VAL A 1 682 ? 32.040 8.704 -7.443 1.00 83.56 682 VAL A N 1
ATOM 5431 C CA . VAL A 1 682 ? 31.418 7.995 -6.318 1.00 83.56 682 VAL A CA 1
ATOM 5432 C C . VAL A 1 682 ? 31.025 8.912 -5.154 1.00 83.56 682 VAL A C 1
ATOM 5434 O O . VAL A 1 682 ? 30.069 8.601 -4.453 1.00 83.56 682 VAL A O 1
ATOM 5437 N N . ARG A 1 683 ? 31.677 10.074 -4.979 1.00 86.75 683 ARG A N 1
ATOM 5438 C CA . ARG A 1 683 ? 31.331 11.044 -3.922 1.00 86.75 683 ARG A CA 1
ATOM 5439 C C . ARG A 1 683 ? 29.901 11.573 -4.071 1.00 86.75 683 ARG A C 1
ATOM 5441 O O . ARG A 1 683 ? 29.263 11.908 -3.078 1.00 86.75 683 ARG A O 1
ATOM 5448 N N . LEU A 1 684 ? 29.402 11.661 -5.302 1.00 86.00 684 LEU A N 1
ATOM 5449 C CA . LEU A 1 684 ? 28.062 12.173 -5.586 1.00 86.00 684 LEU A CA 1
ATOM 5450 C C . LEU A 1 684 ? 26.956 11.137 -5.347 1.00 86.00 684 LEU A C 1
ATOM 5452 O O . LEU A 1 684 ? 25.783 11.498 -5.411 1.00 86.00 684 LEU A O 1
ATOM 5456 N N . CYS A 1 685 ? 27.306 9.878 -5.065 1.00 86.56 685 CYS A N 1
ATOM 5457 C CA . CYS A 1 685 ? 26.341 8.837 -4.721 1.00 86.56 685 CYS A CA 1
ATOM 5458 C C . CYS A 1 685 ? 25.819 9.058 -3.305 1.00 86.56 685 CYS A C 1
ATOM 5460 O O . CYS A 1 685 ? 26.622 9.224 -2.383 1.00 86.56 685 CYS A O 1
ATOM 5462 N N . LEU A 1 686 ? 24.498 8.990 -3.125 1.00 79.88 686 LEU A N 1
ATOM 5463 C CA . LEU A 1 686 ? 23.880 9.158 -1.812 1.00 79.88 686 LEU A CA 1
ATOM 5464 C C . LEU A 1 686 ? 24.430 8.144 -0.809 1.00 79.88 686 LEU A C 1
ATOM 5466 O O . LEU A 1 686 ? 24.440 6.932 -1.062 1.00 79.88 686 LEU A O 1
ATOM 5470 N N . SER A 1 687 ? 24.826 8.644 0.362 1.00 80.50 687 SER A N 1
ATOM 5471 C CA . SER A 1 687 ? 25.089 7.787 1.518 1.00 80.50 687 SER A CA 1
ATOM 5472 C C . SER A 1 687 ? 23.797 7.091 1.980 1.00 80.50 687 SER A C 1
ATOM 5474 O O . SER A 1 687 ? 22.707 7.627 1.759 1.00 80.50 687 SER A O 1
ATOM 5476 N N . PRO A 1 688 ? 23.870 5.941 2.678 1.00 74.25 688 PRO A N 1
ATOM 5477 C CA . PRO A 1 688 ? 22.677 5.269 3.206 1.00 74.25 688 PRO A CA 1
ATOM 5478 C C . PRO A 1 688 ? 21.786 6.182 4.065 1.00 74.25 688 PRO A C 1
ATOM 5480 O O . PRO A 1 688 ? 20.562 6.151 3.956 1.00 74.25 688 PRO A O 1
ATOM 5483 N N . ALA A 1 689 ? 22.394 7.057 4.875 1.00 73.56 689 ALA A N 1
ATOM 5484 C CA . ALA A 1 689 ? 21.667 8.029 5.690 1.00 73.56 689 ALA A CA 1
ATOM 5485 C C . ALA A 1 689 ? 20.944 9.086 4.835 1.00 73.56 689 ALA A C 1
ATOM 5487 O O . ALA A 1 689 ? 19.764 9.359 5.064 1.00 73.56 689 ALA A O 1
ATOM 5488 N N . GLN A 1 690 ? 21.620 9.645 3.823 1.00 81.31 690 GLN A N 1
ATOM 5489 C CA . GLN A 1 690 ? 21.006 10.595 2.890 1.00 81.31 690 GLN A CA 1
ATOM 5490 C C . GLN A 1 690 ? 19.890 9.943 2.072 1.00 81.31 690 GLN A C 1
ATOM 5492 O O . GLN A 1 690 ? 18.839 10.552 1.912 1.00 81.31 690 GLN A O 1
ATOM 5497 N N . ARG A 1 691 ? 20.075 8.700 1.614 1.00 78.75 691 ARG A N 1
ATOM 5498 C CA . ARG A 1 691 ? 19.059 7.938 0.875 1.00 78.75 691 ARG A CA 1
ATOM 5499 C C . ARG A 1 691 ? 17.800 7.715 1.710 1.00 78.75 691 ARG A C 1
ATOM 5501 O O . ARG A 1 691 ? 16.702 8.024 1.254 1.00 78.75 691 ARG A O 1
ATOM 5508 N N . ASN A 1 692 ? 17.948 7.261 2.956 1.00 75.12 692 ASN A N 1
ATOM 5509 C CA . ASN A 1 692 ? 16.816 7.063 3.867 1.00 75.12 692 ASN A CA 1
ATOM 5510 C C . ASN A 1 692 ? 16.085 8.379 4.166 1.00 75.12 692 ASN A C 1
ATOM 5512 O O . ASN A 1 692 ? 14.857 8.441 4.086 1.00 75.12 692 ASN A O 1
ATOM 5516 N N . SER A 1 693 ? 16.840 9.443 4.455 1.00 82.81 693 SER A N 1
ATOM 5517 C CA . SER A 1 693 ? 16.291 10.784 4.672 1.00 82.81 693 SER A CA 1
ATOM 5518 C C . SER A 1 693 ? 15.523 11.279 3.438 1.00 82.81 693 SER A C 1
ATOM 5520 O O . SER A 1 693 ? 14.369 11.710 3.538 1.00 82.81 693 SER A O 1
ATOM 5522 N N . PHE A 1 694 ? 16.131 11.168 2.254 1.00 84.25 694 PHE A N 1
ATOM 5523 C CA . PHE A 1 694 ? 15.531 11.570 0.986 1.00 84.25 694 PHE A CA 1
ATOM 5524 C C . PHE A 1 694 ? 14.250 10.792 0.704 1.00 84.25 694 PHE A C 1
ATOM 5526 O O . PHE A 1 694 ? 13.235 11.395 0.363 1.00 84.25 694 PHE A O 1
ATOM 5533 N N . ARG A 1 695 ? 14.254 9.473 0.923 1.00 81.81 695 ARG A N 1
ATOM 5534 C CA . ARG A 1 695 ? 13.081 8.622 0.712 1.00 81.81 695 ARG A CA 1
ATOM 5535 C C . ARG A 1 695 ? 11.911 9.040 1.599 1.00 81.81 695 ARG A C 1
ATOM 5537 O O . ARG A 1 695 ? 10.798 9.181 1.097 1.00 81.81 695 ARG A O 1
ATOM 5544 N N . GLN A 1 696 ? 12.149 9.289 2.887 1.00 80.00 696 GLN A N 1
ATOM 5545 C CA . GLN A 1 696 ? 11.104 9.760 3.804 1.00 80.00 696 GLN A CA 1
ATOM 5546 C C . GLN A 1 696 ? 10.524 11.111 3.367 1.00 80.00 696 GLN A C 1
ATOM 5548 O O . GLN A 1 696 ? 9.306 11.300 3.377 1.00 80.00 696 GLN A O 1
ATOM 5553 N N . TRP A 1 697 ? 11.384 12.042 2.954 1.00 86.00 697 TRP A N 1
ATOM 5554 C CA . TRP A 1 697 ? 10.957 13.337 2.426 1.00 86.00 697 TRP A CA 1
ATOM 5555 C C . TRP A 1 697 ? 10.156 13.196 1.122 1.00 86.00 697 TRP A C 1
ATOM 5557 O O . TRP A 1 697 ? 9.069 13.761 0.999 1.00 86.00 697 TRP A O 1
ATOM 5567 N N . PHE A 1 698 ? 10.635 12.386 0.176 1.00 84.38 698 PHE A N 1
ATOM 5568 C CA . PHE A 1 698 ? 9.985 12.141 -1.110 1.00 84.38 698 PHE A CA 1
ATOM 5569 C C . PHE A 1 698 ? 8.572 11.564 -0.936 1.00 84.38 698 PHE A C 1
ATOM 5571 O O . PHE A 1 698 ? 7.638 12.002 -1.609 1.00 84.38 698 PHE A O 1
ATOM 5578 N N . LEU A 1 699 ? 8.384 10.624 -0.003 1.00 79.75 699 LEU A N 1
ATOM 5579 C CA . LEU A 1 699 ? 7.069 10.047 0.295 1.00 79.75 699 LEU A CA 1
ATOM 5580 C C . LEU A 1 699 ? 6.096 11.101 0.845 1.00 79.75 699 LEU A C 1
ATOM 5582 O O . LEU A 1 699 ? 4.974 11.212 0.346 1.00 79.75 699 LEU A O 1
ATOM 5586 N N . LYS A 1 700 ? 6.541 11.952 1.781 1.00 81.25 700 LYS A N 1
ATOM 5587 C CA . LYS A 1 700 ? 5.741 13.090 2.275 1.00 81.25 700 LYS A CA 1
ATOM 5588 C C . LYS A 1 700 ? 5.383 14.065 1.151 1.00 81.25 700 LYS A C 1
ATOM 5590 O O . LYS A 1 700 ? 4.252 14.549 1.079 1.00 81.25 700 LYS A O 1
ATOM 5595 N N . LEU A 1 701 ? 6.327 14.348 0.253 1.00 80.69 701 LEU A N 1
ATOM 5596 C CA . LEU A 1 701 ? 6.093 15.215 -0.899 1.00 80.69 701 LEU A CA 1
ATOM 5597 C C . LEU A 1 701 ? 5.039 14.618 -1.847 1.00 80.69 701 LEU A C 1
ATOM 5599 O O . LEU A 1 701 ? 4.124 15.327 -2.268 1.00 80.69 701 LEU A O 1
ATOM 5603 N N . LYS A 1 702 ? 5.122 13.312 -2.138 1.00 78.19 702 LYS A N 1
ATOM 5604 C CA . LYS A 1 702 ? 4.189 12.562 -3.004 1.00 78.19 702 LYS A CA 1
ATOM 5605 C C . LYS A 1 702 ? 2.743 12.609 -2.492 1.00 78.19 702 LYS A C 1
ATOM 5607 O O . LYS A 1 702 ? 1.804 12.645 -3.298 1.00 78.19 702 LYS A O 1
ATOM 5612 N N . GLU A 1 703 ? 2.554 12.653 -1.173 1.00 73.88 703 GLU A N 1
ATOM 5613 C CA . GLU A 1 703 ? 1.243 12.825 -0.534 1.00 73.88 703 GLU A CA 1
ATOM 5614 C C . GLU A 1 703 ? 0.695 14.248 -0.676 1.00 73.88 703 GLU A C 1
ATOM 5616 O O . GLU A 1 703 ? -0.485 14.423 -0.987 1.00 73.88 703 GLU A O 1
ATOM 5621 N N . ARG A 1 704 ? 1.546 15.261 -0.482 1.00 76.75 704 ARG A N 1
ATOM 5622 C CA . ARG A 1 704 ? 1.142 16.677 -0.443 1.00 76.75 704 ARG A CA 1
ATOM 5623 C C . ARG A 1 704 ? 0.951 17.309 -1.820 1.00 76.75 704 ARG A C 1
ATOM 5625 O O . ARG A 1 704 ? 0.187 18.261 -1.950 1.00 76.75 704 ARG A O 1
ATOM 5632 N N . THR A 1 705 ? 1.631 16.803 -2.847 1.00 75.62 705 THR A N 1
ATOM 5633 C CA . THR A 1 705 ? 1.591 17.391 -4.190 1.00 75.62 705 THR A CA 1
ATOM 5634 C C . THR A 1 705 ? 0.512 16.794 -5.101 1.00 75.62 705 THR A C 1
ATOM 5636 O O . THR A 1 705 ? 0.152 15.612 -5.030 1.00 75.62 705 THR A O 1
ATOM 5639 N N . ASN A 1 706 ? 0.025 17.632 -6.019 1.00 73.88 706 ASN A N 1
ATOM 5640 C CA . ASN A 1 706 ? -0.848 17.243 -7.130 1.00 73.88 706 ASN A CA 1
ATOM 5641 C C . ASN A 1 706 ? -0.067 16.809 -8.385 1.00 73.88 706 ASN A C 1
ATOM 5643 O O . ASN A 1 706 ? -0.677 16.479 -9.401 1.00 73.88 706 ASN A O 1
ATOM 5647 N N . THR A 1 707 ? 1.264 16.804 -8.326 1.00 78.88 707 THR A N 1
ATOM 5648 C CA . THR A 1 707 ? 2.148 16.248 -9.357 1.00 78.88 707 THR A CA 1
ATOM 5649 C C . THR A 1 707 ? 2.297 14.737 -9.145 1.00 78.88 707 THR A C 1
ATOM 5651 O O . THR A 1 707 ? 2.372 14.259 -8.014 1.00 78.88 707 THR A O 1
ATOM 5654 N N . TYR A 1 708 ? 2.328 13.954 -10.222 1.00 80.62 708 TYR A N 1
ATOM 5655 C CA . TYR A 1 708 ? 2.684 12.541 -10.130 1.00 80.62 708 TYR A CA 1
ATOM 5656 C C . TYR A 1 708 ? 4.204 12.409 -10.016 1.00 80.62 708 TYR A C 1
ATOM 5658 O O . TYR A 1 708 ? 4.912 12.766 -10.954 1.00 80.62 708 TYR A O 1
ATOM 5666 N N . LEU A 1 709 ? 4.696 11.941 -8.868 1.00 83.31 709 LEU A N 1
ATOM 5667 C CA . LEU A 1 709 ? 6.127 11.825 -8.587 1.00 83.31 709 LEU A CA 1
ATOM 5668 C C . LEU A 1 709 ? 6.599 10.372 -8.617 1.00 83.31 709 LEU A C 1
ATOM 5670 O O . LEU A 1 709 ? 5.932 9.496 -8.058 1.00 83.31 709 LEU A O 1
ATOM 5674 N N . ILE A 1 710 ? 7.767 10.157 -9.219 1.00 80.94 710 ILE A N 1
ATOM 5675 C CA . ILE A 1 710 ? 8.453 8.868 -9.326 1.00 80.94 710 ILE A CA 1
ATOM 5676 C C . ILE A 1 710 ? 9.894 9.028 -8.834 1.00 80.94 710 ILE A C 1
ATOM 5678 O O . ILE A 1 710 ? 10.534 10.032 -9.149 1.00 80.94 710 ILE A O 1
ATOM 5682 N N . HIS A 1 711 ? 10.389 8.054 -8.073 1.00 82.88 711 HIS A N 1
ATOM 5683 C CA . HIS A 1 711 ? 11.767 8.005 -7.583 1.00 82.88 711 HIS A CA 1
ATOM 5684 C C . HIS A 1 711 ? 12.496 6.744 -8.063 1.00 82.88 711 HIS A C 1
ATOM 5686 O O . HIS A 1 711 ? 11.965 5.652 -7.904 1.00 82.88 711 HIS A O 1
ATOM 5692 N N . PHE A 1 712 ? 13.711 6.886 -8.591 1.00 75.12 712 PHE A N 1
ATOM 5693 C CA . PHE A 1 712 ? 14.538 5.795 -9.110 1.00 75.12 712 PHE A CA 1
ATOM 5694 C C . PHE A 1 712 ? 15.987 5.899 -8.583 1.00 75.12 712 PHE A C 1
ATOM 5696 O O . PHE A 1 712 ? 16.626 6.892 -8.911 1.00 75.12 712 PHE A O 1
ATOM 5703 N N . PRO A 1 713 ? 16.562 4.927 -7.847 1.00 66.06 713 PRO A N 1
ATOM 5704 C CA . PRO A 1 713 ? 15.924 3.739 -7.324 1.00 66.06 713 PRO A CA 1
ATOM 5705 C C . PRO A 1 713 ? 15.038 3.947 -6.097 1.00 66.06 713 PRO A C 1
ATOM 5707 O O . PRO A 1 713 ? 15.314 4.745 -5.212 1.00 66.06 713 PRO A O 1
ATOM 5710 N N . GLY A 1 714 ? 13.928 3.221 -6.047 1.00 65.06 714 GLY A N 1
ATOM 5711 C CA . GLY A 1 714 ? 12.992 3.158 -4.931 1.00 65.06 714 GLY A CA 1
ATOM 5712 C C . GLY A 1 714 ? 11.536 2.911 -5.332 1.00 65.06 714 GLY A C 1
ATOM 5713 O O . GLY A 1 714 ? 10.787 2.385 -4.517 1.00 65.06 714 GLY A O 1
ATOM 5714 N N . ASP A 1 715 ? 11.113 3.289 -6.542 1.00 63.75 715 ASP A N 1
ATOM 5715 C CA . ASP A 1 715 ? 9.772 2.998 -7.077 1.00 63.75 715 ASP A CA 1
ATOM 5716 C C . ASP A 1 715 ? 9.802 1.902 -8.177 1.00 63.75 715 ASP A C 1
ATOM 5718 O O . ASP A 1 715 ? 8.757 1.611 -8.751 1.00 63.75 715 ASP A O 1
ATOM 5722 N N . GLU A 1 716 ? 10.946 1.264 -8.476 1.00 54.91 716 GLU A N 1
ATOM 5723 C CA . GLU A 1 716 ? 11.058 0.168 -9.465 1.00 54.91 716 GLU A CA 1
ATOM 5724 C C . GLU A 1 716 ? 10.346 -1.114 -9.047 1.00 54.91 716 GLU A C 1
ATOM 5726 O O . GLU A 1 716 ? 9.885 -1.846 -9.920 1.00 54.91 716 GLU A O 1
ATOM 5731 N N . GLU A 1 717 ? 10.240 -1.383 -7.743 1.00 43.66 717 GLU A N 1
ATOM 5732 C CA . GLU A 1 717 ? 9.443 -2.504 -7.222 1.00 43.66 717 GLU A CA 1
ATOM 5733 C C . GLU A 1 717 ? 7.976 -2.366 -7.652 1.00 43.66 717 GLU A C 1
ATOM 5735 O O . GLU A 1 717 ? 7.335 -3.353 -7.958 1.00 43.66 717 GLU A O 1
ATOM 5740 N N . LEU A 1 718 ? 7.477 -1.136 -7.837 1.00 42.78 718 LEU A N 1
ATOM 5741 C CA . LEU A 1 718 ? 6.127 -0.863 -8.350 1.00 42.78 718 LEU A CA 1
ATOM 5742 C C . LEU A 1 718 ? 5.988 -1.072 -9.872 1.00 42.78 718 LEU A C 1
ATOM 5744 O O . LEU A 1 718 ? 4.895 -0.901 -10.418 1.00 42.78 718 LEU A O 1
ATOM 5748 N N . MET A 1 719 ? 7.097 -1.320 -10.578 1.00 43.78 719 MET A N 1
ATOM 5749 C CA . MET A 1 719 ? 7.167 -1.426 -12.041 1.00 43.78 719 MET A CA 1
ATOM 5750 C C . MET A 1 719 ? 7.576 -2.820 -12.535 1.00 43.78 719 MET A C 1
ATOM 5752 O O . MET A 1 719 ? 7.509 -3.041 -13.745 1.00 43.78 719 MET A O 1
ATOM 5756 N N . ASP A 1 720 ? 7.932 -3.747 -11.634 1.00 47.00 720 ASP A N 1
ATOM 5757 C CA . ASP A 1 720 ? 8.243 -5.157 -11.931 1.00 47.00 720 ASP A CA 1
ATOM 5758 C C . ASP A 1 720 ? 9.346 -5.322 -13.007 1.00 47.00 720 ASP A C 1
ATOM 5760 O O . ASP A 1 720 ? 9.221 -6.104 -13.951 1.00 47.00 720 ASP A O 1
ATOM 5764 N N . SER A 1 721 ? 10.396 -4.478 -12.958 1.00 49.97 721 SER A N 1
ATOM 5765 C CA . SER A 1 721 ? 11.223 -4.231 -14.157 1.00 49.97 721 SER A CA 1
ATOM 5766 C C . SER A 1 721 ? 12.719 -3.963 -13.979 1.00 49.97 721 SER A C 1
ATOM 5768 O O . SER A 1 721 ? 13.360 -3.489 -14.913 1.00 49.97 721 SER A O 1
ATOM 5770 N N . CYS A 1 722 ? 13.314 -4.188 -12.806 1.00 53.78 722 CYS A N 1
ATOM 5771 C CA . CYS A 1 722 ? 14.705 -3.757 -12.579 1.00 53.78 722 CYS A CA 1
ATOM 5772 C C . CYS A 1 722 ? 15.775 -4.808 -12.957 1.00 53.78 722 CYS A C 1
ATOM 5774 O O . CYS A 1 722 ? 16.952 -4.465 -13.038 1.00 53.78 722 CYS A O 1
ATOM 5776 N N . ARG A 1 723 ? 15.417 -6.089 -13.165 1.00 50.38 723 ARG A N 1
ATOM 5777 C CA . ARG A 1 723 ? 16.413 -7.190 -13.199 1.00 50.38 723 ARG A CA 1
ATOM 5778 C C . ARG A 1 723 ? 16.367 -8.141 -14.398 1.00 50.38 723 ARG A C 1
ATOM 5780 O O . ARG A 1 723 ? 17.318 -8.893 -14.578 1.00 50.38 723 ARG A O 1
ATOM 5787 N N . GLU A 1 724 ? 15.341 -8.089 -15.242 1.00 50.91 724 GLU A N 1
ATOM 5788 C CA . GLU A 1 724 ? 15.212 -8.976 -16.408 1.00 50.91 724 GLU A CA 1
ATOM 5789 C C . GLU A 1 724 ? 14.825 -8.173 -17.653 1.00 50.91 724 GLU A C 1
ATOM 5791 O O . GLU A 1 724 ? 13.887 -7.374 -17.614 1.00 50.91 724 GLU A O 1
ATOM 5796 N N . ALA A 1 725 ? 15.529 -8.380 -18.770 1.00 50.00 725 ALA A N 1
ATOM 5797 C CA . ALA A 1 725 ? 15.235 -7.665 -20.009 1.00 50.00 725 ALA A CA 1
ATOM 5798 C C . ALA A 1 725 ? 13.844 -8.062 -20.525 1.00 50.00 725 ALA A C 1
ATOM 5800 O O . ALA A 1 725 ? 13.591 -9.234 -20.785 1.00 50.00 725 ALA A O 1
ATOM 5801 N N . GLY A 1 726 ? 12.937 -7.096 -20.687 1.00 51.12 726 GLY A N 1
ATOM 5802 C CA . GLY A 1 726 ? 11.588 -7.354 -21.203 1.00 51.12 726 GLY A CA 1
ATOM 5803 C C . GLY A 1 726 ? 10.507 -7.580 -20.138 1.00 51.12 726 GLY A C 1
ATOM 5804 O O . GLY A 1 726 ? 9.326 -7.483 -20.481 1.00 51.12 726 GLY A O 1
ATOM 5805 N N . LYS A 1 727 ? 10.856 -7.772 -18.852 1.00 54.50 727 LYS A N 1
ATOM 5806 C CA . LYS A 1 727 ? 9.895 -7.602 -17.746 1.00 54.50 727 LYS A CA 1
ATOM 5807 C C . LYS A 1 727 ? 9.754 -6.105 -17.453 1.00 54.50 727 LYS A C 1
ATOM 5809 O O . LYS A 1 727 ? 10.709 -5.424 -17.097 1.00 54.50 727 LYS A O 1
ATOM 5814 N N . GLY A 1 728 ? 8.570 -5.560 -17.724 1.00 61.47 728 GLY A N 1
ATOM 5815 C CA . GLY A 1 728 ? 8.260 -4.134 -17.587 1.00 61.47 728 GLY A CA 1
ATOM 5816 C C . GLY A 1 728 ? 8.788 -3.252 -18.724 1.00 61.47 728 GLY A C 1
ATOM 5817 O O . GLY A 1 728 ? 7.975 -2.816 -19.548 1.00 61.47 728 GLY A O 1
ATOM 5818 N N . PHE A 1 729 ? 10.106 -3.005 -18.795 1.00 69.94 729 PHE A N 1
ATOM 5819 C CA . PHE A 1 729 ? 10.731 -2.168 -19.832 1.00 69.94 729 PHE A CA 1
ATOM 5820 C C . PHE A 1 729 ? 11.993 -2.779 -20.456 1.00 69.94 729 PHE A C 1
ATOM 5822 O O . PHE A 1 729 ? 12.555 -3.750 -19.961 1.00 69.94 729 PHE A O 1
ATOM 5829 N N . VAL A 1 730 ? 12.440 -2.202 -21.573 1.00 78.81 730 VAL A N 1
ATOM 5830 C CA . VAL A 1 730 ? 13.735 -2.514 -22.194 1.00 78.81 730 VAL A CA 1
ATOM 5831 C C . VAL A 1 730 ? 14.387 -1.243 -22.733 1.00 78.81 730 VAL A C 1
ATOM 5833 O O . VAL A 1 730 ? 13.678 -0.311 -23.124 1.00 78.81 730 VAL A O 1
ATOM 5836 N N . HIS A 1 731 ? 15.718 -1.186 -22.747 1.00 85.50 731 HIS A N 1
ATOM 5837 C CA . HIS A 1 731 ? 16.475 -0.078 -23.321 1.00 85.50 731 HIS A CA 1
ATOM 5838 C C . HIS A 1 731 ? 16.969 -0.420 -24.734 1.00 85.50 731 HIS A C 1
ATOM 5840 O O . HIS A 1 731 ? 17.374 -1.548 -24.992 1.00 85.50 731 HIS A O 1
ATOM 5846 N N . ILE A 1 732 ? 16.949 0.539 -25.659 1.00 89.19 732 ILE A N 1
ATOM 5847 C CA . ILE A 1 732 ? 17.631 0.431 -26.955 1.00 89.19 732 ILE A CA 1
ATOM 5848 C C . ILE A 1 732 ? 18.580 1.617 -27.090 1.00 89.19 732 ILE A C 1
ATOM 5850 O O . ILE A 1 732 ? 18.146 2.769 -26.993 1.00 89.19 732 ILE A O 1
ATOM 5854 N N . ASN A 1 733 ? 19.863 1.332 -27.300 1.00 88.44 733 ASN A N 1
ATOM 5855 C CA . ASN A 1 733 ? 20.902 2.353 -27.410 1.00 88.44 733 ASN A CA 1
ATOM 5856 C C . ASN A 1 733 ? 20.957 2.991 -28.823 1.00 88.44 733 ASN A C 1
ATOM 5858 O O . ASN A 1 733 ? 20.294 2.498 -29.743 1.00 88.44 733 ASN A O 1
ATOM 5862 N N . PRO A 1 734 ? 21.742 4.069 -29.037 1.00 89.31 734 PRO A N 1
ATOM 5863 C CA . PRO A 1 734 ? 21.803 4.746 -30.336 1.00 89.31 734 PRO A CA 1
ATOM 5864 C C . PRO A 1 734 ? 22.324 3.874 -31.487 1.00 89.31 734 PRO A C 1
ATOM 5866 O O . PRO A 1 734 ? 21.956 4.107 -32.634 1.00 89.31 734 PRO A O 1
ATOM 5869 N N . ALA A 1 735 ? 23.125 2.844 -31.212 1.00 87.75 735 ALA A N 1
ATOM 5870 C CA . ALA A 1 735 ? 23.570 1.876 -32.215 1.00 87.75 735 ALA A CA 1
ATOM 5871 C C . ALA A 1 735 ? 22.515 0.798 -32.553 1.00 87.75 735 ALA A C 1
ATOM 5873 O O . ALA A 1 735 ? 22.711 0.021 -33.488 1.00 87.75 735 ALA A O 1
ATOM 5874 N N . GLY A 1 736 ? 21.389 0.746 -31.832 1.00 88.06 736 GLY A N 1
ATOM 5875 C CA . GLY A 1 736 ? 20.291 -0.198 -32.067 1.00 88.06 736 GLY A CA 1
ATOM 5876 C C . GLY A 1 736 ? 20.357 -1.491 -31.249 1.00 88.06 736 GLY A C 1
ATOM 5877 O O . GLY A 1 736 ? 19.533 -2.383 -31.469 1.00 88.06 736 GLY A O 1
ATOM 5878 N N . TYR A 1 737 ? 21.290 -1.604 -30.301 1.00 88.19 737 TYR A N 1
ATOM 5879 C CA . TYR A 1 737 ? 21.380 -2.766 -29.415 1.00 88.19 737 TYR A CA 1
ATOM 5880 C C . TYR A 1 737 ? 20.323 -2.728 -28.312 1.00 88.19 737 TYR A C 1
ATOM 5882 O O . TYR A 1 737 ? 20.046 -1.666 -27.752 1.00 88.19 737 TYR A O 1
ATOM 5890 N N . ILE A 1 738 ? 19.759 -3.895 -27.986 1.00 86.50 738 ILE A N 1
ATOM 5891 C CA . ILE A 1 738 ? 18.716 -4.052 -26.966 1.00 86.50 738 ILE A CA 1
ATOM 5892 C C . ILE A 1 738 ? 19.305 -4.450 -25.604 1.00 86.50 738 ILE A C 1
ATOM 5894 O O . ILE A 1 738 ? 19.837 -5.543 -25.422 1.00 86.50 738 ILE A O 1
ATOM 5898 N N . GLU A 1 739 ? 19.220 -3.562 -24.627 1.00 78.81 739 GLU A N 1
ATOM 5899 C CA . GLU A 1 739 ? 19.854 -3.677 -23.313 1.00 78.81 739 GLU A CA 1
ATOM 5900 C C . GLU A 1 739 ? 18.797 -3.828 -22.209 1.00 78.81 739 GLU A C 1
ATOM 5902 O O . GLU A 1 739 ? 17.706 -3.254 -22.281 1.00 78.81 739 GLU A O 1
ATOM 5907 N N . SER A 1 740 ? 19.128 -4.570 -21.149 1.00 70.56 740 SER A N 1
ATOM 5908 C CA . SER A 1 740 ? 18.253 -4.717 -19.976 1.00 70.56 740 SER A CA 1
ATOM 5909 C C . SER A 1 740 ? 18.079 -3.397 -19.217 1.00 70.56 740 SER A C 1
ATOM 5911 O O . SER A 1 740 ? 17.003 -3.114 -18.701 1.00 70.56 740 SER A O 1
ATOM 5913 N N . CYS A 1 741 ? 19.123 -2.564 -19.173 1.00 72.00 741 CYS A N 1
ATOM 5914 C CA . CYS A 1 741 ? 19.115 -1.271 -18.504 1.00 72.00 741 CYS A CA 1
ATOM 5915 C C . CYS A 1 741 ? 20.102 -0.305 -19.172 1.00 72.00 741 CYS A C 1
ATOM 5917 O O . CYS A 1 741 ? 21.224 -0.683 -19.490 1.00 72.00 741 CYS A O 1
ATOM 5919 N N . ALA A 1 742 ? 19.724 0.972 -19.292 1.00 71.81 742 ALA A N 1
ATOM 5920 C CA . ALA A 1 742 ? 20.583 2.024 -19.853 1.00 71.81 742 ALA A CA 1
ATOM 5921 C C . ALA A 1 742 ? 21.863 2.297 -19.036 1.00 71.81 742 ALA A C 1
ATOM 5923 O O . ALA A 1 742 ? 22.790 2.936 -19.527 1.00 71.81 742 ALA A O 1
ATOM 5924 N N . LEU A 1 743 ? 21.909 1.843 -17.780 1.00 68.81 743 LEU A N 1
ATOM 5925 C CA . LEU A 1 743 ? 23.060 1.995 -16.883 1.00 68.81 743 LEU A CA 1
ATOM 5926 C C . LEU A 1 743 ? 24.002 0.783 -16.912 1.00 68.81 743 LEU A C 1
ATOM 5928 O O . LEU A 1 743 ? 25.073 0.830 -16.312 1.00 68.81 743 LEU A O 1
ATOM 5932 N N . LEU A 1 744 ? 23.611 -0.286 -17.611 1.00 66.12 744 LEU A N 1
ATOM 5933 C CA . LEU A 1 744 ? 24.371 -1.522 -17.773 1.00 66.12 744 LEU A CA 1
ATOM 5934 C C . LEU A 1 744 ? 24.436 -1.871 -19.269 1.00 66.12 744 LEU A C 1
ATOM 5936 O O . LEU A 1 744 ? 23.751 -2.795 -19.710 1.00 66.12 744 LEU A O 1
ATOM 5940 N N . PRO A 1 745 ? 25.222 -1.122 -20.066 1.00 65.06 745 PRO A N 1
ATOM 5941 C CA . PRO A 1 745 ? 25.275 -1.295 -21.512 1.00 65.06 745 PRO A CA 1
ATOM 5942 C C . PRO A 1 745 ? 25.996 -2.601 -21.864 1.00 65.06 745 PRO A C 1
ATOM 5944 O O . PRO A 1 745 ? 27.213 -2.648 -22.032 1.00 65.06 745 PRO A O 1
ATOM 5947 N N . SER A 1 746 ? 25.234 -3.689 -21.926 1.00 66.00 746 SER A N 1
ATOM 5948 C CA . SER A 1 746 ? 25.688 -5.003 -22.367 1.00 66.00 746 SER A CA 1
ATOM 5949 C C . SER A 1 746 ? 24.564 -5.663 -23.152 1.00 66.00 746 SER A C 1
ATOM 5951 O O . SER A 1 746 ? 23.474 -5.898 -22.629 1.00 66.00 746 SER A O 1
ATOM 5953 N N . SER A 1 747 ? 24.815 -5.927 -24.432 1.00 75.62 747 SER A N 1
ATOM 5954 C CA . SER A 1 747 ? 23.869 -6.593 -25.319 1.00 75.62 747 SER A CA 1
ATOM 5955 C C . SER A 1 747 ? 24.596 -7.290 -26.459 1.00 75.62 747 SER A C 1
ATOM 5957 O O . SER A 1 747 ? 25.641 -6.832 -26.918 1.00 75.62 747 SER A O 1
ATOM 5959 N N . LYS A 1 748 ? 24.012 -8.392 -26.930 1.00 81.00 748 LYS A N 1
ATOM 5960 C CA . LYS A 1 748 ? 24.462 -9.139 -28.112 1.00 81.00 748 LYS A CA 1
ATOM 5961 C C . LYS A 1 748 ? 23.518 -8.985 -29.305 1.00 81.00 748 LYS A C 1
ATOM 5963 O O . LYS A 1 748 ? 23.806 -9.519 -30.369 1.00 81.00 748 LYS A O 1
ATOM 5968 N N . TYR A 1 749 ? 22.380 -8.311 -29.130 1.00 87.31 749 TYR A N 1
ATOM 5969 C CA . TYR A 1 749 ? 21.281 -8.331 -30.095 1.00 87.31 749 TYR A CA 1
ATOM 5970 C C . TYR A 1 749 ? 20.980 -6.919 -30.591 1.00 87.31 749 TYR A C 1
ATOM 5972 O O . TYR A 1 749 ? 20.747 -6.014 -29.788 1.00 87.31 749 TYR A O 1
ATOM 5980 N N . ASN A 1 750 ? 20.964 -6.736 -31.912 1.00 89.75 750 ASN A N 1
ATOM 5981 C CA . ASN A 1 750 ? 20.730 -5.449 -32.560 1.00 89.75 750 ASN A CA 1
ATOM 5982 C C . ASN A 1 750 ? 19.462 -5.485 -33.427 1.00 89.75 750 ASN A C 1
ATOM 5984 O O . ASN A 1 750 ? 19.297 -6.345 -34.293 1.00 89.75 750 ASN A O 1
ATOM 5988 N N . VAL A 1 751 ? 18.559 -4.523 -33.218 1.00 89.81 751 VAL A N 1
ATOM 5989 C CA . VAL A 1 751 ? 17.272 -4.430 -33.937 1.00 89.81 751 VAL A CA 1
ATOM 5990 C C . VAL A 1 751 ? 17.450 -4.011 -35.407 1.00 89.81 751 VAL A C 1
ATOM 5992 O O . VAL A 1 751 ? 16.530 -4.139 -36.212 1.00 89.81 751 VAL A O 1
ATOM 5995 N N . ALA A 1 752 ? 18.631 -3.528 -35.796 1.00 87.12 752 ALA A N 1
ATOM 5996 C CA . ALA A 1 752 ? 18.972 -3.307 -37.199 1.00 87.12 752 ALA A CA 1
ATOM 5997 C C . ALA A 1 752 ? 19.263 -4.616 -37.957 1.00 87.12 752 ALA A C 1
ATOM 5999 O O . ALA A 1 752 ? 19.131 -4.651 -39.180 1.00 87.12 752 ALA A O 1
ATOM 6000 N N . GLU A 1 753 ? 19.654 -5.677 -37.248 1.00 88.12 753 GLU A N 1
ATOM 6001 C CA . GLU A 1 753 ? 20.108 -6.945 -37.833 1.00 88.12 753 GLU A CA 1
ATOM 6002 C C . GLU A 1 753 ? 19.010 -8.015 -37.854 1.00 88.12 753 GLU A C 1
ATOM 6004 O O . GLU A 1 753 ? 19.005 -8.892 -38.717 1.00 88.12 753 GLU A O 1
ATOM 6009 N N . THR A 1 754 ? 18.056 -7.948 -36.923 1.00 88.19 754 THR A N 1
ATOM 6010 C CA . THR A 1 754 ? 16.949 -8.906 -36.807 1.00 88.19 754 THR A CA 1
ATOM 6011 C C . THR A 1 754 ? 15.669 -8.238 -36.299 1.00 88.19 754 THR A C 1
ATOM 6013 O O . THR A 1 754 ? 15.635 -7.046 -36.003 1.00 88.19 754 THR A O 1
ATOM 6016 N N . SER A 1 755 ? 14.573 -8.995 -36.230 1.00 88.69 755 SER A N 1
ATOM 6017 C CA . SER A 1 755 ? 13.295 -8.485 -35.724 1.00 88.69 755 SER A CA 1
ATOM 6018 C C . SER A 1 755 ? 13.350 -8.153 -34.228 1.00 88.69 755 SER A C 1
ATOM 6020 O O . SER A 1 755 ? 14.027 -8.830 -33.452 1.00 88.69 755 SER A O 1
ATOM 6022 N N . LEU A 1 756 ? 12.568 -7.155 -33.805 1.00 88.06 756 LEU A N 1
ATOM 6023 C CA . LEU A 1 756 ? 12.419 -6.768 -32.401 1.00 88.06 756 LEU A CA 1
ATOM 6024 C C . LEU A 1 756 ? 11.966 -7.945 -31.532 1.00 88.06 756 LEU A C 1
ATOM 6026 O O . LEU A 1 756 ? 12.413 -8.079 -30.402 1.00 88.06 756 LEU A O 1
ATOM 6030 N N . GLU A 1 757 ? 11.104 -8.807 -32.068 1.00 86.62 757 GLU A N 1
ATOM 6031 C CA . GLU A 1 757 ? 10.602 -9.998 -31.384 1.00 86.62 757 GLU A CA 1
ATOM 6032 C C . GLU A 1 757 ? 11.729 -10.976 -31.025 1.00 86.62 757 GLU A C 1
ATOM 6034 O O . GLU A 1 757 ? 11.841 -11.399 -29.876 1.00 86.62 757 GLU A O 1
ATOM 6039 N N . VAL A 1 758 ? 12.615 -11.265 -31.984 1.00 86.06 758 VAL A N 1
ATOM 6040 C CA . VAL A 1 758 ? 13.792 -12.122 -31.770 1.00 86.06 758 VAL A CA 1
ATOM 6041 C C . VAL A 1 758 ? 14.758 -11.478 -30.776 1.00 86.06 758 VAL A C 1
ATOM 6043 O O . VAL A 1 758 ? 15.240 -12.152 -29.867 1.00 86.06 758 VAL A O 1
ATOM 6046 N N . CYS A 1 759 ? 15.000 -10.171 -30.907 1.00 87.00 759 CYS A N 1
ATOM 6047 C CA . CYS A 1 759 ? 15.817 -9.415 -29.959 1.00 87.00 759 CYS A CA 1
ATOM 6048 C C . CYS A 1 759 ? 15.264 -9.493 -28.527 1.00 87.00 759 CYS A C 1
ATOM 6050 O O . CYS A 1 759 ? 16.029 -9.732 -27.598 1.00 87.00 759 CYS A O 1
ATOM 6052 N N . LEU A 1 760 ? 13.950 -9.323 -28.343 1.00 85.25 760 LEU A N 1
ATOM 6053 C CA . LEU A 1 760 ? 13.288 -9.403 -27.037 1.00 85.25 760 LEU A CA 1
ATOM 6054 C C . LEU A 1 760 ? 13.389 -10.805 -26.437 1.00 85.25 760 LEU A C 1
ATOM 6056 O O . LEU A 1 760 ? 13.810 -10.940 -25.291 1.00 85.25 760 LEU A O 1
ATOM 6060 N N . LYS A 1 761 ? 13.055 -11.841 -27.220 1.00 84.38 761 LYS A N 1
ATOM 6061 C CA . LYS A 1 761 ? 13.126 -13.237 -26.772 1.00 84.38 761 LYS A CA 1
ATOM 6062 C C . LYS A 1 761 ? 14.534 -13.589 -26.300 1.00 84.38 761 LYS A C 1
ATOM 6064 O O . LYS A 1 761 ? 14.707 -14.087 -25.192 1.00 84.38 761 LYS A O 1
ATOM 6069 N N . ASN A 1 762 ? 15.543 -13.308 -27.118 1.00 80.94 762 ASN A N 1
ATOM 6070 C CA . ASN A 1 762 ? 16.906 -13.720 -26.806 1.00 80.94 762 ASN A CA 1
ATOM 6071 C C . ASN A 1 762 ? 17.536 -12.866 -25.696 1.00 80.94 762 ASN A C 1
ATOM 6073 O O . ASN A 1 762 ? 18.253 -13.398 -24.856 1.00 80.94 762 ASN A O 1
ATOM 6077 N N . SER A 1 763 ? 17.238 -11.562 -25.641 1.00 78.19 763 SER A N 1
ATOM 6078 C CA . SER A 1 763 ? 17.692 -10.693 -24.545 1.00 78.19 763 SER A CA 1
ATOM 6079 C C . SER A 1 763 ? 17.107 -11.137 -23.198 1.00 78.19 763 SER A C 1
ATOM 6081 O O . SER A 1 763 ? 17.826 -11.190 -22.200 1.00 78.19 763 SER A O 1
ATOM 6083 N N . TYR A 1 764 ? 15.833 -11.548 -23.178 1.00 75.12 764 TYR A N 1
ATOM 6084 C CA . TYR A 1 764 ? 15.205 -12.133 -21.995 1.00 75.12 764 TYR A CA 1
ATOM 6085 C C . TYR A 1 764 ? 15.916 -13.417 -21.541 1.00 75.12 764 TYR A C 1
ATOM 6087 O O . TYR A 1 764 ? 16.319 -13.513 -20.379 1.00 75.12 764 TYR A O 1
ATOM 6095 N N . LEU A 1 765 ? 16.142 -14.365 -22.458 1.00 69.88 765 LEU A N 1
ATOM 6096 C CA . LEU A 1 765 ? 16.826 -15.632 -22.168 1.00 69.88 765 LEU A CA 1
ATOM 6097 C C . LEU A 1 765 ? 18.265 -15.427 -21.659 1.00 69.88 765 LEU A C 1
ATOM 6099 O O . LEU A 1 765 ? 18.658 -16.057 -20.678 1.00 69.88 765 LEU A O 1
ATOM 6103 N N . ASP A 1 766 ? 19.031 -14.514 -22.261 1.00 70.00 766 ASP A N 1
ATOM 6104 C CA . ASP A 1 766 ? 20.379 -14.165 -21.790 1.00 70.00 766 ASP A CA 1
ATOM 6105 C C . ASP A 1 766 ? 20.334 -13.541 -20.380 1.00 70.00 766 ASP A C 1
ATOM 6107 O O . ASP A 1 766 ? 21.186 -13.836 -19.537 1.00 70.00 766 ASP A O 1
ATOM 6111 N N . SER A 1 767 ? 19.327 -12.708 -20.084 1.00 66.12 767 SER A N 1
ATOM 6112 C CA . SER A 1 767 ? 19.190 -12.066 -18.768 1.00 66.12 767 SER A CA 1
ATOM 6113 C C . SER A 1 767 ? 18.886 -13.057 -17.636 1.00 66.12 767 SER A C 1
ATOM 6115 O O . SER A 1 767 ? 19.383 -12.869 -16.526 1.00 66.12 767 SER A O 1
ATOM 6117 N N . GLN A 1 768 ? 18.174 -14.152 -17.929 1.00 63.25 768 GLN A N 1
ATOM 6118 C CA . GLN A 1 768 ? 17.938 -15.253 -16.984 1.00 63.25 768 GLN A CA 1
ATOM 6119 C C . GLN A 1 768 ? 19.244 -15.963 -16.597 1.00 63.25 768 GLN A C 1
ATOM 6121 O O . GLN A 1 768 ? 19.456 -16.277 -15.428 1.00 63.25 768 GLN A O 1
ATOM 6126 N N . GLN A 1 769 ? 20.158 -16.153 -17.553 1.00 54.44 769 GLN A N 1
ATOM 6127 C CA . GLN A 1 769 ? 21.443 -16.834 -17.336 1.00 54.44 769 GLN A CA 1
ATOM 6128 C C . GLN A 1 769 ? 22.474 -15.957 -16.603 1.00 54.44 769 GLN A C 1
ATOM 6130 O O . GLN A 1 769 ? 23.312 -16.464 -15.859 1.00 54.44 769 GLN A O 1
ATOM 6135 N N . CYS A 1 770 ? 22.414 -14.633 -16.781 1.00 48.75 770 CYS A N 1
ATOM 6136 C CA . CYS A 1 770 ? 23.329 -13.675 -16.147 1.00 48.75 770 CYS A CA 1
ATOM 6137 C C . CYS A 1 770 ? 22.978 -13.310 -14.692 1.00 48.75 770 CYS A C 1
ATOM 6139 O O . CYS A 1 770 ? 23.754 -12.598 -14.050 1.00 48.75 770 CYS A O 1
ATOM 6141 N N . SER A 1 771 ? 21.855 -13.786 -14.152 1.00 45.06 771 SER A N 1
ATOM 6142 C CA . SER A 1 771 ? 21.405 -13.515 -12.775 1.00 45.06 771 SER A CA 1
ATOM 6143 C C . SER A 1 771 ? 22.434 -13.918 -11.695 1.00 45.06 771 SER A C 1
ATOM 6145 O O . SER A 1 771 ? 22.493 -13.277 -10.647 1.00 45.06 771 SER A O 1
ATOM 6147 N N . HIS A 1 772 ? 23.341 -14.858 -11.996 1.00 36.97 772 HIS A N 1
ATOM 6148 C CA . HIS A 1 772 ? 24.468 -15.258 -11.138 1.00 36.97 772 HIS A CA 1
ATOM 6149 C C . HIS A 1 772 ? 25.669 -14.286 -11.120 1.00 36.97 772 HIS A C 1
ATOM 6151 O O . HIS A 1 772 ? 26.503 -14.360 -10.224 1.00 36.97 772 HIS A O 1
ATOM 6157 N N . ALA A 1 773 ? 25.792 -13.354 -12.073 1.00 35.59 773 ALA A N 1
ATOM 6158 C CA . ALA A 1 773 ? 26.947 -12.446 -12.150 1.00 35.59 773 ALA A CA 1
ATOM 6159 C C . ALA A 1 773 ? 26.801 -11.176 -11.283 1.00 35.59 773 ALA A C 1
ATOM 6161 O O . ALA A 1 773 ? 27.781 -10.470 -11.042 1.00 35.59 773 ALA A O 1
ATOM 6162 N N . TYR A 1 774 ? 25.591 -10.881 -10.795 1.00 42.50 774 TYR A N 1
ATOM 6163 C CA . TYR A 1 774 ? 25.288 -9.673 -10.014 1.00 42.50 774 TYR A CA 1
ATOM 6164 C C . TYR A 1 774 ? 25.637 -9.786 -8.518 1.00 42.50 774 TYR A C 1
ATOM 6166 O O . TYR A 1 774 ? 25.614 -8.777 -7.814 1.00 42.50 774 TYR A O 1
ATOM 6174 N N . GLU A 1 775 ? 26.003 -10.977 -8.029 1.00 38.72 775 GLU A N 1
ATOM 6175 C CA . GLU A 1 775 ? 26.405 -11.209 -6.630 1.00 38.72 775 GLU A CA 1
ATOM 6176 C C . GLU A 1 775 ? 27.760 -10.573 -6.264 1.00 38.72 775 GLU A C 1
ATOM 6178 O O . GLU A 1 775 ? 28.051 -10.384 -5.088 1.00 38.72 775 GLU A O 1
ATOM 6183 N N . ALA A 1 776 ? 28.569 -10.153 -7.243 1.00 33.38 776 ALA A N 1
ATOM 6184 C CA . ALA A 1 776 ? 29.918 -9.626 -7.006 1.00 33.38 776 ALA A CA 1
ATOM 6185 C C . ALA A 1 776 ? 29.995 -8.120 -6.646 1.00 33.38 776 ALA A C 1
ATOM 6187 O O . ALA A 1 776 ? 31.092 -7.593 -6.457 1.00 33.38 776 ALA A O 1
ATOM 6188 N N . LEU A 1 777 ? 28.870 -7.396 -6.564 1.00 42.38 777 LEU A N 1
ATOM 6189 C CA . LEU A 1 777 ? 28.834 -5.939 -6.342 1.00 42.38 777 LEU A CA 1
ATOM 6190 C C . LEU A 1 777 ? 28.039 -5.568 -5.075 1.00 42.38 777 LEU A C 1
ATOM 6192 O O . LEU A 1 777 ? 27.009 -4.899 -5.144 1.00 42.38 777 LEU A O 1
ATOM 6196 N N . GLU A 1 778 ? 28.544 -5.964 -3.902 1.00 38.66 778 GLU A N 1
ATOM 6197 C CA . GLU A 1 778 ? 27.928 -5.731 -2.576 1.00 38.66 778 GLU A CA 1
ATOM 6198 C C . GLU A 1 778 ? 27.664 -4.248 -2.219 1.00 38.66 778 GLU A C 1
ATOM 6200 O O . GLU A 1 778 ? 26.910 -3.968 -1.293 1.00 38.66 778 GLU A O 1
ATOM 6205 N N . ASN A 1 779 ? 28.212 -3.282 -2.967 1.00 43.00 779 ASN A N 1
ATOM 6206 C CA . ASN A 1 779 ? 28.095 -1.842 -2.682 1.00 43.00 779 ASN A CA 1
ATOM 6207 C C . ASN A 1 779 ? 27.353 -1.024 -3.761 1.00 43.00 779 ASN A C 1
ATOM 6209 O O . ASN A 1 779 ? 27.437 0.206 -3.770 1.00 43.00 779 ASN A O 1
ATOM 6213 N N . HIS A 1 780 ? 26.640 -1.663 -4.696 1.00 49.78 780 HIS A N 1
ATOM 6214 C CA . HIS A 1 780 ? 25.914 -0.933 -5.742 1.00 49.78 780 HIS A CA 1
ATOM 6215 C C . HIS A 1 780 ? 24.609 -0.302 -5.194 1.00 49.78 780 HIS A C 1
ATOM 6217 O O . HIS A 1 780 ? 23.853 -0.997 -4.511 1.00 49.78 780 HIS A O 1
ATOM 6223 N N . PRO A 1 781 ? 24.265 0.966 -5.520 1.00 47.56 781 PRO A N 1
ATOM 6224 C CA . PRO A 1 781 ? 23.040 1.628 -5.038 1.00 47.56 781 PRO A CA 1
ATOM 6225 C C . PRO A 1 781 ? 21.767 0.803 -5.282 1.00 47.56 781 PRO A C 1
ATOM 6227 O O . PRO A 1 781 ? 20.941 0.656 -4.384 1.00 47.56 781 PRO A O 1
ATOM 6230 N N . CYS A 1 782 ? 21.674 0.158 -6.451 1.00 50.16 782 CYS A N 1
ATOM 6231 C CA . CYS A 1 782 ? 20.562 -0.723 -6.838 1.00 50.16 782 CYS A CA 1
ATOM 6232 C C . CYS A 1 782 ? 20.483 -2.060 -6.060 1.00 50.16 782 CYS A C 1
ATOM 6234 O O . CYS A 1 782 ? 19.486 -2.766 -6.177 1.00 50.16 782 CYS A O 1
ATOM 6236 N N . MET A 1 783 ? 21.512 -2.428 -5.285 1.00 43.62 783 MET A N 1
ATOM 6237 C CA . MET A 1 783 ? 21.536 -3.622 -4.418 1.00 43.62 783 MET A CA 1
ATOM 6238 C C . MET A 1 783 ? 21.249 -3.284 -2.945 1.00 43.62 783 MET A C 1
ATOM 6240 O O . MET A 1 783 ? 20.846 -4.167 -2.194 1.00 43.62 783 MET A O 1
ATOM 6244 N N . SER A 1 784 ? 21.394 -2.012 -2.541 1.00 36.03 784 SER A N 1
ATOM 6245 C CA . SER A 1 784 ? 21.197 -1.541 -1.155 1.00 36.03 784 SER A CA 1
ATOM 6246 C C . SER A 1 784 ? 19.733 -1.395 -0.710 1.00 36.03 784 SER A C 1
ATOM 6248 O O . SER A 1 784 ? 19.483 -1.066 0.445 1.00 36.03 784 SER A O 1
ATOM 6250 N N . HIS A 1 785 ? 18.780 -1.638 -1.615 1.00 33.88 785 HIS A N 1
ATOM 6251 C CA . HIS A 1 785 ? 17.336 -1.654 -1.341 1.00 33.88 785 HIS A CA 1
ATOM 6252 C C . HIS A 1 785 ? 16.799 -3.043 -0.937 1.00 33.88 785 HIS A C 1
ATOM 6254 O O . HIS A 1 785 ? 15.588 -3.212 -0.860 1.00 33.88 785 HIS A O 1
ATOM 6260 N N . ARG A 1 786 ? 17.683 -4.029 -0.710 1.00 28.81 786 ARG A N 1
ATOM 6261 C CA . ARG A 1 786 ? 17.313 -5.363 -0.206 1.00 28.81 786 ARG A CA 1
ATOM 6262 C C . ARG A 1 786 ? 16.881 -5.347 1.257 1.00 28.81 786 ARG A C 1
ATOM 6264 O O . ARG A 1 786 ? 17.517 -4.615 2.049 1.00 28.81 786 ARG A O 1
#

Radius of gyration: 49.43 Å; chains: 1; bounding box: 92×92×141 Å

Sequence (786 aa):
MKAVFVHLSGSHRGNTEIFDTKKISIGTDALNDLRFDPVIDGNTSPYHAEILLSKYDYVLKDKGSAKGTLVNKRVVSEIVLKDGDLIEFGAGGPKVRFRIKADEAEIYKPLTEILEDSLGIARTSQRGRLVTATSFLKHLVWEAFTQSSHTFKIYLFTILFIIVGSLALYFHGQYIRLLKTAEKVRIFELERSVAENIIKNYGGGVCFIQGSFYFYDEETDEPIMVRGTEGLKGFNEYTGTGFLVSEDGLILTNRHIAEPWWEMQLVPFIHIEPTIKPRFEVFRAFFPGIKEPFDLKVEKISDEVDVALLRIDLRGERIPVLELDDTEKGAVVGEPMLLLGYPAGVGAIFAKTDPEIVKQILNLPFIPLVQELSDWGLIRPLSTQGHLSDILFNRIVYDAQTAAGGSGGPIFNKKGKVIGINYGIFPGFRGSNFGIPISYGTELINSNRFKYNLRIFRKAFLPWALSSPGNLWMAWNLFRKVRKKYKFNTQLQGHLEYPIPHSFVLSLTSDCNLTCDHCYARVYNEIEVLPRKVLEVILKQASSLGCFFFVLTGGEPMLYPDLLDILSHHSDSLFILITNGTMLTDDVVKKLSRLPHIIPVVSLEGGLEDTDKRRGVGTYNRVISAFESLQKNKILYGFSITVTSDNVEQLQKEDVFCEKYPYGARLGCFIEYIPTGRTPNVRLCLSPAQRNSFRQWFLKLKERTNTYLIHFPGDEELMDSCREAGKGFVHINPAGYIESCALLPSSKYNVAETSLEVCLKNSYLDSQQCSHAYEALENHPCMSHR

pLDDT: mean 79.95, std 14.93, range [28.81, 98.19]

Secondary structure (DSSP, 8-state):
-EEEEEE-SSTTTT-EEEE-SSEEEEESSTT-SEEPPTTTSTTS-TT-EEEEEETTEEEEEE-S-TT-EEETTEEESEEE--TT-EEEESTTS-EEEEEEE-SSS--PPPHHHHHHHHHHHHHT--S-HHHHHHHHHHHHHHHHHHSS-HHHHHHHHHHHHHHHHHHHHHHHHHHHHHHHHHHHHHHHHHHHHHHHHHHHHHGGGEEEEEEEEEEEETTTTEEPPPTTSSS----EEEEEEEEE-STT-EEEE-HHHH-GGGG-TTHHHHTT-TTEEEEEEEEEEE-TT--S-EE-EEEEE-SSSS-EEEE---TT--PPPPPB--STT---TT-EEEEEE-TTHHHHHHTTS-HHHHHHHTTS-HHHHHHHHHHTT----EEEEEEEEEE-SS-EEE-----TT-TTPEEEETTS-EEEEEEEEETTEEEEEEEEEHHHHHHHHT-STHHHHHHHIIIIIHHHHTT-HHHHHHHHHHHHHHHHHHHHHHHHHTT-SSPPPSEEEEE-BS--S---TT-GGG--SS--B--HHHHHHHHHHHHHTT--EEEEESS-GGGSTTHHHHHHT-TTSEEEEEE-STT--HHHHHHHTT-TTEEEEEEE-SSHHHHHHHH-TTHHHHHHHHHHHHHHTT---EEEEEE-TTTHHHHT-TTSTTTTSSTT-SEEEEEE----SSS--GGGSPPHHHHHHHHHHHHHHHHH-SSEEEEETTSGGGGT-SSSTTSSEEEE-TT-BEESBTTB---S-BTTTS-HHHHHHHHHHHHHHGGGGGGG-TT-GGGTT-